Protein AF-0000000080658791 (afdb_homodimer)

Solvent-accessible surface area (backbone atoms only — not comparable to full-atom values): 72838 Å² total; per-residue (Å²): 141,80,82,74,75,81,73,76,79,73,65,65,47,65,48,35,38,52,80,41,18,33,35,40,40,77,48,100,80,63,77,54,78,45,78,40,72,68,63,88,31,55,82,54,69,74,72,50,62,37,54,50,42,36,50,50,16,45,75,50,56,36,73,39,57,76,50,48,67,53,50,49,25,48,56,60,35,67,74,43,86,60,80,83,55,62,40,69,72,44,34,48,63,26,39,51,45,67,47,98,84,64,45,82,40,76,48,60,55,64,67,59,52,47,49,37,51,41,62,57,67,67,91,42,16,42,48,35,31,43,40,34,36,68,90,49,92,50,46,34,29,40,37,34,30,29,45,71,39,79,48,13,25,32,28,48,68,22,28,51,52,52,40,52,51,51,50,48,18,54,75,67,63,28,33,36,38,36,41,39,23,26,60,14,57,33,76,56,74,50,58,77,56,58,76,55,55,41,78,38,60,34,93,84,51,51,38,59,66,50,43,29,32,52,49,88,44,41,84,79,49,43,88,24,44,40,64,49,77,58,87,65,33,28,35,57,69,33,34,54,34,63,90,90,62,56,32,37,48,52,18,33,40,28,37,2,31,37,41,18,46,30,37,54,37,31,77,72,19,41,35,33,20,37,38,34,21,36,19,21,35,56,48,31,44,38,37,61,41,25,29,66,19,35,31,31,62,85,13,28,46,33,69,49,53,30,67,61,50,20,60,74,68,74,44,88,75,53,91,43,51,50,72,36,16,8,49,83,35,30,28,52,49,68,57,24,30,39,74,31,90,43,71,67,54,44,51,50,50,51,50,52,57,58,67,46,43,72,55,72,44,93,55,90,69,33,29,61,66,55,52,87,39,57,83,88,40,92,56,67,78,83,56,69,61,25,59,52,48,60,66,55,26,50,71,39,45,64,30,33,46,23,24,50,96,89,31,38,16,50,27,37,72,78,43,60,47,72,32,27,69,69,23,43,57,37,39,46,37,32,37,30,22,47,80,72,38,42,30,30,38,40,32,39,21,61,48,62,42,77,46,79,43,77,39,34,87,89,43,91,85,49,61,66,46,77,43,80,41,61,26,23,46,36,43,30,62,34,25,39,49,51,24,50,49,52,47,55,32,42,44,44,63,28,33,34,40,30,41,40,30,25,68,20,62,54,48,46,45,46,36,40,44,60,30,23,66,60,23,45,43,40,31,27,50,40,51,45,65,46,84,42,40,29,39,36,32,25,39,60,70,21,33,32,13,33,62,47,34,18,49,65,25,32,43,25,26,71,92,32,35,42,31,32,33,14,73,60,17,38,42,26,59,61,55,29,63,54,52,50,40,67,70,61,73,52,73,84,67,81,72,79,53,44,55,58,51,21,49,49,53,48,51,28,48,57,44,41,20,51,20,27,48,67,22,35,49,72,67,60,62,33,80,48,76,40,48,67,41,48,40,28,33,53,52,48,55,50,51,53,51,46,46,44,52,51,50,54,21,47,53,56,36,73,38,75,36,53,77,67,51,50,71,68,52,22,42,50,51,49,52,50,48,36,60,75,64,62,60,85,46,68,68,58,37,56,74,71,40,45,61,57,56,50,47,53,50,30,54,52,10,52,51,48,48,52,48,49,46,54,53,46,39,52,71,77,35,72,86,100,140,77,77,73,75,79,72,76,79,72,65,66,44,66,49,37,40,52,82,40,19,34,34,40,39,75,46,98,80,60,75,53,79,43,75,38,72,70,66,89,34,54,80,52,70,74,72,50,62,36,53,51,41,35,49,50,16,45,74,50,56,37,72,38,54,78,50,48,67,54,50,49,24,48,55,60,34,67,74,42,85,62,81,82,56,63,40,68,72,44,34,46,64,24,41,51,44,68,46,98,84,63,46,81,38,76,47,61,54,65,68,60,52,48,50,37,53,41,62,58,66,66,89,42,17,42,49,35,32,44,40,35,35,68,90,49,93,50,45,36,28,41,37,34,29,28,45,70,39,79,49,13,26,32,28,49,67,22,29,50,53,51,39,54,49,51,50,50,19,53,74,68,63,28,34,35,38,35,41,40,23,26,61,14,60,33,78,56,72,51,61,78,56,60,77,54,56,43,76,39,59,33,94,84,51,52,39,60,64,50,44,30,32,53,48,87,45,40,85,79,48,42,86,24,44,39,64,50,79,58,86,63,31,28,34,58,68,31,35,54,34,63,89,90,62,56,34,37,49,52,18,33,41,28,37,3,31,36,43,18,47,30,38,54,38,31,76,71,19,41,36,33,21,38,39,33,21,35,19,21,34,55,47,30,43,39,36,63,42,26,29,66,20,36,30,31,62,86,13,28,47,35,70,49,54,30,66,63,49,21,59,74,67,71,43,89,74,53,92,43,52,50,72,38,17,8,48,84,37,30,29,52,50,69,56,23,30,42,74,31,90,43,71,68,54,43,50,50,51,51,52,51,58,57,65,46,43,70,55,72,43,92,54,90,68,35,30,63,66,56,53,88,38,56,83,88,41,94,55,68,78,82,56,70,60,24,60,52,49,60,68,54,26,50,70,38,45,63,30,34,45,24,23,52,97,88,33,38,14,49,26,38,70,78,43,60,47,72,32,29,70,70,23,45,58,36,39,46,38,33,37,29,22,47,81,70,37,42,30,30,37,38,32,40,22,61,48,62,41,77,44,79,43,78,39,33,85,89,44,92,85,49,63,66,46,78,44,80,40,60,28,21,45,36,42,32,61,35,25,40,50,50,23,51,50,51,45,54,32,43,44,45,64,27,34,35,40,31,42,40,30,24,68,20,63,54,46,46,42,45,37,39,43,61,32,22,66,59,24,45,41,40,31,27,51,39,52,45,64,46,85,43,41,28,38,35,32,25,39,58,71,20,32,31,13,34,62,46,35,20,50,64,25,30,43,26,25,71,92,32,37,41,32,32,32,13,72,61,19,37,42,25,60,63,55,30,63,53,52,50,38,66,71,61,73,52,74,82,66,80,73,80,52,43,55,60,50,20,49,50,52,49,50,29,49,56,45,41,20,52,20,28,47,68,22,36,50,72,68,60,61,32,79,47,76,40,48,66,41,50,39,28,33,53,50,48,56,48,51,53,51,47,46,43,51,51,50,52,20,49,53,56,36,73,37,74,36,52,77,67,50,50,71,71,53,23,42,51,52,48,52,51,48,37,59,76,66,60,62,85,44,67,68,59,37,54,74,71,39,47,60,58,54,51,49,52,49,29,54,52,12,52,51,49,47,52,48,48,45,54,51,47,41,53,70,77,36,74,86,101

Foldseek 3Di:
DCPDDPPPPQPFPFQQAQQWGWTQRPDPPDRDGDGDGDHRGPNRPDDFLLVVLQVVQVVLFAGQPLCLVVLLLVLVVVVPPPPVDPSVVQKQKWKWDADPVLDTDTDRDPVVSVVCNRNVVDPAQKIKIWMAGNVARAIEIEIEGRCSPLRREFFPRNLSRLLNRLVVCLVVQHEYEYEAGGDYHAADDQPVCVVQKDWACDPVNPGTDFIWGFLVCCVPCVVQFDFDDDPRITTGDGGNHDPPPRHDCNRVVSLVSSLVSLLVSLQRHQAEYEYGREAEASRLSSLQSNANYEYEQPYFRYHDFQVVVCVVLVHNLDDGRCVHGGCVPCLAQRRHFHYDHHPSVVSSVVVLVSLLQFDADPDPVGGPLQPVAPLVDLDGDFDAWQDDDPVNCQVPVVCQVQHDPPTHHLFDHPFWDWTSCNYPVQKTWTWTHQSSHIATEIEGHQAKDKDWDCFDSSDPPGDIDIDIGGTQEDFLRNLQNLLVRLSNCLSSVHEYEYAHQHQYYDDDPVRVVVPSVVSLVSLLVSQLPRQAAYEYEDAALGEAEASSCVSQFCVSHPLRYAYEYEQRYFYYHHQLLVVCCVVVVDDPDPDPPPVVVVVSVVSSVVSRVCGGVVVCVVVVRHPYYDHSGSSSRVVVSVRSVSRSLLVLLVVLQPPQAPPRDDSVVSSVVSVVCCVVVVPPDPSVCVVPPSVVVSVVRNVVRVVVVVVVVVVVCCVVPVPD/DCPDPPPPPQPFPFQQAQQWGWTQRPDPPDRPTDGDGDHHGPNRPDDFLLVVLQVVQVVLFAGQPLCLLVLLLVLVVVVPPPPVDPSVVQKQKWKWDADPVLDTDTDRDPVVSVCCNRNVVDPAQKIKIWMAGNVARAIEIEIEGRCSPLRREFFPRNLSRLLNRLVVCLVVQHEYEYEAGGDYHAADDQVVCVVQKDWACDPVNPGTDFIWGFLVCCVPCVVQFDFDDDPRITTGDGGNHDPPPRHDCNRVVSLVSSLVSLLVSLQRHQAEYEYGREAEASRLSSLQSNANYEYEQPYFRYHDFQVVVCVVLVHNLDDGRCVHGGCVPCLAQRRHFHYDHHPSVVSSVVVLVSLLQFDADPDPVGGPLQPVADLVDLDGDADAWQDDDPVNCQQPVVCQVAHDPPTHHLFDHPFWDWTSCNYPVQKTWTWTHQSNRIATEIEGHQAKDKDWDCFDSSDPPGHIDIDIGGTQEDFLRNLQNLLVRLSNCLSSVHEYEYAHQHQYYDDDPVRVVVPSVVSLVSLLVSQLPRQAAYEYEDAALGEAEASRCVSQFCVSHPLRYAYEYEQRYFYYHHQLLVVCCVVVVDDPDPDPPPVVVVVSVVSSVVSRVCGGVVVCVVVVRHPYYDHSGSSSRVVVSVRSVSRSLLVLLVVLQPPQAPPRDDSVVSSVVSVVVCVVVVPPDPSVCVVPPSVVVSVVRNVVRVVVVVVVVVVVCCVVPVVD

Nearest PDB structures (foldseek):
  3ff6-assembly1_A  TM=8.592E-01  e=1.790E-71  Homo sapiens
  3ff6-assembly1_B  TM=8.464E-01  e=3.813E-70  Homo sapiens
  3ff6-assembly2_C  TM=8.738E-01  e=1.141E-68  Homo sapiens
  3tdc-assembly1_A  TM=8.453E-01  e=4.519E-70  Homo sapiens
  8xl2-assembly1_D  TM=8.234E-01  e=1.860E-46  Homo sapiens

Radius of gyration: 34.8 Å; Cα contacts (8 Å, |Δi|>4): 3027; chains: 2; bounding box: 108×110×91 Å

Structure (mmCIF, N/CA/C/O backbone):
data_AF-0000000080658791-model_v1
#
loop_
_entity.id
_entity.type
_entity.pdbx_description
1 polymer 'Acetyl-CoA carboxylase'
#
loop_
_atom_site.group_PDB
_atom_site.id
_atom_site.type_symbol
_atom_site.label_atom_id
_atom_site.label_alt_id
_atom_site.label_comp_id
_atom_site.label_asym_id
_atom_site.label_entity_id
_atom_site.label_seq_id
_atom_site.pdbx_PDB_ins_code
_atom_site.Cartn_x
_atom_site.Cartn_y
_atom_site.Cartn_z
_atom_site.occupancy
_atom_site.B_iso_or_equiv
_atom_site.auth_seq_id
_atom_site.auth_comp_id
_atom_site.auth_asym_id
_atom_site.auth_atom_id
_atom_site.pdbx_PDB_model_num
ATOM 1 N N . MET A 1 1 ? -36 34.062 -27.328 1 19.23 1 MET A N 1
ATOM 2 C CA . MET A 1 1 ? -35.75 32.656 -26.922 1 19.23 1 MET A CA 1
ATOM 3 C C . MET A 1 1 ? -35.031 32.625 -25.578 1 19.23 1 MET A C 1
ATOM 5 O O . MET A 1 1 ? -33.844 32.938 -25.516 1 19.23 1 MET A O 1
ATOM 9 N N . ASN A 1 2 ? -35.688 32.969 -24.406 1 16.83 2 ASN A N 1
ATOM 10 C CA . ASN A 1 2 ? -35.688 33.5 -23.047 1 16.83 2 ASN A CA 1
ATOM 11 C C . ASN A 1 2 ? -35.188 32.469 -22.031 1 16.83 2 ASN A C 1
ATOM 13 O O . ASN A 1 2 ? -35.938 31.578 -21.641 1 16.83 2 ASN A O 1
ATOM 17 N N . LYS A 1 3 ? -33.969 31.828 -22.281 1 23.88 3 LYS A N 1
ATOM 18 C CA . LYS A 1 3 ? -33.438 30.672 -21.562 1 23.88 3 LYS A CA 1
ATOM 19 C C . LYS A 1 3 ? -33.562 30.875 -20.062 1 23.88 3 LYS A C 1
ATOM 21 O O . LYS A 1 3 ? -33 31.844 -19.516 1 23.88 3 LYS A O 1
ATOM 26 N N . SER A 1 4 ? -34.656 30.297 -19.469 1 21.66 4 SER A N 1
ATOM 27 C CA . SER A 1 4 ? -35.312 30.438 -18.172 1 21.66 4 SER A CA 1
ATOM 28 C C . SER A 1 4 ? -34.312 30.219 -17.031 1 21.66 4 SER A C 1
ATOM 30 O O . SER A 1 4 ? -33.438 29.391 -17.141 1 21.66 4 SER A O 1
ATOM 32 N N . PHE A 1 5 ? -33.969 31.234 -16.312 1 23.44 5 PHE A N 1
ATOM 33 C CA . PHE A 1 5 ? -33.281 31.453 -15.047 1 23.44 5 PHE A CA 1
ATOM 34 C C . PHE A 1 5 ? -33.656 30.391 -14.023 1 23.44 5 PHE A C 1
ATOM 36 O O . PHE A 1 5 ? -34.844 30.156 -13.781 1 23.44 5 PHE A O 1
ATOM 43 N N . GLU A 1 6 ? -32.938 29.234 -14.117 1 24.77 6 GLU A N 1
ATOM 44 C CA . GLU A 1 6 ? -33.062 28.078 -13.242 1 24.77 6 GLU A CA 1
ATOM 45 C C . GLU A 1 6 ? -33.438 28.5 -11.82 1 24.77 6 GLU A C 1
ATOM 47 O O . GLU A 1 6 ? -32.75 29.344 -11.234 1 24.77 6 GLU A O 1
ATOM 52 N N . THR A 1 7 ? -34.719 28.5 -11.445 1 24.77 7 THR A N 1
ATOM 53 C CA . THR A 1 7 ? -35.562 28.812 -10.281 1 24.77 7 THR A CA 1
ATOM 54 C C . THR A 1 7 ? -34.938 28.234 -9.008 1 24.77 7 THR A C 1
ATOM 56 O O . THR A 1 7 ? -34.688 27.031 -8.914 1 24.77 7 THR A O 1
ATOM 59 N N . TYR A 1 8 ? -34 28.938 -8.484 1 25.44 8 TYR A N 1
ATOM 60 C CA . TYR A 1 8 ? -33.531 28.75 -7.117 1 25.44 8 TYR A CA 1
ATOM 61 C C . TYR A 1 8 ? -34.688 28.453 -6.18 1 25.44 8 TYR A C 1
ATOM 63 O O . TYR A 1 8 ? -35.656 29.203 -6.125 1 25.44 8 TYR A O 1
ATOM 71 N N . GLN A 1 9 ? -35.219 27.172 -6.184 1 27.22 9 GLN A N 1
ATOM 72 C CA . GLN A 1 9 ? -36.375 26.734 -5.445 1 27.22 9 GLN A CA 1
ATOM 73 C C . GLN A 1 9 ? -36.312 27.172 -3.984 1 27.22 9 GLN A C 1
ATOM 75 O O . GLN A 1 9 ? -35.375 26.828 -3.277 1 27.22 9 GLN A O 1
ATOM 80 N N . PHE A 1 10 ? -36.75 28.391 -3.672 1 28.59 10 PHE A N 1
ATOM 81 C CA . PHE A 1 10 ? -37.125 28.969 -2.383 1 28.59 10 PHE A CA 1
ATOM 82 C C . PHE A 1 10 ? -38.094 28.062 -1.648 1 28.59 10 PHE A C 1
ATOM 84 O O . PHE A 1 10 ? -39.062 27.594 -2.236 1 28.59 10 PHE A O 1
ATOM 91 N N . GLN A 1 11 ? -37.594 27.141 -0.872 1 30.2 11 GLN A N 1
ATOM 92 C CA . GLN A 1 11 ? -38.656 26.484 -0.1 1 30.2 11 GLN A CA 1
ATOM 93 C C . GLN A 1 11 ? -39.219 27.438 0.947 1 30.2 11 GLN A C 1
ATOM 95 O O . GLN A 1 11 ? -38.469 28.062 1.7 1 30.2 11 GLN A O 1
ATOM 100 N N . ILE A 1 12 ? -40.25 28.078 0.708 1 32.06 12 ILE A N 1
ATOM 101 C CA . ILE A 1 12 ? -41.125 28.891 1.559 1 32.06 12 ILE A CA 1
ATOM 102 C C . ILE A 1 12 ? -41.844 27.984 2.564 1 32.06 12 ILE A C 1
ATOM 104 O O . ILE A 1 12 ? -42.469 27 2.186 1 32.06 12 ILE A O 1
ATOM 108 N N . ILE A 1 13 ? -41.188 27.859 3.67 1 34.53 13 ILE A N 1
ATOM 109 C CA . ILE A 1 13 ? -42 27.219 4.707 1 34.53 13 ILE A CA 1
ATOM 110 C C . ILE A 1 13 ? -43 28.203 5.289 1 34.53 13 ILE A C 1
ATOM 112 O O . ILE A 1 13 ? -42.594 29.281 5.758 1 34.53 13 ILE A O 1
ATOM 116 N N . ILE A 1 14 ? -44.188 28.172 4.879 1 35.94 14 ILE A N 1
ATOM 117 C CA . ILE A 1 14 ? -45.281 28.984 5.375 1 35.94 14 ILE A CA 1
ATOM 118 C C . ILE A 1 14 ? -45.906 28.312 6.602 1 35.94 14 ILE A C 1
ATOM 120 O O . ILE A 1 14 ? -46.281 27.141 6.551 1 35.94 14 ILE A O 1
ATOM 124 N N . ILE A 1 15 ? -45.438 28.75 7.742 1 34.69 15 ILE A N 1
ATOM 125 C CA . ILE A 1 15 ? -46.094 28.281 8.945 1 34.69 15 ILE A CA 1
ATOM 126 C C . ILE A 1 15 ? -47.281 29.188 9.25 1 34.69 15 ILE A C 1
ATOM 128 O O . ILE A 1 15 ? -47.125 30.406 9.375 1 34.69 15 ILE A O 1
ATOM 132 N N . SER A 1 16 ? -48.438 28.781 8.906 1 36.84 16 SER A N 1
ATOM 133 C CA . SER A 1 16 ? -49.688 29.531 9.148 1 36.84 16 SER A CA 1
ATOM 134 C C . SER A 1 16 ? -50.25 29.234 10.539 1 36.84 16 SER A C 1
ATOM 136 O O . SER A 1 16 ? -50.344 28.078 10.945 1 36.84 16 SER A O 1
ATOM 138 N N . THR A 1 17 ? -49.875 30.094 11.461 1 37.5 17 THR A N 1
ATOM 139 C CA . THR A 1 17 ? -50.625 30.047 12.695 1 37.5 17 THR A CA 1
ATOM 140 C C . THR A 1 17 ? -52 30.688 12.5 1 37.5 17 THR A C 1
ATOM 142 O O . THR A 1 17 ? -52.25 31.391 11.516 1 37.5 17 THR A O 1
ATOM 145 N N . PRO A 1 18 ? -53.094 30.281 13.297 1 43.06 18 PRO A N 1
ATOM 146 C CA . PRO A 1 18 ? -54.406 30.906 13.109 1 43.06 18 PRO A CA 1
ATOM 147 C C . PRO A 1 18 ? -54.344 32.406 12.914 1 43.06 18 PRO A C 1
ATOM 149 O O . PRO A 1 18 ? -55.188 33 12.258 1 43.06 18 PRO A O 1
ATOM 152 N N . THR A 1 19 ? -53.531 33.188 13.602 1 46.22 19 THR A N 1
ATOM 153 C CA . THR A 1 19 ? -53.531 34.625 13.57 1 46.22 19 THR A CA 1
ATOM 154 C C . THR A 1 19 ? -52.469 35.156 12.586 1 46.22 19 THR A C 1
ATOM 156 O O . THR A 1 19 ? -52.5 36.312 12.18 1 46.22 19 THR A O 1
ATOM 159 N N . ARG A 1 20 ? -51.312 34.5 12.461 1 44.44 20 ARG A N 1
ATOM 160 C CA . ARG A 1 20 ? -50.25 35.031 11.625 1 44.44 20 ARG A CA 1
ATOM 161 C C . ARG A 1 20 ? -49.656 33.938 10.734 1 44.44 20 ARG A C 1
ATOM 163 O O . ARG A 1 20 ? -49.625 32.781 11.125 1 44.44 20 ARG A O 1
ATOM 170 N N . THR A 1 21 ? -49.812 33.938 9.438 1 44.5 21 THR A N 1
ATOM 171 C CA . THR A 1 21 ? -49.094 33.062 8.516 1 44.5 21 THR A CA 1
ATOM 172 C C . THR A 1 21 ? -47.625 33.5 8.383 1 44.5 21 THR A C 1
ATOM 174 O O . THR A 1 21 ? -47.344 34.656 8.094 1 44.5 21 THR A O 1
ATOM 177 N N . LEU A 1 22 ? -46.719 32.875 9.07 1 37.19 22 LEU A N 1
ATOM 178 C CA . LEU A 1 22 ? -45.312 33.188 9 1 37.19 22 LEU A CA 1
ATOM 179 C C . LEU A 1 22 ? -44.656 32.438 7.844 1 37.19 22 LEU A C 1
ATOM 181 O O . LEU A 1 22 ? -45 31.281 7.559 1 37.19 22 LEU A O 1
ATOM 185 N N . ARG A 1 23 ? -44.219 33.062 6.816 1 40.25 23 ARG A N 1
ATOM 186 C CA . ARG A 1 23 ? -43.406 32.562 5.727 1 40.25 23 ARG A CA 1
ATOM 187 C C . ARG A 1 23 ? -41.906 32.562 6.105 1 40.25 23 ARG A C 1
ATOM 189 O O . ARG A 1 23 ? -41.406 33.594 6.559 1 40.25 23 ARG A O 1
ATOM 196 N N . PHE A 1 24 ? -41.406 31.438 6.492 1 33.56 24 PHE A N 1
ATOM 197 C CA . PHE A 1 24 ? -39.969 31.344 6.766 1 33.56 24 PHE A CA 1
ATOM 198 C C . PHE A 1 24 ? -39.188 31.062 5.484 1 33.56 24 PHE A C 1
ATOM 200 O O . PHE A 1 24 ? -39.562 30.188 4.707 1 33.56 24 PHE A O 1
ATOM 207 N N . LEU A 1 25 ? -38.625 32.094 4.836 1 35.19 25 LEU A N 1
ATOM 208 C CA . LEU A 1 25 ? -37.656 31.969 3.742 1 35.19 25 LEU A CA 1
ATOM 209 C C . LEU A 1 25 ? -36.281 31.609 4.27 1 35.19 25 LEU A C 1
ATOM 211 O O . LEU A 1 25 ? -35.781 32.25 5.188 1 35.19 25 LEU A O 1
ATOM 215 N N . ASN A 1 26 ? -36.031 30.344 4.336 1 29.33 26 ASN A N 1
ATOM 216 C CA . ASN A 1 26 ? -34.656 29.953 4.707 1 29.33 26 ASN A CA 1
ATOM 217 C C . ASN A 1 26 ? -33.625 30.484 3.709 1 29.33 26 ASN A C 1
ATOM 219 O O . ASN A 1 26 ? -33.531 29.984 2.584 1 29.33 26 ASN A O 1
ATOM 223 N N . GLU A 1 27 ? -33.531 31.781 3.516 1 30.52 27 GLU A N 1
ATOM 224 C CA . GLU A 1 27 ? -32.344 32.281 2.818 1 30.52 27 GLU A CA 1
ATOM 225 C C . GLU A 1 27 ? -31.078 31.906 3.572 1 30.52 27 GLU A C 1
ATOM 227 O O . GLU A 1 27 ? -31.094 31.703 4.789 1 30.52 27 GLU A O 1
ATOM 232 N N . ILE A 1 28 ? -30.016 31.531 2.764 1 28.48 28 ILE A N 1
ATOM 233 C CA . ILE A 1 28 ? -28.688 31.391 3.35 1 28.48 28 ILE A CA 1
ATOM 234 C C . ILE A 1 28 ? -28.344 32.625 4.168 1 28.48 28 ILE A C 1
ATOM 236 O O . ILE A 1 28 ? -28.266 33.75 3.629 1 28.48 28 ILE A O 1
ATOM 240 N N . GLY A 1 29 ? -28.484 32.75 5.434 1 29.75 29 GLY A N 1
ATOM 241 C CA . GLY A 1 29 ? -28.172 33.594 6.582 1 29.75 29 GLY A CA 1
ATOM 242 C C . GLY A 1 29 ? -29.406 34 7.359 1 29.75 29 GLY A C 1
ATOM 243 O O . GLY A 1 29 ? -29.438 33.875 8.586 1 29.75 29 GLY A O 1
ATOM 244 N N . ASP A 1 30 ? -30.109 35.188 6.98 1 28.27 30 ASP A N 1
ATOM 245 C CA . ASP A 1 30 ? -31.047 35.969 7.793 1 28.27 30 ASP A CA 1
ATOM 246 C C . ASP A 1 30 ? -32.469 35.469 7.605 1 28.27 30 ASP A C 1
ATOM 248 O O . ASP A 1 30 ? -32.875 35.094 6.496 1 28.27 30 ASP A O 1
ATOM 252 N N . TYR A 1 31 ? -33.062 34.875 8.688 1 29.28 31 TYR A N 1
ATOM 253 C CA . TYR A 1 31 ? -34.469 34.469 8.797 1 29.28 31 TYR A CA 1
ATOM 254 C C . TYR A 1 31 ? -35.406 35.656 8.703 1 29.28 31 TYR A C 1
ATOM 256 O O . TYR A 1 31 ? -35.281 36.594 9.492 1 29.28 31 TYR A O 1
ATOM 264 N N . LEU A 1 32 ? -35.656 36.156 7.477 1 30.06 32 LEU A N 1
ATOM 265 C CA . LEU A 1 32 ? -36.625 37.25 7.43 1 30.06 32 LEU A CA 1
ATOM 266 C C . LEU A 1 32 ? -38.031 36.75 7.68 1 30.06 32 LEU A C 1
ATOM 268 O O . LEU A 1 32 ? -38.469 35.781 7.07 1 30.06 32 LEU A O 1
ATOM 272 N N . GLU A 1 33 ? -38.625 36.969 8.859 1 29.34 33 GLU A N 1
ATOM 273 C CA . GLU A 1 33 ? -39.969 36.719 9.336 1 29.34 33 GLU A CA 1
ATOM 274 C C . GLU A 1 33 ? -40.969 37.594 8.625 1 29.34 33 GLU A C 1
ATOM 276 O O . GLU A 1 33 ? -40.844 38.812 8.586 1 29.34 33 GLU A O 1
ATOM 281 N N . GLU A 1 34 ? -41.406 37.25 7.434 1 32.78 34 GLU A N 1
ATOM 282 C CA . GLU A 1 34 ? -42.469 38.094 6.906 1 32.78 34 GLU A CA 1
ATOM 283 C C . GLU A 1 34 ? -43.844 37.625 7.355 1 32.78 34 GLU A C 1
ATOM 285 O O . GLU A 1 34 ? -44.094 36.406 7.367 1 32.78 34 GLU A O 1
ATOM 290 N N . THR A 1 35 ? -44.562 38.344 8.148 1 31.78 35 THR A N 1
ATOM 291 C CA . THR A 1 35 ? -45.906 38.156 8.672 1 31.78 35 THR A CA 1
ATOM 292 C C . THR A 1 35 ? -46.938 38.125 7.547 1 31.78 35 THR A C 1
ATOM 294 O O . THR A 1 35 ? -47.062 39.094 6.793 1 31.78 35 THR A O 1
ATOM 297 N N . LEU A 1 36 ? -47.094 37 6.887 1 33.5 36 LEU A N 1
ATOM 298 C CA . LEU A 1 36 ? -48.188 37 5.918 1 33.5 36 LEU A CA 1
ATOM 299 C C . LEU A 1 36 ? -49.562 37.031 6.621 1 33.5 36 LEU A C 1
ATOM 301 O O . LEU A 1 36 ? -49.719 36.438 7.676 1 33.5 36 LEU A O 1
ATOM 305 N N . GLU A 1 37 ? -50.5 38 6.52 1 29.7 37 GLU A N 1
ATOM 306 C CA . GLU A 1 37 ? -51.781 38.375 7.055 1 29.7 37 GLU A CA 1
ATOM 307 C C . GLU A 1 37 ? -52.812 37.281 6.863 1 29.7 37 GLU A C 1
ATOM 309 O O . GLU A 1 37 ? -53.969 37.406 7.336 1 29.7 37 GLU A O 1
ATOM 314 N N . ASN A 1 38 ? -52.844 36.406 5.816 1 33.38 38 ASN A N 1
ATOM 315 C CA . ASN A 1 38 ? -54.156 35.875 5.512 1 33.38 38 ASN A CA 1
ATOM 316 C C . ASN A 1 38 ? -54.656 34.969 6.629 1 33.38 38 ASN A C 1
ATOM 318 O O . ASN A 1 38 ? -53.875 34.406 7.375 1 33.38 38 ASN A O 1
ATOM 322 N N . SER A 1 39 ? -56.125 34.844 6.961 1 34.31 39 SER A N 1
ATOM 323 C CA . SER A 1 39 ? -57.094 34.469 7.988 1 34.31 39 SER A CA 1
ATOM 324 C C . SER A 1 39 ? -56.969 32.969 8.328 1 34.31 39 SER A C 1
ATOM 326 O O . SER A 1 39 ? -57.25 32.562 9.461 1 34.31 39 SER A O 1
ATOM 328 N N . GLU A 1 40 ? -57.562 32.031 7.398 1 35.69 40 GLU A N 1
ATOM 329 C CA . GLU A 1 40 ? -57.938 30.688 7.836 1 35.69 40 GLU A CA 1
ATOM 330 C C . GLU A 1 40 ? -56.75 29.953 8.422 1 35.69 40 GLU A C 1
ATOM 332 O O . GLU A 1 40 ? -55.75 29.734 7.73 1 35.69 40 GLU A O 1
ATOM 337 N N . ILE A 1 41 ? -56.562 30.047 9.711 1 34.38 41 ILE A N 1
ATOM 338 C CA . ILE A 1 41 ? -55.469 29.484 10.516 1 34.38 41 ILE A CA 1
ATOM 339 C C . ILE A 1 41 ? -55.531 27.953 10.438 1 34.38 41 ILE A C 1
ATOM 341 O O . ILE A 1 41 ? -56.469 27.344 10.938 1 34.38 41 ILE A O 1
ATOM 345 N N . PHE A 1 42 ? -55.312 27.266 9.367 1 33.16 42 PHE A N 1
ATOM 346 C CA . PHE A 1 42 ? -55.094 25.844 9.508 1 33.16 42 PHE A CA 1
ATOM 347 C C . PHE A 1 42 ? -54.25 25.547 10.75 1 33.16 42 PHE A C 1
ATOM 349 O O . PHE A 1 42 ? -53.344 26.312 11.078 1 33.16 42 PHE A O 1
ATOM 356 N N . GLU A 1 43 ? -54.875 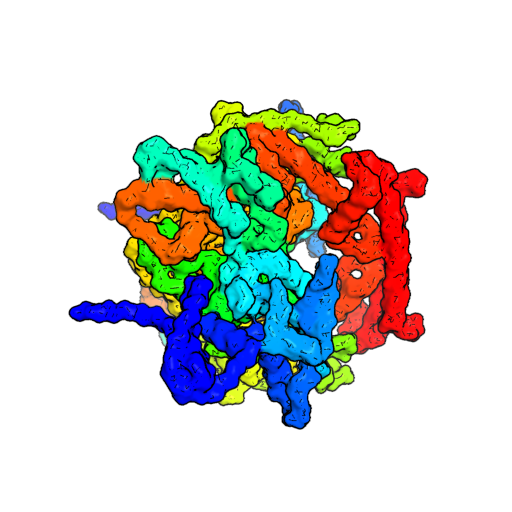25.031 11.828 1 35.75 43 GLU A N 1
ATOM 357 C CA . GLU A 1 43 ? -54.156 24.547 13 1 35.75 43 GLU A CA 1
ATOM 358 C C . GLU A 1 43 ? -52.844 23.891 12.602 1 35.75 43 GLU A C 1
ATOM 360 O O . GLU A 1 43 ? -52.844 22.766 12.117 1 35.75 43 GLU A O 1
ATOM 365 N N . PHE A 1 44 ? -52.062 24.469 11.938 1 37.91 44 PHE A N 1
ATOM 366 C CA . PHE A 1 44 ? -50.719 23.969 11.664 1 37.91 44 PHE A CA 1
ATOM 367 C C . PHE A 1 44 ? -50 23.625 12.961 1 37.91 44 PHE A C 1
ATOM 369 O O . PHE A 1 44 ? -49.906 24.453 13.867 1 37.91 44 PHE A O 1
ATOM 376 N N . SER A 1 45 ? -50.312 22.484 13.516 1 47.59 45 SER A N 1
ATOM 377 C CA . SER A 1 45 ? -49.406 22.078 14.594 1 47.59 45 SER A CA 1
ATOM 378 C C . SER A 1 45 ? -47.969 22.234 14.188 1 47.59 45 SER A C 1
ATOM 380 O O . SER A 1 45 ? -47.562 21.828 13.086 1 47.59 45 SER A O 1
ATOM 382 N N . ALA A 1 46 ? -47.344 23.094 14.852 1 56.84 46 ALA A N 1
ATOM 383 C CA . ALA A 1 46 ? -45.938 23.328 14.625 1 56.84 46 ALA A CA 1
ATOM 384 C C . ALA A 1 46 ? -45.156 22 14.508 1 56.84 46 ALA A C 1
ATOM 386 O O . ALA A 1 46 ? -45.438 21.047 15.25 1 56.84 46 ALA A O 1
ATOM 387 N N . PRO A 1 47 ? -44.562 21.766 13.367 1 70.56 47 PRO A N 1
ATOM 388 C CA . PRO A 1 47 ? -43.75 20.547 13.258 1 70.56 47 PRO A CA 1
ATOM 389 C C . PRO A 1 47 ? -42.844 20.312 14.461 1 70.56 47 PRO A C 1
ATOM 391 O O . PRO A 1 47 ? -42.375 21.281 15.078 1 70.56 47 PRO A O 1
ATOM 394 N N . SER A 1 48 ? -42.875 19.156 14.898 1 81.69 48 SER A N 1
ATOM 395 C CA . SER A 1 48 ? -41.969 18.797 15.969 1 81.69 48 SER A CA 1
ATOM 396 C C . SER A 1 48 ? -40.531 19.062 15.57 1 81.69 48 SER A C 1
ATOM 398 O O . SER A 1 48 ? -40.219 19.203 14.383 1 81.69 48 SER A O 1
ATOM 400 N N . LYS A 1 49 ? -39.656 19.359 16.484 1 87.31 49 LYS A N 1
ATOM 401 C CA . LYS A 1 49 ? -38.25 19.578 16.219 1 87.31 49 LYS A CA 1
ATOM 402 C C . LYS A 1 49 ? -37.656 18.453 15.383 1 87.31 49 LYS A C 1
ATOM 404 O O . LYS A 1 49 ? -36.844 18.688 14.484 1 87.31 49 LYS A O 1
ATOM 409 N N . ARG A 1 50 ? -38.094 17.359 15.641 1 90.62 50 ARG A N 1
ATOM 410 C CA . ARG A 1 50 ? -37.625 16.203 14.891 1 90.62 50 ARG A CA 1
ATOM 411 C C . ARG A 1 50 ? -38 16.297 13.422 1 90.62 50 ARG A C 1
ATOM 413 O O . ARG A 1 50 ? -37.219 15.992 12.531 1 90.62 50 ARG A O 1
ATOM 420 N N . ASP A 1 51 ? -39.188 16.656 13.188 1 90.25 51 ASP A N 1
ATOM 421 C CA . ASP A 1 51 ? -39.656 16.766 11.82 1 90.25 51 ASP A CA 1
ATOM 422 C C . ASP A 1 51 ? -38.906 17.859 11.055 1 90.25 51 ASP A C 1
ATOM 424 O O . ASP A 1 51 ? -38.688 17.734 9.859 1 90.25 51 ASP A O 1
ATOM 428 N N . LEU A 1 52 ? -38.656 18.875 11.805 1 90.31 52 LEU A N 1
ATOM 429 C CA . LEU A 1 52 ? -37.875 19.938 11.188 1 90.31 52 LEU A CA 1
ATOM 430 C C . LEU A 1 52 ? -36.5 19.438 10.805 1 90.31 52 LEU A C 1
ATOM 432 O O . LEU A 1 52 ? -36 19.734 9.711 1 90.31 52 LEU A O 1
ATOM 436 N N . LYS A 1 53 ? -35.875 18.75 11.719 1 93.44 53 LYS A N 1
ATOM 437 C CA . LYS A 1 53 ? -34.562 18.188 11.453 1 93.44 53 LYS A CA 1
ATOM 438 C C . LYS A 1 53 ? -34.594 17.219 10.281 1 93.44 53 LYS A C 1
ATOM 440 O O . LYS A 1 53 ? -33.719 17.203 9.438 1 93.44 53 LYS A O 1
ATOM 445 N N . ARG A 1 54 ? -35.594 16.406 10.219 1 93.69 54 ARG A N 1
ATOM 446 C CA . ARG A 1 54 ? -35.781 15.469 9.125 1 93.69 54 ARG A CA 1
ATOM 447 C C . ARG A 1 54 ? -35.938 16.203 7.797 1 93.69 54 ARG A C 1
ATOM 449 O O . ARG A 1 54 ? -35.406 15.773 6.77 1 93.69 54 ARG A O 1
ATOM 456 N N . SER A 1 55 ? -36.688 17.25 7.836 1 92.88 55 SER A N 1
ATOM 457 C CA . SER A 1 55 ? -36.875 18.047 6.629 1 92.88 55 SER A CA 1
ATOM 458 C C . SER A 1 55 ? -35.562 18.656 6.145 1 92.88 55 SER A C 1
ATOM 460 O O . SER A 1 55 ? -35.281 18.656 4.949 1 92.88 55 SER A O 1
ATOM 462 N N . LEU A 1 56 ? -34.812 19.172 7.082 1 92.75 56 LEU A N 1
ATOM 463 C CA . LEU A 1 56 ? -33.531 19.75 6.742 1 92.75 56 LEU A CA 1
ATOM 464 C C . LEU A 1 56 ? -32.594 18.703 6.152 1 92.75 56 LEU A C 1
ATOM 466 O O . LEU A 1 56 ? -31.844 18.969 5.203 1 92.75 56 LEU A O 1
ATOM 470 N N . ALA A 1 57 ? -32.562 17.562 6.754 1 95.06 57 ALA A N 1
ATOM 471 C CA . ALA A 1 57 ? -31.75 16.453 6.23 1 95.06 57 ALA A CA 1
ATOM 472 C C . ALA A 1 57 ? -32.156 16.109 4.805 1 95.06 57 ALA A C 1
ATOM 474 O O . ALA A 1 57 ? -31.312 15.906 3.934 1 95.06 57 ALA A O 1
ATOM 475 N N . ARG A 1 58 ? -33.406 16.031 4.512 1 93.19 58 ARG A N 1
ATOM 476 C CA . ARG A 1 58 ? -33.938 15.703 3.188 1 93.19 58 ARG A CA 1
ATOM 477 C C . ARG A 1 58 ? -33.5 16.75 2.156 1 93.19 58 ARG A C 1
ATOM 479 O O . ARG A 1 58 ? -33.219 16.406 1.003 1 93.19 58 ARG A O 1
ATOM 486 N N . GLN A 1 59 ? -33.5 17.969 2.602 1 91.88 59 GLN A N 1
ATOM 487 C CA . GLN A 1 59 ? -33.062 19.047 1.717 1 91.88 59 GLN A CA 1
ATOM 488 C C . GLN A 1 59 ? -31.609 18.875 1.31 1 91.88 59 GLN A C 1
ATOM 490 O O . GLN A 1 59 ? -31.188 19.344 0.246 1 91.88 59 GLN A O 1
ATOM 495 N N . ASN A 1 60 ? -30.953 18.25 2.17 1 93.38 60 ASN A N 1
ATOM 496 C CA . ASN A 1 60 ? -29.547 17.953 1.875 1 93.38 60 ASN A CA 1
ATOM 497 C C . ASN A 1 60 ? -29.375 16.547 1.314 1 93.38 60 ASN A C 1
ATOM 499 O O . ASN A 1 60 ? -28.281 15.992 1.342 1 93.38 60 ASN A O 1
ATOM 503 N N . ARG A 1 61 ? -30.453 15.914 0.948 1 92.56 61 ARG A N 1
ATOM 504 C CA . ARG A 1 61 ? -30.516 14.648 0.221 1 92.56 61 ARG A CA 1
ATOM 505 C C . ARG A 1 61 ? -30 13.5 1.085 1 92.56 61 ARG A C 1
ATOM 507 O O . ARG A 1 61 ? -29.234 12.656 0.616 1 92.56 61 ARG A O 1
ATOM 514 N N . THR A 1 62 ? -30.297 13.523 2.326 1 96.25 62 THR A N 1
ATOM 515 C CA . THR A 1 62 ? -29.969 12.438 3.244 1 96.25 62 THR A CA 1
ATOM 516 C C . THR A 1 62 ? -31.078 12.25 4.277 1 96.25 62 THR A C 1
ATOM 518 O O . THR A 1 62 ? -32.094 12.953 4.25 1 96.25 62 THR A O 1
ATOM 521 N N . THR A 1 63 ? -31 11.188 5.031 1 96.44 63 THR A N 1
ATOM 522 C CA . THR A 1 63 ? -31.891 10.906 6.16 1 96.44 63 THR A CA 1
ATOM 523 C C . THR A 1 63 ? -31.297 11.453 7.457 1 96.44 63 THR A C 1
ATOM 525 O O . THR A 1 63 ? -30.078 11.5 7.625 1 96.44 63 THR A O 1
ATOM 528 N N . TYR A 1 64 ? -32.281 11.992 8.305 1 97.06 64 TYR A N 1
ATOM 529 C CA . TYR A 1 64 ? -31.844 12.461 9.609 1 97.06 64 TYR A CA 1
ATOM 530 C C . TYR A 1 64 ? -30.984 11.422 10.305 1 97.06 64 TYR A C 1
ATOM 532 O O . TYR A 1 64 ? -31.375 10.258 10.43 1 97.06 64 TYR A O 1
ATOM 540 N N . ILE A 1 65 ? -29.781 11.758 10.789 1 97.94 65 ILE A N 1
ATOM 541 C CA . ILE A 1 65 ? -28.734 10.852 11.227 1 97.94 65 ILE A CA 1
ATOM 542 C C . ILE A 1 65 ? -29.234 9.992 12.383 1 97.94 65 ILE A C 1
ATOM 544 O O . ILE A 1 65 ? -28.844 8.828 12.516 1 97.94 65 ILE A O 1
ATOM 548 N N . TYR A 1 66 ? -30.109 10.477 13.25 1 96.88 66 TYR A N 1
ATOM 549 C CA . TYR A 1 66 ? -30.609 9.75 14.414 1 96.88 66 TYR A CA 1
ATOM 550 C C . TYR A 1 66 ? -31.594 8.672 14 1 96.88 66 TYR A C 1
ATOM 552 O O . TYR A 1 66 ? -31.969 7.82 14.812 1 96.88 66 TYR A O 1
ATOM 560 N N . ASP A 1 67 ? -32 8.664 12.742 1 96.12 67 ASP A N 1
ATOM 561 C CA . ASP A 1 67 ? -32.906 7.621 12.25 1 96.12 67 ASP A CA 1
ATOM 562 C C . ASP A 1 67 ? -32.125 6.41 11.75 1 96.12 67 ASP A C 1
ATOM 564 O O . ASP A 1 67 ? -32.688 5.336 11.555 1 96.12 67 ASP A O 1
ATOM 568 N N . PHE A 1 68 ? -30.859 6.5 11.484 1 97 68 PHE A N 1
ATOM 569 C CA . PHE A 1 68 ? -30.062 5.43 10.898 1 97 68 PHE A CA 1
ATOM 570 C C . PHE A 1 68 ? -29.969 4.238 11.844 1 97 68 PHE A C 1
ATOM 572 O O . PHE A 1 68 ? -30.125 3.09 11.422 1 97 68 PHE A O 1
ATOM 579 N N . PRO A 1 69 ? -29.672 4.43 13.18 1 95.31 69 PRO A N 1
ATOM 580 C CA . PRO A 1 69 ? -29.688 3.264 14.062 1 95.31 69 PRO A CA 1
ATOM 581 C C . PRO A 1 69 ? -30.984 2.48 14 1 95.31 69 PRO A C 1
ATOM 583 O O . PRO A 1 69 ? -30.984 1.248 14.055 1 95.31 69 PRO A O 1
ATOM 586 N N . LEU A 1 70 ? -32.094 3.268 13.844 1 92.06 70 LEU A N 1
ATOM 587 C CA . LEU A 1 70 ? -33.406 2.625 13.742 1 92.06 70 LEU A CA 1
ATOM 588 C C . LEU A 1 70 ? -33.531 1.869 12.43 1 92.06 70 LEU A C 1
ATOM 590 O O . LEU A 1 70 ? -34.188 0.814 12.375 1 92.06 70 LEU A O 1
ATOM 594 N N . LEU A 1 71 ? -33 2.455 11.391 1 93.94 71 LEU A N 1
ATOM 595 C CA . LEU A 1 71 ? -33 1.772 10.102 1 93.94 71 LEU A CA 1
ATOM 596 C C . LEU A 1 71 ? -32.25 0.451 10.188 1 93.94 71 LEU A C 1
ATOM 598 O O . LEU A 1 71 ? -32.688 -0.556 9.625 1 93.94 71 LEU A O 1
ATOM 602 N N . PHE A 1 72 ? -31.109 0.425 10.859 1 94.56 72 PHE A N 1
ATOM 603 C CA . PHE A 1 72 ? -30.359 -0.81 11.055 1 94.56 72 PHE A CA 1
ATOM 604 C C . PHE A 1 72 ? -31.203 -1.836 11.805 1 94.56 72 PHE A C 1
ATOM 606 O O . PHE A 1 72 ? -31.25 -3.006 11.422 1 94.56 72 PHE A O 1
ATOM 613 N N . ALA A 1 73 ? -31.844 -1.347 12.867 1 90.12 73 ALA A N 1
ATOM 614 C CA . ALA A 1 73 ? -32.688 -2.236 13.672 1 90.12 73 ALA A CA 1
ATOM 615 C C . ALA A 1 73 ? -33.781 -2.865 12.82 1 90.12 73 ALA A C 1
ATOM 617 O O . ALA A 1 73 ? -34.062 -4.059 12.945 1 90.12 73 ALA A O 1
ATOM 618 N N . ARG A 1 74 ? -34.344 -2.059 11.992 1 89.19 74 ARG A N 1
ATOM 619 C CA . ARG A 1 74 ? -35.438 -2.531 11.133 1 89.19 74 ARG A CA 1
ATOM 620 C C . ARG A 1 74 ? -34.938 -3.596 10.156 1 89.19 74 ARG A C 1
ATOM 622 O O . ARG A 1 74 ? -35.562 -4.629 9.969 1 89.19 74 ARG A O 1
ATOM 629 N N . ILE A 1 75 ? -33.844 -3.377 9.562 1 91 75 ILE A N 1
ATOM 630 C CA . ILE A 1 75 ? -33.312 -4.281 8.547 1 91 75 ILE A CA 1
ATOM 631 C C . ILE A 1 75 ? -32.844 -5.59 9.203 1 91 75 ILE A C 1
ATOM 633 O O . ILE A 1 75 ? -33.062 -6.672 8.656 1 91 75 ILE A O 1
ATOM 637 N N . PHE A 1 76 ? -32.281 -5.527 10.367 1 86.94 76 PHE A N 1
ATOM 638 C CA . PHE A 1 76 ? -31.859 -6.738 11.07 1 86.94 76 PHE A CA 1
ATOM 639 C C . PHE A 1 76 ? -33.062 -7.562 11.484 1 86.94 76 PHE A C 1
ATOM 641 O O . PHE A 1 76 ? -33 -8.797 11.547 1 86.94 76 PHE A O 1
ATOM 648 N N . SER A 1 77 ? -34.156 -6.906 11.703 1 82.19 77 SER A N 1
ATOM 649 C CA . SER A 1 77 ? -35.375 -7.594 12.125 1 82.19 77 SER A CA 1
ATOM 650 C C . SER A 1 77 ? -36.031 -8.312 10.953 1 82.19 77 SER A C 1
ATOM 652 O O . SER A 1 77 ? -36.75 -9.289 11.141 1 82.19 77 SER A O 1
ATOM 654 N N . GLU A 1 78 ? -35.938 -7.738 9.836 1 79.56 78 GLU A N 1
ATOM 655 C CA . GLU A 1 78 ? -36.5 -8.383 8.648 1 79.56 78 GLU A CA 1
ATOM 656 C C . GLU A 1 78 ? -35.906 -9.773 8.445 1 79.56 78 GLU A C 1
ATOM 658 O O . GLU A 1 78 ? -36.562 -10.664 7.902 1 79.56 78 GLU A O 1
ATOM 663 N N . LYS A 1 79 ? -34.812 -9.992 8.852 1 67.94 79 LYS A N 1
ATOM 664 C CA . LYS A 1 79 ? -34.125 -11.25 8.633 1 67.94 79 LYS A CA 1
ATOM 665 C C . LYS A 1 79 ? -34.531 -12.297 9.664 1 67.94 79 LYS A C 1
ATOM 667 O O . LYS A 1 79 ? -34.281 -13.492 9.469 1 67.94 79 LYS A O 1
ATOM 672 N N . THR A 1 80 ? -35.219 -11.703 10.719 1 63.66 80 THR A N 1
ATOM 673 C CA . THR A 1 80 ? -35.656 -12.633 11.75 1 63.66 80 THR A CA 1
ATOM 674 C C . THR A 1 80 ? -37.125 -13.031 11.531 1 63.66 80 THR A C 1
ATOM 676 O O . THR A 1 80 ? -37.938 -12.188 11.172 1 63.66 80 THR A O 1
ATOM 679 N N . GLU A 1 81 ? -37.469 -14.211 11.023 1 56.81 81 GLU A N 1
ATOM 680 C CA . GLU A 1 81 ? -38.781 -14.789 10.703 1 56.81 81 GLU A CA 1
ATOM 681 C C . GLU A 1 81 ? -39.812 -14.461 11.789 1 56.81 81 GLU A C 1
ATOM 683 O O . GLU A 1 81 ? -41 -14.688 11.609 1 56.81 81 GLU A O 1
ATOM 688 N N . ASN A 1 82 ? -39.312 -14.023 12.922 1 53.03 82 ASN A N 1
ATOM 689 C CA . ASN A 1 82 ? -40.312 -13.953 13.984 1 53.03 82 ASN A CA 1
ATOM 690 C C . ASN A 1 82 ? -41 -12.602 14.008 1 53.03 82 ASN A C 1
ATOM 692 O O . ASN A 1 82 ? -40.406 -11.586 14.359 1 53.03 82 ASN A O 1
ATOM 696 N N . GLU A 1 83 ? -42.094 -12.477 13.305 1 53.22 83 GLU A N 1
ATOM 697 C CA . GLU A 1 83 ? -42.969 -11.32 13.133 1 53.22 83 GLU A CA 1
ATOM 698 C C . GLU A 1 83 ? -43.344 -10.711 14.477 1 53.22 83 GLU A C 1
ATOM 700 O O . GLU A 1 83 ? -43.719 -9.539 14.547 1 53.22 83 GLU A O 1
ATOM 705 N N . THR A 1 84 ? -43.344 -11.445 15.555 1 53.19 84 THR A N 1
ATOM 706 C CA . THR A 1 84 ? -43.969 -10.969 16.781 1 53.19 84 THR A CA 1
ATOM 707 C C . THR A 1 84 ? -43 -10.141 17.609 1 53.19 84 THR A C 1
ATOM 709 O O . THR A 1 84 ? -43.375 -9.508 18.594 1 53.19 84 THR A O 1
ATOM 712 N N . ILE A 1 85 ? -41.75 -10.164 17.25 1 57.19 85 ILE A N 1
ATOM 713 C CA . ILE A 1 85 ? -40.75 -9.523 18.109 1 57.19 85 ILE A CA 1
ATOM 714 C C . ILE A 1 85 ? -40.656 -8.039 17.766 1 57.19 85 ILE A C 1
ATOM 716 O O . ILE A 1 85 ? -40.625 -7.672 16.578 1 57.19 85 ILE A O 1
ATOM 720 N N . ASN A 1 86 ? -40.875 -7.234 18.719 1 68 86 ASN A N 1
ATOM 721 C CA . ASN A 1 86 ? -40.625 -5.805 18.578 1 68 86 ASN A CA 1
ATOM 722 C C . ASN A 1 86 ? -39.25 -5.547 17.969 1 68 86 ASN A C 1
ATOM 724 O O . ASN A 1 86 ? -38.219 -5.828 18.594 1 68 86 ASN A O 1
ATOM 728 N N . TRP A 1 87 ? -39.25 -5.203 16.734 1 70.38 87 TRP A N 1
ATOM 729 C CA . TRP A 1 87 ? -38 -5.059 15.953 1 70.38 87 TRP A CA 1
ATOM 730 C C . TRP A 1 87 ? -37.031 -4.125 16.656 1 70.38 87 TRP A C 1
ATOM 732 O O . TRP A 1 87 ? -35.812 -4.281 16.516 1 70.38 87 TRP A O 1
ATOM 742 N N . LYS A 1 88 ? -37.469 -3.309 17.5 1 73.88 88 LYS A N 1
ATOM 743 C CA . LYS A 1 88 ? -36.594 -2.35 18.188 1 73.88 88 LYS A CA 1
ATOM 744 C C . LYS A 1 88 ? -35.812 -3.021 19.297 1 73.88 88 LYS A C 1
ATOM 746 O O . LYS A 1 88 ? -34.75 -2.527 19.703 1 73.88 88 LYS A O 1
ATOM 751 N N . SER A 1 89 ? -36.312 -4.121 19.719 1 78.12 89 SER A N 1
ATOM 752 C CA . SER A 1 89 ? -35.688 -4.793 20.844 1 78.12 89 SER A CA 1
ATOM 753 C C . SER A 1 89 ? -34.531 -5.699 20.391 1 78.12 89 SER A C 1
ATOM 755 O O . SER A 1 89 ? -33.75 -6.16 21.203 1 78.12 89 SER A O 1
ATOM 757 N N . LEU A 1 90 ? -34.438 -5.832 19.109 1 82.19 90 LEU A N 1
ATOM 758 C CA . LEU A 1 90 ? -33.469 -6.758 18.578 1 82.19 90 LEU A CA 1
ATOM 759 C C . LEU A 1 90 ? -32.062 -6.125 18.578 1 82.19 90 LEU A C 1
ATOM 761 O O . LEU A 1 90 ? -31.062 -6.828 18.484 1 82.19 90 LEU A O 1
ATOM 765 N N . VAL A 1 91 ? -32.062 -4.82 18.688 1 89.19 91 VAL A N 1
ATOM 766 C CA . VAL A 1 91 ? -30.781 -4.109 18.625 1 89.19 91 VAL A CA 1
ATOM 767 C C . VAL A 1 91 ? -30.625 -3.234 19.875 1 89.19 91 VAL A C 1
ATOM 769 O O . VAL A 1 91 ? -31.547 -2.484 20.234 1 89.19 91 VAL A O 1
ATOM 772 N N . GLU A 1 92 ? -29.562 -3.465 20.531 1 93 92 GLU A N 1
ATOM 773 C CA . GLU A 1 92 ? -29.219 -2.561 21.609 1 93 92 GLU A CA 1
ATOM 774 C C . GLU A 1 92 ? -28.438 -1.349 21.094 1 93 92 GLU A C 1
ATOM 776 O O . GLU A 1 92 ? -27.391 -1.495 20.484 1 93 92 GLU A O 1
ATOM 781 N N . ILE A 1 93 ? -29 -0.221 21.344 1 95.19 93 ILE A N 1
ATOM 782 C CA . ILE A 1 93 ? -28.406 1.015 20.844 1 95.19 93 ILE A CA 1
ATOM 783 C C . ILE A 1 93 ? -27.812 1.81 22 1 95.19 93 ILE A C 1
ATOM 785 O O . ILE A 1 93 ? -28.5 2.125 22.969 1 95.19 93 ILE A O 1
ATOM 789 N N . HIS A 1 94 ? -26.547 2.096 21.969 1 97.31 94 HIS A N 1
ATOM 790 C CA . HIS A 1 94 ? -25.844 2.953 22.922 1 97.31 94 HIS A CA 1
ATOM 791 C C . HIS A 1 94 ? -25.219 4.152 22.219 1 97.31 94 HIS A C 1
ATOM 793 O O . HIS A 1 94 ? -24.312 3.996 21.406 1 97.31 94 HIS A O 1
ATOM 799 N N . GLU A 1 95 ? -25.703 5.316 22.516 1 97.81 95 GLU A N 1
ATOM 800 C CA . GLU A 1 95 ? -25.062 6.496 21.953 1 97.81 95 GLU A CA 1
ATOM 801 C C . GLU A 1 95 ? -23.75 6.812 22.656 1 97.81 95 GLU A C 1
ATOM 803 O O . GLU A 1 95 ? -23.656 6.738 23.875 1 97.81 95 GLU A O 1
ATOM 808 N N . ILE A 1 96 ? -22.75 7.113 21.906 1 98.19 96 ILE A N 1
ATOM 809 C CA . ILE A 1 96 ? -21.422 7.426 22.438 1 98.19 96 ILE A CA 1
ATOM 810 C C . ILE A 1 96 ? -21.266 8.938 22.562 1 98.19 96 ILE A C 1
ATOM 812 O O . ILE A 1 96 ? -21.438 9.672 21.578 1 98.19 96 ILE A O 1
ATOM 816 N N . THR A 1 97 ? -20.953 9.43 23.703 1 96.56 97 THR A N 1
ATOM 817 C CA . THR A 1 97 ? -20.641 10.836 23.938 1 96.56 97 THR A CA 1
ATOM 818 C C . THR A 1 97 ? -19.328 10.969 24.719 1 96.56 97 THR A C 1
ATOM 820 O O . THR A 1 97 ? -18.781 9.977 25.188 1 96.56 97 THR A O 1
ATOM 823 N N . LEU A 1 98 ? -18.844 12.156 24.719 1 95.75 98 LEU A N 1
ATOM 824 C CA . LEU A 1 98 ? -17.609 12.406 25.438 1 95.75 98 LEU A CA 1
ATOM 825 C C . LEU A 1 98 ? -17.859 13.242 26.688 1 95.75 98 LEU A C 1
ATOM 827 O O . LEU A 1 98 ? -18.609 14.227 26.641 1 95.75 98 LEU A O 1
ATOM 831 N N . GLY A 1 99 ? -17.234 12.781 27.719 1 92.38 99 GLY A N 1
ATOM 832 C CA . GLY A 1 99 ? -17.297 13.555 28.953 1 92.38 99 GLY A CA 1
ATOM 833 C C . GLY A 1 99 ? -16.375 14.758 28.953 1 92.38 99 GLY A C 1
ATOM 834 O O . GLY A 1 99 ? -15.719 15.039 27.938 1 92.38 99 GLY A O 1
ATOM 835 N N . GLU A 1 100 ? -16.312 15.453 30.078 1 87.38 100 GLU A N 1
ATOM 836 C CA . GLU A 1 100 ? -15.547 16.688 30.203 1 87.38 100 GLU A CA 1
ATOM 837 C C . GLU A 1 100 ? -14.055 16.438 30.016 1 87.38 100 GLU A C 1
ATOM 839 O O . GLU A 1 100 ? -13.328 17.297 29.516 1 87.38 100 GLU A O 1
ATOM 844 N N . ASN A 1 101 ? -13.688 15.242 30.359 1 87.44 101 ASN A N 1
ATOM 845 C CA . ASN A 1 101 ? -12.266 14.922 30.234 1 87.44 101 ASN A CA 1
ATOM 846 C C . ASN A 1 101 ? -11.984 14.094 28.984 1 87.44 101 ASN A C 1
ATOM 848 O O . ASN A 1 101 ? -10.898 13.531 28.844 1 87.44 101 ASN A O 1
ATOM 852 N N . GLY A 1 102 ? -12.977 14 28.156 1 88.88 102 GLY A N 1
ATOM 853 C CA . GLY A 1 102 ? -12.766 13.273 26.922 1 88.88 102 GLY A CA 1
ATOM 854 C C . GLY A 1 102 ? -13.055 11.789 27.047 1 88.88 102 GLY A C 1
ATOM 855 O O . GLY A 1 102 ? -12.805 11.023 26.109 1 88.88 102 GLY A O 1
ATOM 856 N N . GLU A 1 103 ? -13.5 11.328 28.141 1 93.38 103 GLU A N 1
ATOM 857 C CA . GLU A 1 103 ? -13.781 9.914 28.328 1 93.38 103 GLU A CA 1
ATOM 858 C C . GLU A 1 103 ? -15.078 9.516 27.625 1 93.38 103 GLU A C 1
ATOM 860 O O . GLU A 1 103 ? -16.031 10.297 27.578 1 93.38 103 GLU A O 1
ATOM 865 N N . ILE A 1 104 ? -15.164 8.359 27.172 1 96.31 104 ILE A N 1
ATOM 866 C CA . ILE A 1 104 ? -16.328 7.844 26.453 1 96.31 104 ILE A CA 1
ATOM 867 C C . ILE A 1 104 ? -17.453 7.555 27.453 1 96.31 104 ILE A C 1
ATOM 869 O O . ILE A 1 104 ? -17.234 6.945 28.5 1 96.31 104 ILE A O 1
ATOM 873 N N . GLN A 1 105 ? -18.547 8.023 27.188 1 96.31 105 GLN A N 1
ATOM 874 C CA . GLN A 1 105 ? -19.766 7.734 27.906 1 96.31 105 GLN A CA 1
ATOM 875 C C . GLN A 1 105 ? -20.828 7.102 27 1 96.31 105 GLN A C 1
ATOM 877 O O . GLN A 1 105 ? -21.062 7.594 25.906 1 96.31 105 GLN A O 1
ATOM 882 N N . LEU A 1 106 ? -21.375 6.031 27.516 1 96.88 106 LEU A N 1
ATOM 883 C CA . LEU A 1 106 ? -22.406 5.332 26.75 1 96.88 106 LEU A CA 1
ATOM 884 C C . LEU A 1 106 ? -23.781 5.613 27.328 1 96.88 106 LEU A C 1
ATOM 886 O O . LEU A 1 106 ? -24.031 5.383 28.516 1 96.88 106 LEU A O 1
ATOM 890 N N . ILE A 1 107 ? -24.641 6.141 26.547 1 96.38 107 ILE A N 1
ATOM 891 C CA . ILE A 1 107 ? -26.031 6.379 26.938 1 96.38 107 ILE A CA 1
ATOM 892 C C . ILE A 1 107 ? -26.906 5.254 26.406 1 96.38 107 ILE A C 1
ATOM 894 O O . ILE A 1 107 ? -27.016 5.043 25.203 1 96.38 107 ILE A O 1
ATOM 898 N N . SER A 1 108 ? -27.609 4.578 27.297 1 94.5 108 SER A N 1
ATOM 899 C CA . SER A 1 108 ? -28.406 3.424 26.891 1 94.5 108 SER A CA 1
ATOM 900 C C . SER A 1 108 ? -29.875 3.602 27.266 1 94.5 108 SER A C 1
ATOM 902 O O . SER A 1 108 ? -30.734 2.865 26.797 1 94.5 108 SER A O 1
ATOM 904 N N . ASP A 1 109 ? -30.125 4.574 28.141 1 94.38 109 ASP A N 1
ATOM 905 C CA . ASP A 1 109 ? -31.5 4.797 28.578 1 94.38 109 ASP A CA 1
ATOM 906 C C . ASP A 1 109 ? -32.406 5.184 27.406 1 94.38 109 ASP A C 1
ATOM 908 O O . ASP A 1 109 ? -32.156 6.188 26.734 1 94.38 109 ASP A O 1
ATOM 912 N N . PRO A 1 110 ? -33.438 4.445 27.234 1 90.88 110 PRO A N 1
ATOM 913 C CA . PRO A 1 110 ? -34.25 4.664 26.047 1 90.88 110 PRO A CA 1
ATOM 914 C C . PRO A 1 110 ? -34.906 6.039 26.031 1 90.88 110 PRO A C 1
ATOM 916 O O . PRO A 1 110 ? -35.094 6.637 24.969 1 90.88 110 PRO A O 1
ATOM 919 N N . GLU A 1 111 ? -35.312 6.543 27.188 1 93.31 111 GLU A N 1
ATOM 920 C CA . GLU A 1 111 ? -35.969 7.848 27.25 1 93.31 111 GLU A CA 1
ATOM 921 C C . GLU A 1 111 ? -35 8.969 26.891 1 93.31 111 GLU A C 1
ATOM 923 O O . GLU A 1 111 ? -35.344 9.914 26.188 1 93.31 111 GLU A O 1
ATOM 928 N N . ILE A 1 112 ? -33.844 8.797 27.406 1 94.62 112 ILE A N 1
ATOM 929 C CA . ILE A 1 112 ? -32.812 9.805 27.125 1 94.62 112 ILE A CA 1
ATOM 930 C C . ILE A 1 112 ? -32.438 9.766 25.641 1 94.62 112 ILE A C 1
ATOM 932 O O . ILE A 1 112 ? -32.312 10.805 25 1 94.62 112 ILE A O 1
ATOM 936 N N . LEU A 1 113 ? -32.281 8.602 25.156 1 94.31 113 LEU A N 1
ATOM 937 C CA . LEU A 1 113 ? -31.969 8.43 23.75 1 94.31 113 LEU A CA 1
ATOM 938 C C . LEU A 1 113 ? -33.031 9.062 22.859 1 94.31 113 LEU A C 1
ATOM 940 O O . LEU A 1 113 ? -32.719 9.758 21.891 1 94.31 113 LEU A O 1
ATOM 944 N N . GLU A 1 114 ? -34.281 8.82 23.172 1 92.12 114 GLU A N 1
ATOM 945 C CA . GLU A 1 114 ? -35.375 9.367 22.391 1 92.12 114 GLU A CA 1
ATOM 946 C C . GLU A 1 114 ? -35.406 10.891 22.469 1 92.12 114 GLU A C 1
ATOM 948 O O . GLU A 1 114 ? -35.625 11.562 21.453 1 92.12 114 GLU A O 1
ATOM 953 N N . ASN A 1 115 ? -35.219 11.391 23.609 1 93.56 115 ASN A N 1
ATOM 954 C CA . ASN A 1 115 ? -35.219 12.836 23.781 1 93.56 115 ASN A CA 1
ATOM 955 C C . ASN A 1 115 ? -34.094 13.484 22.969 1 93.56 115 ASN A C 1
ATOM 957 O O . ASN A 1 115 ? -34.281 14.547 22.375 1 93.56 115 ASN A O 1
ATOM 961 N N . ARG A 1 116 ? -32.969 12.875 23 1 93.69 116 ARG A N 1
ATOM 962 C CA . ARG A 1 116 ? -31.828 13.406 22.25 1 93.69 116 ARG A CA 1
ATOM 963 C C . ARG A 1 116 ? -32.094 13.383 20.75 1 93.69 116 ARG A C 1
ATOM 965 O O . ARG A 1 116 ? -31.781 14.344 20.047 1 93.69 116 ARG A O 1
ATOM 972 N N . ALA A 1 117 ? -32.719 12.344 20.297 1 93.06 117 ALA A N 1
ATOM 973 C CA . ALA A 1 117 ? -33.031 12.219 18.875 1 93.06 117 ALA A CA 1
ATOM 974 C C . ALA A 1 117 ? -34.125 13.211 18.469 1 93.06 117 ALA A C 1
ATOM 976 O O . ALA A 1 117 ? -34.031 13.836 17.406 1 93.06 117 ALA A O 1
ATOM 977 N N . ALA A 1 118 ? -35.094 13.328 19.328 1 90.56 118 ALA A N 1
ATOM 978 C CA . ALA A 1 118 ? -36.25 14.156 19.016 1 90.56 118 ALA A CA 1
ATOM 979 C C . ALA A 1 118 ? -35.906 15.641 19.047 1 90.56 118 ALA A C 1
ATOM 981 O O . ALA A 1 118 ? -36.406 16.422 18.25 1 90.56 118 ALA A O 1
ATOM 982 N N . SER A 1 119 ? -34.969 15.953 19.906 1 87.38 119 SER A N 1
ATOM 983 C CA . SER A 1 119 ? -34.688 17.375 20.141 1 87.38 119 SER A CA 1
ATOM 984 C C . SER A 1 119 ? -33.375 17.766 19.484 1 87.38 119 SER A C 1
ATOM 986 O O . SER A 1 119 ? -33.062 18.953 19.391 1 87.38 119 SER A O 1
ATOM 988 N N . GLY A 1 120 ? -32.688 16.797 18.953 1 87.69 120 GLY A N 1
ATOM 989 C CA . GLY A 1 120 ? -31.406 17.125 18.391 1 87.69 120 GLY A CA 1
ATOM 990 C C . GLY A 1 120 ? -30.453 17.766 19.406 1 87.69 120 GLY A C 1
ATOM 991 O O . GLY A 1 120 ? -29.906 18.828 19.156 1 87.69 120 GLY A O 1
ATOM 992 N N . LEU A 1 121 ? -30.203 17.141 20.453 1 84.62 121 LEU A N 1
ATOM 993 C CA . LEU A 1 121 ? -29.484 17.719 21.578 1 84.62 121 LEU A CA 1
ATOM 994 C C . LEU A 1 121 ? -27.969 17.562 21.406 1 84.62 121 LEU A C 1
ATOM 996 O O . LEU A 1 121 ? -27.203 17.891 22.312 1 84.62 121 LEU A O 1
ATOM 1000 N N . ASN A 1 122 ? -27.594 17 20.203 1 89 122 ASN A N 1
ATOM 1001 C CA . ASN A 1 122 ? -26.156 16.891 19.969 1 89 122 ASN A CA 1
ATOM 1002 C C . ASN A 1 122 ? -25.484 18.25 19.906 1 89 122 ASN A C 1
ATOM 1004 O O . ASN A 1 122 ? -26.047 19.203 19.375 1 89 122 ASN A O 1
ATOM 1008 N N . THR A 1 123 ? -24.312 18.297 20.469 1 90.12 123 THR A N 1
ATOM 1009 C CA . THR A 1 123 ? -23.547 19.547 20.516 1 90.12 123 THR A CA 1
ATOM 1010 C C . THR A 1 123 ? -22.469 19.562 19.438 1 90.12 123 THR A C 1
ATOM 1012 O O . THR A 1 123 ? -21.688 20.5 19.344 1 90.12 123 THR A O 1
ATOM 1015 N N . SER A 1 124 ? -22.406 18.547 18.766 1 94.38 124 SER A N 1
ATOM 1016 C CA . SER A 1 124 ? -21.469 18.406 17.656 1 94.38 124 SER A CA 1
ATOM 1017 C C . SER A 1 124 ? -22.156 17.828 16.422 1 94.38 124 SER A C 1
ATOM 1019 O O . SER A 1 124 ? -23.188 17.141 16.547 1 94.38 124 SER A O 1
ATOM 1021 N N . SER A 1 125 ? -21.547 18.109 15.305 1 97.06 125 SER A N 1
ATOM 1022 C CA . SER A 1 125 ? -22.141 17.641 14.055 1 97.06 125 SER A CA 1
ATOM 1023 C C . SER A 1 125 ? -21.812 16.172 13.812 1 97.06 125 SER A C 1
ATOM 1025 O O . SER A 1 125 ? -22.297 15.57 12.844 1 97.06 125 SER A O 1
ATOM 1027 N N . VAL A 1 126 ? -21 15.602 14.594 1 98.31 126 VAL A N 1
ATOM 1028 C CA . VAL A 1 126 ? -20.703 14.172 14.539 1 98.31 126 VAL A CA 1
ATOM 1029 C C . VAL A 1 126 ? -21.391 13.453 15.703 1 98.31 126 VAL A C 1
ATOM 1031 O O . VAL A 1 126 ? -21.375 13.961 16.828 1 98.31 126 VAL A O 1
ATOM 1034 N N . VAL A 1 127 ? -22.047 12.445 15.43 1 98.31 127 VAL A N 1
ATOM 1035 C CA . VAL A 1 127 ? -22.672 11.586 16.438 1 98.31 127 VAL A CA 1
ATOM 1036 C C . VAL A 1 127 ? -22.203 10.148 16.25 1 98.31 127 VAL A C 1
ATOM 1038 O O . VAL A 1 127 ? -21.703 9.781 15.172 1 98.31 127 VAL A O 1
ATOM 1041 N N . ALA A 1 128 ? -22.266 9.297 17.266 1 98.69 128 ALA A N 1
ATOM 1042 C CA . ALA A 1 128 ? -21.766 7.93 17.188 1 98.69 128 ALA A CA 1
ATOM 1043 C C . ALA A 1 128 ? -22.562 7 18.094 1 98.69 128 ALA A C 1
ATOM 1045 O O . ALA A 1 128 ? -23.141 7.445 19.094 1 98.69 128 ALA A O 1
ATOM 1046 N N . TRP A 1 129 ? -22.625 5.746 17.75 1 98.56 129 TRP A N 1
ATOM 1047 C CA . TRP A 1 129 ? -23.359 4.742 18.516 1 98.56 129 TRP A CA 1
ATOM 1048 C C . TRP A 1 129 ? -22.578 3.43 18.562 1 98.56 129 TRP A C 1
ATOM 1050 O O . TRP A 1 129 ? -21.781 3.139 17.672 1 98.56 129 TRP A O 1
ATOM 1060 N N . LEU A 1 130 ? -22.688 2.693 19.562 1 98.25 130 LEU A N 1
ATOM 1061 C CA . LEU A 1 130 ? -22.375 1.27 19.641 1 98.25 130 LEU A CA 1
ATOM 1062 C C . LEU A 1 130 ? -23.641 0.434 19.5 1 98.25 130 LEU A C 1
ATOM 1064 O O . LEU A 1 130 ? -24.562 0.563 20.312 1 98.25 130 LEU A O 1
ATOM 1068 N N . LEU A 1 131 ? -23.766 -0.32 18.469 1 97 131 LEU A N 1
ATOM 1069 C CA . LEU A 1 131 ? -24.922 -1.168 18.234 1 97 131 LEU A CA 1
ATOM 1070 C C . LEU A 1 131 ? -24.594 -2.637 18.469 1 97 131 LEU A C 1
ATOM 1072 O O . LEU A 1 131 ? -23.547 -3.115 18.016 1 97 131 LEU A O 1
ATOM 1076 N N . LYS A 1 132 ? -25.391 -3.283 19.172 1 94.88 132 LYS A N 1
ATOM 1077 C CA . LYS A 1 132 ? -25.25 -4.715 19.438 1 94.88 132 LYS A CA 1
ATOM 1078 C C . LYS A 1 132 ? -26.484 -5.48 18.969 1 94.88 132 LYS A C 1
ATOM 1080 O O . LYS A 1 132 ? -27.594 -5.191 19.406 1 94.88 132 LYS A O 1
ATOM 1085 N N . ILE A 1 133 ? -26.312 -6.352 18.125 1 90 133 ILE A N 1
ATOM 1086 C CA . ILE A 1 133 ? -27.406 -7.164 17.625 1 90 133 ILE A CA 1
ATOM 1087 C C . ILE A 1 133 ? -27.625 -8.367 18.547 1 90 133 ILE A C 1
ATOM 1089 O O . ILE A 1 133 ? -26.734 -9.203 18.703 1 90 133 ILE A O 1
ATOM 1093 N N . LYS A 1 134 ? -28.734 -8.516 19.125 1 83.06 134 LYS A N 1
ATOM 1094 C CA . LYS A 1 134 ? -29.016 -9.492 20.172 1 83.06 134 LYS A CA 1
ATOM 1095 C C . LYS A 1 134 ? -29.047 -10.906 19.609 1 83.06 134 LYS A C 1
ATOM 1097 O O . LYS A 1 134 ? -28.688 -11.867 20.297 1 83.06 134 LYS A O 1
ATOM 1102 N N . THR A 1 135 ? -29.516 -11.078 18.422 1 77.75 135 THR A N 1
ATOM 1103 C CA . THR A 1 135 ? -29.688 -12.406 17.844 1 77.75 135 THR A CA 1
ATOM 1104 C C . THR A 1 135 ? -28.344 -12.961 17.359 1 77.75 135 THR A C 1
ATOM 1106 O O . THR A 1 135 ? -28.234 -14.156 17.094 1 77.75 135 THR A O 1
ATOM 1109 N N . THR A 1 136 ? -27.484 -12.133 17.25 1 79.06 136 THR A N 1
ATOM 1110 C CA . THR A 1 136 ? -26.156 -12.523 16.797 1 79.06 136 THR A CA 1
ATOM 1111 C C . THR A 1 136 ? -25.078 -11.938 17.719 1 79.06 136 THR A C 1
ATOM 1113 O O . THR A 1 136 ? -25.391 -11.258 18.688 1 79.06 136 THR A O 1
ATOM 1116 N N . SER A 1 137 ? -23.891 -12.273 17.609 1 82 137 SER A N 1
ATOM 1117 C CA . SER A 1 137 ? -22.781 -11.711 18.375 1 82 137 SER A CA 1
ATOM 1118 C C . SER A 1 137 ? -22.172 -10.516 17.656 1 82 137 SER A C 1
ATOM 1120 O O . SER A 1 137 ? -21.094 -10.047 18.031 1 82 137 SER A O 1
ATOM 1122 N N . LEU A 1 138 ? -23.078 -10 16.75 1 90.94 138 LEU A N 1
ATOM 1123 C CA . LEU A 1 138 ? -22.547 -8.898 15.945 1 90.94 138 LEU A CA 1
ATOM 1124 C C . LEU A 1 138 ? -22.672 -7.574 16.688 1 90.94 138 LEU A C 1
ATOM 1126 O O . LEU A 1 138 ? -23.734 -7.277 17.266 1 90.94 138 LEU A O 1
ATOM 1130 N N . GLU A 1 139 ? -21.672 -6.898 16.812 1 95.38 139 GLU A N 1
ATOM 1131 C CA . GLU A 1 139 ? -21.562 -5.551 17.375 1 95.38 139 GLU A CA 1
ATOM 1132 C C . GLU A 1 139 ? -20.703 -4.652 16.484 1 95.38 139 GLU A C 1
ATOM 1134 O O . GLU A 1 139 ? -19.734 -5.113 15.875 1 95.38 139 GLU A O 1
ATOM 1139 N N . PHE A 1 140 ? -21.078 -3.436 16.328 1 98.06 140 PHE A N 1
ATOM 1140 C CA . PHE A 1 140 ? -20.25 -2.523 15.531 1 98.06 140 PHE A CA 1
ATOM 1141 C C . PHE A 1 140 ? -20.453 -1.083 15.984 1 98.06 140 PHE A C 1
ATOM 1143 O O . PHE A 1 140 ? -21.438 -0.777 16.688 1 98.06 140 PHE A O 1
ATOM 1150 N N . VAL A 1 141 ? -19.531 -0.216 15.664 1 98.81 141 VAL A N 1
ATOM 1151 C CA . VAL A 1 141 ? -19.609 1.211 15.961 1 98.81 141 VAL A CA 1
ATOM 1152 C C . VAL A 1 141 ? -20.094 1.971 14.727 1 98.81 141 VAL A C 1
ATOM 1154 O O . VAL A 1 141 ? -19.641 1.715 13.617 1 98.81 141 VAL A O 1
ATOM 1157 N N . LEU A 1 142 ? -21.062 2.795 14.922 1 98.75 142 LEU A N 1
ATOM 1158 C CA . LEU A 1 142 ? -21.609 3.66 13.883 1 98.75 142 LEU A CA 1
ATOM 1159 C C . LEU A 1 142 ? -21.25 5.121 14.148 1 98.75 142 LEU A C 1
ATOM 1161 O O . LEU A 1 142 ? -21.531 5.641 15.227 1 98.75 142 LEU A O 1
ATOM 1165 N N . ILE A 1 143 ? -20.562 5.766 13.234 1 98.88 143 ILE A N 1
ATOM 1166 C CA . ILE A 1 143 ? -20.234 7.184 13.305 1 98.88 143 ILE A CA 1
ATOM 1167 C C . ILE A 1 143 ? -20.906 7.93 12.148 1 98.88 143 ILE A C 1
ATOM 1169 O O . ILE A 1 143 ? -20.875 7.477 11.008 1 98.88 143 ILE A O 1
ATOM 1173 N N . GLY A 1 144 ? -21.516 9.07 12.414 1 98.31 144 GLY A N 1
ATOM 1174 C CA . GLY A 1 144 ? -22.172 9.781 11.32 1 98.31 144 GLY A CA 1
ATOM 1175 C C . GLY A 1 144 ? -22.141 11.289 11.492 1 98.31 144 GLY A C 1
ATOM 1176 O O . GLY A 1 144 ? -21.891 11.789 12.594 1 98.31 144 GLY A O 1
ATOM 1177 N N . ASN A 1 145 ? -22.375 11.992 10.422 1 98.31 145 ASN A N 1
ATOM 1178 C CA . ASN A 1 145 ? -22.484 13.445 10.422 1 98.31 145 ASN A CA 1
ATOM 1179 C C . ASN A 1 145 ? -23.953 13.898 10.453 1 98.31 145 ASN A C 1
ATOM 1181 O O . ASN A 1 145 ? -24.766 13.422 9.672 1 98.31 145 ASN A O 1
ATOM 1185 N N . ASP A 1 146 ? -24.266 14.789 11.352 1 97.69 146 ASP A N 1
ATOM 1186 C CA . ASP A 1 146 ? -25.562 15.461 11.367 1 97.69 146 ASP A CA 1
ATOM 1187 C C . ASP A 1 146 ? -25.547 16.719 10.508 1 97.69 146 ASP A C 1
ATOM 1189 O O . ASP A 1 146 ? -25.156 17.797 10.977 1 97.69 146 ASP A O 1
ATOM 1193 N N . ILE A 1 147 ? -26.047 16.625 9.344 1 96.69 147 ILE A N 1
ATOM 1194 C CA . ILE A 1 147 ? -26 17.703 8.367 1 96.69 147 ILE A CA 1
ATOM 1195 C C . ILE A 1 147 ? -26.844 18.875 8.867 1 96.69 147 ILE A C 1
ATOM 1197 O O . ILE A 1 147 ? -26.688 20 8.398 1 96.69 147 ILE A O 1
ATOM 1201 N N . THR A 1 148 ? -27.766 18.609 9.844 1 95.25 148 THR A N 1
ATOM 1202 C CA . THR A 1 148 ? -28.672 19.641 10.344 1 95.25 148 THR A CA 1
ATOM 1203 C C . THR A 1 148 ? -27.984 20.5 11.398 1 95.25 148 THR A C 1
ATOM 1205 O O . THR A 1 148 ? -28.547 21.5 11.852 1 95.25 148 THR A O 1
ATOM 1208 N N . HIS A 1 149 ? -26.891 20.062 11.828 1 94.81 149 HIS A N 1
ATOM 1209 C CA . HIS A 1 149 ? -26.078 20.828 12.773 1 94.81 149 HIS A CA 1
ATOM 1210 C C . HIS A 1 149 ? -24.812 21.359 12.102 1 94.81 149 HIS A C 1
ATOM 1212 O O . HIS A 1 149 ? -23.906 20.594 11.773 1 94.81 149 HIS A O 1
ATOM 1218 N N . GLN A 1 150 ? -24.688 22.672 11.906 1 93.5 150 GLN A N 1
ATOM 1219 C CA . GLN A 1 150 ? -23.547 23.328 11.297 1 93.5 150 GLN A CA 1
ATOM 1220 C C . GLN A 1 150 ? -23.188 22.703 9.953 1 93.5 150 GLN A C 1
ATOM 1222 O O . GLN A 1 150 ? -22.016 22.469 9.664 1 93.5 150 GLN A O 1
ATOM 1227 N N . VAL A 1 151 ? -24.172 22.234 9.32 1 93.5 151 VAL A N 1
ATOM 1228 C CA . VAL A 1 151 ? -24.109 21.656 7.977 1 93.5 151 VAL A CA 1
ATOM 1229 C C . VAL A 1 151 ? -23.172 20.453 7.977 1 93.5 151 VAL A C 1
ATOM 1231 O O . VAL A 1 151 ? -22.453 20.219 7.004 1 93.5 151 VAL A O 1
ATOM 1234 N N . GLY A 1 152 ? -22.984 19.812 9.086 1 96.5 152 GLY A N 1
ATOM 1235 C CA . GLY A 1 152 ? -22.219 18.578 9.203 1 96.5 152 GLY A CA 1
ATOM 1236 C C . GLY A 1 152 ? -20.719 18.812 9.219 1 96.5 152 GLY A C 1
ATOM 1237 O O . GLY A 1 152 ? -19.938 17.891 9.031 1 96.5 152 GLY A O 1
ATOM 1238 N N . SER A 1 153 ? -20.234 20.047 9.383 1 96.19 153 SER A N 1
ATOM 1239 C CA . SER A 1 153 ? -18.828 20.406 9.266 1 96.19 153 SER A CA 1
ATOM 1240 C C . SER A 1 153 ? -18 19.828 10.414 1 96.19 153 SER A C 1
ATOM 1242 O O . SER A 1 153 ? -18.562 19.438 11.453 1 96.19 153 SER A O 1
ATOM 1244 N N . PHE A 1 154 ? -16.75 19.719 10.25 1 97.88 154 PHE A N 1
ATOM 1245 C CA . PHE A 1 154 ? -15.828 19.156 11.234 1 97.88 154 PHE A CA 1
ATOM 1246 C C . PHE A 1 154 ? -15.102 20.266 11.992 1 97.88 154 PHE A C 1
ATOM 1248 O O . PHE A 1 154 ? -14.453 21.109 11.383 1 97.88 154 PHE A O 1
ATOM 1255 N N . ALA A 1 155 ? -15.227 20.281 13.203 1 97.25 155 ALA A N 1
ATOM 1256 C CA . ALA A 1 155 ? -14.43 21.062 14.141 1 97.25 155 ALA A CA 1
ATOM 1257 C C . ALA A 1 155 ? -13.836 20.156 15.227 1 97.25 155 ALA A C 1
ATOM 1259 O O . ALA A 1 155 ? -14.016 18.938 15.211 1 97.25 155 ALA A O 1
ATOM 1260 N N . MET A 1 156 ? -13.148 20.656 16.125 1 96.06 156 MET A N 1
ATOM 1261 C CA . MET A 1 156 ? -12.391 19.891 17.109 1 96.06 156 MET A CA 1
ATOM 1262 C C . MET A 1 156 ? -13.312 18.953 17.891 1 96.06 156 MET A C 1
ATOM 1264 O O . MET A 1 156 ? -12.977 17.797 18.125 1 96.06 156 MET A O 1
ATOM 1268 N N . PRO A 1 157 ? -14.508 19.422 18.312 1 95.81 157 PRO A N 1
ATOM 1269 C CA . PRO A 1 157 ? -15.391 18.5 19 1 95.81 157 PRO A CA 1
ATOM 1270 C C . PRO A 1 157 ? -15.82 17.312 18.125 1 95.81 157 PRO A C 1
ATOM 1272 O O . PRO A 1 157 ? -15.906 16.188 18.609 1 95.81 157 PRO A O 1
ATOM 1275 N N . GLU A 1 158 ? -16.188 17.625 16.859 1 97.62 158 GLU A N 1
ATOM 1276 C CA . GLU A 1 158 ? -16.547 16.578 15.922 1 97.62 158 GLU A CA 1
ATOM 1277 C C . GLU A 1 158 ? -15.414 15.57 15.766 1 97.62 158 GLU A C 1
ATOM 1279 O O . GLU A 1 158 ? -15.641 14.359 15.828 1 97.62 158 GLU A O 1
ATOM 1284 N N . HIS A 1 159 ? -14.219 16.094 15.633 1 97.81 159 HIS A N 1
ATOM 1285 C CA . HIS A 1 159 ? -13.047 15.242 15.477 1 97.81 159 HIS A CA 1
ATOM 1286 C C . HIS A 1 159 ? -12.812 14.398 16.719 1 97.81 159 HIS A C 1
ATOM 1288 O O . HIS A 1 159 ? -12.469 13.219 16.625 1 97.81 159 HIS A O 1
ATOM 1294 N N . GLY A 1 160 ? -12.945 15.031 17.859 1 97.31 160 GLY A N 1
ATOM 1295 C CA . GLY A 1 160 ? -12.75 14.32 19.109 1 97.31 160 GLY A CA 1
ATOM 1296 C C . GLY A 1 160 ? -13.648 13.109 19.266 1 97.31 160 GLY A C 1
ATOM 1297 O O . GLY A 1 160 ? -13.18 12.016 19.609 1 97.31 160 GLY A O 1
ATOM 1298 N N . LEU A 1 161 ? -14.93 13.281 19 1 98.19 161 LEU A N 1
ATOM 1299 C CA . LEU A 1 161 ? -15.875 12.18 19.109 1 98.19 161 LEU A CA 1
ATOM 1300 C C . LEU A 1 161 ? -15.609 11.117 18.062 1 98.19 161 LEU A C 1
ATOM 1302 O O . LEU A 1 161 ? -15.648 9.922 18.359 1 98.19 161 LEU A O 1
ATOM 1306 N N . PHE A 1 162 ? -15.383 11.523 16.844 1 98.69 162 PHE A N 1
ATOM 1307 C CA . PHE A 1 162 ? -15.062 10.602 15.758 1 98.69 162 PHE A CA 1
ATOM 1308 C C . PHE A 1 162 ? -13.883 9.711 16.125 1 98.69 162 PHE A C 1
ATOM 1310 O O . PHE A 1 162 ? -13.961 8.484 16.016 1 98.69 162 PHE A O 1
ATOM 1317 N N . GLU A 1 163 ? -12.805 10.328 16.531 1 98.31 163 GLU A N 1
ATOM 1318 C CA . GLU A 1 163 ? -11.578 9.609 16.891 1 98.31 163 GLU A CA 1
ATOM 1319 C C . GLU A 1 163 ? -11.82 8.641 18.031 1 98.31 163 GLU A C 1
ATOM 1321 O O . GLU A 1 163 ? -11.391 7.488 17.984 1 98.31 163 GLU A O 1
ATOM 1326 N N . ALA A 1 164 ? -12.492 9.125 19.094 1 98.25 164 ALA A N 1
ATOM 1327 C CA . ALA A 1 164 ? -12.75 8.305 20.266 1 98.25 164 ALA A CA 1
ATOM 1328 C C . ALA A 1 164 ? -13.602 7.082 19.906 1 98.25 164 ALA A C 1
ATOM 1330 O O . ALA A 1 164 ? -13.312 5.969 20.359 1 98.25 164 ALA A O 1
ATOM 1331 N N . ALA A 1 165 ? -14.617 7.316 19.141 1 98.69 165 ALA A N 1
ATOM 1332 C CA . ALA A 1 165 ? -15.492 6.223 18.734 1 98.69 165 ALA A CA 1
ATOM 1333 C C . ALA A 1 165 ? -14.75 5.207 17.875 1 98.69 165 ALA A C 1
ATOM 1335 O O . ALA A 1 165 ? -14.938 3.998 18.031 1 98.69 165 ALA A O 1
ATOM 1336 N N . SER A 1 166 ? -13.984 5.676 16.938 1 98.75 166 SER A N 1
ATOM 1337 C CA . SER A 1 166 ? -13.188 4.789 16.094 1 98.75 166 SER A CA 1
ATOM 1338 C C . SER A 1 166 ? -12.203 3.971 16.922 1 98.75 166 SER A C 1
ATOM 1340 O O . SER A 1 166 ? -12.039 2.77 16.688 1 98.75 166 SER A O 1
ATOM 1342 N N . LYS A 1 167 ? -11.531 4.625 17.859 1 97.88 167 LYS A N 1
ATOM 1343 C CA . LYS A 1 167 ? -10.609 3.924 18.75 1 97.88 167 LYS A CA 1
ATOM 1344 C C . LYS A 1 167 ? -11.328 2.836 19.547 1 97.88 167 LYS A C 1
ATOM 1346 O O . LYS A 1 167 ? -10.766 1.761 19.781 1 97.88 167 LYS A O 1
ATOM 1351 N N . LEU A 1 168 ? -12.516 3.16 19.953 1 98.25 168 LEU A N 1
ATOM 1352 C CA . LEU A 1 168 ? -13.312 2.172 20.672 1 98.25 168 LEU A CA 1
ATOM 1353 C C . LEU A 1 168 ? -13.531 0.924 19.828 1 98.25 168 LEU A C 1
ATOM 1355 O O . LEU A 1 168 ? -13.398 -0.198 20.312 1 98.25 168 LEU A O 1
ATOM 1359 N N . ALA A 1 169 ? -13.859 1.117 18.594 1 98.62 169 ALA A N 1
ATOM 1360 C CA . ALA A 1 169 ? -14.062 -0.007 17.672 1 98.62 169 ALA A CA 1
ATOM 1361 C C . ALA A 1 169 ? -12.797 -0.856 17.562 1 98.62 169 ALA A C 1
ATOM 1363 O O . ALA A 1 169 ? -12.859 -2.086 17.609 1 98.62 169 ALA A O 1
ATOM 1364 N N . ARG A 1 170 ? -11.648 -0.254 17.422 1 97.69 170 ARG A N 1
ATOM 1365 C CA . ARG A 1 170 ? -10.375 -0.966 17.312 1 97.69 170 ARG A CA 1
ATOM 1366 C C . ARG A 1 170 ? -10.078 -1.741 18.594 1 97.69 170 ARG A C 1
ATOM 1368 O O . ARG A 1 170 ? -9.664 -2.9 18.547 1 97.69 170 ARG A O 1
ATOM 1375 N N . GLN A 1 171 ? -10.289 -1.048 19.703 1 96.06 171 GLN A N 1
ATOM 1376 C CA . GLN A 1 171 ? -10.023 -1.673 21 1 96.06 171 GLN A CA 1
ATOM 1377 C C . GLN A 1 171 ? -10.875 -2.926 21.188 1 96.06 171 GLN A C 1
ATOM 1379 O O . GLN A 1 171 ? -10.391 -3.934 21.703 1 96.06 171 GLN A O 1
ATOM 1384 N N . ARG A 1 172 ? -12.117 -2.816 20.734 1 96.25 172 ARG A N 1
ATOM 1385 C CA . ARG A 1 172 ? -13.047 -3.932 20.891 1 96.25 172 ARG A CA 1
ATOM 1386 C C . ARG A 1 172 ? -12.93 -4.914 19.734 1 96.25 172 ARG A C 1
ATOM 1388 O O . ARG A 1 172 ? -13.562 -5.969 19.734 1 96.25 172 ARG A O 1
ATOM 1395 N N . LYS A 1 173 ? -12.156 -4.566 18.703 1 95.5 173 LYS A N 1
ATOM 1396 C CA . LYS A 1 173 ? -11.961 -5.383 17.5 1 95.5 173 LYS A CA 1
ATOM 1397 C C . LYS A 1 173 ? -13.297 -5.684 16.828 1 95.5 173 LYS A C 1
ATOM 1399 O O . LYS A 1 173 ? -13.578 -6.836 16.484 1 95.5 173 LYS A O 1
ATOM 1404 N N . ILE A 1 174 ? -14.141 -4.648 16.734 1 97.69 174 ILE A N 1
ATOM 1405 C CA . ILE A 1 174 ? -15.43 -4.77 16.062 1 97.69 174 ILE A CA 1
ATOM 1406 C C . ILE A 1 174 ? -15.469 -3.828 14.859 1 97.69 174 ILE A C 1
ATOM 1408 O O . ILE A 1 174 ? -14.719 -2.854 14.797 1 97.69 174 ILE A O 1
ATOM 1412 N N . PRO A 1 175 ? -16.359 -4.086 13.875 1 98.25 175 PRO A N 1
ATOM 1413 C CA . PRO A 1 175 ? -16.422 -3.242 12.68 1 98.25 175 PRO A CA 1
ATOM 1414 C C . PRO A 1 175 ? -16.828 -1.805 12.992 1 98.25 175 PRO A C 1
ATOM 1416 O O . PRO A 1 175 ? -17.453 -1.546 14.031 1 98.25 175 PRO A O 1
ATOM 1419 N N . ARG A 1 176 ? -16.484 -0.954 12.133 1 98.75 176 ARG A N 1
ATOM 1420 C CA . ARG A 1 176 ? -16.844 0.457 12.195 1 98.75 176 ARG A CA 1
ATOM 1421 C C . ARG A 1 176 ? -17.484 0.92 10.898 1 98.75 176 ARG A C 1
ATOM 1423 O O . ARG A 1 176 ? -16.969 0.658 9.812 1 98.75 176 ARG A O 1
ATOM 1430 N N . ILE A 1 177 ? -18.625 1.612 10.977 1 98.81 177 ILE A N 1
ATOM 1431 C CA . ILE A 1 177 ? -19.328 2.164 9.82 1 98.81 177 ILE A CA 1
ATOM 1432 C C . ILE A 1 177 ? -19.391 3.684 9.945 1 98.81 177 ILE A C 1
ATOM 1434 O O . ILE A 1 177 ? -19.75 4.215 11 1 98.81 177 ILE A O 1
ATOM 1438 N N . ASN A 1 178 ? -19.062 4.312 8.93 1 98.56 178 ASN A N 1
ATOM 1439 C CA . ASN A 1 178 ? -19.156 5.766 8.844 1 98.56 178 ASN A CA 1
ATOM 1440 C C . ASN A 1 178 ? -20.25 6.207 7.871 1 98.56 178 ASN A C 1
ATOM 1442 O O . ASN A 1 178 ? -20.219 5.836 6.695 1 98.56 178 ASN A O 1
ATOM 1446 N N . ILE A 1 179 ? -21.25 6.965 8.336 1 98.69 179 ILE A N 1
ATOM 1447 C CA . ILE A 1 179 ? -22.203 7.637 7.473 1 98.69 179 ILE A CA 1
ATOM 1448 C C . ILE A 1 179 ? -21.75 9.07 7.199 1 98.69 179 ILE A C 1
ATOM 1450 O O . ILE A 1 179 ? -21.922 9.953 8.039 1 98.69 179 ILE A O 1
ATOM 1454 N N . SER A 1 180 ? -21.328 9.281 6.027 1 98.62 180 SER A N 1
ATOM 1455 C CA . SER A 1 180 ? -20.656 10.539 5.723 1 98.62 180 SER A CA 1
ATOM 1456 C C . SER A 1 180 ? -21.609 11.508 5.012 1 98.62 180 SER A C 1
ATOM 1458 O O . SER A 1 180 ? -22.125 11.195 3.943 1 98.62 180 SER A O 1
ATOM 1460 N N . CYS A 1 181 ? -21.875 12.633 5.523 1 98.19 181 CYS A N 1
ATOM 1461 C CA . CYS A 1 181 ? -22.594 13.781 4.98 1 98.19 181 CYS A CA 1
ATOM 1462 C C . CYS A 1 181 ? -22.141 15.07 5.652 1 98.19 181 CYS A C 1
ATOM 1464 O O . CYS A 1 181 ? -22.578 15.391 6.758 1 98.19 181 CYS A O 1
ATOM 1466 N N . ASN A 1 182 ? -21.328 15.797 4.957 1 97.62 182 ASN A N 1
ATOM 1467 C CA . ASN A 1 182 ? -20.688 16.922 5.625 1 97.62 182 ASN A CA 1
ATOM 1468 C C . ASN A 1 182 ? -20.156 17.938 4.621 1 97.62 182 ASN A C 1
ATOM 1470 O O . ASN A 1 182 ? -20.141 17.688 3.416 1 97.62 182 ASN A O 1
ATOM 1474 N N . SER A 1 183 ? -19.719 19.062 5.191 1 93.88 183 SER A N 1
ATOM 1475 C CA . SER A 1 183 ? -19.203 20.156 4.363 1 93.88 183 SER A CA 1
ATOM 1476 C C . SER A 1 183 ? -17.703 20.344 4.582 1 93.88 183 SER A C 1
ATOM 1478 O O . SER A 1 183 ? -17.156 21.391 4.23 1 93.88 183 SER A O 1
ATOM 1480 N N . GLY A 1 184 ? -17.094 19.391 5.211 1 94.56 184 GLY A N 1
ATOM 1481 C CA . GLY A 1 184 ? -15.664 19.469 5.422 1 94.56 184 GLY A CA 1
ATOM 1482 C C . GLY A 1 184 ? -15.289 20.234 6.676 1 94.56 184 GLY A C 1
ATOM 1483 O O . GLY A 1 184 ? -16.062 20.281 7.633 1 94.56 184 GLY A O 1
ATOM 1484 N N . ALA A 1 185 ? -14.07 20.703 6.68 1 95.5 185 ALA A N 1
ATOM 1485 C CA . ALA A 1 185 ? -13.578 21.422 7.848 1 95.5 185 ALA A CA 1
ATOM 1486 C C . ALA A 1 185 ? -14.312 22.75 8.016 1 95.5 185 ALA A C 1
ATOM 1488 O O . ALA A 1 185 ? -14.523 23.484 7.043 1 95.5 185 ALA A O 1
ATOM 1489 N N . ARG A 1 186 ? -14.672 23.078 9.219 1 94.62 186 ARG A N 1
ATOM 1490 C CA . ARG A 1 186 ? -15.391 24.312 9.508 1 94.62 186 ARG A CA 1
ATOM 1491 C C . ARG A 1 186 ? -14.508 25.531 9.273 1 94.62 186 ARG A C 1
ATOM 1493 O O . ARG A 1 186 ? -13.336 25.531 9.648 1 94.62 186 ARG A O 1
ATOM 1500 N N . ILE A 1 187 ? -15.023 26.5 8.547 1 90.81 187 ILE A N 1
ATOM 1501 C CA . ILE A 1 187 ? -14.32 27.75 8.25 1 90.81 187 ILE A CA 1
ATOM 1502 C C . ILE A 1 187 ? -15.047 28.922 8.906 1 90.81 187 ILE A C 1
ATOM 1504 O O . ILE A 1 187 ? -16.281 28.969 8.914 1 90.81 187 ILE A O 1
ATOM 1508 N N . GLY A 1 188 ? -14.242 29.781 9.484 1 90.06 188 GLY A N 1
ATOM 1509 C CA . GLY A 1 188 ? -14.859 30.953 10.078 1 90.06 188 GLY A CA 1
ATOM 1510 C C . GLY A 1 188 ? -13.883 32.094 10.266 1 90.06 188 GLY A C 1
ATOM 1511 O O . GLY A 1 188 ? -12.719 32 9.867 1 90.06 188 GLY A O 1
ATOM 1512 N N . LEU A 1 189 ? -14.438 33.219 10.688 1 92.38 189 LEU A N 1
ATOM 1513 C CA . LEU A 1 189 ? -13.688 34.438 11.078 1 92.38 189 LEU A CA 1
ATOM 1514 C C . LEU A 1 189 ? -14.008 34.812 12.516 1 92.38 189 LEU A C 1
ATOM 1516 O O . LEU A 1 189 ? -15.078 34.469 13.031 1 92.38 189 LEU A O 1
ATOM 1520 N N . ALA A 1 190 ? -13.062 35.469 13.102 1 94.06 190 ALA A N 1
ATOM 1521 C CA . ALA A 1 190 ? -13.281 35.938 14.469 1 94.06 190 ALA A CA 1
ATOM 1522 C C . ALA A 1 190 ? -14.359 37 14.523 1 94.06 190 ALA A C 1
ATOM 1524 O O . ALA A 1 190 ? -14.086 38.188 14.281 1 94.06 190 ALA A O 1
ATOM 1525 N N . ARG A 1 191 ? -15.492 36.656 15.031 1 89.81 191 ARG A N 1
ATOM 1526 C CA . ARG A 1 191 ? -16.672 37.5 14.961 1 89.81 191 ARG A CA 1
ATOM 1527 C C . ARG A 1 191 ? -16.516 38.719 15.891 1 89.81 191 ARG A C 1
ATOM 1529 O O . ARG A 1 191 ? -16.906 39.812 15.539 1 89.81 191 ARG A O 1
ATOM 1536 N N . ASP A 1 192 ? -15.977 38.469 17.047 1 92.44 192 ASP A N 1
ATOM 1537 C CA . ASP A 1 192 ? -15.789 39.562 18 1 92.44 192 ASP A CA 1
ATOM 1538 C C . ASP A 1 192 ? -14.914 40.656 17.406 1 92.44 192 ASP A C 1
ATOM 1540 O O . ASP A 1 192 ? -15.172 41.844 17.609 1 92.44 192 ASP A O 1
ATOM 1544 N N . VAL A 1 193 ? -13.93 40.281 16.688 1 93.62 193 VAL A N 1
ATOM 1545 C CA . VAL A 1 193 ? -13 41.219 16.109 1 93.62 193 VAL A CA 1
ATOM 1546 C C . VAL A 1 193 ? -13.648 41.906 14.906 1 93.62 193 VAL A C 1
ATOM 1548 O O . VAL A 1 193 ? -13.516 43.125 14.727 1 93.62 193 VAL A O 1
ATOM 1551 N N . LEU A 1 194 ? -14.328 41.125 14.148 1 90.38 194 LEU A N 1
ATOM 1552 C CA . LEU A 1 194 ? -15 41.625 12.953 1 90.38 194 LEU A CA 1
ATOM 1553 C C . LEU A 1 194 ? -16 42.719 13.32 1 90.38 194 LEU A C 1
ATOM 1555 O O . LEU A 1 194 ? -16.141 43.719 12.594 1 90.38 194 LEU A O 1
ATOM 1559 N N . ASP A 1 195 ? -16.672 42.625 14.391 1 90.5 195 ASP A N 1
ATOM 1560 C CA . ASP A 1 195 ? -17.734 43.531 14.82 1 90.5 195 ASP A CA 1
ATOM 1561 C C . ASP A 1 195 ? -17.188 44.906 15.125 1 90.5 195 ASP A C 1
ATOM 1563 O O . ASP A 1 195 ? -17.906 45.906 15.031 1 90.5 195 ASP A O 1
ATOM 1567 N N . VAL A 1 196 ? -15.953 45 15.453 1 93.75 196 VAL A N 1
ATOM 1568 C CA . VAL A 1 196 ? -15.406 46.281 15.859 1 93.75 196 VAL A CA 1
ATOM 1569 C C . VAL A 1 196 ? -14.281 46.688 14.914 1 93.75 196 VAL A C 1
ATOM 1571 O O . VAL A 1 196 ? -13.547 47.656 15.18 1 93.75 196 VAL A O 1
ATOM 1574 N N . LEU A 1 197 ? -14.156 46 13.82 1 93.94 197 LEU A N 1
ATOM 1575 C CA . LEU A 1 197 ? -13.062 46.188 12.875 1 93.94 197 LEU A CA 1
ATOM 1576 C C . LEU A 1 197 ? -13.227 47.531 12.148 1 93.94 197 LEU A C 1
ATOM 1578 O O . LEU A 1 197 ? -14.336 47.875 11.727 1 93.94 197 LEU A O 1
ATOM 1582 N N . LYS A 1 198 ? -12.164 48.219 12.008 1 93.31 198 LYS A N 1
ATOM 1583 C CA . LYS A 1 198 ? -12.156 49.469 11.266 1 93.31 198 LYS A CA 1
ATOM 1584 C C . LYS A 1 198 ? -11.062 49.469 10.203 1 93.31 198 LYS A C 1
ATOM 1586 O O . LYS A 1 198 ? -10.07 48.719 10.32 1 93.31 198 LYS A O 1
ATOM 1591 N N . VAL A 1 199 ? -11.281 50.25 9.18 1 91.75 199 VAL A N 1
ATOM 1592 C CA . VAL A 1 199 ? -10.359 50.344 8.055 1 91.75 199 VAL A CA 1
ATOM 1593 C C . VAL A 1 199 ? -9.781 51.75 7.957 1 91.75 199 VAL A C 1
ATOM 1595 O O . VAL A 1 199 ? -10.523 52.719 7.879 1 91.75 199 VAL A O 1
ATOM 1598 N N . LYS A 1 200 ? -8.516 51.844 8.047 1 91.12 200 LYS A N 1
ATOM 1599 C CA . LYS A 1 200 ? -7.855 53.094 7.777 1 91.12 200 LYS A CA 1
ATOM 1600 C C . LYS A 1 200 ? -7.512 53.25 6.297 1 91.12 200 LYS A C 1
ATOM 1602 O O . LYS A 1 200 ? -6.719 52.469 5.762 1 91.12 200 LYS A O 1
ATOM 1607 N N . LEU A 1 201 ? -8.102 54.156 5.711 1 88.19 201 LEU A N 1
ATOM 1608 C CA . LEU A 1 201 ? -7.883 54.344 4.281 1 88.19 201 LEU A CA 1
ATOM 1609 C C . LEU A 1 201 ? -6.645 55.188 4.035 1 88.19 201 LEU A C 1
ATOM 1611 O O . LEU A 1 201 ? -6.277 56.031 4.875 1 88.19 201 LEU A O 1
ATOM 1615 N N . LYS A 1 202 ? -6.062 54.938 2.965 1 88.25 202 LYS A N 1
ATOM 1616 C CA . LYS A 1 202 ? -4.996 55.812 2.537 1 88.25 202 LYS A CA 1
ATOM 1617 C C . LYS A 1 202 ? -5.555 57.188 2.113 1 88.25 202 LYS A C 1
ATOM 1619 O O . LYS A 1 202 ? -6.758 57.312 1.867 1 88.25 202 LYS A O 1
ATOM 1624 N N . ALA A 1 203 ? -4.719 58.125 1.952 1 83.19 203 ALA A N 1
ATOM 1625 C CA . ALA A 1 203 ? -5.121 59.5 1.645 1 83.19 203 ALA A CA 1
ATOM 1626 C C . ALA A 1 203 ? -5.84 59.562 0.301 1 83.19 203 ALA A C 1
ATOM 1628 O O . ALA A 1 203 ? -6.75 60.375 0.119 1 83.19 203 ALA A O 1
ATOM 1629 N N . ASN A 1 204 ? -5.43 58.75 -0.598 1 80.44 204 ASN A N 1
ATOM 1630 C CA . ASN A 1 204 ? -6.023 58.781 -1.931 1 80.44 204 ASN A CA 1
ATOM 1631 C C . ASN A 1 204 ? -7.41 58.125 -1.938 1 80.44 204 ASN A C 1
ATOM 1633 O O . ASN A 1 204 ? -8.172 58.312 -2.889 1 80.44 204 ASN A O 1
ATOM 1637 N N . GLY A 1 205 ? -7.789 57.469 -0.884 1 71.81 205 GLY A N 1
ATOM 1638 C CA . GLY A 1 205 ? -9.109 56.875 -0.726 1 71.81 205 GLY A CA 1
ATOM 1639 C C . GLY A 1 205 ? -9.32 55.625 -1.56 1 71.81 205 GLY A C 1
ATOM 1640 O O . GLY A 1 205 ? -10.375 55 -1.487 1 71.81 205 GLY A O 1
ATOM 1641 N N . HIS A 1 206 ? -8.383 55.312 -2.371 1 77.25 206 HIS A N 1
ATOM 1642 C CA . HIS A 1 206 ? -8.547 54.188 -3.305 1 77.25 206 HIS A CA 1
ATOM 1643 C C . HIS A 1 206 ? -7.918 52.906 -2.76 1 77.25 206 HIS A C 1
ATOM 1645 O O . HIS A 1 206 ? -8.062 51.844 -3.355 1 77.25 206 HIS A O 1
ATOM 1651 N N . ASP A 1 207 ? -7.266 53.062 -1.681 1 85.25 207 ASP A N 1
ATOM 1652 C CA . ASP A 1 207 ? -6.609 51.938 -1.038 1 85.25 207 ASP A CA 1
ATOM 1653 C C . ASP A 1 207 ? -6.641 52.062 0.483 1 85.25 207 ASP A C 1
ATOM 1655 O O . ASP A 1 207 ? -6.938 53.156 1.009 1 85.25 207 ASP A O 1
ATOM 1659 N N . PHE A 1 208 ? -6.535 50.938 1.15 1 87.88 208 PHE A N 1
ATOM 1660 C CA . PHE A 1 208 ? -6.516 51.031 2.605 1 87.88 208 PHE A CA 1
ATOM 1661 C C . PHE A 1 208 ? -5.086 50.969 3.133 1 87.88 208 PHE A C 1
ATOM 1663 O O . PHE A 1 208 ? -4.184 50.469 2.455 1 87.88 208 PHE A O 1
ATOM 1670 N N . ASP A 1 209 ? -4.844 51.531 4.238 1 90.19 209 ASP A N 1
ATOM 1671 C CA . ASP A 1 209 ? -3.525 51.562 4.867 1 90.19 209 ASP A CA 1
ATOM 1672 C C . ASP A 1 209 ? -3.361 50.406 5.84 1 90.19 209 ASP A C 1
ATOM 1674 O O . ASP A 1 209 ? -2.504 49.531 5.645 1 90.19 209 ASP A O 1
ATOM 1678 N N . TYR A 1 210 ? -4.137 50.344 6.816 1 93.69 210 TYR A N 1
ATOM 1679 C CA . TYR A 1 210 ? -4.098 49.25 7.766 1 93.69 210 TYR A CA 1
ATOM 1680 C C . TYR A 1 210 ? -5.457 49.031 8.422 1 93.69 210 TYR A C 1
ATOM 1682 O O . TYR A 1 210 ? -6.352 49.875 8.289 1 93.69 210 TYR A O 1
ATOM 1690 N N . LEU A 1 211 ? -5.621 47.875 8.984 1 95.12 211 LEU A N 1
ATOM 1691 C CA . LEU A 1 211 ? -6.805 47.562 9.773 1 95.12 211 LEU A CA 1
ATOM 1692 C C . LEU A 1 211 ? -6.543 47.75 11.266 1 95.12 211 LEU A C 1
ATOM 1694 O O . LEU A 1 211 ? -5.438 47.5 11.742 1 95.12 211 LEU A O 1
ATOM 1698 N N . TYR A 1 212 ? -7.535 48.25 11.938 1 95.81 212 TYR A N 1
ATOM 1699 C CA . TYR A 1 212 ? -7.301 48.5 13.352 1 95.81 212 TYR A CA 1
ATOM 1700 C C . TYR A 1 212 ? -8.594 48.406 14.148 1 95.81 212 TYR A C 1
ATOM 1702 O O . TYR A 1 212 ? -9.68 48.281 13.57 1 95.81 212 TYR A O 1
ATOM 1710 N N . VAL A 1 213 ? -8.492 48.312 15.477 1 95.75 213 VAL A N 1
ATOM 1711 C CA . VAL A 1 213 ? -9.586 48.438 16.438 1 95.75 213 VAL A CA 1
ATOM 1712 C C . VAL A 1 213 ? -9.266 49.531 17.438 1 95.75 213 VAL A C 1
ATOM 1714 O O . VAL A 1 213 ? -8.094 49.875 17.641 1 95.75 213 VAL A O 1
ATOM 1717 N N . ASP A 1 214 ? -10.328 50.062 17.969 1 95.94 214 ASP A N 1
ATOM 1718 C CA . ASP A 1 214 ? -10.109 51.125 18.953 1 95.94 214 ASP A CA 1
ATOM 1719 C C . ASP A 1 214 ? -9.469 50.594 20.219 1 95.94 214 ASP A C 1
ATOM 1721 O O . ASP A 1 214 ? -9.805 49.469 20.656 1 95.94 214 ASP A O 1
ATOM 1725 N N . ALA A 1 215 ? -8.648 51.438 20.828 1 95.81 215 ALA A N 1
ATOM 1726 C CA . ALA A 1 215 ? -7.938 51.031 22.031 1 95.81 215 ALA A CA 1
ATOM 1727 C C . ALA A 1 215 ? -8.914 50.75 23.172 1 95.81 215 ALA A C 1
ATOM 1729 O O . ALA A 1 215 ? -8.594 49.969 24.078 1 95.81 215 ALA A O 1
ATOM 1730 N N . THR A 1 216 ? -10.109 51.281 23.109 1 94.5 216 THR A N 1
ATOM 1731 C CA . THR A 1 216 ? -11.117 51.062 24.141 1 94.5 216 THR A CA 1
ATOM 1732 C C . THR A 1 216 ? -11.562 49.594 24.156 1 94.5 216 THR A C 1
ATOM 1734 O O . THR A 1 216 ? -12.117 49.125 25.141 1 94.5 216 THR A O 1
ATOM 1737 N N . GLU A 1 217 ? -11.273 48.906 23.062 1 94.38 217 GLU A N 1
ATOM 1738 C CA . GLU A 1 217 ? -11.703 47.531 22.922 1 94.38 217 GLU A CA 1
ATOM 1739 C C . GLU A 1 217 ? -10.648 46.562 23.469 1 94.38 217 GLU A C 1
ATOM 1741 O O . GLU A 1 217 ? -10.852 45.344 23.469 1 94.38 217 GLU A O 1
ATOM 1746 N N . LYS A 1 218 ? -9.539 47.031 23.906 1 94.44 218 LYS A N 1
ATOM 1747 C CA . LYS A 1 218 ? -8.383 46.219 24.312 1 94.44 218 LYS A CA 1
ATOM 1748 C C . LYS A 1 218 ? -8.75 45.219 25.391 1 94.44 218 LYS A C 1
ATOM 1750 O O . LYS A 1 218 ? -8.312 44.062 25.359 1 94.44 218 LYS A O 1
ATOM 1755 N N . GLU A 1 219 ? -9.508 45.625 26.328 1 93.38 219 GLU A N 1
ATOM 1756 C CA . GLU A 1 219 ? -9.883 44.75 27.438 1 93.38 219 GLU A CA 1
ATOM 1757 C C . GLU A 1 219 ? -10.773 43.594 26.969 1 93.38 219 GLU A C 1
ATOM 1759 O O . GLU A 1 219 ? -10.664 42.469 27.469 1 93.38 219 GLU A O 1
ATOM 1764 N N . ARG A 1 220 ? -11.57 43.906 26.047 1 93.19 220 ARG A N 1
ATOM 1765 C CA . ARG A 1 220 ? -12.562 42.938 25.594 1 93.19 220 ARG A CA 1
ATOM 1766 C C . ARG A 1 220 ? -11.938 41.938 24.625 1 93.19 220 ARG A C 1
ATOM 1768 O O . ARG A 1 220 ? -12.188 40.719 24.719 1 93.19 220 ARG A O 1
ATOM 1775 N N . ILE A 1 221 ? -11.18 42.375 23.625 1 93.88 221 ILE A N 1
ATOM 1776 C CA . ILE A 1 221 ? -10.773 41.469 22.547 1 93.88 221 ILE A CA 1
ATOM 1777 C C . ILE A 1 221 ? -9.25 41.406 22.469 1 93.88 221 ILE A C 1
ATOM 1779 O O . ILE A 1 221 ? -8.688 40.812 21.547 1 93.88 221 ILE A O 1
ATOM 1783 N N . GLY A 1 222 ? -8.508 42.062 23.328 1 93.44 222 GLY A N 1
ATOM 1784 C CA . GLY A 1 222 ? -7.051 42.125 23.297 1 93.44 222 GLY A CA 1
ATOM 1785 C C . GLY A 1 222 ? -6.395 40.75 23.203 1 93.44 222 GLY A C 1
ATOM 1786 O O . GLY A 1 222 ? -5.371 40.594 22.531 1 93.44 222 GLY A O 1
ATOM 1787 N N . SER A 1 223 ? -6.953 39.781 23.859 1 94.56 223 SER A N 1
ATOM 1788 C CA . SER A 1 223 ? -6.391 38.438 23.875 1 94.56 223 SER A CA 1
ATOM 1789 C C . SER A 1 223 ? -6.641 37.719 22.547 1 94.56 223 SER A C 1
ATOM 1791 O O . SER A 1 223 ? -5.996 36.719 22.234 1 94.56 223 SER A O 1
ATOM 1793 N N . GLN A 1 224 ? -7.535 38.25 21.703 1 96.5 224 GLN A N 1
ATOM 1794 C CA . GLN A 1 224 ? -7.934 37.594 20.453 1 96.5 224 GLN A CA 1
ATOM 1795 C C . GLN A 1 224 ? -7.133 38.156 19.281 1 96.5 224 GLN A C 1
ATOM 1797 O O . GLN A 1 224 ? -7.242 37.656 18.156 1 96.5 224 GLN A O 1
ATOM 1802 N N . ILE A 1 225 ? -6.309 39.156 19.531 1 97.06 225 ILE A N 1
ATOM 1803 C CA . ILE A 1 225 ? -5.633 39.812 18.406 1 97.06 225 ILE A CA 1
ATOM 1804 C C . ILE A 1 225 ? -4.156 40.031 18.75 1 97.06 225 ILE A C 1
ATOM 1806 O O . ILE A 1 225 ? -3.766 39.969 19.906 1 97.06 225 ILE A O 1
ATOM 1810 N N . VAL A 1 226 ? -3.332 40.094 17.781 1 97.5 226 VAL A N 1
ATOM 1811 C CA . VAL A 1 226 ? -1.968 40.625 17.844 1 97.5 226 VAL A CA 1
ATOM 1812 C C . VAL A 1 226 ? -1.91 42 17.203 1 97.5 226 VAL A C 1
ATOM 1814 O O . VAL A 1 226 ? -2.355 42.188 16.062 1 97.5 226 VAL A O 1
ATOM 1817 N N . TYR A 1 227 ? -1.398 42.969 17.906 1 96.81 227 TYR A N 1
ATOM 1818 C CA . TYR A 1 227 ? -1.54 44.344 17.406 1 96.81 227 TYR A CA 1
ATOM 1819 C C . TYR A 1 227 ? -0.325 45.188 17.781 1 96.81 227 TYR A C 1
ATOM 1821 O O . TYR A 1 227 ? 0.467 44.812 18.641 1 96.81 227 TYR A O 1
ATOM 1829 N N . GLU A 1 228 ? -0.185 46.281 17.062 1 96.19 228 GLU A N 1
ATOM 1830 C CA . GLU A 1 228 ? 0.712 47.375 17.391 1 96.19 228 GLU A CA 1
ATOM 1831 C C . GLU A 1 228 ? -0.07 48.625 17.797 1 96.19 228 GLU A C 1
ATOM 1833 O O . GLU A 1 228 ? -0.856 49.156 17.016 1 96.19 228 GLU A O 1
ATOM 1838 N N . GLN A 1 229 ? 0.157 49.094 18.922 1 93.94 229 GLN A N 1
ATOM 1839 C CA . GLN A 1 229 ? -0.633 50.219 19.406 1 93.94 229 GLN A CA 1
ATOM 1840 C C . GLN A 1 229 ? -0.064 51.531 18.922 1 93.94 229 GLN A C 1
ATOM 1842 O O . GLN A 1 229 ? 1.125 51.812 19.094 1 93.94 229 GLN A O 1
ATOM 1847 N N . HIS A 1 230 ? -0.873 52.25 18.266 1 92.94 230 HIS A N 1
ATOM 1848 C CA . HIS A 1 230 ? -0.575 53.594 17.797 1 92.94 230 HIS A CA 1
ATOM 1849 C C . HIS A 1 230 ? -1.602 54.594 18.328 1 92.94 230 HIS A C 1
ATOM 1851 O O . HIS A 1 230 ? -2.582 54.906 17.641 1 92.94 230 HIS A O 1
ATOM 1857 N N . GLY A 1 231 ? -1.365 55.188 19.5 1 93 231 GLY A N 1
ATOM 1858 C CA . GLY A 1 231 ? -2.336 56.094 20.094 1 93 231 GLY A CA 1
ATOM 1859 C C . GLY A 1 231 ? -3.607 55.375 20.531 1 93 231 GLY A C 1
ATOM 1860 O O . GLY A 1 231 ? -3.559 54.438 21.312 1 93 231 GLY A O 1
ATOM 1861 N N . GLU A 1 232 ? -4.703 55.875 19.938 1 94.62 232 GLU A N 1
ATOM 1862 C CA . GLU A 1 232 ? -6.008 55.312 20.297 1 94.62 232 GLU A CA 1
ATOM 1863 C C . GLU A 1 232 ? -6.402 54.188 19.375 1 94.62 232 GLU A C 1
ATOM 1865 O O . GLU A 1 232 ? -7.508 53.625 19.469 1 94.62 232 GLU A O 1
ATOM 1870 N N . GLU A 1 233 ? -5.41 53.781 18.516 1 95.5 233 GLU A N 1
ATOM 1871 C CA . GLU A 1 233 ? -5.688 52.75 17.531 1 95.5 233 GLU A CA 1
ATOM 1872 C C . GLU A 1 233 ? -4.805 51.531 17.766 1 95.5 233 GLU A C 1
ATOM 1874 O O . GLU A 1 233 ? -3.611 51.656 18.031 1 95.5 233 GLU A O 1
ATOM 1879 N N . LEU A 1 234 ? -5.383 50.344 17.812 1 97 234 LEU A N 1
ATOM 1880 C CA . LEU A 1 234 ? -4.664 49.062 17.797 1 97 234 LEU A CA 1
ATOM 1881 C C . LEU A 1 234 ? -4.562 48.531 16.375 1 97 234 LEU A C 1
ATOM 1883 O O . LEU A 1 234 ? -5.5 47.875 15.891 1 97 234 LEU A O 1
ATOM 1887 N N . LYS A 1 235 ? -3.443 48.781 15.781 1 96.94 235 LYS A N 1
ATOM 1888 C CA . LYS A 1 235 ? -3.221 48.281 14.422 1 96.94 235 LYS A CA 1
ATOM 1889 C C . LYS A 1 235 ? -3.064 46.781 14.422 1 96.94 235 LYS A C 1
ATOM 1891 O O . LYS A 1 235 ? -2.156 46.219 15.055 1 96.94 235 LYS A O 1
ATOM 1896 N N . LEU A 1 236 ? -3.889 46.062 13.648 1 97 236 LEU A N 1
ATOM 1897 C CA . LEU A 1 236 ? -3.945 44.625 13.672 1 97 236 LEU A CA 1
ATOM 1898 C C . LEU A 1 236 ? -2.797 44.031 12.867 1 97 236 LEU A C 1
ATOM 1900 O O . LEU A 1 236 ? -2.484 44.5 11.773 1 97 236 LEU A O 1
ATOM 1904 N N . VAL A 1 237 ? -2.145 43.031 13.453 1 96.94 237 VAL A N 1
ATOM 1905 C CA . VAL A 1 237 ? -1.095 42.25 12.797 1 96.94 237 VAL A CA 1
ATOM 1906 C C . VAL A 1 237 ? -1.614 40.844 12.469 1 96.94 237 VAL A C 1
ATOM 1908 O O . VAL A 1 237 ? -1.369 40.344 11.383 1 96.94 237 VAL A O 1
ATOM 1911 N N . ALA A 1 238 ? -2.27 40.219 13.398 1 97.62 238 ALA A N 1
ATOM 1912 C CA . ALA A 1 238 ? -2.865 38.906 13.25 1 97.62 238 ALA A CA 1
ATOM 1913 C C . ALA A 1 238 ? -4.086 38.75 14.148 1 97.62 238 ALA A C 1
ATOM 1915 O O . ALA A 1 238 ? -4.309 39.562 15.055 1 97.62 238 ALA A O 1
ATOM 1916 N N . VAL A 1 239 ? -4.887 37.812 13.828 1 97.06 239 VAL A N 1
ATOM 1917 C CA . VAL A 1 239 ? -6.078 37.531 14.625 1 97.06 239 VAL A CA 1
ATOM 1918 C C . VAL A 1 239 ? -6.023 36.094 15.141 1 97.06 239 VAL A C 1
ATOM 1920 O O . VAL A 1 239 ? -6.016 35.156 14.359 1 97.06 239 VAL A O 1
ATOM 1923 N N . LYS A 1 240 ? -5.98 35.875 16.422 1 96.44 240 LYS A N 1
ATOM 1924 C CA . LYS A 1 240 ? -5.938 34.562 17.062 1 96.44 240 LYS A CA 1
ATOM 1925 C C . LYS A 1 240 ? -7.344 34 17.234 1 96.44 240 LYS A C 1
ATOM 1927 O O . LYS A 1 240 ? -7.551 32.781 17.062 1 96.44 240 LYS A O 1
ATOM 1932 N N . GLY A 1 241 ? -8.336 34.906 17.469 1 94.25 241 GLY A N 1
ATOM 1933 C CA . GLY A 1 241 ? -9.695 34.469 17.781 1 94.25 241 GLY A CA 1
ATOM 1934 C C . GLY A 1 241 ? -9.875 34.031 19.219 1 94.25 241 GLY A C 1
ATOM 1935 O O . GLY A 1 241 ? -8.922 34.062 20 1 94.25 241 GLY A O 1
ATOM 1936 N N . LYS A 1 242 ? -11.102 33.688 19.578 1 92.94 242 LYS A N 1
ATOM 1937 C CA . LYS A 1 242 ? -11.43 33.219 20.922 1 92.94 242 LYS A CA 1
ATOM 1938 C C . LYS A 1 242 ? -11.07 31.734 21.094 1 92.94 242 LYS A C 1
ATOM 1940 O O . LYS A 1 242 ? -11.008 30.984 20.109 1 92.94 242 LYS A O 1
ATOM 1945 N N . LYS A 1 243 ? -10.859 31.375 22.359 1 89.44 243 LYS A N 1
ATOM 1946 C CA . LYS A 1 243 ? -10.633 29.969 22.672 1 89.44 243 LYS A CA 1
ATOM 1947 C C . LYS A 1 243 ? -11.844 29.125 22.297 1 89.44 243 LYS A C 1
ATOM 1949 O O . LYS A 1 243 ? -12.984 29.531 22.547 1 89.44 243 LYS A O 1
ATOM 1954 N N . ASN A 1 244 ? -11.719 28.047 21.578 1 88 244 ASN A N 1
ATOM 1955 C CA . ASN A 1 244 ? -12.742 27.078 21.219 1 88 244 ASN A CA 1
ATOM 1956 C C . ASN A 1 244 ? -13.703 27.625 20.172 1 88 244 ASN A C 1
ATOM 1958 O O . ASN A 1 244 ? -14.883 27.281 20.156 1 88 244 ASN A O 1
ATOM 1962 N N . GLU A 1 245 ? -13.336 28.625 19.453 1 90.69 245 GLU A N 1
ATOM 1963 C CA . GLU A 1 245 ? -14.148 29.156 18.375 1 90.69 245 GLU A CA 1
ATOM 1964 C C . GLU A 1 245 ? -14.07 28.281 17.125 1 90.69 245 GLU A C 1
ATOM 1966 O O . GLU A 1 245 ? -15 28.266 16.312 1 90.69 245 GLU A O 1
ATOM 1971 N N . TYR A 1 246 ? -13.117 27.438 16.953 1 93.81 246 TYR A N 1
ATOM 1972 C CA . TYR A 1 246 ? -12.898 26.422 15.938 1 93.81 246 TYR A CA 1
ATOM 1973 C C . TYR A 1 246 ? -13.141 26.984 14.547 1 93.81 246 TYR A C 1
ATOM 1975 O O . TYR A 1 246 ? -13.984 26.469 13.805 1 93.81 246 TYR A O 1
ATOM 1983 N N . ILE A 1 247 ? -12.328 27.922 14.102 1 92.19 247 ILE A N 1
ATOM 1984 C CA . ILE A 1 247 ? -12.648 28.672 12.891 1 92.19 247 ILE A CA 1
ATOM 1985 C C . ILE A 1 247 ? -11.523 28.5 11.867 1 92.19 247 ILE A C 1
ATOM 1987 O O . ILE A 1 247 ? -11.602 29.031 10.758 1 92.19 247 ILE A O 1
ATOM 1991 N N . GLY A 1 248 ? -10.492 27.688 12.227 1 93.12 248 GLY A N 1
ATOM 1992 C CA . GLY A 1 248 ? -9.391 27.703 11.281 1 93.12 248 GLY A CA 1
ATOM 1993 C C . GLY A 1 248 ? -8.531 26.453 11.344 1 93.12 248 GLY A C 1
ATOM 1994 O O . GLY A 1 248 ? -9.047 25.328 11.266 1 93.12 248 GLY A O 1
ATOM 1995 N N . VAL A 1 249 ? -7.195 26.625 11.469 1 95.44 249 VAL A N 1
ATOM 1996 C CA . VAL A 1 249 ? -6.172 25.609 11.266 1 95.44 249 VAL A CA 1
ATOM 1997 C C . VAL A 1 249 ? -6.348 24.484 12.289 1 95.44 249 VAL A C 1
ATOM 1999 O O . VAL A 1 249 ? -5.98 23.328 12.031 1 95.44 249 VAL A O 1
ATOM 2002 N N . GLU A 1 250 ? -6.91 24.766 13.438 1 96.75 250 GLU A N 1
ATOM 2003 C CA . GLU A 1 250 ? -7.137 23.734 14.438 1 96.75 250 GLU A CA 1
ATOM 2004 C C . GLU A 1 250 ? -8.055 22.641 13.891 1 96.75 250 GLU A C 1
ATOM 2006 O O . GLU A 1 250 ? -7.945 21.469 14.289 1 96.75 250 GLU A O 1
ATOM 2011 N N . ASN A 1 251 ? -8.945 23.031 12.977 1 97.44 251 ASN A N 1
ATOM 2012 C CA . ASN A 1 251 ? -9.844 22.047 12.383 1 97.44 251 ASN A CA 1
ATOM 2013 C C . ASN A 1 251 ? -9.109 21.141 11.406 1 97.44 251 ASN A C 1
ATOM 2015 O O . ASN A 1 251 ? -9.562 20.031 11.125 1 97.44 251 ASN A O 1
ATOM 2019 N N . LEU A 1 252 ? -8.008 21.609 10.891 1 97.75 252 LEU A N 1
ATOM 2020 C CA . LEU A 1 252 ? -7.16 20.75 10.062 1 97.75 252 LEU A CA 1
ATOM 2021 C C . LEU A 1 252 ? -6.352 19.797 10.93 1 97.75 252 LEU A C 1
ATOM 2023 O O . LEU A 1 252 ? -6.047 18.672 10.5 1 97.75 252 LEU A O 1
ATOM 2027 N N . MET A 1 253 ? -5.98 20.219 12.148 1 97.75 253 MET A N 1
ATOM 2028 C CA . MET A 1 253 ? -5.344 19.312 13.102 1 97.75 253 MET A CA 1
ATOM 2029 C C . MET A 1 253 ? -6.242 18.125 13.398 1 97.75 253 MET A C 1
ATOM 2031 O O . MET A 1 253 ? -5.785 16.984 13.398 1 97.75 253 MET A O 1
ATOM 2035 N N . GLY A 1 254 ? -7.492 18.484 13.703 1 98.25 254 GLY A N 1
ATOM 2036 C CA . GLY A 1 254 ? -8.453 17.422 13.914 1 98.25 254 GLY A CA 1
ATOM 2037 C C . GLY A 1 254 ? -8.617 16.516 12.711 1 98.25 254 GLY A C 1
ATOM 2038 O O . GLY A 1 254 ? -8.766 15.305 12.859 1 98.25 254 GLY A O 1
ATOM 2039 N N . SER A 1 255 ? -8.609 17.109 11.508 1 98.38 255 SER A N 1
ATOM 2040 C CA . SER A 1 255 ? -8.695 16.344 10.273 1 98.38 255 SER A CA 1
ATOM 2041 C C . SER A 1 255 ? -7.547 15.344 10.156 1 98.38 255 SER A C 1
ATOM 2043 O O . SER A 1 255 ? -7.75 14.195 9.773 1 98.38 255 SER A O 1
ATOM 2045 N N . GLY A 1 256 ? -6.34 15.812 10.477 1 98.5 256 GLY A N 1
ATOM 2046 C CA . GLY A 1 256 ? -5.203 14.906 10.492 1 98.5 256 GLY A CA 1
ATOM 2047 C C . GLY A 1 256 ? -5.387 13.742 11.445 1 98.5 256 GLY A C 1
ATOM 2048 O O . GLY A 1 256 ? -5.039 12.602 11.117 1 98.5 256 GLY A O 1
ATOM 2049 N N . ALA A 1 257 ? -5.973 14.016 12.625 1 98.38 257 ALA A N 1
ATOM 2050 C CA . ALA A 1 257 ? -6.176 13 13.656 1 98.38 257 ALA A CA 1
ATOM 2051 C C . ALA A 1 257 ? -7.113 11.898 13.164 1 98.38 257 ALA A C 1
ATOM 2053 O O . ALA A 1 257 ? -6.797 10.719 13.281 1 98.38 257 ALA A O 1
ATOM 2054 N N . ILE A 1 258 ? -8.219 12.273 12.578 1 98.69 258 ILE A N 1
ATOM 2055 C CA . ILE A 1 258 ? -9.188 11.25 12.203 1 98.69 258 ILE A CA 1
ATOM 2056 C C . ILE A 1 258 ? -8.742 10.57 10.906 1 98.69 258 ILE A C 1
ATOM 2058 O O . ILE A 1 258 ? -9.094 9.414 10.656 1 98.69 258 ILE A O 1
ATOM 2062 N N . GLY A 1 259 ? -7.965 11.328 10.055 1 98.62 259 GLY A N 1
ATOM 2063 C CA . GLY A 1 259 ? -7.344 10.648 8.93 1 98.62 259 GLY A CA 1
ATOM 2064 C C . GLY A 1 259 ? -6.41 9.531 9.344 1 98.62 259 GLY A C 1
ATOM 2065 O O . GLY A 1 259 ? -6.535 8.398 8.867 1 98.62 259 GLY A O 1
ATOM 2066 N N . GLY A 1 260 ? -5.453 9.828 10.234 1 98.56 260 GLY A N 1
ATOM 2067 C CA . GLY A 1 260 ? -4.559 8.812 10.766 1 98.56 260 GLY A CA 1
ATOM 2068 C C . GLY A 1 260 ? -5.285 7.676 11.453 1 98.56 260 GLY A C 1
ATOM 2069 O O . GLY A 1 260 ? -4.949 6.508 11.258 1 98.56 260 GLY A O 1
ATOM 2070 N N . GLU A 1 261 ? -6.316 8.031 12.227 1 98.56 261 GLU A N 1
ATOM 2071 C CA . GLU A 1 261 ? -7.09 7.031 12.953 1 98.56 261 GLU A CA 1
ATOM 2072 C C . GLU A 1 261 ? -7.824 6.098 12 1 98.56 261 GLU A C 1
ATOM 2074 O O . GLU A 1 261 ? -7.875 4.883 12.219 1 98.56 261 GLU A O 1
ATOM 2079 N N . THR A 1 262 ? -8.422 6.668 10.945 1 98.81 262 THR A N 1
ATOM 2080 C CA . THR A 1 262 ? -9.141 5.836 9.992 1 98.81 262 THR A CA 1
ATOM 2081 C C . THR A 1 262 ? -8.188 4.895 9.266 1 98.81 262 THR A C 1
ATOM 2083 O O . THR A 1 262 ? -8.523 3.736 9.008 1 98.81 262 THR A O 1
ATOM 2086 N N . SER A 1 263 ? -7.012 5.383 8.945 1 98.62 263 SER A N 1
ATOM 2087 C CA . SER A 1 263 ? -5.984 4.527 8.352 1 98.62 263 SER A CA 1
ATOM 2088 C C . SER A 1 263 ? -5.652 3.352 9.266 1 98.62 263 SER A C 1
ATOM 2090 O O . SER A 1 263 ? -5.594 2.207 8.812 1 98.62 263 SER A O 1
ATOM 2092 N N . ARG A 1 264 ? -5.422 3.594 10.57 1 97.81 264 ARG A N 1
ATOM 2093 C CA . ARG A 1 264 ? -5.129 2.549 11.547 1 97.81 264 ARG A CA 1
ATOM 2094 C C . ARG A 1 264 ? -6.301 1.58 11.68 1 97.81 264 ARG A C 1
ATOM 2096 O O . ARG A 1 264 ? -6.105 0.365 11.742 1 97.81 264 ARG A O 1
ATOM 2103 N N . ALA A 1 265 ? -7.496 2.162 11.711 1 98.69 265 ALA A N 1
ATOM 2104 C CA . ALA A 1 265 ? -8.688 1.329 11.844 1 98.69 265 ALA A CA 1
ATOM 2105 C C . ALA A 1 265 ? -8.805 0.355 10.672 1 98.69 265 ALA A C 1
ATOM 2107 O O . ALA A 1 265 ? -9.07 -0.833 10.875 1 98.69 265 ALA A O 1
ATOM 2108 N N . TYR A 1 266 ? -8.625 0.785 9.5 1 98.44 266 TYR A N 1
ATOM 2109 C CA . TYR A 1 266 ? -8.703 -0.08 8.328 1 98.44 266 TYR A CA 1
ATOM 2110 C C . TYR A 1 266 ? -7.738 -1.251 8.445 1 98.44 266 TYR A C 1
ATOM 2112 O O . TYR A 1 266 ? -8.055 -2.371 8.031 1 98.44 266 TYR A O 1
ATOM 2120 N N . ARG A 1 267 ? -6.609 -1.009 8.953 1 96.62 267 ARG A N 1
ATOM 2121 C CA . ARG A 1 267 ? -5.586 -2.045 9.031 1 96.62 267 ARG A CA 1
ATOM 2122 C C . ARG A 1 267 ? -5.938 -3.086 10.086 1 96.62 267 ARG A C 1
ATOM 2124 O O . ARG A 1 267 ? -5.445 -4.215 10.039 1 96.62 267 ARG A O 1
ATOM 2131 N N . GLU A 1 268 ? -6.84 -2.719 11.031 1 96.62 268 GLU A N 1
ATOM 2132 C CA . GLU A 1 268 ? -7.008 -3.588 12.195 1 96.62 268 GLU A CA 1
ATOM 2133 C C . GLU A 1 268 ? -8.398 -4.211 12.227 1 96.62 268 GLU A C 1
ATOM 2135 O O . GLU A 1 268 ? -8.586 -5.312 12.75 1 96.62 268 GLU A O 1
ATOM 2140 N N . ILE A 1 269 ? -9.375 -3.441 11.688 1 97.94 269 ILE A N 1
ATOM 2141 C CA . ILE A 1 269 ? -10.75 -3.924 11.766 1 97.94 269 ILE A CA 1
ATOM 2142 C C . ILE A 1 269 ? -11.469 -3.662 10.445 1 97.94 269 ILE A C 1
ATOM 2144 O O . ILE A 1 269 ? -11.016 -2.85 9.641 1 97.94 269 ILE A O 1
ATOM 2148 N N . PRO A 1 270 ? -12.609 -4.34 10.164 1 98.25 270 PRO A N 1
ATOM 2149 C CA . PRO A 1 270 ? -13.398 -3.984 8.984 1 98.25 270 PRO A CA 1
ATOM 2150 C C . PRO A 1 270 ? -14 -2.584 9.078 1 98.25 270 PRO A C 1
ATOM 2152 O O . PRO A 1 270 ? -14.633 -2.242 10.078 1 98.25 270 PRO A O 1
ATOM 2155 N N . THR A 1 271 ? -13.742 -1.767 8.172 1 98.81 271 THR A N 1
ATOM 2156 C CA . THR A 1 271 ? -14.32 -0.426 8.094 1 98.81 271 THR A CA 1
ATOM 2157 C C . THR A 1 271 ? -15.164 -0.27 6.828 1 98.81 271 THR A C 1
ATOM 2159 O O . THR A 1 271 ? -14.797 -0.785 5.77 1 98.81 271 THR A O 1
ATOM 2162 N N . TYR A 1 272 ? -16.297 0.396 6.895 1 98.75 272 TYR A N 1
ATOM 2163 C CA . TYR A 1 272 ? -17.219 0.695 5.805 1 98.75 272 TYR A CA 1
ATOM 2164 C C . TYR A 1 272 ? -17.641 2.16 5.828 1 98.75 272 TYR A C 1
ATOM 2166 O O . TYR A 1 272 ? -17.578 2.814 6.871 1 98.75 272 TYR A O 1
ATOM 2174 N N . CYS A 1 273 ? -18.031 2.672 4.715 1 98.81 273 CYS A N 1
ATOM 2175 C CA . CYS A 1 273 ? -18.484 4.055 4.645 1 98.81 273 CYS A CA 1
ATOM 2176 C C . CYS A 1 273 ? -19.672 4.188 3.695 1 98.81 273 CYS A C 1
ATOM 2178 O O . CYS A 1 273 ? -19.688 3.582 2.623 1 98.81 273 CYS A O 1
ATOM 2180 N N . TYR A 1 274 ? -20.688 4.84 4.113 1 98.69 274 TYR A N 1
ATOM 2181 C CA . TYR A 1 274 ? -21.812 5.234 3.26 1 98.69 274 TYR A CA 1
ATOM 2182 C C . TYR A 1 274 ? -21.828 6.742 3.045 1 98.69 274 TYR A C 1
ATOM 2184 O O . TYR A 1 274 ? -21.844 7.512 4.008 1 98.69 274 TYR A O 1
ATOM 2192 N N . VAL A 1 275 ? -21.734 7.148 1.801 1 98.69 275 VAL A N 1
ATOM 2193 C CA . VAL A 1 275 ? -21.75 8.562 1.449 1 98.69 275 VAL A CA 1
ATOM 2194 C C . VAL A 1 275 ? -23.125 8.969 0.951 1 98.69 275 VAL A C 1
ATOM 2196 O O . VAL A 1 275 ? -23.594 8.477 -0.079 1 98.69 275 VAL A O 1
ATOM 2199 N N . THR A 1 276 ? -23.719 9.82 1.66 1 97.75 276 THR A N 1
ATOM 2200 C CA . THR A 1 276 ? -25.016 10.375 1.305 1 97.75 276 THR A CA 1
ATOM 2201 C C . THR A 1 276 ? -24.984 11.898 1.312 1 97.75 276 THR A C 1
ATOM 2203 O O . THR A 1 276 ? -24.172 12.5 2.025 1 97.75 276 THR A O 1
ATOM 2206 N N . GLY A 1 277 ? -25.672 12.531 0.483 1 95.62 277 GLY A N 1
ATOM 2207 C CA . GLY A 1 277 ? -25.562 13.977 0.34 1 95.62 277 GLY A CA 1
ATOM 2208 C C . GLY A 1 277 ? -24.234 14.422 -0.25 1 95.62 277 GLY A C 1
ATOM 2209 O O . GLY A 1 277 ? -23.969 14.18 -1.426 1 95.62 277 GLY A O 1
ATOM 2210 N N . ARG A 1 278 ? -23.438 15.062 0.63 1 94.88 278 ARG A N 1
ATOM 2211 C CA . ARG A 1 278 ? -22.125 15.523 0.193 1 94.88 278 ARG A CA 1
ATOM 2212 C C . ARG A 1 278 ? -21.047 15.18 1.224 1 94.88 278 ARG A C 1
ATOM 2214 O O . ARG A 1 278 ? -21.328 15.148 2.426 1 94.88 278 ARG A O 1
ATOM 2221 N N . SER A 1 279 ? -19.953 14.875 0.789 1 96.94 279 SER A N 1
ATOM 2222 C CA . SER A 1 279 ? -18.781 14.664 1.632 1 96.94 279 SER A CA 1
ATOM 2223 C C . SER A 1 279 ? -17.562 15.391 1.077 1 96.94 279 SER A C 1
ATOM 2225 O O . SER A 1 279 ? -17.094 15.07 -0.013 1 96.94 279 SER A O 1
ATOM 2227 N N . VAL A 1 280 ? -17.062 16.344 1.799 1 94.56 280 VAL A N 1
ATOM 2228 C CA . VAL A 1 280 ? -16.078 17.281 1.277 1 94.56 280 VAL A CA 1
ATOM 2229 C C . VAL A 1 280 ? -14.797 17.219 2.113 1 94.56 280 VAL A C 1
ATOM 2231 O O . VAL A 1 280 ? -14.859 17.094 3.338 1 94.56 280 VAL A O 1
ATOM 2234 N N . GLY A 1 281 ? -13.664 17.328 1.472 1 95 281 GLY A N 1
ATOM 2235 C CA . GLY A 1 281 ? -12.391 17.438 2.166 1 95 281 GLY A CA 1
ATOM 2236 C C . GLY A 1 281 ? -12.047 16.203 2.992 1 95 281 GLY A C 1
ATOM 2237 O O . GLY A 1 281 ? -11.953 15.102 2.459 1 95 281 GLY A O 1
ATOM 2238 N N . ILE A 1 282 ? -11.945 16.391 4.328 1 97 282 ILE A N 1
ATOM 2239 C CA . ILE A 1 282 ? -11.57 15.312 5.238 1 97 282 ILE A CA 1
ATOM 2240 C C . ILE A 1 282 ? -12.641 14.227 5.223 1 97 282 ILE A C 1
ATOM 2242 O O . ILE A 1 282 ? -12.344 13.047 5.418 1 97 282 ILE A O 1
ATOM 2246 N N . GLY A 1 283 ? -13.891 14.672 4.953 1 97.5 283 GLY A N 1
ATOM 2247 C CA . GLY A 1 283 ? -14.93 13.672 4.781 1 97.5 283 GLY A CA 1
ATOM 2248 C C . GLY A 1 283 ? -14.641 12.711 3.643 1 97.5 283 GLY A C 1
ATOM 2249 O O . GLY A 1 283 ? -14.844 11.5 3.781 1 97.5 283 GLY A O 1
ATOM 2250 N N . ALA A 1 284 ? -14.195 13.242 2.564 1 97.62 284 ALA A N 1
ATOM 2251 C CA . ALA A 1 284 ? -13.836 12.414 1.421 1 97.62 284 ALA A CA 1
ATOM 2252 C C . ALA A 1 284 ? -12.633 11.531 1.742 1 97.62 284 ALA A C 1
ATOM 2254 O O . ALA A 1 284 ? -12.602 10.352 1.372 1 97.62 284 ALA A O 1
ATOM 2255 N N . TYR A 1 285 ? -11.688 12.039 2.436 1 97.81 285 TYR A N 1
ATOM 2256 C CA . TYR A 1 285 ? -10.5 11.281 2.777 1 97.81 285 TYR A CA 1
ATOM 2257 C C . TYR A 1 285 ? -10.828 10.148 3.74 1 97.81 285 TYR A C 1
ATOM 2259 O O . TYR A 1 285 ? -10.344 9.023 3.584 1 97.81 285 TYR A O 1
ATOM 2267 N N . THR A 1 286 ? -11.602 10.43 4.773 1 98.25 286 THR A N 1
ATOM 2268 C CA . THR A 1 286 ? -11.953 9.367 5.707 1 98.25 286 THR A CA 1
ATOM 2269 C C . THR A 1 286 ? -12.758 8.273 5.008 1 98.25 286 THR A C 1
ATOM 2271 O O . THR A 1 286 ? -12.641 7.098 5.352 1 98.25 286 THR A O 1
ATOM 2274 N N . ALA A 1 287 ? -13.594 8.711 4.035 1 98.31 287 ALA A N 1
ATOM 2275 C CA . ALA A 1 287 ? -14.297 7.707 3.242 1 98.31 287 ALA A CA 1
ATOM 2276 C C . ALA A 1 287 ? -13.32 6.805 2.496 1 98.31 287 ALA A C 1
ATOM 2278 O O . ALA A 1 287 ? -13.398 5.578 2.598 1 98.31 287 ALA A O 1
ATOM 2279 N N . ARG A 1 288 ? -12.398 7.391 1.801 1 98.12 288 ARG A N 1
ATOM 2280 C CA . ARG A 1 288 ? -11.453 6.613 1.009 1 98.12 288 ARG A CA 1
ATOM 2281 C C . ARG A 1 288 ? -10.57 5.754 1.904 1 98.12 288 ARG A C 1
ATOM 2283 O O . ARG A 1 288 ? -10.211 4.633 1.539 1 98.12 288 ARG A O 1
ATOM 2290 N N . LEU A 1 289 ? -10.141 6.266 3.045 1 98.56 289 LEU A N 1
ATOM 2291 C CA . LEU A 1 289 ? -9.297 5.527 3.979 1 98.56 289 LEU A CA 1
ATOM 2292 C C . LEU A 1 289 ? -10.055 4.344 4.574 1 98.56 289 LEU A C 1
ATOM 2294 O O . LEU A 1 289 ? -9.469 3.285 4.805 1 98.56 289 LEU A O 1
ATOM 2298 N N . ALA A 1 290 ? -11.328 4.539 4.801 1 98.06 290 ALA A N 1
ATOM 2299 C CA . ALA A 1 290 ? -12.148 3.463 5.355 1 98.06 290 ALA A CA 1
ATOM 2300 C C . ALA A 1 290 ? -12.375 2.359 4.328 1 98.06 290 ALA A C 1
ATOM 2302 O O . ALA A 1 290 ? -12.562 1.196 4.688 1 98.06 290 ALA A O 1
ATOM 2303 N N . ARG A 1 291 ? -12.375 2.729 3.039 1 96.69 291 ARG A N 1
ATOM 2304 C CA . ARG A 1 291 ? -12.633 1.812 1.932 1 96.69 291 ARG A CA 1
ATOM 2305 C C . ARG A 1 291 ? -14.023 1.202 2.031 1 96.69 291 ARG A C 1
ATOM 2307 O O . ARG A 1 291 ? -14.805 1.568 2.91 1 96.69 291 ARG A O 1
ATOM 2314 N N . ARG A 1 292 ? -14.359 0.359 1.013 1 98.19 292 ARG A N 1
ATOM 2315 C CA . ARG A 1 292 ? -15.672 -0.281 0.942 1 98.19 292 ARG A CA 1
ATOM 2316 C C . ARG A 1 292 ? -16.781 0.75 1.049 1 98.19 292 ARG A C 1
ATOM 2318 O O . ARG A 1 292 ? -17.578 0.721 1.995 1 98.19 292 ARG A O 1
ATOM 2325 N N . ILE A 1 293 ? -16.859 1.62 0.145 1 98.75 293 ILE A N 1
ATOM 2326 C CA . ILE A 1 293 ? -17.719 2.799 0.13 1 98.75 293 ILE A CA 1
ATOM 2327 C C . ILE A 1 293 ? -18.984 2.496 -0.656 1 98.75 293 ILE A C 1
ATOM 2329 O O . ILE A 1 293 ? -18.922 2.041 -1.801 1 98.75 293 ILE A O 1
ATOM 2333 N N . ILE A 1 294 ? -20.094 2.688 -0.057 1 98.81 294 ILE A N 1
ATOM 2334 C CA . ILE A 1 294 ? -21.375 2.766 -0.74 1 98.81 294 ILE A CA 1
ATOM 2335 C C . ILE A 1 294 ? -21.734 4.227 -0.99 1 98.81 294 ILE A C 1
ATOM 2337 O O . ILE A 1 294 ? -21.734 5.043 -0.064 1 98.81 294 ILE A O 1
ATOM 2341 N N . GLN A 1 295 ? -22 4.59 -2.223 1 98.56 295 GLN A N 1
ATOM 2342 C CA . GLN A 1 295 ? -22.312 5.98 -2.531 1 98.56 295 GLN A CA 1
ATOM 2343 C C . GLN A 1 295 ? -23.75 6.117 -3.043 1 98.56 295 GLN A C 1
ATOM 2345 O O . GLN A 1 295 ? -24.172 5.348 -3.906 1 98.56 295 GLN A O 1
ATOM 2350 N N . HIS A 1 296 ? -24.469 7.02 -2.449 1 98.19 296 HIS A N 1
ATOM 2351 C CA . HIS A 1 296 ? -25.781 7.363 -2.971 1 98.19 296 HIS A CA 1
ATOM 2352 C C . HIS A 1 296 ? -25.688 7.98 -4.359 1 98.19 296 HIS A C 1
ATOM 2354 O O . HIS A 1 296 ? -24.797 8.789 -4.625 1 98.19 296 HIS A O 1
ATOM 2360 N N . GLU A 1 297 ? -26.547 7.707 -5.23 1 96.5 297 GLU A N 1
ATOM 2361 C CA . GLU A 1 297 ? -26.5 8.109 -6.633 1 96.5 297 GLU A CA 1
ATOM 2362 C C . GLU A 1 297 ? -26.484 9.625 -6.77 1 96.5 297 GLU A C 1
ATOM 2364 O O . GLU A 1 297 ? -25.922 10.164 -7.719 1 96.5 297 GLU A O 1
ATOM 2369 N N . LYS A 1 298 ? -27.094 10.297 -5.836 1 94.62 298 LYS A N 1
ATOM 2370 C CA . LYS A 1 298 ? -27.203 11.75 -5.914 1 94.62 298 LYS A CA 1
ATOM 2371 C C . LYS A 1 298 ? -26.188 12.43 -5.004 1 94.62 298 LYS A C 1
ATOM 2373 O O . LYS A 1 298 ? -26.281 13.633 -4.738 1 94.62 298 LYS A O 1
ATOM 2378 N N . SER A 1 299 ? -25.312 11.688 -4.535 1 96.69 299 SER A N 1
ATOM 2379 C CA . SER A 1 299 ? -24.297 12.234 -3.652 1 96.69 299 SER A CA 1
ATOM 2380 C C . SER A 1 299 ? -22.984 12.461 -4.398 1 96.69 299 SER A C 1
ATOM 2382 O O . SER A 1 299 ? -22.828 12.047 -5.551 1 96.69 299 SER A O 1
ATOM 2384 N N . HIS A 1 300 ? -22.047 13.242 -3.783 1 95 300 HIS A N 1
ATOM 2385 C CA . HIS A 1 300 ? -20.734 13.445 -4.379 1 95 300 HIS A CA 1
ATOM 2386 C C . HIS A 1 300 ? -19.641 13.477 -3.314 1 95 300 HIS A C 1
ATOM 2388 O O . HIS A 1 300 ? -19.891 13.891 -2.18 1 95 300 HIS A O 1
ATOM 2394 N N . LEU A 1 301 ? -18.516 12.93 -3.627 1 95.75 301 LEU A N 1
ATOM 2395 C CA . LEU A 1 301 ? -17.25 12.984 -2.893 1 95.75 301 LEU A CA 1
ATOM 2396 C C . LEU A 1 301 ? -16.281 13.945 -3.564 1 95.75 301 LEU A C 1
ATOM 2398 O O . LEU A 1 301 ? -15.828 13.688 -4.684 1 95.75 301 LEU A O 1
ATOM 2402 N N . ILE A 1 302 ? -15.953 15.047 -2.861 1 94.81 302 ILE A N 1
ATOM 2403 C CA . ILE A 1 302 ? -15.117 16.031 -3.543 1 94.81 302 ILE A CA 1
ATOM 2404 C C . ILE A 1 302 ? -14.07 16.578 -2.576 1 94.81 302 ILE A C 1
ATOM 2406 O O . ILE A 1 302 ? -14.227 16.469 -1.356 1 94.81 302 ILE A O 1
ATOM 2410 N N . LEU A 1 303 ? -13.023 17.094 -3.113 1 91.88 303 LEU A N 1
ATOM 2411 C CA . LEU A 1 303 ? -11.992 17.766 -2.328 1 91.88 303 LEU A CA 1
ATOM 2412 C C . LEU A 1 303 ? -12.234 19.266 -2.291 1 91.88 303 LEU A C 1
ATOM 2414 O O . LEU A 1 303 ? -11.945 19.922 -1.287 1 91.88 303 LEU A O 1
ATOM 2418 N N . THR A 1 304 ? -12.594 19.766 -3.434 1 85.88 304 THR A N 1
ATOM 2419 C CA . THR A 1 304 ? -12.961 21.172 -3.584 1 85.88 304 THR A CA 1
ATOM 2420 C C . THR A 1 304 ? -14.273 21.312 -4.34 1 85.88 304 THR A C 1
ATOM 2422 O O . THR A 1 304 ? -14.484 20.656 -5.363 1 85.88 304 THR A O 1
ATOM 2425 N N . GLY A 1 305 ? -15.086 22.172 -3.834 1 84.81 305 GLY A N 1
ATOM 2426 C CA . GLY A 1 305 ? -16.375 22.375 -4.492 1 84.81 305 GLY A CA 1
ATOM 2427 C C . GLY A 1 305 ? -16.25 23.062 -5.844 1 84.81 305 GLY A C 1
ATOM 2428 O O . GLY A 1 305 ? -15.273 23.781 -6.094 1 84.81 305 GLY A O 1
ATOM 2429 N N . ALA A 1 306 ? -17.219 22.859 -6.672 1 86.56 306 ALA A N 1
ATOM 2430 C CA . ALA A 1 306 ? -17.234 23.406 -8.031 1 86.56 306 ALA A CA 1
ATOM 2431 C C . ALA A 1 306 ? -17.109 24.922 -8.023 1 86.56 306 ALA A C 1
ATOM 2433 O O . ALA A 1 306 ? -16.359 25.5 -8.812 1 86.56 306 ALA A O 1
ATOM 2434 N N . MET A 1 307 ? -17.812 25.516 -7.141 1 80.12 307 MET A N 1
ATOM 2435 C CA . MET A 1 307 ? -17.797 26.969 -7.078 1 80.12 307 MET A CA 1
ATOM 2436 C C . MET A 1 307 ? -16.406 27.484 -6.723 1 80.12 307 MET A C 1
ATOM 2438 O O . MET A 1 307 ? -15.914 28.422 -7.348 1 80.12 307 MET A O 1
ATOM 2442 N N . ALA A 1 308 ? -15.938 26.906 -5.688 1 75.5 308 ALA A N 1
ATOM 2443 C CA . ALA A 1 308 ? -14.602 27.312 -5.262 1 75.5 308 ALA A CA 1
ATOM 2444 C C . ALA A 1 308 ? -13.578 27.078 -6.371 1 75.5 308 ALA A C 1
ATOM 2446 O O . ALA A 1 308 ? -12.68 27.891 -6.578 1 75.5 308 ALA A O 1
ATOM 2447 N N . LEU A 1 309 ? -13.656 26.031 -7.082 1 83.12 309 LEU A N 1
ATOM 2448 C CA . LEU A 1 309 ? -12.734 25.688 -8.164 1 83.12 309 LEU A CA 1
ATOM 2449 C C . LEU A 1 309 ? -12.875 26.688 -9.32 1 83.12 309 LEU A C 1
ATOM 2451 O O . LEU A 1 309 ? -11.875 27.078 -9.922 1 83.12 309 LEU A O 1
ATOM 2455 N N . ASN A 1 310 ? -14.086 26.984 -9.68 1 83.19 310 ASN A N 1
ATOM 2456 C CA . ASN A 1 310 ? -14.336 27.953 -10.734 1 83.19 310 ASN A CA 1
ATOM 2457 C C . ASN A 1 310 ? -13.734 29.312 -10.398 1 83.19 310 ASN A C 1
ATOM 2459 O O . ASN A 1 310 ? -13.203 30 -11.281 1 83.19 310 ASN A O 1
ATOM 2463 N N . THR A 1 311 ? -13.867 29.656 -9.172 1 74.75 311 THR A N 1
ATOM 2464 C CA . THR A 1 311 ? -13.266 30.906 -8.719 1 74.75 311 THR A CA 1
ATOM 2465 C C . THR A 1 311 ? -11.75 30.875 -8.875 1 74.75 311 THR A C 1
ATOM 2467 O O . THR A 1 311 ? -11.148 31.844 -9.352 1 74.75 311 THR A O 1
ATOM 2470 N N . LEU A 1 312 ? -11.172 29.844 -8.484 1 73.81 312 LEU A N 1
ATOM 2471 C CA . LEU A 1 312 ? -9.727 29.672 -8.57 1 73.81 312 LEU A CA 1
ATOM 2472 C C . LEU A 1 312 ? -9.258 29.719 -10.023 1 73.81 312 LEU A C 1
ATOM 2474 O O . LEU A 1 312 ? -8.195 30.281 -10.32 1 73.81 312 LEU A O 1
ATOM 2478 N N . LEU A 1 313 ? -10.062 29.141 -10.891 1 77.12 313 LEU A N 1
ATOM 2479 C CA . LEU A 1 313 ? -9.703 29.078 -12.305 1 77.12 313 LEU A CA 1
ATOM 2480 C C . LEU A 1 313 ? -10.055 30.359 -13.031 1 77.12 313 LEU A C 1
ATOM 2482 O O . LEU A 1 313 ? -9.578 30.609 -14.141 1 77.12 313 LEU A O 1
ATOM 2486 N N . GLY A 1 314 ? -10.859 31.172 -12.445 1 76.44 314 GLY A N 1
ATOM 2487 C CA . GLY A 1 314 ? -11.289 32.438 -13.023 1 76.44 314 GLY A CA 1
ATOM 2488 C C . GLY A 1 314 ? -12.297 32.281 -14.148 1 76.44 314 GLY A C 1
ATOM 2489 O O . GLY A 1 314 ? -12.516 33.188 -14.938 1 76.44 314 GLY A O 1
ATOM 2490 N N . LYS A 1 315 ? -12.711 31.062 -14.344 1 82.38 315 LYS A N 1
ATOM 2491 C CA . LYS A 1 315 ? -13.703 30.75 -15.367 1 82.38 315 LYS A CA 1
ATOM 2492 C C . LYS A 1 315 ? -14.664 29.672 -14.898 1 82.38 315 LYS A C 1
ATOM 2494 O O . LYS A 1 315 ? -14.305 28.828 -14.062 1 82.38 315 LYS A O 1
ATOM 2499 N N . LYS A 1 316 ? -15.898 29.766 -15.344 1 83.38 316 LYS A N 1
ATOM 2500 C CA . LYS A 1 316 ? -16.891 28.75 -15.008 1 83.38 316 LYS A CA 1
ATOM 2501 C C . LYS A 1 316 ? -16.672 27.469 -15.828 1 83.38 316 LYS A C 1
ATOM 2503 O O . LYS A 1 316 ? -17.203 27.344 -16.938 1 83.38 316 LYS A O 1
ATOM 2508 N N . VAL A 1 317 ? -16 26.594 -15.328 1 82.31 317 VAL A N 1
ATOM 2509 C CA . VAL A 1 317 ? -15.656 25.344 -16.016 1 82.31 317 VAL A CA 1
ATOM 2510 C C . VAL A 1 317 ? -16.594 24.234 -15.57 1 82.31 317 VAL A C 1
ATOM 2512 O O . VAL A 1 317 ? -17.062 23.438 -16.391 1 82.31 317 VAL A O 1
ATOM 2515 N N . TYR A 1 318 ? -16.875 24.219 -14.281 1 86.12 318 TYR A N 1
ATOM 2516 C CA . TYR A 1 318 ? -17.672 23.109 -13.742 1 86.12 318 TYR A CA 1
ATOM 2517 C C . TYR A 1 318 ? -19.062 23.594 -13.344 1 86.12 318 TYR A C 1
ATOM 2519 O O . TYR A 1 318 ? -19.203 24.562 -12.602 1 86.12 318 TYR A O 1
ATOM 2527 N N . ALA A 1 319 ? -20.047 22.812 -13.789 1 83.5 319 ALA A N 1
ATOM 2528 C CA . ALA A 1 319 ? -21.438 23.203 -13.578 1 83.5 319 ALA A CA 1
ATOM 2529 C C . ALA A 1 319 ? -21.938 22.703 -12.227 1 83.5 319 ALA A C 1
ATOM 2531 O O . ALA A 1 319 ? -22.844 23.312 -11.641 1 83.5 319 ALA A O 1
ATOM 2532 N N . SER A 1 320 ? -21.406 21.547 -11.758 1 88.12 320 SER A N 1
ATOM 2533 C CA . SER A 1 320 ? -21.922 20.984 -10.516 1 88.12 320 SER A CA 1
ATOM 2534 C C . SER A 1 320 ? -20.859 20.125 -9.82 1 88.12 320 SER A C 1
ATOM 2536 O O . SER A 1 320 ? -19.906 19.672 -10.461 1 88.12 320 SER A O 1
ATOM 2538 N N . ASN A 1 321 ? -21.125 19.938 -8.539 1 91.5 321 ASN A N 1
ATOM 2539 C CA . ASN A 1 321 ? -20.266 19.062 -7.758 1 91.5 321 ASN A CA 1
ATOM 2540 C C . ASN A 1 321 ? -20.328 17.625 -8.234 1 91.5 321 ASN A C 1
ATOM 2542 O O . ASN A 1 321 ? -19.359 16.875 -8.109 1 91.5 321 ASN A O 1
ATOM 2546 N N . ASN A 1 322 ? -21.359 17.188 -8.836 1 90.56 322 ASN A N 1
ATOM 2547 C CA . ASN A 1 322 ? -21.547 15.828 -9.32 1 90.56 322 ASN A CA 1
ATOM 2548 C C . ASN A 1 322 ? -20.594 15.5 -10.461 1 90.56 322 ASN A C 1
ATOM 2550 O O . ASN A 1 322 ? -20.156 14.359 -10.602 1 90.56 322 ASN A O 1
ATOM 2554 N N . ARG A 1 323 ? -20.281 16.5 -11.164 1 89.81 323 ARG A N 1
ATOM 2555 C CA . ARG A 1 323 ? -19.344 16.312 -12.266 1 89.81 323 ARG A CA 1
ATOM 2556 C C . ARG A 1 323 ? -17.922 16.078 -11.75 1 89.81 323 ARG A C 1
ATOM 2558 O O . ARG A 1 323 ? -17.094 15.508 -12.453 1 89.81 323 ARG A O 1
ATOM 2565 N N . LEU A 1 324 ? -17.766 16.484 -10.531 1 91.69 324 LEU A N 1
ATOM 2566 C CA . LEU A 1 324 ? -16.438 16.375 -9.938 1 91.69 324 LEU A CA 1
ATOM 2567 C C . LEU A 1 324 ? -16.297 15.094 -9.141 1 91.69 324 LEU A C 1
ATOM 2569 O O . LEU A 1 324 ? -15.219 14.492 -9.102 1 91.69 324 LEU A O 1
ATOM 2573 N N . GLY A 1 325 ? -17.391 14.703 -8.516 1 95.81 325 GLY A N 1
ATOM 2574 C CA . GLY A 1 325 ? -17.234 13.602 -7.57 1 95.81 325 GLY A CA 1
ATOM 2575 C C . GLY A 1 325 ? -18.469 12.734 -7.469 1 95.81 325 GLY A C 1
ATOM 2576 O O . GLY A 1 325 ? -18.641 11.992 -6.496 1 95.81 325 GLY A O 1
ATOM 2577 N N . GLY A 1 326 ? -19.297 12.773 -8.414 1 96 326 GLY A N 1
ATOM 2578 C CA . GLY A 1 326 ? -20.484 11.93 -8.445 1 96 326 GLY A CA 1
ATOM 2579 C C . GLY A 1 326 ? -20.156 10.477 -8.766 1 96 326 GLY A C 1
ATOM 2580 O O . GLY A 1 326 ? -19 10.109 -8.891 1 96 326 GLY A O 1
ATOM 2581 N N . THR A 1 327 ? -21.172 9.664 -8.883 1 95.75 327 THR A N 1
ATOM 2582 C CA . THR A 1 327 ? -21 8.227 -9.07 1 95.75 327 THR A CA 1
ATOM 2583 C C . THR A 1 327 ? -20.422 7.93 -10.453 1 95.75 327 THR A C 1
ATOM 2585 O O . THR A 1 327 ? -19.781 6.898 -10.648 1 95.75 327 THR A O 1
ATOM 2588 N N . GLU A 1 328 ? -20.625 8.805 -11.375 1 92.81 328 GLU A N 1
ATOM 2589 C CA . GLU A 1 328 ? -20.047 8.609 -12.703 1 92.81 328 GLU A CA 1
ATOM 2590 C C . GLU A 1 328 ? -18.531 8.602 -12.641 1 92.81 328 GLU A C 1
ATOM 2592 O O . GLU A 1 328 ? -17.875 7.938 -13.445 1 92.81 328 GLU A O 1
ATOM 2597 N N . ILE A 1 329 ? -18.031 9.375 -11.711 1 94.62 329 ILE A N 1
ATOM 2598 C CA . ILE A 1 329 ? -16.578 9.438 -11.531 1 94.62 329 ILE A CA 1
ATOM 2599 C C . ILE A 1 329 ? -16.141 8.352 -10.555 1 94.62 329 ILE A C 1
ATOM 2601 O O . ILE A 1 329 ? -15.297 7.512 -10.898 1 94.62 329 ILE A O 1
ATOM 2605 N N . MET A 1 330 ? -16.766 8.258 -9.438 1 97.19 330 MET A N 1
ATOM 2606 C CA . MET A 1 330 ? -16.266 7.465 -8.312 1 97.19 330 MET A CA 1
ATOM 2607 C C . MET A 1 330 ? -16.5 5.977 -8.547 1 97.19 330 MET A C 1
ATOM 2609 O O . MET A 1 330 ? -15.789 5.137 -8.008 1 97.19 330 MET A O 1
ATOM 2613 N N . SER A 1 331 ? -17.5 5.559 -9.336 1 96.19 331 SER A N 1
ATOM 2614 C CA . SER A 1 331 ? -17.766 4.152 -9.625 1 96.19 331 SER A CA 1
ATOM 2615 C C . SER A 1 331 ? -16.797 3.611 -10.672 1 96.19 331 SER A C 1
ATOM 2617 O O . SER A 1 331 ? -16.719 2.4 -10.883 1 96.19 331 SER A O 1
ATOM 2619 N N . ASN A 1 332 ? -16.047 4.508 -11.297 1 95 332 ASN A N 1
ATOM 2620 C CA . ASN A 1 332 ? -15.188 4.082 -12.398 1 95 332 ASN A CA 1
ATOM 2621 C C . ASN A 1 332 ? -13.711 4.211 -12.055 1 95 332 ASN A C 1
ATOM 2623 O O . ASN A 1 332 ? -12.852 4.105 -12.93 1 95 332 ASN A O 1
ATOM 2627 N N . ASN A 1 333 ? -13.438 4.484 -10.836 1 95.12 333 ASN A N 1
ATOM 2628 C CA . ASN A 1 333 ? -12.031 4.648 -10.469 1 95.12 333 ASN A CA 1
ATOM 2629 C C . ASN A 1 333 ? -11.688 3.898 -9.188 1 95.12 333 ASN A C 1
ATOM 2631 O O . ASN A 1 333 ? -10.656 4.152 -8.57 1 95.12 333 ASN A O 1
ATOM 2635 N N . GLY A 1 334 ? -12.586 3.082 -8.711 1 95.62 334 GLY A N 1
ATOM 2636 C CA . GLY A 1 334 ? -12.281 2.186 -7.613 1 95.62 334 GLY A CA 1
ATOM 2637 C C . GLY A 1 334 ? -12.633 2.764 -6.254 1 95.62 334 GLY A C 1
ATOM 2638 O O . GLY A 1 334 ? -12.406 2.127 -5.223 1 95.62 334 GLY A O 1
ATOM 2639 N N . ILE A 1 335 ? -13.242 3.988 -6.16 1 97.81 335 ILE A N 1
ATOM 2640 C CA . ILE A 1 335 ? -13.57 4.621 -4.887 1 97.81 335 ILE A CA 1
ATOM 2641 C C . ILE A 1 335 ? -14.922 4.121 -4.395 1 97.81 335 ILE A C 1
ATOM 2643 O O . ILE A 1 335 ? -15.031 3.604 -3.281 1 97.81 335 ILE A O 1
ATOM 2647 N N . ALA A 1 336 ? -15.93 4.234 -5.246 1 98.19 336 ALA A N 1
ATOM 2648 C CA . ALA A 1 336 ? -17.25 3.723 -4.859 1 98.19 336 ALA A CA 1
ATOM 2649 C C . ALA A 1 336 ? -17.344 2.227 -5.141 1 98.19 336 ALA A C 1
ATOM 2651 O O . ALA A 1 336 ? -17.281 1.799 -6.297 1 98.19 336 ALA A O 1
ATOM 2652 N N . HIS A 1 337 ? -17.531 1.434 -4.164 1 98.5 337 HIS A N 1
ATOM 2653 C CA . HIS A 1 337 ? -17.641 -0.014 -4.305 1 98.5 337 HIS A CA 1
ATOM 2654 C C . HIS A 1 337 ? -19.047 -0.41 -4.758 1 98.5 337 HIS A C 1
ATOM 2656 O O . HIS A 1 337 ? -19.219 -1.427 -5.434 1 98.5 337 HIS A O 1
ATOM 2662 N N . ALA A 1 338 ? -20 0.344 -4.297 1 98.5 338 ALA A N 1
ATOM 2663 C CA . ALA A 1 338 ? -21.406 0.151 -4.68 1 98.5 338 ALA A CA 1
ATOM 2664 C C . ALA A 1 338 ? -22.141 1.483 -4.738 1 98.5 338 ALA A C 1
ATOM 2666 O O . ALA A 1 338 ? -21.734 2.461 -4.109 1 98.5 338 ALA A O 1
ATOM 2667 N N . THR A 1 339 ? -23.203 1.507 -5.543 1 98.12 339 THR A N 1
ATOM 2668 C CA . THR A 1 339 ? -24.078 2.668 -5.637 1 98.12 339 THR A CA 1
ATOM 2669 C C . THR A 1 339 ? -25.516 2.287 -5.312 1 98.12 339 THR A C 1
ATOM 2671 O O . THR A 1 339 ? -25.969 1.203 -5.676 1 98.12 339 THR A O 1
ATOM 2674 N N . VAL A 1 340 ? -26.188 3.146 -4.613 1 98.12 340 VAL A N 1
ATOM 2675 C CA . VAL A 1 340 ? -27.562 2.857 -4.207 1 98.12 340 VAL A CA 1
ATOM 2676 C C . VAL A 1 340 ? -28.438 4.066 -4.492 1 98.12 340 VAL A C 1
ATOM 2678 O O . VAL A 1 340 ? -27.953 5.188 -4.641 1 98.12 340 VAL A O 1
ATOM 2681 N N . ALA A 1 341 ? -29.766 3.822 -4.477 1 96.81 341 ALA A N 1
ATOM 2682 C CA . ALA A 1 341 ? -30.719 4.867 -4.844 1 96.81 341 ALA A CA 1
ATOM 2683 C C . ALA A 1 341 ? -31.391 5.457 -3.604 1 96.81 341 ALA A C 1
ATOM 2685 O O . ALA A 1 341 ? -32.062 6.48 -3.686 1 96.81 341 ALA A O 1
ATOM 2686 N N . SER A 1 342 ? -31.219 4.816 -2.428 1 96.69 342 SER A N 1
ATOM 2687 C CA . SER A 1 342 ? -31.859 5.293 -1.202 1 96.69 342 SER A CA 1
ATOM 2688 C C . SER A 1 342 ? -31.016 4.949 0.024 1 96.69 342 SER A C 1
ATOM 2690 O O . SER A 1 342 ? -30.172 4.047 -0.025 1 96.69 342 SER A O 1
ATOM 2692 N N . ASP A 1 343 ? -31.266 5.691 1.091 1 97.19 343 ASP A N 1
ATOM 2693 C CA . ASP A 1 343 ? -30.578 5.422 2.348 1 97.19 343 ASP A CA 1
ATOM 2694 C C . ASP A 1 343 ? -30.953 4.051 2.9 1 97.19 343 ASP A C 1
ATOM 2696 O O . ASP A 1 343 ? -30.125 3.369 3.512 1 97.19 343 ASP A O 1
ATOM 2700 N N . LEU A 1 344 ? -32.188 3.666 2.689 1 96.5 344 LEU A N 1
ATOM 2701 C CA . LEU A 1 344 ? -32.625 2.344 3.111 1 96.5 344 LEU A CA 1
ATOM 2702 C C . LEU A 1 344 ? -31.844 1.251 2.391 1 96.5 344 LEU A C 1
ATOM 2704 O O . LEU A 1 344 ? -31.422 0.275 3.012 1 96.5 344 LEU A O 1
ATOM 2708 N N . ALA A 1 345 ? -31.672 1.426 1.106 1 97.38 345 ALA A N 1
ATOM 2709 C CA . ALA A 1 345 ? -30.906 0.463 0.32 1 97.38 345 ALA A CA 1
ATOM 2710 C C . ALA A 1 345 ? -29.453 0.398 0.793 1 97.38 345 ALA A C 1
ATOM 2712 O O . ALA A 1 345 ? -28.844 -0.667 0.768 1 97.38 345 ALA A O 1
ATOM 2713 N N . ALA A 1 346 ? -28.953 1.526 1.192 1 98.31 346 ALA A N 1
ATOM 2714 C CA . ALA A 1 346 ? -27.578 1.579 1.686 1 98.31 346 ALA A CA 1
ATOM 2715 C C . ALA A 1 346 ? -27.422 0.763 2.967 1 98.31 346 ALA A C 1
ATOM 2717 O O . ALA A 1 346 ? -26.469 -0.004 3.109 1 98.31 346 ALA A O 1
ATOM 2718 N N . VAL A 1 347 ? -28.328 0.961 3.895 1 97.94 347 VAL A N 1
ATOM 2719 C CA . VAL A 1 347 ? -28.25 0.241 5.16 1 97.94 347 VAL A CA 1
ATOM 2720 C C . VAL A 1 347 ? -28.422 -1.257 4.914 1 97.94 347 VAL A C 1
ATOM 2722 O O . VAL A 1 347 ? -27.75 -2.074 5.551 1 97.94 347 VAL A O 1
ATOM 2725 N N . ARG A 1 348 ? -29.297 -1.604 3.982 1 97 348 ARG A N 1
ATOM 2726 C CA . ARG A 1 348 ? -29.438 -3.01 3.619 1 97 348 ARG A CA 1
ATOM 2727 C C . ARG A 1 348 ? -28.125 -3.588 3.115 1 97 348 ARG A C 1
ATOM 2729 O O . ARG A 1 348 ? -27.734 -4.695 3.496 1 97 348 ARG A O 1
ATOM 2736 N N . LYS A 1 349 ? -27.484 -2.834 2.26 1 97.88 349 LYS A N 1
ATOM 2737 C CA . LYS A 1 349 ? -26.203 -3.279 1.704 1 97.88 349 LYS A CA 1
ATOM 2738 C C . LYS A 1 349 ? -25.141 -3.393 2.791 1 97.88 349 LYS A C 1
ATOM 2740 O O . LYS A 1 349 ? -24.344 -4.336 2.795 1 97.88 349 LYS A O 1
ATOM 2745 N N . LEU A 1 350 ? -25.078 -2.432 3.693 1 98.06 350 LEU A N 1
ATOM 2746 C CA . LEU A 1 350 ? -24.125 -2.471 4.809 1 98.06 350 LEU A CA 1
ATOM 2747 C C . LEU A 1 350 ? -24.359 -3.707 5.672 1 98.06 350 LEU A C 1
ATOM 2749 O O . LEU A 1 350 ? -23.406 -4.375 6.074 1 98.06 350 LEU A O 1
ATOM 2753 N N . VAL A 1 351 ? -25.609 -3.959 5.953 1 96 351 VAL A N 1
ATOM 2754 C CA . VAL A 1 351 ? -25.953 -5.121 6.762 1 96 351 VAL A CA 1
ATOM 2755 C C . VAL A 1 351 ? -25.531 -6.398 6.039 1 96 351 VAL A C 1
ATOM 2757 O O . VAL A 1 351 ? -25.031 -7.336 6.66 1 96 351 VAL A O 1
ATOM 2760 N N . GLU A 1 352 ? -25.766 -6.41 4.734 1 96.19 352 GLU A N 1
ATOM 2761 C CA . GLU A 1 352 ? -25.312 -7.543 3.934 1 96.19 352 GLU A CA 1
ATOM 2762 C C . GLU A 1 352 ? -23.797 -7.742 4.055 1 96.19 352 GLU A C 1
ATOM 2764 O O . GLU A 1 352 ? -23.328 -8.867 4.234 1 96.19 352 GLU A O 1
ATOM 2769 N N . TRP A 1 353 ? -23.031 -6.688 3.945 1 97.81 353 TRP A N 1
ATOM 2770 C CA . TRP A 1 353 ? -21.578 -6.766 4.047 1 97.81 353 TRP A CA 1
ATOM 2771 C C . TRP A 1 353 ? -21.156 -7.223 5.438 1 97.81 353 TRP A C 1
ATOM 2773 O O . TRP A 1 353 ? -20.203 -7.996 5.578 1 97.81 353 TRP A O 1
ATOM 2783 N N . LEU A 1 354 ? -21.859 -6.738 6.484 1 96.62 354 LEU A N 1
ATOM 2784 C CA . LEU A 1 354 ? -21.562 -7.176 7.844 1 96.62 354 LEU A CA 1
ATOM 2785 C C . LEU A 1 354 ? -21.812 -8.672 8 1 96.62 354 LEU A C 1
ATOM 2787 O O . LEU A 1 354 ? -21.078 -9.359 8.719 1 96.62 354 LEU A O 1
ATOM 2791 N N . ASN A 1 355 ? -22.812 -9.133 7.316 1 93.5 355 ASN A N 1
ATOM 2792 C CA . ASN A 1 355 ? -23.188 -10.539 7.418 1 93.5 355 ASN A CA 1
ATOM 2793 C C . ASN A 1 355 ? -22.156 -11.438 6.727 1 93.5 355 ASN A C 1
ATOM 2795 O O . ASN A 1 355 ? -22.141 -12.656 6.945 1 93.5 355 ASN A O 1
ATOM 2799 N N . PHE A 1 356 ? -21.312 -10.883 5.883 1 96.81 356 PHE A N 1
ATOM 2800 C CA . PHE A 1 356 ? -20.281 -11.656 5.215 1 96.81 356 PHE A CA 1
ATOM 2801 C C . PHE A 1 356 ? -19.078 -11.852 6.133 1 96.81 356 PHE A C 1
ATOM 2803 O O . PHE A 1 356 ? -18.156 -12.617 5.809 1 96.81 356 PHE A O 1
ATOM 2810 N N . LEU A 1 357 ? -19.031 -11.172 7.266 1 96.06 357 LEU A N 1
ATOM 2811 C CA . LEU A 1 357 ? -17.938 -11.391 8.195 1 96.06 357 LEU A CA 1
ATOM 2812 C C . LEU A 1 357 ? -18.031 -12.781 8.828 1 96.06 357 LEU A C 1
ATOM 2814 O O . LEU A 1 357 ? -19.094 -13.172 9.312 1 96.06 357 LEU A O 1
ATOM 2818 N N . PRO A 1 358 ? -16.938 -13.492 8.797 1 93.12 358 PRO A N 1
ATOM 2819 C CA . PRO A 1 358 ? -16.984 -14.836 9.367 1 93.12 358 PRO A CA 1
ATOM 2820 C C . PRO A 1 358 ? -17.359 -14.836 10.852 1 93.12 358 PRO A C 1
ATOM 2822 O O . PRO A 1 358 ? -16.828 -14.023 11.617 1 93.12 358 PRO A O 1
ATOM 2825 N N . GLN A 1 359 ? -18.281 -15.734 11.242 1 90 359 GLN A N 1
ATOM 2826 C CA . GLN A 1 359 ? -18.688 -15.875 12.633 1 90 359 GLN A CA 1
ATOM 2827 C C . GLN A 1 359 ? -17.891 -16.969 13.336 1 90 359 GLN A C 1
ATOM 2829 O O . GLN A 1 359 ? -18.016 -18.141 13.008 1 90 359 GLN A O 1
ATOM 2834 N N . LYS A 1 360 ? -17.188 -16.562 14.25 1 90.12 360 LYS A N 1
ATOM 2835 C CA . LYS A 1 360 ? -16.312 -17.484 14.977 1 90.12 360 LYS A CA 1
ATOM 2836 C C . LYS A 1 360 ? -17 -18.031 16.234 1 90.12 360 LYS A C 1
ATOM 2838 O O . LYS A 1 360 ? -17.969 -17.438 16.719 1 90.12 360 LYS A O 1
ATOM 2843 N N . GLN A 1 361 ? -16.547 -19.141 16.625 1 89.94 361 GLN A N 1
ATOM 2844 C CA . GLN A 1 361 ? -16.938 -19.75 17.891 1 89.94 361 GLN A CA 1
ATOM 2845 C C . GLN A 1 361 ? -15.727 -20.328 18.609 1 89.94 361 GLN A C 1
ATOM 2847 O O . GLN A 1 361 ? -14.734 -20.688 17.984 1 89.94 361 GLN A O 1
ATOM 2852 N N . PRO A 1 362 ? -15.797 -20.375 19.891 1 87.31 362 PRO A N 1
ATOM 2853 C CA . PRO A 1 362 ? -14.648 -20.844 20.656 1 87.31 362 PRO A CA 1
ATOM 2854 C C . PRO A 1 362 ? -14.391 -22.344 20.469 1 87.31 362 PRO A C 1
ATOM 2856 O O . PRO A 1 362 ? -13.234 -22.766 20.453 1 87.31 362 PRO A O 1
ATOM 2859 N N . GLU A 1 363 ? -15.414 -23.109 20.266 1 88.62 363 GLU A N 1
ATOM 2860 C CA . GLU A 1 363 ? -15.266 -24.562 20.172 1 88.62 363 GLU A CA 1
ATOM 2861 C C . GLU A 1 363 ? -14.914 -24.984 18.75 1 88.62 363 GLU A C 1
ATOM 2863 O O . GLU A 1 363 ? -15.281 -24.312 17.781 1 88.62 363 GLU A O 1
ATOM 2868 N N . TYR A 1 364 ? -14.258 -26.094 18.719 1 89.5 364 TYR A N 1
ATOM 2869 C CA . TYR A 1 364 ? -14.016 -26.719 17.422 1 89.5 364 TYR A CA 1
ATOM 2870 C C . TYR A 1 364 ? -15.328 -27 16.703 1 89.5 364 TYR A C 1
ATOM 2872 O O . TYR A 1 364 ? -16.297 -27.438 17.328 1 89.5 364 TYR A O 1
ATOM 2880 N N . PRO A 1 365 ? -15.57 -26.641 15.289 1 92.38 365 PRO A N 1
ATOM 2881 C CA . PRO A 1 365 ? -14.531 -26.328 14.305 1 92.38 365 PRO A CA 1
ATOM 2882 C C . PRO A 1 365 ? -14.336 -24.828 14.125 1 92.38 365 PRO A C 1
ATOM 2884 O O . PRO A 1 365 ? -14.031 -24.375 13.016 1 92.38 365 PRO A O 1
ATOM 2887 N N . PHE A 1 366 ? -14.609 -24.031 15.156 1 92.38 366 PHE A N 1
ATOM 2888 C CA . PHE A 1 366 ? -14.18 -22.656 15.375 1 92.38 366 PHE A CA 1
ATOM 2889 C C . PHE A 1 366 ? -15.062 -21.688 14.602 1 92.38 366 PHE A C 1
ATOM 2891 O O . PHE A 1 366 ? -15.055 -20.484 14.875 1 92.38 366 PHE A O 1
ATOM 2898 N N . PHE A 1 367 ? -15.742 -22.203 13.523 1 93 367 PHE A N 1
ATOM 2899 C CA . PHE A 1 367 ? -16.656 -21.375 12.758 1 93 367 PHE A CA 1
ATOM 2900 C C . PHE A 1 367 ? -18.078 -21.953 12.781 1 93 367 PHE A C 1
ATOM 2902 O O . PHE A 1 367 ? -18.25 -23.156 12.656 1 93 367 PHE A O 1
ATOM 2909 N N . LYS A 1 368 ? -19.062 -21.109 12.883 1 88.88 368 LYS A N 1
ATOM 2910 C CA . LYS A 1 368 ? -20.438 -21.547 13.008 1 88.88 368 LYS A CA 1
ATOM 2911 C C . LYS A 1 368 ? -20.906 -22.281 11.758 1 88.88 368 LYS A C 1
ATOM 2913 O O . LYS A 1 368 ? -21.656 -23.25 11.844 1 88.88 368 LYS A O 1
ATOM 2918 N N . CYS A 1 369 ? -20.391 -21.891 10.648 1 89.38 369 CYS A N 1
ATOM 2919 C CA . CYS A 1 369 ? -20.844 -22.469 9.383 1 89.38 369 CYS A CA 1
ATOM 2920 C C . CYS A 1 369 ? -20.281 -23.875 9.188 1 89.38 369 CYS A C 1
ATOM 2922 O O . CYS A 1 369 ? -20.734 -24.609 8.32 1 89.38 369 CYS A O 1
ATOM 2924 N N . PHE A 1 370 ? -19.359 -24.297 10.023 1 89.69 370 PHE A N 1
ATOM 2925 C CA . PHE A 1 370 ? -18.75 -25.609 9.891 1 89.69 370 PHE A CA 1
ATOM 2926 C C . PHE A 1 370 ? -19.422 -26.609 10.82 1 89.69 370 PHE A C 1
ATOM 2928 O O . PHE A 1 370 ? -19.141 -27.812 10.758 1 89.69 370 PHE A O 1
ATOM 2935 N N . THR A 1 371 ? -20.312 -26.234 11.797 1 81.81 371 THR A N 1
ATOM 2936 C CA . THR A 1 371 ? -20.875 -27.062 12.852 1 81.81 371 THR A CA 1
ATOM 2937 C C . THR A 1 371 ? -21.891 -28.047 12.281 1 81.81 371 THR A C 1
ATOM 2939 O O . THR A 1 371 ? -22.062 -29.156 12.812 1 81.81 371 THR A O 1
ATOM 2942 N N . SER A 1 372 ? -22.766 -27.703 11.359 1 66.12 372 SER A N 1
ATOM 2943 C CA . SER A 1 372 ? -23.812 -28.594 10.875 1 66.12 372 SER A CA 1
ATOM 2944 C C . SER A 1 372 ? -23.219 -29.891 10.336 1 66.12 372 SER A C 1
ATOM 2946 O O . SER A 1 372 ? -23.953 -30.859 10.094 1 66.12 372 SER A O 1
ATOM 2948 N N . SER A 1 373 ? -21.953 -29.875 10.172 1 56.06 373 SER A N 1
ATOM 2949 C CA . SER A 1 373 ? -21.344 -31.062 9.57 1 56.06 373 SER A CA 1
ATOM 2950 C C . SER A 1 373 ? -21 -32.094 10.633 1 56.06 373 SER A C 1
ATOM 2952 O O . SER A 1 373 ? -20.781 -31.75 11.797 1 56.06 373 SER A O 1
ATOM 2954 N N . ASP A 1 374 ? -21.438 -33.312 10.508 1 50.66 374 ASP A N 1
ATOM 2955 C CA . ASP A 1 374 ? -21.25 -34.406 11.453 1 50.66 374 ASP A CA 1
ATOM 2956 C C . ASP A 1 374 ? -19.922 -34.25 12.195 1 50.66 374 ASP A C 1
ATOM 2958 O O . ASP A 1 374 ? -18.844 -34.312 11.578 1 50.66 374 ASP A O 1
ATOM 2962 N N . PRO A 1 375 ? -20.031 -33.75 13.438 1 50.22 375 PRO A N 1
ATOM 2963 C CA . PRO A 1 375 ? -18.859 -33.531 14.266 1 50.22 375 PRO A CA 1
ATOM 2964 C C . PRO A 1 375 ? -17.875 -34.688 14.266 1 50.22 375 PRO A C 1
ATOM 2966 O O . PRO A 1 375 ? -16.703 -34.531 14.578 1 50.22 375 PRO A O 1
ATOM 2969 N N . SER A 1 376 ? -18.5 -35.844 14.344 1 45.78 376 SER A N 1
ATOM 2970 C CA . SER A 1 376 ? -17.719 -37.062 14.586 1 45.78 376 SER A CA 1
ATOM 2971 C C . SER A 1 376 ? -16.812 -37.406 13.398 1 45.78 376 SER A C 1
ATOM 2973 O O . SER A 1 376 ? -15.914 -38.219 13.508 1 45.78 376 SER A O 1
ATOM 2975 N N . SER A 1 377 ? -17.219 -37 12.25 1 50.84 377 SER A N 1
ATOM 2976 C CA . SER A 1 377 ? -16.438 -37.406 11.078 1 50.84 377 SER A CA 1
ATOM 2977 C C . SER A 1 377 ? -15.805 -36.188 10.398 1 50.84 377 SER A C 1
ATOM 2979 O O . SER A 1 377 ? -16.406 -35.125 10.352 1 50.84 377 SER A O 1
ATOM 2981 N N . ASP A 1 378 ? -14.555 -36.062 10.508 1 55 378 ASP A N 1
ATOM 2982 C CA . ASP A 1 378 ? -13.906 -35.156 9.57 1 55 378 ASP A CA 1
ATOM 2983 C C . ASP A 1 378 ? -14.555 -35.219 8.195 1 55 378 ASP A C 1
ATOM 2985 O O . ASP A 1 378 ? -14.094 -34.594 7.246 1 55 378 ASP A O 1
ATOM 2989 N N . ASP A 1 379 ? -15.57 -36.094 8.219 1 57.56 379 ASP A N 1
ATOM 2990 C CA . ASP A 1 379 ? -16.203 -36.344 6.926 1 57.56 379 ASP A CA 1
ATOM 2991 C C . ASP A 1 379 ? -17.078 -35.188 6.5 1 57.56 379 ASP A C 1
ATOM 2993 O O . ASP A 1 379 ? -17.969 -34.75 7.242 1 57.56 379 ASP A O 1
ATOM 2997 N N . VAL A 1 380 ? -16.578 -34.406 5.703 1 65.06 380 VAL A N 1
ATOM 2998 C CA . VAL A 1 380 ? -17.219 -33.219 5.145 1 65.06 380 VAL A CA 1
ATOM 2999 C C . VAL A 1 380 ? -18.281 -33.625 4.125 1 65.06 380 VAL A C 1
ATOM 3001 O O . VAL A 1 380 ? -18.047 -34.531 3.314 1 65.06 380 VAL A O 1
ATOM 3004 N N . THR A 1 381 ? -19.562 -33.281 4.371 1 76.88 381 THR A N 1
ATOM 3005 C CA . THR A 1 381 ? -20.672 -33.469 3.443 1 76.88 381 THR A CA 1
ATOM 3006 C C . THR A 1 381 ? -20.25 -33.094 2.023 1 76.88 381 THR A C 1
ATOM 3008 O O . THR A 1 381 ? -19.516 -32.125 1.823 1 76.88 381 THR A O 1
ATOM 3011 N N . THR A 1 382 ? -20.594 -34.062 1.121 1 88.56 382 THR A N 1
ATOM 3012 C CA . THR A 1 382 ? -20.359 -33.75 -0.291 1 88.56 382 THR A CA 1
ATOM 3013 C C . THR A 1 382 ? -21.422 -32.781 -0.816 1 88.56 382 THR A C 1
ATOM 3015 O O . THR A 1 382 ? -22.609 -32.969 -0.56 1 88.56 382 THR A O 1
ATOM 3018 N N . LEU A 1 383 ? -20.922 -31.734 -1.423 1 94.31 383 LEU A N 1
ATOM 3019 C CA . LEU A 1 383 ? -21.844 -30.719 -1.94 1 94.31 383 LEU A CA 1
ATOM 3020 C C . LEU A 1 383 ? -22.281 -31.047 -3.363 1 94.31 383 LEU A C 1
ATOM 3022 O O . LEU A 1 383 ? -21.719 -31.953 -3.992 1 94.31 383 LEU A O 1
ATOM 3026 N N . GLU A 1 384 ? -23.281 -30.328 -3.855 1 93.94 384 GLU A N 1
ATOM 3027 C CA . GLU A 1 384 ? -23.844 -30.531 -5.184 1 93.94 384 GLU A CA 1
ATOM 3028 C C . GLU A 1 384 ? -22.828 -30.203 -6.277 1 93.94 384 GLU A C 1
ATOM 3030 O O . GLU A 1 384 ? -21.922 -29.406 -6.059 1 93.94 384 GLU A O 1
ATOM 3035 N N . ASP A 1 385 ? -23.047 -30.781 -7.383 1 96.81 385 ASP A N 1
ATOM 3036 C CA . ASP A 1 385 ? -22.203 -30.531 -8.547 1 96.81 385 ASP A CA 1
ATOM 3037 C C . ASP A 1 385 ? -22.5 -29.156 -9.156 1 96.81 385 ASP A C 1
ATOM 3039 O O . ASP A 1 385 ? -23.641 -28.688 -9.094 1 96.81 385 ASP A O 1
ATOM 3043 N N . VAL A 1 386 ? -21.516 -28.531 -9.719 1 98.25 386 VAL A N 1
ATOM 3044 C CA . VAL A 1 386 ? -21.719 -27.344 -10.523 1 98.25 386 VAL A CA 1
ATOM 3045 C C . VAL A 1 386 ? -22.406 -27.703 -11.836 1 98.25 386 VAL A C 1
ATOM 3047 O O . VAL A 1 386 ? -21.969 -28.625 -12.539 1 98.25 386 VAL A O 1
ATOM 3050 N N . GLU A 1 387 ? -23.406 -27.031 -12.172 1 98.06 387 GLU A N 1
ATOM 3051 C CA . GLU A 1 387 ? -24.203 -27.359 -13.352 1 98.06 387 GLU A CA 1
ATOM 3052 C C . GLU A 1 387 ? -23.906 -26.391 -14.492 1 98.06 387 GLU A C 1
ATOM 3054 O O . GLU A 1 387 ? -24.172 -26.688 -15.656 1 98.06 387 GLU A O 1
ATOM 3059 N N . VAL A 1 388 ? -23.422 -25.219 -14.211 1 97.5 388 VAL A N 1
ATOM 3060 C CA . VAL A 1 388 ? -23.047 -24.234 -15.227 1 97.5 388 VAL A CA 1
ATOM 3061 C C . VAL A 1 388 ? -21.953 -24.812 -16.125 1 97.5 388 VAL A C 1
ATOM 3063 O O . VAL A 1 388 ? -20.984 -25.406 -15.648 1 97.5 388 VAL A O 1
ATOM 3066 N N . THR A 1 389 ? -22.125 -24.625 -17.453 1 96.94 389 THR A N 1
ATOM 3067 C CA . THR A 1 389 ? -21.188 -25.203 -18.422 1 96.94 389 THR A CA 1
ATOM 3068 C C . THR A 1 389 ? -20.016 -24.266 -18.656 1 96.94 389 THR A C 1
ATOM 3070 O O . THR A 1 389 ? -20.047 -23.094 -18.266 1 96.94 389 THR A O 1
ATOM 3073 N N . ARG A 1 390 ? -19 -24.828 -19.281 1 96.75 390 ARG A N 1
ATOM 3074 C CA . ARG A 1 390 ? -17.828 -24.062 -19.672 1 96.75 390 ARG A CA 1
ATOM 3075 C C . ARG A 1 390 ? -18.203 -22.891 -20.562 1 96.75 390 ARG A C 1
ATOM 3077 O O . ARG A 1 390 ? -17.734 -21.766 -20.359 1 96.75 390 ARG A O 1
ATOM 3084 N N . ASP A 1 391 ? -19 -23.109 -21.531 1 96.75 391 ASP A N 1
ATOM 3085 C CA . ASP A 1 391 ? -19.391 -22.078 -22.484 1 96.75 391 ASP A CA 1
ATOM 3086 C C . ASP A 1 391 ? -20.125 -20.922 -21.797 1 96.75 391 ASP A C 1
ATOM 3088 O O . ASP A 1 391 ? -19.906 -19.766 -22.109 1 96.75 391 ASP A O 1
ATOM 3092 N N . GLU A 1 392 ? -21 -21.281 -20.906 1 96.75 392 GLU A N 1
ATOM 3093 C CA . GLU A 1 392 ? -21.734 -20.281 -20.156 1 96.75 392 GLU A CA 1
ATOM 3094 C C . GLU A 1 392 ? -20.812 -19.438 -19.281 1 96.75 392 GLU A C 1
ATOM 3096 O O . GLU A 1 392 ? -21 -18.234 -19.156 1 96.75 392 GLU A O 1
ATOM 3101 N N . MET A 1 393 ? -19.891 -20.109 -18.609 1 97.31 393 MET A N 1
ATOM 3102 C CA . MET A 1 393 ? -18.891 -19.422 -17.797 1 97.31 393 MET A CA 1
ATOM 3103 C C . MET A 1 393 ? -18.078 -18.438 -18.641 1 97.31 393 MET A C 1
ATOM 3105 O O . MET A 1 393 ? -17.859 -17.297 -18.234 1 97.31 393 MET A O 1
ATOM 3109 N N . GLN A 1 394 ? -17.672 -18.875 -19.875 1 97 394 GLN A N 1
ATOM 3110 C CA . GLN A 1 394 ? -16.797 -18.062 -20.719 1 97 394 GLN A CA 1
ATOM 3111 C C . GLN A 1 394 ? -17.547 -16.891 -21.328 1 97 394 GLN A C 1
ATOM 3113 O O . GLN A 1 394 ? -16.938 -15.891 -21.719 1 97 394 GLN A O 1
ATOM 3118 N N . LYS A 1 395 ? -18.859 -17.016 -21.469 1 96.56 395 LYS A N 1
ATOM 3119 C CA . LYS A 1 395 ? -19.672 -15.891 -21.906 1 96.56 395 LYS A CA 1
ATOM 3120 C C . LYS A 1 395 ? -19.688 -14.781 -20.859 1 96.56 395 LYS A C 1
ATOM 3122 O O . LYS A 1 395 ? -19.578 -13.602 -21.188 1 96.56 395 LYS A O 1
ATOM 3127 N N . ASP A 1 396 ? -19.859 -15.188 -19.656 1 97.38 396 ASP A N 1
ATOM 3128 C CA . ASP A 1 396 ? -19.828 -14.297 -18.5 1 97.38 396 ASP A CA 1
ATOM 3129 C C . ASP A 1 396 ? -19.453 -15.07 -17.234 1 97.38 396 ASP A C 1
ATOM 3131 O O . ASP A 1 396 ? -20.219 -15.914 -16.766 1 97.38 396 ASP A O 1
ATOM 3135 N N . VAL A 1 397 ? -18.328 -14.75 -16.641 1 98.12 397 VAL A N 1
ATOM 3136 C CA . VAL A 1 397 ? -17.797 -15.508 -15.508 1 98.12 397 VAL A CA 1
ATOM 3137 C C . VAL A 1 397 ? -18.766 -15.43 -14.328 1 98.12 397 VAL A C 1
ATOM 3139 O O . VAL A 1 397 ? -18.75 -16.297 -13.445 1 98.12 397 VAL A O 1
ATOM 3142 N N . ARG A 1 398 ? -19.688 -14.461 -14.25 1 97.81 398 ARG A N 1
ATOM 3143 C CA . ARG A 1 398 ? -20.688 -14.312 -13.195 1 97.81 398 ARG A CA 1
ATOM 3144 C C . ARG A 1 398 ? -21.609 -15.523 -13.141 1 97.81 398 ARG A C 1
ATOM 3146 O O . ARG A 1 398 ? -22.141 -15.867 -12.078 1 97.81 398 ARG A O 1
ATOM 3153 N N . ASN A 1 399 ? -21.75 -16.188 -14.266 1 98 399 ASN A N 1
ATOM 3154 C CA . ASN A 1 399 ? -22.609 -17.375 -14.336 1 98 399 ASN A CA 1
ATOM 3155 C C . ASN A 1 399 ? -22.078 -18.5 -13.453 1 98 399 ASN A C 1
ATOM 3157 O O . ASN A 1 399 ? -22.859 -19.172 -12.781 1 98 399 ASN A O 1
ATOM 3161 N N . VAL A 1 400 ? -20.797 -18.734 -13.43 1 98.31 400 VAL A N 1
ATOM 3162 C CA . VAL A 1 400 ? -20.219 -19.828 -12.656 1 98.31 400 VAL A CA 1
ATOM 3163 C C . VAL A 1 400 ? -20.141 -19.438 -11.18 1 98.31 400 VAL A C 1
ATOM 3165 O O . VAL A 1 400 ? -20.109 -20.312 -10.305 1 98.31 400 VAL A O 1
ATOM 3168 N N . ILE A 1 401 ? -20.109 -18.125 -10.867 1 98.38 401 ILE A N 1
ATOM 3169 C CA . ILE A 1 401 ? -20.047 -17.672 -9.484 1 98.38 401 ILE A CA 1
ATOM 3170 C C . ILE A 1 401 ? -21.391 -17.906 -8.789 1 98.38 401 ILE A C 1
ATOM 3172 O O . ILE A 1 401 ? -21.453 -18.625 -7.789 1 98.38 401 ILE A O 1
ATOM 3176 N N . GLY A 1 402 ? -22.484 -17.375 -9.328 1 94.69 402 GLY A N 1
ATOM 3177 C CA . GLY A 1 402 ? -23.781 -17.391 -8.641 1 94.69 402 GLY A CA 1
ATOM 3178 C C . GLY A 1 402 ? -24.766 -18.375 -9.242 1 94.69 402 GLY A C 1
ATOM 3179 O O . GLY A 1 402 ? -25.844 -18.578 -8.695 1 94.69 402 GLY A O 1
ATOM 3180 N N . GLY A 1 403 ? -24.422 -18.984 -10.328 1 94.06 403 GLY A N 1
ATOM 3181 C CA . GLY A 1 403 ? -25.391 -19.828 -11.039 1 94.06 403 GLY A CA 1
ATOM 3182 C C . GLY A 1 403 ? -26.156 -19.078 -12.102 1 94.06 403 GLY A C 1
ATOM 3183 O O . GLY A 1 403 ? -26.109 -17.844 -12.156 1 94.06 403 GLY A O 1
ATOM 3184 N N . VAL A 1 404 ? -26.797 -19.812 -12.984 1 93.25 404 VAL A N 1
ATOM 3185 C CA . VAL A 1 404 ? -27.562 -19.203 -14.062 1 93.25 404 VAL A CA 1
ATOM 3186 C C . VAL A 1 404 ? -28.844 -20 -14.297 1 93.25 404 VAL A C 1
ATOM 3188 O O . VAL A 1 404 ? -28.812 -21.219 -14.438 1 93.25 404 VAL A O 1
ATOM 3191 N N . ASN A 1 405 ? -29.984 -19.312 -14.328 1 92.06 405 ASN A N 1
ATOM 3192 C CA . ASN A 1 405 ? -31.281 -19.906 -14.609 1 92.06 405 ASN A CA 1
ATOM 3193 C C . ASN A 1 405 ? -31.578 -21.094 -13.695 1 92.06 405 ASN A C 1
ATOM 3195 O O . ASN A 1 405 ? -31.984 -22.156 -14.164 1 92.06 405 ASN A O 1
ATOM 3199 N N . GLY A 1 406 ? -31.234 -21 -12.422 1 90.19 406 GLY A N 1
ATOM 3200 C CA . GLY A 1 406 ? -31.516 -22.031 -11.438 1 90.19 406 GLY A CA 1
ATOM 3201 C C . GLY A 1 406 ? -30.469 -23.141 -11.414 1 90.19 406 GLY A C 1
ATOM 3202 O O . GLY A 1 406 ? -30.531 -24.047 -10.586 1 90.19 406 GLY A O 1
ATOM 3203 N N . ARG A 1 407 ? -29.562 -23.109 -12.266 1 95.06 407 ARG A N 1
ATOM 3204 C CA . ARG A 1 407 ? -28.469 -24.078 -12.289 1 95.06 407 ARG A CA 1
ATOM 3205 C C . ARG A 1 407 ? -27.344 -23.656 -11.352 1 95.06 407 ARG A C 1
ATOM 3207 O O . ARG A 1 407 ? -26.984 -22.469 -11.297 1 95.06 407 ARG A O 1
ATOM 3214 N N . GLN A 1 408 ? -26.781 -24.609 -10.727 1 97.38 408 GLN A N 1
ATOM 3215 C CA . GLN A 1 408 ? -25.844 -24.391 -9.617 1 97.38 408 GLN A CA 1
ATOM 3216 C C . GLN A 1 408 ? -24.484 -23.938 -10.117 1 97.38 408 GLN A C 1
ATOM 3218 O O . GLN A 1 408 ? -23.906 -24.547 -11.023 1 97.38 408 GLN A O 1
ATOM 3223 N N . GLY A 1 409 ? -23.984 -22.828 -9.562 1 98.19 409 GLY A N 1
ATOM 3224 C CA . GLY A 1 409 ? -22.594 -22.406 -9.758 1 98.19 409 GLY A CA 1
ATOM 3225 C C . GLY A 1 409 ? -21.672 -22.906 -8.672 1 98.19 409 GLY A C 1
ATOM 3226 O O . GLY A 1 409 ? -21.969 -23.875 -7.977 1 98.19 409 GLY A O 1
ATOM 3227 N N . ILE A 1 410 ? -20.484 -22.312 -8.578 1 98.62 410 ILE A N 1
ATOM 3228 C CA . ILE A 1 410 ? -19.484 -22.734 -7.586 1 98.62 410 ILE A CA 1
ATOM 3229 C C . ILE A 1 410 ? -19.938 -22.297 -6.191 1 98.62 410 ILE A C 1
ATOM 3231 O O . ILE A 1 410 ? -19.766 -23.031 -5.219 1 98.62 410 ILE A O 1
ATOM 3235 N N . PHE A 1 411 ? -20.562 -21.141 -6.094 1 98.56 411 PHE A N 1
ATOM 3236 C CA . PHE A 1 411 ? -21.016 -20.609 -4.816 1 98.56 411 PHE A CA 1
ATOM 3237 C C . PHE A 1 411 ? -22.531 -20.734 -4.68 1 98.56 411 PHE A C 1
ATOM 3239 O O . PHE A 1 411 ? -23.203 -21.156 -5.621 1 98.56 411 PHE A O 1
ATOM 3246 N N . ASP A 1 412 ? -23.031 -20.438 -3.492 1 97.31 412 ASP A N 1
ATOM 3247 C CA . ASP A 1 412 ? -24.453 -20.578 -3.242 1 97.31 412 ASP A CA 1
ATOM 3248 C C . ASP A 1 412 ? -25.266 -19.688 -4.188 1 97.31 412 ASP A C 1
ATOM 3250 O O . ASP A 1 412 ? -24.922 -18.531 -4.41 1 97.31 412 ASP A O 1
ATOM 3254 N N . CYS A 1 413 ? -26.328 -20.234 -4.703 1 95.94 413 CYS A N 1
ATOM 3255 C CA . CYS A 1 413 ? -27.172 -19.516 -5.645 1 95.94 413 CYS A CA 1
ATOM 3256 C C . CYS A 1 413 ? -27.719 -18.219 -5.023 1 95.94 413 CYS A C 1
ATOM 3258 O O . CYS A 1 413 ? -28.234 -18.234 -3.904 1 95.94 413 CYS A O 1
ATOM 3260 N N . GLY A 1 414 ? -27.469 -17.141 -5.75 1 93.12 414 GLY A N 1
ATOM 3261 C CA . GLY A 1 414 ? -28.031 -15.859 -5.34 1 93.12 414 GLY A CA 1
ATOM 3262 C C . GLY A 1 414 ? -27.219 -15.18 -4.25 1 93.12 414 GLY A C 1
ATOM 3263 O O . GLY A 1 414 ? -27.609 -14.117 -3.76 1 93.12 414 GLY A O 1
ATOM 3264 N N . SER A 1 415 ? -26.078 -15.68 -3.912 1 96.5 415 SER A N 1
ATOM 3265 C CA . SER A 1 415 ? -25.344 -15.156 -2.773 1 96.5 415 SER A CA 1
ATOM 3266 C C . SER A 1 415 ? -24.312 -14.117 -3.219 1 96.5 415 SER A C 1
ATOM 3268 O O . SER A 1 415 ? -23.766 -13.375 -2.393 1 96.5 415 SER A O 1
ATOM 3270 N N . PHE A 1 416 ? -24.094 -14 -4.598 1 97.81 416 PHE A N 1
ATOM 3271 C CA . PHE A 1 416 ? -23.016 -13.156 -5.09 1 97.81 416 PHE A CA 1
ATOM 3272 C C . PHE A 1 416 ? -23.375 -11.68 -4.973 1 97.81 416 PHE A C 1
ATOM 3274 O O . PHE A 1 416 ? -24.406 -11.242 -5.516 1 97.81 416 PHE A O 1
ATOM 3281 N N . ASP A 1 417 ? -22.516 -10.945 -4.168 1 98.25 417 ASP A N 1
ATOM 3282 C CA . ASP A 1 417 ? -22.594 -9.484 -4.07 1 98.25 417 ASP A CA 1
ATOM 3283 C C . ASP A 1 417 ? -21.391 -8.828 -4.746 1 98.25 417 ASP A C 1
ATOM 3285 O O . ASP A 1 417 ? -20.297 -8.773 -4.168 1 98.25 417 ASP A O 1
ATOM 3289 N N . GLU A 1 418 ? -21.594 -8.312 -5.949 1 98.31 418 GLU A N 1
ATOM 3290 C CA . GLU A 1 418 ? -20.5 -7.742 -6.742 1 98.31 418 GLU A CA 1
ATOM 3291 C C . GLU A 1 418 ? -20.172 -6.324 -6.289 1 98.31 418 GLU A C 1
ATOM 3293 O O . GLU A 1 418 ? -21.078 -5.555 -5.938 1 98.31 418 GLU A O 1
ATOM 3298 N N . ILE A 1 419 ? -18.922 -6.016 -6.238 1 98.56 419 ILE A N 1
ATOM 3299 C CA . ILE A 1 419 ? -18.484 -4.66 -5.93 1 98.56 419 ILE A CA 1
ATOM 3300 C C . ILE A 1 419 ? -17.656 -4.105 -7.094 1 98.56 419 ILE A C 1
ATOM 3302 O O . ILE A 1 419 ? -17.047 -4.867 -7.84 1 98.56 419 ILE A O 1
ATOM 3306 N N . CYS A 1 420 ? -17.656 -2.787 -7.336 1 97.75 420 CYS A N 1
ATOM 3307 C CA . CYS A 1 420 ? -16.922 -2.055 -8.359 1 97.75 420 CYS A CA 1
ATOM 3308 C C . CYS A 1 420 ? -17.172 -2.646 -9.742 1 97.75 420 CYS A C 1
ATOM 3310 O O . CYS A 1 420 ? -16.234 -2.92 -10.492 1 97.75 420 CYS A O 1
ATOM 3312 N N . PRO A 1 421 ? -18.422 -2.844 -10.094 1 96.56 421 PRO A N 1
ATOM 3313 C CA . PRO A 1 421 ? -18.688 -3.525 -11.359 1 96.56 421 PRO A CA 1
ATOM 3314 C C . PRO A 1 421 ? -18.281 -2.695 -12.578 1 96.56 421 PRO A C 1
ATOM 3316 O O . PRO A 1 421 ? -17.938 -3.252 -13.625 1 96.56 421 PRO A O 1
ATOM 3319 N N . ALA A 1 422 ? -18.266 -1.354 -12.453 1 94.5 422 ALA A N 1
ATOM 3320 C CA . ALA A 1 422 ? -18 -0.486 -13.594 1 94.5 422 ALA A CA 1
ATOM 3321 C C . ALA A 1 422 ? -16.5 -0.254 -13.766 1 94.5 422 ALA A C 1
ATOM 3323 O O . ALA A 1 422 ? -16.031 0.088 -14.859 1 94.5 422 ALA A O 1
ATOM 3324 N N . TRP A 1 423 ? -15.727 -0.395 -12.742 1 96 423 TRP A N 1
ATOM 3325 C CA . TRP A 1 423 ? -14.297 -0.124 -12.773 1 96 423 TRP A CA 1
ATOM 3326 C C . TRP A 1 423 ? -13.516 -1.36 -13.211 1 96 423 TRP A C 1
ATOM 3328 O O . TRP A 1 423 ? -13.625 -2.422 -12.594 1 96 423 TRP A O 1
ATOM 3338 N N . ALA A 1 424 ? -12.703 -1.201 -14.281 1 96.31 424 ALA A N 1
ATOM 3339 C CA . ALA A 1 424 ? -11.883 -2.303 -14.773 1 96.31 424 ALA A CA 1
ATOM 3340 C C . ALA A 1 424 ? -12.695 -3.584 -14.906 1 96.31 424 ALA A C 1
ATOM 3342 O O . ALA A 1 424 ? -12.352 -4.613 -14.32 1 96.31 424 ALA A O 1
ATOM 3343 N N . ALA A 1 425 ? -13.656 -3.562 -15.75 1 95.56 425 ALA A N 1
ATOM 3344 C CA . ALA A 1 425 ? -14.742 -4.535 -15.812 1 95.56 425 ALA A CA 1
ATOM 3345 C C . ALA A 1 425 ? -14.242 -5.887 -16.312 1 95.56 425 ALA A C 1
ATOM 3347 O O . ALA A 1 425 ? -14.945 -6.895 -16.219 1 95.56 425 ALA A O 1
ATOM 3348 N N . SER A 1 426 ? -13.016 -5.988 -16.75 1 96.31 426 SER A N 1
ATOM 3349 C CA . SER A 1 426 ? -12.453 -7.27 -17.156 1 96.31 426 SER A CA 1
ATOM 3350 C C . SER A 1 426 ? -12.211 -8.172 -15.961 1 96.31 426 SER A C 1
ATOM 3352 O O . SER A 1 426 ? -12 -9.383 -16.109 1 96.31 426 SER A O 1
ATOM 3354 N N . ILE A 1 427 ? -12.188 -7.602 -14.805 1 98.12 427 ILE A N 1
ATOM 3355 C CA . ILE A 1 427 ? -12.07 -8.352 -13.562 1 98.12 427 ILE A CA 1
ATOM 3356 C C . ILE A 1 427 ? -13.344 -8.18 -12.734 1 98.12 427 ILE A C 1
ATOM 3358 O O . ILE A 1 427 ? -13.781 -7.051 -12.492 1 98.12 427 ILE A O 1
ATOM 3362 N N . VAL A 1 428 ? -13.906 -9.25 -12.359 1 98.38 428 VAL A N 1
ATOM 3363 C CA . VAL A 1 428 ? -15.102 -9.25 -11.516 1 98.38 428 VAL A CA 1
ATOM 3364 C C . VAL A 1 428 ? -14.703 -9.508 -10.062 1 98.38 428 VAL A C 1
ATOM 3366 O O . VAL A 1 428 ? -13.953 -10.445 -9.773 1 98.38 428 VAL A O 1
ATOM 3369 N N . THR A 1 429 ? -15.148 -8.656 -9.109 1 98.75 429 THR A N 1
ATOM 3370 C CA . THR A 1 429 ? -14.836 -8.812 -7.688 1 98.75 429 THR A CA 1
ATOM 3371 C C . THR A 1 429 ? -16.109 -8.758 -6.848 1 98.75 429 THR A C 1
ATOM 3373 O O . THR A 1 429 ? -17.078 -8.094 -7.223 1 98.75 429 THR A O 1
ATOM 3376 N N . GLY A 1 430 ? -16.109 -9.461 -5.758 1 98.75 430 GLY A N 1
ATOM 3377 C CA . GLY A 1 430 ? -17.234 -9.43 -4.836 1 98.75 430 GLY A CA 1
ATOM 3378 C C . GLY A 1 430 ? -17.156 -10.492 -3.756 1 98.75 430 GLY A C 1
ATOM 3379 O O . GLY A 1 430 ? -16.109 -11.117 -3.57 1 98.75 430 GLY A O 1
ATOM 3380 N N . ARG A 1 431 ? -18.234 -10.672 -3.01 1 98.69 431 ARG A N 1
ATOM 3381 C CA . ARG A 1 431 ? -18.375 -11.688 -1.965 1 98.69 431 ARG A CA 1
ATOM 3382 C C . ARG A 1 431 ? -19.469 -12.688 -2.305 1 98.69 431 ARG A C 1
ATOM 3384 O O . ARG A 1 431 ? -20.453 -12.336 -2.975 1 98.69 431 ARG A O 1
ATOM 3391 N N . ALA A 1 432 ? -19.297 -13.852 -1.925 1 98.56 432 ALA A N 1
ATOM 3392 C CA . ALA A 1 432 ? -20.312 -14.906 -2.033 1 98.56 432 ALA A CA 1
ATOM 3393 C C . ALA A 1 432 ? -20.219 -15.875 -0.859 1 98.56 432 ALA A C 1
ATOM 3395 O O . ALA A 1 432 ? -19.344 -15.742 -0.001 1 98.56 432 ALA A O 1
ATOM 3396 N N . THR A 1 433 ? -21.172 -16.75 -0.715 1 97.94 433 THR A N 1
ATOM 3397 C CA . THR A 1 433 ? -21.078 -17.812 0.284 1 97.94 433 THR A CA 1
ATOM 3398 C C . THR A 1 433 ? -20.938 -19.172 -0.384 1 97.94 433 THR A C 1
ATOM 3400 O O . THR A 1 433 ? -21.484 -19.406 -1.47 1 97.94 433 THR A O 1
ATOM 3403 N N . LEU A 1 434 ? -20.156 -19.953 0.141 1 97.62 434 LEU A N 1
ATOM 3404 C CA . LEU A 1 434 ? -19.984 -21.359 -0.243 1 97.62 434 LEU A CA 1
ATOM 3405 C C . LEU A 1 434 ? -20.453 -22.281 0.872 1 97.62 434 LEU A C 1
ATOM 3407 O O . LEU A 1 434 ? -19.719 -22.5 1.843 1 97.62 434 LEU A O 1
ATOM 3411 N N . ASN A 1 435 ? -21.672 -22.875 0.679 1 94.88 435 ASN A N 1
ATOM 3412 C CA . ASN A 1 435 ? -22.312 -23.656 1.735 1 94.88 435 ASN A CA 1
ATOM 3413 C C . ASN A 1 435 ? -22.375 -22.875 3.045 1 94.88 435 ASN A C 1
ATOM 3415 O O . ASN A 1 435 ? -22 -23.375 4.098 1 94.88 435 ASN A O 1
ATOM 3419 N N . GLY A 1 436 ? -22.672 -21.578 2.904 1 94.38 436 GLY A N 1
ATOM 3420 C CA . GLY A 1 436 ? -22.844 -20.719 4.066 1 94.38 436 GLY A CA 1
ATOM 3421 C C . GLY A 1 436 ? -21.562 -20 4.465 1 94.38 436 GLY A C 1
ATOM 3422 O O . GLY A 1 436 ? -21.594 -19.031 5.223 1 94.38 436 GLY A O 1
ATOM 3423 N N . LEU A 1 437 ? -20.391 -20.453 4.035 1 96.25 437 LEU A N 1
ATOM 3424 C CA . LEU A 1 437 ? -19.125 -19.812 4.348 1 96.25 437 LEU A CA 1
ATOM 3425 C C . LEU A 1 437 ? -18.922 -18.562 3.504 1 96.25 437 LEU A C 1
ATOM 3427 O O . LEU A 1 437 ? -18.891 -18.625 2.273 1 96.25 437 LEU A O 1
ATOM 3431 N N . PRO A 1 438 ? -18.797 -17.391 4.105 1 98 438 PRO A N 1
ATOM 3432 C CA . PRO A 1 438 ? -18.469 -16.203 3.311 1 98 438 PRO A CA 1
ATOM 3433 C C . PRO A 1 438 ? -17.094 -16.266 2.68 1 98 438 PRO A C 1
ATOM 3435 O O . PRO A 1 438 ? -16.125 -16.641 3.344 1 98 438 PRO A O 1
ATOM 3438 N N . VAL A 1 439 ? -17.016 -15.938 1.408 1 98.75 439 VAL A N 1
ATOM 3439 C CA . VAL A 1 439 ? -15.781 -16.031 0.631 1 98.75 439 VAL A CA 1
ATOM 3440 C C . VAL A 1 439 ? -15.633 -14.812 -0.265 1 98.75 439 VAL A C 1
ATOM 3442 O O . VAL A 1 439 ? -16.609 -14.336 -0.847 1 98.75 439 VAL A O 1
ATOM 3445 N N . GLY A 1 440 ? -14.414 -14.164 -0.239 1 98.88 440 GLY A N 1
ATOM 3446 C CA . GLY A 1 440 ? -14.117 -13.211 -1.297 1 98.88 440 GLY A CA 1
ATOM 3447 C C . GLY A 1 440 ? -13.875 -13.867 -2.641 1 98.88 440 GLY A C 1
ATOM 3448 O O . GLY A 1 440 ? -13.258 -14.938 -2.713 1 98.88 440 GLY A O 1
ATOM 3449 N N . VAL A 1 441 ? -14.328 -13.203 -3.738 1 98.94 441 VAL A N 1
ATOM 3450 C CA . VAL A 1 441 ? -14.211 -13.789 -5.07 1 98.94 441 VAL A CA 1
ATOM 3451 C C . VAL A 1 441 ? -13.602 -12.781 -6.031 1 98.94 441 VAL A C 1
ATOM 3453 O O . VAL A 1 441 ? -14.023 -11.617 -6.074 1 98.94 441 VAL A O 1
ATOM 3456 N N . ILE A 1 442 ? -12.617 -13.102 -6.727 1 98.94 442 ILE A N 1
ATOM 3457 C CA . ILE A 1 442 ? -12.023 -12.359 -7.832 1 98.94 442 ILE A CA 1
ATOM 3458 C C . ILE A 1 442 ? -11.977 -13.242 -9.078 1 98.94 442 ILE A C 1
ATOM 3460 O O . ILE A 1 442 ? -11.445 -14.352 -9.039 1 98.94 442 ILE A O 1
ATOM 3464 N N . ALA A 1 443 ? -12.508 -12.781 -10.195 1 98.88 443 ALA A N 1
ATOM 3465 C CA . ALA A 1 443 ? -12.586 -13.625 -11.391 1 98.88 443 ALA A CA 1
ATOM 3466 C C . ALA A 1 443 ? -12.289 -12.82 -12.648 1 98.88 443 ALA A C 1
ATOM 3468 O O . ALA A 1 443 ? -12.711 -11.664 -12.773 1 98.88 443 ALA A O 1
ATOM 3469 N N . SER A 1 444 ? -11.602 -13.406 -13.555 1 98.38 444 SER A N 1
ATOM 3470 C CA . SER A 1 444 ? -11.297 -12.758 -14.82 1 98.38 444 SER A CA 1
ATOM 3471 C C . SER A 1 444 ? -12.375 -13.055 -15.867 1 98.38 444 SER A C 1
ATOM 3473 O O . SER A 1 444 ? -12.867 -14.18 -15.945 1 98.38 444 SER A O 1
ATOM 3475 N N . GLN A 1 445 ? -12.695 -12.031 -16.641 1 97.81 445 GLN A N 1
ATOM 3476 C CA . GLN A 1 445 ? -13.617 -12.188 -17.75 1 97.81 445 GLN A CA 1
ATOM 3477 C C . GLN A 1 445 ? -12.891 -12.664 -19.016 1 97.81 445 GLN A C 1
ATOM 3479 O O . GLN A 1 445 ? -11.695 -12.422 -19.172 1 97.81 445 GLN A O 1
ATOM 3484 N N . TRP A 1 446 ? -13.672 -13.367 -19.922 1 96.56 446 TRP A N 1
ATOM 3485 C CA . TRP A 1 446 ? -13.148 -13.758 -21.219 1 96.56 446 TRP A CA 1
ATOM 3486 C C . TRP A 1 446 ? -13.43 -12.68 -22.266 1 96.56 446 TRP A C 1
ATOM 3488 O O . TRP A 1 446 ? -12.617 -12.453 -23.156 1 96.56 446 TRP A O 1
ATOM 3498 N N . LYS A 1 447 ? -14.477 -12.023 -22.094 1 93.56 447 LYS A N 1
ATOM 3499 C CA . LYS A 1 447 ? -14.891 -11.039 -23.078 1 93.56 447 LYS A CA 1
ATOM 3500 C C . LYS A 1 447 ? -14.156 -9.711 -22.891 1 93.56 447 LYS A C 1
ATOM 3502 O O . LYS A 1 447 ? -13.711 -9.398 -21.781 1 93.56 447 LYS A O 1
ATOM 3507 N N . SER A 1 448 ? -14.008 -8.984 -23.953 1 91.75 448 SER A N 1
ATOM 3508 C CA . SER A 1 448 ? -13.391 -7.66 -23.922 1 91.75 448 SER A CA 1
ATOM 3509 C C . SER A 1 448 ? -14.375 -6.598 -23.453 1 91.75 448 SER A C 1
ATOM 3511 O O . SER A 1 448 ? -15.594 -6.805 -23.5 1 91.75 448 SER A O 1
ATOM 3513 N N . PHE A 1 449 ? -13.82 -5.578 -22.938 1 90.12 449 PHE A N 1
ATOM 3514 C CA . PHE A 1 449 ? -14.656 -4.48 -22.469 1 90.12 449 PHE A CA 1
ATOM 3515 C C . PHE A 1 449 ? -14.125 -3.143 -22.969 1 90.12 449 PHE A C 1
ATOM 3517 O O . PHE A 1 449 ? -12.938 -3.014 -23.266 1 90.12 449 PHE A O 1
ATOM 3524 N N . GLU A 1 450 ? -15.062 -2.264 -23.047 1 87.38 450 GLU A N 1
ATOM 3525 C CA . GLU A 1 450 ? -14.688 -0.912 -23.453 1 87.38 450 GLU A CA 1
ATOM 3526 C C . GLU A 1 450 ? -14.414 -0.026 -22.234 1 87.38 450 GLU A C 1
ATOM 3528 O O . GLU A 1 450 ? -15.18 -0.04 -21.266 1 87.38 450 GLU A O 1
ATOM 3533 N N . LYS A 1 451 ? -13.281 0.659 -22.219 1 85 451 LYS A N 1
ATOM 3534 C CA . LYS A 1 451 ? -12.953 1.63 -21.172 1 85 451 LYS A CA 1
ATOM 3535 C C . LYS A 1 451 ? -13.086 3.059 -21.703 1 85 451 LYS A C 1
ATOM 3537 O O . LYS A 1 451 ? -12.539 3.395 -22.75 1 85 451 LYS A O 1
ATOM 3542 N N . ARG A 1 452 ? -13.852 3.842 -20.984 1 80.62 452 ARG A N 1
ATOM 3543 C CA . ARG A 1 452 ? -14.031 5.25 -21.328 1 80.62 452 ARG A CA 1
ATOM 3544 C C . ARG A 1 452 ? -13.062 6.125 -20.547 1 80.62 452 ARG A C 1
ATOM 3546 O O . ARG A 1 452 ? -12.938 5.988 -19.328 1 80.62 452 ARG A O 1
ATOM 3553 N N . GLN A 1 453 ? -12.305 6.91 -21.234 1 76.44 453 GLN A N 1
ATOM 3554 C CA . GLN A 1 453 ? -11.461 7.922 -20.594 1 76.44 453 GLN A CA 1
ATOM 3555 C C . GLN A 1 453 ? -12.047 9.32 -20.766 1 76.44 453 GLN A C 1
ATOM 3557 O O . GLN A 1 453 ? -12.242 9.773 -21.906 1 76.44 453 GLN A O 1
ATOM 3562 N N . LEU A 1 454 ? -12.289 9.977 -19.719 1 77.06 454 LEU A N 1
ATOM 3563 C CA . LEU A 1 454 ? -12.969 11.266 -19.734 1 77.06 454 LEU A CA 1
ATOM 3564 C C . LEU A 1 454 ? -12.047 12.359 -20.266 1 77.06 454 LEU A C 1
ATOM 3566 O O . LEU A 1 454 ? -10.828 12.281 -20.094 1 77.06 454 LEU A O 1
ATOM 3570 N N . ALA A 1 455 ? -12.703 13.328 -20.891 1 73.25 455 ALA A N 1
ATOM 3571 C CA . ALA A 1 455 ? -11.977 14.531 -21.297 1 73.25 455 ALA A CA 1
ATOM 3572 C C . ALA A 1 455 ? -11.672 15.414 -20.078 1 73.25 455 ALA A C 1
ATOM 3574 O O . ALA A 1 455 ? -12.359 15.344 -19.062 1 73.25 455 ALA A O 1
ATOM 3575 N N . ASP A 1 456 ? -10.547 16.109 -20.125 1 66 456 ASP A N 1
ATOM 3576 C CA . ASP A 1 456 ? -10.242 17.141 -19.141 1 66 456 ASP A CA 1
ATOM 3577 C C . ASP A 1 456 ? -10.914 18.469 -19.484 1 66 456 ASP A C 1
ATOM 3579 O O . ASP A 1 456 ? -10.461 19.172 -20.391 1 66 456 ASP A O 1
ATOM 3583 N N . GLU A 1 457 ? -11.922 18.797 -18.844 1 70.81 457 GLU A N 1
ATOM 3584 C CA . GLU A 1 457 ? -12.719 19.969 -19.188 1 70.81 457 GLU A CA 1
ATOM 3585 C C . GLU A 1 457 ? -11.898 21.25 -19.031 1 70.81 457 GLU A C 1
ATOM 3587 O O . GLU A 1 457 ? -12.258 22.297 -19.578 1 70.81 457 GLU A O 1
ATOM 3592 N N . SER A 1 458 ? -10.789 21.125 -18.219 1 67.25 458 SER A N 1
ATOM 3593 C CA . SER A 1 458 ? -9.961 22.297 -18 1 67.25 458 SER A CA 1
ATOM 3594 C C . SER A 1 458 ? -8.984 22.516 -19.141 1 67.25 458 SER A C 1
ATOM 3596 O O . SER A 1 458 ? -8.352 23.578 -19.234 1 67.25 458 SER A O 1
ATOM 3598 N N . VAL A 1 459 ? -8.711 21.5 -20.016 1 68.31 459 VAL A N 1
ATOM 3599 C CA . VAL A 1 459 ? -7.781 21.562 -21.141 1 68.31 459 VAL A CA 1
ATOM 3600 C C . VAL A 1 459 ? -8.555 21.719 -22.438 1 68.31 459 VAL A C 1
ATOM 3602 O O . VAL A 1 459 ? -9.422 20.891 -22.75 1 68.31 459 VAL A O 1
ATOM 3605 N N . GLU A 1 460 ? -8.008 22.719 -23.203 1 67.44 460 GLU A N 1
ATOM 3606 C CA . GLU A 1 460 ? -8.664 22.984 -24.484 1 67.44 460 GLU A CA 1
ATOM 3607 C C . GLU A 1 460 ? -8.453 21.828 -25.469 1 67.44 460 GLU A C 1
ATOM 3609 O O . GLU A 1 460 ? -7.379 21.234 -25.484 1 67.44 460 GLU A O 1
ATOM 3614 N N . ASN A 1 461 ? -9.492 21.156 -25.984 1 70.88 461 ASN A N 1
ATOM 3615 C CA . ASN A 1 461 ? -9.484 20.156 -27.047 1 70.88 461 ASN A CA 1
ATOM 3616 C C . ASN A 1 461 ? -9.383 18.734 -26.5 1 70.88 461 ASN A C 1
ATOM 3618 O O . ASN A 1 461 ? -9.07 17.797 -27.234 1 70.88 461 ASN A O 1
ATOM 3622 N N . SER A 1 462 ? -9.352 18.719 -25.125 1 73.88 462 SER A N 1
ATOM 3623 C CA . SER A 1 462 ? -9.391 17.375 -24.562 1 73.88 462 SER A CA 1
ATOM 3624 C C . SER A 1 462 ? -10.672 16.656 -24.938 1 73.88 462 SER A C 1
ATOM 3626 O O . SER A 1 462 ? -11.758 17.25 -24.922 1 73.88 462 SER A O 1
ATOM 3628 N N . VAL A 1 463 ? -10.516 15.406 -25.562 1 74.81 463 VAL A N 1
ATOM 3629 C CA . VAL A 1 463 ? -11.688 14.656 -26 1 74.81 463 VAL A CA 1
ATOM 3630 C C . VAL A 1 463 ? -11.773 13.336 -25.25 1 74.81 463 VAL A C 1
ATOM 3632 O O . VAL A 1 463 ? -10.75 12.773 -24.844 1 74.81 463 VAL A O 1
ATOM 3635 N N . GLU A 1 464 ? -12.992 12.938 -25 1 80 464 GLU A N 1
ATOM 3636 C CA . GLU A 1 464 ? -13.219 11.609 -24.438 1 80 464 GLU A CA 1
ATOM 3637 C C . GLU A 1 464 ? -12.812 10.516 -25.406 1 80 464 GLU A C 1
ATOM 3639 O O . GLU A 1 464 ? -13.047 10.633 -26.625 1 80 464 GLU A O 1
ATOM 3644 N N . THR A 1 465 ? -12.102 9.508 -24.906 1 76.75 465 THR A N 1
ATOM 3645 C CA . THR A 1 465 ? -11.664 8.406 -25.766 1 76.75 465 THR A CA 1
ATOM 3646 C C . THR A 1 465 ? -12.172 7.074 -25.219 1 76.75 465 THR A C 1
ATOM 3648 O O . THR A 1 465 ? -12.453 6.945 -24.031 1 76.75 465 THR A O 1
ATOM 3651 N N . GLN A 1 466 ? -12.484 6.172 -26.188 1 82.31 466 GLN A N 1
ATOM 3652 C CA . GLN A 1 466 ? -12.875 4.809 -25.844 1 82.31 466 GLN A CA 1
ATOM 3653 C C . GLN A 1 466 ? -11.852 3.797 -26.344 1 82.31 466 GLN A C 1
ATOM 3655 O O . GLN A 1 466 ? -11.43 3.85 -27.5 1 82.31 466 GLN A O 1
ATOM 3660 N N . THR A 1 467 ? -11.367 3.025 -25.406 1 83.12 467 THR A N 1
ATOM 3661 C CA . THR A 1 467 ? -10.383 2.008 -25.781 1 83.12 467 THR A CA 1
ATOM 3662 C C . THR A 1 467 ? -10.883 0.617 -25.391 1 83.12 467 THR A C 1
ATOM 3664 O O . THR A 1 467 ? -11.555 0.454 -24.375 1 83.12 467 THR A O 1
ATOM 3667 N N . MET A 1 468 ? -10.547 -0.305 -26.234 1 86.94 468 MET A N 1
ATOM 3668 C CA . MET A 1 468 ? -10.938 -1.686 -25.953 1 86.94 468 MET A CA 1
ATOM 3669 C C . MET A 1 468 ? -9.891 -2.385 -25.094 1 86.94 468 MET A C 1
ATOM 3671 O O . MET A 1 468 ? -8.695 -2.281 -25.359 1 86.94 468 MET A O 1
ATOM 3675 N N . LYS A 1 469 ? -10.312 -3.02 -24.078 1 89.38 469 LYS A N 1
ATOM 3676 C CA . LYS A 1 469 ? -9.469 -3.826 -23.203 1 89.38 469 LYS A CA 1
ATOM 3677 C C . LYS A 1 469 ? -9.805 -5.309 -23.328 1 89.38 469 LYS A C 1
ATOM 3679 O O . LYS A 1 469 ? -10.969 -5.695 -23.266 1 89.38 469 LYS A O 1
ATOM 3684 N N . ALA A 1 470 ? -8.789 -6.07 -23.547 1 91.06 470 ALA A N 1
ATOM 3685 C CA . ALA A 1 470 ? -8.984 -7.5 -23.766 1 91.06 470 ALA A CA 1
ATOM 3686 C C . ALA A 1 470 ? -9.32 -8.203 -22.453 1 91.06 470 ALA A C 1
ATOM 3688 O O . ALA A 1 470 ? -8.828 -7.816 -21.391 1 91.06 470 ALA A O 1
ATOM 3689 N N . GLY A 1 471 ? -10.195 -9.203 -22.562 1 94.56 471 GLY A N 1
ATOM 3690 C CA . GLY A 1 471 ? -10.375 -10.102 -21.438 1 94.56 471 GLY A CA 1
ATOM 3691 C C . GLY A 1 471 ? -9.156 -10.961 -21.172 1 94.56 471 GLY A C 1
ATOM 3692 O O . GLY A 1 471 ? -8.25 -11.047 -22 1 94.56 471 GLY A O 1
ATOM 3693 N N . GLN A 1 472 ? -9.023 -11.406 -19.953 1 96.62 472 GLN A N 1
ATOM 3694 C CA . GLN A 1 472 ? -7.992 -12.359 -19.547 1 96.62 472 GLN A CA 1
ATOM 3695 C C . GLN A 1 472 ? -6.617 -11.695 -19.516 1 96.62 472 GLN A C 1
ATOM 3697 O O . GLN A 1 472 ? -5.594 -12.383 -19.594 1 96.62 472 GLN A O 1
ATOM 3702 N N . VAL A 1 473 ? -6.586 -10.398 -19.594 1 95.88 473 VAL A N 1
ATOM 3703 C CA . VAL A 1 473 ? -5.336 -9.656 -19.516 1 95.88 473 VAL A CA 1
ATOM 3704 C C . VAL A 1 473 ? -5.422 -8.609 -18.406 1 95.88 473 VAL A C 1
ATOM 3706 O O . VAL A 1 473 ? -6.445 -7.934 -18.266 1 95.88 473 VAL A O 1
ATOM 3709 N N . TRP A 1 474 ? -4.41 -8.508 -17.594 1 97.62 474 TRP A N 1
ATOM 3710 C CA . TRP A 1 474 ? -4.367 -7.449 -16.594 1 97.62 474 TRP A CA 1
ATOM 3711 C C . TRP A 1 474 ? -3.816 -6.16 -17.188 1 97.62 474 TRP A C 1
ATOM 3713 O O . TRP A 1 474 ? -2.758 -6.164 -17.828 1 97.62 474 TRP A O 1
ATOM 3723 N N . TYR A 1 475 ? -4.508 -5.168 -17.109 1 96.56 475 TYR A N 1
ATOM 3724 C CA . TYR A 1 475 ? -4.094 -3.795 -17.375 1 96.56 475 TYR A CA 1
ATOM 3725 C C . TYR A 1 475 ? -3.775 -3.064 -16.078 1 96.56 475 TYR A C 1
ATOM 3727 O O . TYR A 1 475 ? -3.982 -3.602 -14.984 1 96.56 475 TYR A O 1
ATOM 3735 N N . PRO A 1 476 ? -3.217 -1.83 -16.125 1 96.06 476 PRO A N 1
ATOM 3736 C CA . PRO A 1 476 ? -2.904 -1.126 -14.875 1 96.06 476 PRO A CA 1
ATOM 3737 C C . PRO A 1 476 ? -4.109 -1.005 -13.945 1 96.06 476 PRO A C 1
ATOM 3739 O O . PRO A 1 476 ? -4.008 -1.307 -12.758 1 96.06 476 PRO A O 1
ATOM 3742 N N . ASP A 1 477 ? -5.266 -0.639 -14.438 1 96.44 477 ASP A N 1
ATOM 3743 C CA . ASP A 1 477 ? -6.441 -0.419 -13.602 1 96.44 477 ASP A CA 1
ATOM 3744 C C . ASP A 1 477 ? -6.992 -1.74 -13.07 1 96.44 477 ASP A C 1
ATOM 3746 O O . ASP A 1 477 ? -7.375 -1.834 -11.898 1 96.44 477 ASP A O 1
ATOM 3750 N N . SER A 1 478 ? -7.066 -2.811 -13.93 1 97.69 478 SER A N 1
ATOM 3751 C CA . SER A 1 478 ? -7.598 -4.086 -13.461 1 97.69 478 SER A CA 1
ATOM 3752 C C . SER A 1 478 ? -6.656 -4.746 -12.461 1 97.69 478 SER A C 1
ATOM 3754 O O . SER A 1 478 ? -7.102 -5.422 -11.531 1 97.69 478 SER A O 1
ATOM 3756 N N . ALA A 1 479 ? -5.312 -4.57 -12.688 1 98.38 479 ALA A N 1
ATOM 3757 C CA . ALA A 1 479 ? -4.352 -5.035 -11.688 1 98.38 479 ALA A CA 1
ATOM 3758 C C . ALA A 1 479 ? -4.543 -4.305 -10.359 1 98.38 479 ALA A C 1
ATOM 3760 O O . ALA A 1 479 ? -4.52 -4.922 -9.297 1 98.38 479 ALA A O 1
ATOM 3761 N N . PHE A 1 480 ? -4.793 -2.984 -10.43 1 98.12 480 PHE A N 1
ATOM 3762 C CA . PHE A 1 480 ? -5.027 -2.184 -9.234 1 98.12 480 PHE A CA 1
ATOM 3763 C C . PHE A 1 480 ? -6.312 -2.619 -8.531 1 98.12 480 PHE A C 1
ATOM 3765 O O . PHE A 1 480 ? -6.34 -2.758 -7.309 1 98.12 480 PHE A O 1
ATOM 3772 N N . LYS A 1 481 ? -7.312 -2.842 -9.281 1 98.44 481 LYS A N 1
ATOM 3773 C CA . LYS A 1 481 ? -8.57 -3.332 -8.727 1 98.44 481 LYS A CA 1
ATOM 3774 C C . LYS A 1 481 ? -8.375 -4.656 -7.992 1 98.44 481 LYS A C 1
ATOM 3776 O O . LYS A 1 481 ? -8.914 -4.852 -6.902 1 98.44 481 LYS A O 1
ATOM 3781 N N . THR A 1 482 ? -7.609 -5.566 -8.609 1 98.81 482 THR A N 1
ATOM 3782 C CA . THR A 1 482 ? -7.344 -6.875 -8.023 1 98.81 482 THR A CA 1
ATOM 3783 C C . THR A 1 482 ? -6.645 -6.73 -6.676 1 98.81 482 THR A C 1
ATOM 3785 O O . THR A 1 482 ? -7.074 -7.324 -5.684 1 98.81 482 THR A O 1
ATOM 3788 N N . SER A 1 483 ? -5.625 -5.934 -6.664 1 98.56 483 SER A N 1
ATOM 3789 C CA . SER A 1 483 ? -4.887 -5.75 -5.422 1 98.56 483 SER A CA 1
ATOM 3790 C C . SER A 1 483 ? -5.758 -5.105 -4.348 1 98.56 483 SER A C 1
ATOM 3792 O O . SER A 1 483 ? -5.68 -5.473 -3.172 1 98.56 483 SER A O 1
ATOM 3794 N N . GLN A 1 484 ? -6.586 -4.137 -4.719 1 98.19 484 GLN A N 1
ATOM 3795 C CA . GLN A 1 484 ? -7.488 -3.49 -3.771 1 98.19 484 GLN A CA 1
ATOM 3796 C C . GLN A 1 484 ? -8.477 -4.492 -3.184 1 98.19 484 GLN A C 1
ATOM 3798 O O . GLN A 1 484 ? -8.727 -4.492 -1.976 1 98.19 484 GLN A O 1
ATOM 3803 N N . ALA A 1 485 ? -9.039 -5.309 -4.012 1 98.75 485 ALA A N 1
ATOM 3804 C CA . ALA A 1 485 ? -10 -6.309 -3.549 1 98.75 485 ALA A CA 1
ATOM 3805 C C . ALA A 1 485 ? -9.344 -7.293 -2.582 1 98.75 485 ALA A C 1
ATOM 3807 O O . ALA A 1 485 ? -9.922 -7.645 -1.553 1 98.75 485 ALA A O 1
ATOM 3808 N N . ILE A 1 486 ? -8.117 -7.75 -2.924 1 98.88 486 ILE A N 1
ATOM 3809 C CA . ILE A 1 486 ? -7.383 -8.656 -2.051 1 98.88 486 ILE A CA 1
ATOM 3810 C C . ILE A 1 486 ? -7.207 -8.023 -0.674 1 98.88 486 ILE A C 1
ATOM 3812 O O . ILE A 1 486 ? -7.449 -8.664 0.349 1 98.88 486 ILE A O 1
ATOM 3816 N N . SER A 1 487 ? -6.863 -6.766 -0.652 1 98.31 487 SER A N 1
ATOM 3817 C CA . SER A 1 487 ? -6.641 -6.055 0.602 1 98.31 487 SER A CA 1
ATOM 3818 C C . SER A 1 487 ? -7.926 -5.953 1.416 1 98.31 487 SER A C 1
ATOM 3820 O O . SER A 1 487 ? -7.922 -6.207 2.623 1 98.31 487 SER A O 1
ATOM 3822 N N . ASP A 1 488 ? -9.008 -5.582 0.75 1 98.38 488 ASP A N 1
ATOM 3823 C CA . ASP A 1 488 ? -10.289 -5.406 1.433 1 98.38 488 ASP A CA 1
ATOM 3824 C C . ASP A 1 488 ? -10.773 -6.723 2.033 1 98.38 488 ASP A C 1
ATOM 3826 O O . ASP A 1 488 ? -11.203 -6.766 3.189 1 98.38 488 ASP A O 1
ATOM 3830 N N . PHE A 1 489 ? -10.688 -7.801 1.295 1 98.75 489 PHE A N 1
ATOM 3831 C CA . PHE A 1 489 ? -11.164 -9.094 1.759 1 98.75 489 PHE A CA 1
ATOM 3832 C C . PHE A 1 489 ? -10.305 -9.617 2.902 1 98.75 489 PHE A C 1
ATOM 3834 O O . PHE A 1 489 ? -10.805 -10.25 3.832 1 98.75 489 PHE A O 1
ATOM 3841 N N . ASN A 1 490 ? -9.023 -9.375 2.795 1 98.44 490 ASN A N 1
ATOM 3842 C CA . ASN A 1 490 ? -8.133 -9.773 3.881 1 98.44 490 ASN A CA 1
ATOM 3843 C C . ASN A 1 490 ? -8.516 -9.086 5.191 1 98.44 490 ASN A C 1
ATOM 3845 O O . ASN A 1 490 ? -8.508 -9.719 6.25 1 98.44 490 ASN A O 1
ATOM 3849 N N . ARG A 1 491 ? -8.883 -7.797 5.094 1 97.44 491 ARG A N 1
ATOM 3850 C CA . ARG A 1 491 ? -9.242 -7.027 6.281 1 97.44 491 ARG A CA 1
ATOM 3851 C C . ARG A 1 491 ? -10.562 -7.52 6.871 1 97.44 491 ARG A C 1
ATOM 3853 O O . ARG A 1 491 ? -10.844 -7.297 8.047 1 97.44 491 ARG A O 1
ATOM 3860 N N . GLU A 1 492 ? -11.352 -8.172 6.082 1 97.94 492 GLU A N 1
ATOM 3861 C CA . GLU A 1 492 ? -12.594 -8.773 6.547 1 97.94 492 GLU A CA 1
ATOM 3862 C C . GLU A 1 492 ? -12.383 -10.219 6.984 1 97.94 492 GLU A C 1
ATOM 3864 O O . GLU A 1 492 ? -13.344 -10.922 7.312 1 97.94 492 GLU A O 1
ATOM 3869 N N . SER A 1 493 ? -11.117 -10.75 6.914 1 97.19 493 SER A N 1
ATOM 3870 C CA . SER A 1 493 ? -10.727 -12.109 7.301 1 97.19 493 SER A CA 1
ATOM 3871 C C . SER A 1 493 ? -11.477 -13.148 6.48 1 97.19 493 SER A C 1
ATOM 3873 O O . SER A 1 493 ? -11.914 -14.172 7.02 1 97.19 493 SER A O 1
ATOM 3875 N N . LEU A 1 494 ? -11.656 -12.852 5.211 1 98.62 494 LEU A N 1
ATOM 3876 C CA . LEU A 1 494 ? -12.336 -13.789 4.32 1 98.62 494 LEU A CA 1
ATOM 3877 C C . LEU A 1 494 ? -11.328 -14.695 3.627 1 98.62 494 LEU A C 1
ATOM 3879 O O . LEU A 1 494 ? -10.242 -14.25 3.24 1 98.62 494 LEU A O 1
ATOM 3883 N N . PRO A 1 495 ? -11.648 -16.031 3.557 1 98.69 495 PRO A N 1
ATOM 3884 C CA . PRO A 1 495 ? -10.922 -16.766 2.521 1 98.69 495 PRO A CA 1
ATOM 3885 C C . PRO A 1 495 ? -11.164 -16.219 1.12 1 98.69 495 PRO A C 1
ATOM 3887 O O . PRO A 1 495 ? -12.125 -15.469 0.904 1 98.69 495 PRO A O 1
ATOM 3890 N N . LEU A 1 496 ? -10.297 -16.484 0.215 1 98.94 496 LEU A N 1
ATOM 3891 C CA . LEU A 1 496 ? -10.352 -15.898 -1.118 1 98.94 496 LEU A CA 1
ATOM 3892 C C . LEU A 1 496 ? -10.312 -16.984 -2.193 1 98.94 496 LEU A C 1
ATOM 3894 O O . LEU A 1 496 ? -9.531 -17.938 -2.096 1 98.94 496 LEU A O 1
ATOM 3898 N N . VAL A 1 497 ? -11.203 -16.922 -3.146 1 98.94 497 VAL A N 1
ATOM 3899 C CA . VAL A 1 497 ? -11.148 -17.75 -4.34 1 98.94 497 VAL A CA 1
ATOM 3900 C C . VAL A 1 497 ? -10.938 -16.891 -5.574 1 98.94 497 VAL A C 1
ATOM 3902 O O . VAL A 1 497 ? -11.742 -15.992 -5.855 1 98.94 497 VAL A O 1
ATOM 3905 N N . MET A 1 498 ? -9.938 -17.094 -6.223 1 98.94 498 MET A N 1
ATOM 3906 C CA . MET A 1 498 ? -9.664 -16.438 -7.492 1 98.94 498 MET A CA 1
ATOM 3907 C C . MET A 1 498 ? -9.898 -17.375 -8.664 1 98.94 498 MET A C 1
ATOM 3909 O O . MET A 1 498 ? -9.258 -18.438 -8.758 1 98.94 498 MET A O 1
ATOM 3913 N N . ILE A 1 499 ? -10.828 -17.109 -9.508 1 98.81 499 ILE A N 1
ATOM 3914 C CA . ILE A 1 499 ? -11.008 -17.812 -10.773 1 98.81 499 ILE A CA 1
ATOM 3915 C C . ILE A 1 499 ? -10.18 -17.141 -11.859 1 98.81 499 ILE A C 1
ATOM 3917 O O . ILE A 1 499 ? -10.594 -16.125 -12.438 1 98.81 499 ILE A O 1
ATOM 3921 N N . ALA A 1 500 ? -9.086 -17.75 -12.109 1 98.5 500 ALA A N 1
ATOM 3922 C CA . ALA A 1 500 ? -8.039 -17.016 -12.812 1 98.5 500 ALA A CA 1
ATOM 3923 C C . ALA A 1 500 ? -7.777 -17.625 -14.188 1 98.5 500 ALA A C 1
ATOM 3925 O O . ALA A 1 500 ? -7.031 -18.594 -14.312 1 98.5 500 ALA A O 1
ATOM 3926 N N . SER A 1 501 ? -8.352 -17.109 -15.203 1 98.56 501 SER A N 1
ATOM 3927 C CA . SER A 1 501 ? -7.945 -17.312 -16.594 1 98.56 501 SER A CA 1
ATOM 3928 C C . SER A 1 501 ? -7.27 -16.078 -17.156 1 98.56 501 SER A C 1
ATOM 3930 O O . SER A 1 501 ? -7.93 -15.227 -17.766 1 98.56 501 SER A O 1
ATOM 3932 N N . LEU A 1 502 ? -5.996 -15.992 -17 1 97.94 502 LEU A N 1
ATOM 3933 C CA . LEU A 1 502 ? -5.227 -14.789 -17.328 1 97.94 502 LEU A CA 1
ATOM 3934 C C . LEU A 1 502 ? -4.02 -15.141 -18.188 1 97.94 502 LEU A C 1
ATOM 3936 O O . LEU A 1 502 ? -3.129 -15.875 -17.75 1 97.94 502 LEU A O 1
ATOM 3940 N N . ARG A 1 503 ? -3.932 -14.531 -19.297 1 93.94 503 ARG A N 1
ATOM 3941 C CA . ARG A 1 503 ? -2.869 -14.789 -20.266 1 93.94 503 ARG A CA 1
ATOM 3942 C C . ARG A 1 503 ? -1.636 -13.945 -19.953 1 93.94 503 ARG A C 1
ATOM 3944 O O . ARG A 1 503 ? -0.575 -14.156 -20.547 1 93.94 503 ARG A O 1
ATOM 3951 N N . GLY A 1 504 ? -1.824 -12.984 -19.125 1 93.81 504 GLY A N 1
ATOM 3952 C CA . GLY A 1 504 ? -0.689 -12.164 -18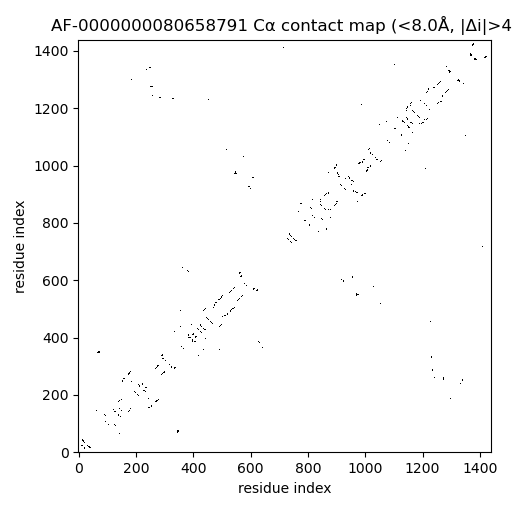.734 1 93.81 504 GLY A CA 1
ATOM 3953 C C . GLY A 1 504 ? -1.068 -10.727 -18.438 1 93.81 504 GLY A C 1
ATOM 3954 O O . GLY A 1 504 ? -2.225 -10.438 -18.109 1 93.81 504 GLY A O 1
ATOM 3955 N N . PHE A 1 505 ? -0.025 -9.891 -18.406 1 95.62 505 PHE A N 1
ATOM 3956 C CA . PHE A 1 505 ? -0.166 -8.445 -18.266 1 95.62 505 PHE A CA 1
ATOM 3957 C C . PHE A 1 505 ? 0 -7.742 -19.609 1 95.62 505 PHE A C 1
ATOM 3959 O O . PHE A 1 505 ? 0.769 -8.195 -20.453 1 95.62 505 PHE A O 1
ATOM 3966 N N . SER A 1 506 ? -0.701 -6.664 -19.719 1 92.31 506 SER A N 1
ATOM 3967 C CA . SER A 1 506 ? -0.464 -5.848 -20.906 1 92.31 506 SER A CA 1
ATOM 3968 C C . SER A 1 506 ? 0.943 -5.258 -20.891 1 92.31 506 SER A C 1
ATOM 3970 O O . SER A 1 506 ? 1.36 -4.641 -19.906 1 92.31 506 SER A O 1
ATOM 3972 N N . GLY A 1 507 ? 1.686 -5.488 -21.984 1 88.81 507 GLY A N 1
ATOM 3973 C CA . GLY A 1 507 ? 3.076 -5.062 -22.031 1 88.81 507 GLY A CA 1
ATOM 3974 C C . GLY A 1 507 ? 3.33 -3.941 -23.016 1 88.81 507 GLY A C 1
ATOM 3975 O O . GLY A 1 507 ? 4.48 -3.652 -23.344 1 88.81 507 GLY A O 1
ATOM 3976 N N . GLY A 1 508 ? 2.283 -3.311 -23.469 1 87.94 508 GLY A N 1
ATOM 3977 C CA . GLY A 1 508 ? 2.432 -2.209 -24.406 1 87.94 508 GLY A CA 1
ATOM 3978 C C . GLY A 1 508 ? 3.006 -0.957 -23.766 1 87.94 508 GLY A C 1
ATOM 3979 O O . GLY A 1 508 ? 2.992 -0.814 -22.547 1 87.94 508 GLY A O 1
ATOM 3980 N N . ARG A 1 509 ? 3.467 -0.11 -24.609 1 89.12 509 ARG A N 1
ATOM 3981 C CA . ARG A 1 509 ? 4.18 1.087 -24.172 1 89.12 509 ARG A CA 1
ATOM 3982 C C . ARG A 1 509 ? 3.32 1.921 -23.234 1 89.12 509 ARG A C 1
ATOM 3984 O O . ARG A 1 509 ? 3.791 2.365 -22.172 1 89.12 509 ARG A O 1
ATOM 3991 N N . LYS A 1 510 ? 2.107 2.162 -23.609 1 89.56 510 LYS A N 1
ATOM 3992 C CA . LYS A 1 510 ? 1.21 2.986 -22.812 1 89.56 510 LYS A CA 1
ATOM 3993 C C . LYS A 1 510 ? 0.968 2.359 -21.438 1 89.56 510 LYS A C 1
ATOM 3995 O O . LYS A 1 510 ? 1.023 3.047 -20.422 1 89.56 510 LYS A O 1
ATOM 4000 N N . ASP A 1 511 ? 0.673 1.078 -21.453 1 92.31 511 ASP A N 1
ATOM 4001 C CA . ASP A 1 511 ? 0.382 0.394 -20.188 1 92.31 511 ASP A CA 1
ATOM 4002 C C . ASP A 1 511 ? 1.621 0.332 -19.297 1 92.31 511 ASP A C 1
ATOM 4004 O O . ASP A 1 511 ? 1.519 0.44 -18.078 1 92.31 511 ASP A O 1
ATOM 4008 N N . MET A 1 512 ? 2.805 0.151 -19.922 1 94.19 512 MET A N 1
ATOM 4009 C CA . MET A 1 512 ? 4.051 0.199 -19.156 1 94.19 512 MET A CA 1
ATOM 4010 C C . MET A 1 512 ? 4.266 1.58 -18.547 1 94.19 512 MET A C 1
ATOM 4012 O O . MET A 1 512 ? 4.672 1.697 -17.391 1 94.19 512 MET A O 1
ATOM 4016 N N . SER A 1 513 ? 3.986 2.574 -19.328 1 93.62 513 SER A N 1
ATOM 4017 C CA . SER A 1 513 ? 4.094 3.949 -18.844 1 93.62 513 SER A CA 1
ATOM 4018 C C . SER A 1 513 ? 3.109 4.223 -17.719 1 93.62 513 SER A C 1
ATOM 4020 O O . SER A 1 513 ? 3.42 4.961 -16.781 1 93.62 513 SER A O 1
ATOM 4022 N N . ASP A 1 514 ? 1.905 3.568 -17.797 1 93.06 514 ASP A N 1
ATOM 4023 C CA . ASP A 1 514 ? 0.848 3.771 -16.812 1 93.06 514 ASP A CA 1
ATOM 4024 C C . ASP A 1 514 ? 1.025 2.836 -15.617 1 93.06 514 ASP A C 1
ATOM 4026 O O . ASP A 1 514 ? 0.069 2.566 -14.891 1 93.06 514 ASP A O 1
ATOM 4030 N N . GLN A 1 515 ? 2.211 2.322 -15.492 1 96 515 GLN A N 1
ATOM 4031 C CA . GLN A 1 515 ? 2.688 1.682 -14.266 1 96 515 GLN A CA 1
ATOM 4032 C C . GLN A 1 515 ? 2.031 0.318 -14.07 1 96 515 GLN A C 1
ATOM 4034 O O . GLN A 1 515 ? 1.677 -0.049 -12.945 1 96 515 GLN A O 1
ATOM 4039 N N . VAL A 1 516 ? 1.828 -0.467 -15.117 1 96.75 516 VAL A N 1
ATOM 4040 C CA . VAL A 1 516 ? 1.292 -1.818 -15 1 96.75 516 VAL A CA 1
ATOM 4041 C C . VAL A 1 516 ? 2.203 -2.664 -14.109 1 96.75 516 VAL A C 1
ATOM 4043 O O . VAL A 1 516 ? 1.728 -3.506 -13.344 1 96.75 516 VAL A O 1
ATOM 4046 N N . LEU A 1 517 ? 3.508 -2.439 -14.211 1 97.38 517 LEU A N 1
ATOM 4047 C CA . LEU A 1 517 ? 4.469 -3.162 -13.383 1 97.38 517 LEU A CA 1
ATOM 4048 C C . LEU A 1 517 ? 4.254 -2.857 -11.906 1 97.38 517 LEU A C 1
ATOM 4050 O O . LEU A 1 517 ? 4.293 -3.762 -11.062 1 97.38 517 LEU A O 1
ATOM 4054 N N . THR A 1 518 ? 3.988 -1.602 -11.609 1 97.56 518 THR A N 1
ATOM 4055 C CA . THR A 1 518 ? 3.75 -1.178 -10.234 1 97.56 518 THR A CA 1
ATOM 4056 C C . THR A 1 518 ? 2.5 -1.849 -9.672 1 97.56 518 THR A C 1
ATOM 4058 O O . THR A 1 518 ? 2.533 -2.41 -8.57 1 97.56 518 THR A O 1
ATOM 4061 N N . PHE A 1 519 ? 1.44 -1.833 -10.406 1 97.69 519 PHE A N 1
ATOM 4062 C CA . PHE A 1 519 ? 0.171 -2.338 -9.898 1 97.69 519 PHE A CA 1
ATOM 4063 C C . PHE A 1 519 ? 0.158 -3.863 -9.898 1 97.69 519 PHE A C 1
ATOM 4065 O O . PHE A 1 519 ? -0.503 -4.48 -9.062 1 97.69 519 PHE A O 1
ATOM 4072 N N . GLY A 1 520 ? 0.897 -4.465 -10.867 1 97.94 520 GLY A N 1
ATOM 4073 C CA . GLY A 1 520 ? 1.106 -5.898 -10.766 1 97.94 520 GLY A CA 1
ATOM 4074 C C . GLY A 1 520 ? 1.855 -6.305 -9.508 1 97.94 520 GLY A C 1
ATOM 4075 O O . GLY A 1 520 ? 1.514 -7.305 -8.875 1 97.94 520 GLY A O 1
ATOM 4076 N N . ALA A 1 521 ? 2.871 -5.562 -9.156 1 98.06 521 ALA A N 1
ATOM 4077 C CA . ALA A 1 521 ? 3.643 -5.824 -7.941 1 98.06 521 ALA A CA 1
ATOM 4078 C C . ALA A 1 521 ? 2.768 -5.695 -6.695 1 98.06 521 ALA A C 1
ATOM 4080 O O . ALA A 1 521 ? 2.986 -6.391 -5.703 1 98.06 521 ALA A O 1
ATOM 4081 N N . HIS A 1 522 ? 1.732 -4.809 -6.746 1 98.25 522 HIS A N 1
ATOM 4082 C CA . HIS A 1 522 ? 0.807 -4.656 -5.629 1 98.25 522 HIS A CA 1
ATOM 4083 C C . HIS A 1 522 ? 0.076 -5.965 -5.336 1 98.25 522 HIS A C 1
ATOM 4085 O O . HIS A 1 522 ? -0.246 -6.258 -4.184 1 98.25 522 HIS A O 1
ATOM 4091 N N . ILE A 1 523 ? -0.197 -6.727 -6.352 1 98.75 523 ILE A N 1
ATOM 4092 C CA . ILE A 1 523 ? -0.877 -8 -6.16 1 98.75 523 ILE A CA 1
ATOM 4093 C C . ILE A 1 523 ? -0.001 -8.93 -5.324 1 98.75 523 ILE A C 1
ATOM 4095 O O . ILE A 1 523 ? -0.475 -9.555 -4.371 1 98.75 523 ILE A O 1
ATOM 4099 N N . ILE A 1 524 ? 1.333 -9.008 -5.66 1 98.75 524 ILE A N 1
ATOM 4100 C CA . ILE A 1 524 ? 2.275 -9.82 -4.902 1 98.75 524 ILE A CA 1
ATOM 4101 C C . ILE A 1 524 ? 2.328 -9.328 -3.455 1 98.75 524 ILE A C 1
ATOM 4103 O O . ILE A 1 524 ? 2.275 -10.133 -2.52 1 98.75 524 ILE A O 1
ATOM 4107 N N . ASP A 1 525 ? 2.361 -8.008 -3.268 1 98.5 525 ASP A N 1
ATOM 4108 C CA . ASP A 1 525 ? 2.443 -7.402 -1.94 1 98.5 525 ASP A CA 1
ATOM 4109 C C . ASP A 1 525 ? 1.245 -7.805 -1.082 1 98.5 525 ASP A C 1
ATOM 4111 O O . ASP A 1 525 ? 1.41 -8.219 0.066 1 98.5 525 ASP A O 1
ATOM 4115 N N . GLU A 1 526 ? 0.057 -7.688 -1.657 1 98.56 526 GLU A N 1
ATOM 4116 C CA . GLU A 1 526 ? -1.158 -7.961 -0.897 1 98.56 526 GLU A CA 1
ATOM 4117 C C . GLU A 1 526 ? -1.309 -9.453 -0.62 1 98.56 526 GLU A C 1
ATOM 4119 O O . GLU A 1 526 ? -1.697 -9.852 0.481 1 98.56 526 GLU A O 1
ATOM 4124 N N . LEU A 1 527 ? -0.958 -10.297 -1.564 1 98.81 527 LEU A N 1
ATOM 4125 C CA . LEU A 1 527 ? -1.103 -11.734 -1.379 1 98.81 527 LEU A CA 1
ATOM 4126 C C . LEU A 1 527 ? -0.069 -12.266 -0.388 1 98.81 527 LEU A C 1
ATOM 4128 O O . LEU A 1 527 ? -0.345 -13.203 0.363 1 98.81 527 LEU A O 1
ATOM 4132 N N . SER A 1 528 ? 1.129 -11.703 -0.403 1 98.06 528 SER A N 1
ATOM 4133 C CA . SER A 1 528 ? 2.176 -12.141 0.514 1 98.06 528 SER A CA 1
ATOM 4134 C C . SER A 1 528 ? 1.782 -11.883 1.965 1 98.06 528 SER A C 1
ATOM 4136 O O . SER A 1 528 ? 2.332 -12.5 2.881 1 98.06 528 SER A O 1
ATOM 4138 N N . GLN A 1 529 ? 0.773 -11.023 2.16 1 97.19 529 GLN A N 1
ATOM 4139 C CA . GLN A 1 529 ? 0.355 -10.656 3.508 1 97.19 529 GLN A CA 1
ATOM 4140 C C . GLN A 1 529 ? -1.021 -11.227 3.834 1 97.19 529 GLN A C 1
ATOM 4142 O O . GLN A 1 529 ? -1.569 -10.969 4.906 1 97.19 529 GLN A O 1
ATOM 4147 N N . TYR A 1 530 ? -1.595 -11.938 2.91 1 98.31 530 TYR A N 1
ATOM 4148 C CA . TYR A 1 530 ? -2.936 -12.461 3.139 1 98.31 530 TYR A CA 1
ATOM 4149 C C . TYR A 1 530 ? -2.938 -13.477 4.277 1 98.31 530 TYR A C 1
ATOM 4151 O O . TYR A 1 530 ? -2.02 -14.289 4.395 1 98.31 530 TYR A O 1
ATOM 4159 N N . THR A 1 531 ? -3.963 -13.57 5.133 1 97.25 531 THR A N 1
ATOM 4160 C CA . THR A 1 531 ? -3.875 -14.328 6.375 1 97.25 531 THR A CA 1
ATOM 4161 C C . THR A 1 531 ? -4.91 -15.453 6.395 1 97.25 531 THR A C 1
ATOM 4163 O O . THR A 1 531 ? -5.016 -16.188 7.379 1 97.25 531 THR A O 1
ATOM 4166 N N . GLN A 1 532 ? -5.746 -15.539 5.426 1 98.12 532 GLN A N 1
ATOM 4167 C CA . GLN A 1 532 ? -6.707 -16.625 5.242 1 98.12 532 GLN A CA 1
ATOM 4168 C C . GLN A 1 532 ? -6.391 -17.422 3.988 1 98.12 532 GLN A C 1
ATOM 4170 O O . GLN A 1 532 ? -5.602 -17 3.146 1 98.12 532 GLN A O 1
ATOM 4175 N N . PRO A 1 533 ? -6.953 -18.625 3.855 1 98.38 533 PRO A N 1
ATOM 4176 C CA . PRO A 1 533 ? -6.613 -19.438 2.682 1 98.38 533 PRO A CA 1
ATOM 4177 C C . PRO A 1 533 ? -7.059 -18.781 1.372 1 98.38 533 PRO A C 1
ATOM 4179 O O . PRO A 1 533 ? -8.133 -18.188 1.313 1 98.38 533 PRO A O 1
ATOM 4182 N N . VAL A 1 534 ? -6.23 -18.938 0.387 1 98.88 534 VAL A N 1
ATOM 4183 C CA . VAL A 1 534 ? -6.508 -18.438 -0.957 1 98.88 534 VAL A CA 1
ATOM 4184 C C . VAL A 1 534 ? -6.477 -19.594 -1.951 1 98.88 534 VAL A C 1
ATOM 4186 O O . VAL A 1 534 ? -5.496 -20.344 -2.014 1 98.88 534 VAL A O 1
ATOM 4189 N N . ILE A 1 535 ? -7.523 -19.781 -2.666 1 98.88 535 ILE A N 1
ATOM 4190 C CA . ILE A 1 535 ? -7.547 -20.75 -3.762 1 98.88 535 ILE A CA 1
ATOM 4191 C C . ILE A 1 535 ? -7.422 -20.016 -5.098 1 98.88 535 ILE A C 1
ATOM 4193 O O . ILE A 1 535 ? -8.211 -19.109 -5.391 1 98.88 535 ILE A O 1
ATOM 4197 N N . VAL A 1 536 ? -6.438 -20.281 -5.797 1 98.88 536 VAL A N 1
ATOM 4198 C CA . VAL A 1 536 ? -6.324 -19.844 -7.184 1 98.88 536 VAL A CA 1
ATOM 4199 C C . VAL A 1 536 ? -6.73 -20.969 -8.117 1 98.88 536 VAL A C 1
ATOM 4201 O O . VAL A 1 536 ? -6.039 -22 -8.203 1 98.88 536 VAL A O 1
ATOM 4204 N N . TYR A 1 537 ? -7.852 -20.828 -8.844 1 98.81 537 TYR A N 1
ATOM 4205 C CA . TYR A 1 537 ? -8.43 -21.875 -9.688 1 98.81 537 TYR A CA 1
ATOM 4206 C C . TYR A 1 537 ? -8.289 -21.516 -11.164 1 98.81 537 TYR A C 1
ATOM 4208 O O . TYR A 1 537 ? -8.805 -20.484 -11.609 1 98.81 537 TYR A O 1
ATOM 4216 N N . ILE A 1 538 ? -7.5 -22.312 -11.891 1 98.81 538 ILE A N 1
ATOM 4217 C CA . ILE A 1 538 ? -7.523 -22.203 -13.352 1 98.81 538 ILE A CA 1
ATOM 4218 C C . ILE A 1 538 ? -8.734 -22.953 -13.898 1 98.81 538 ILE A C 1
ATOM 4220 O O . ILE A 1 538 ? -8.734 -24.188 -13.953 1 98.81 538 ILE A O 1
ATOM 4224 N N . PRO A 1 539 ? -9.719 -22.25 -14.43 1 98.56 539 PRO A N 1
ATOM 4225 C CA . PRO A 1 539 ? -11.008 -22.875 -14.742 1 98.56 539 PRO A CA 1
ATOM 4226 C C . PRO A 1 539 ? -10.984 -23.672 -16.047 1 98.56 539 PRO A C 1
ATOM 4228 O O . PRO A 1 539 ? -9.977 -23.641 -16.766 1 98.56 539 PRO A O 1
ATOM 4231 N N . ALA A 1 540 ? -12.117 -24.391 -16.297 1 98.31 540 ALA A N 1
ATOM 4232 C CA . ALA A 1 540 ? -12.266 -25.188 -17.5 1 98.31 540 ALA A CA 1
ATOM 4233 C C . ALA A 1 540 ? -12.039 -24.344 -18.75 1 98.31 540 ALA A C 1
ATOM 4235 O O . ALA A 1 540 ? -12.688 -23.312 -18.938 1 98.31 540 ALA A O 1
ATOM 4236 N N . GLY A 1 541 ? -11.078 -24.828 -19.516 1 97.19 541 GLY A N 1
ATOM 4237 C CA . GLY A 1 541 ? -10.758 -24.109 -20.734 1 97.19 541 GLY A CA 1
ATOM 4238 C C . GLY A 1 541 ? -9.953 -22.844 -20.5 1 97.19 541 GLY A C 1
ATOM 4239 O O . GLY A 1 541 ? -9.68 -22.094 -21.438 1 97.19 541 GLY A O 1
ATOM 4240 N N . GLY A 1 542 ? -9.625 -22.562 -19.234 1 97.75 542 GLY A N 1
ATOM 4241 C CA . GLY A 1 542 ? -8.852 -21.375 -18.906 1 97.75 542 GLY A CA 1
ATOM 4242 C C . GLY A 1 542 ? -7.355 -21.578 -19.016 1 97.75 542 GLY A C 1
ATOM 4243 O O . GLY A 1 542 ? -6.895 -22.703 -19.234 1 97.75 542 GLY A O 1
ATOM 4244 N N . GLU A 1 543 ? -6.59 -20.484 -18.938 1 97.56 543 GLU A N 1
ATOM 4245 C CA . GLU A 1 543 ? -5.133 -20.547 -18.953 1 97.56 543 GLU A CA 1
ATOM 4246 C C . GLU A 1 543 ? -4.531 -19.516 -18 1 97.56 543 GLU A C 1
ATOM 4248 O O . GLU A 1 543 ? -5.137 -18.469 -17.734 1 97.56 543 GLU A O 1
ATOM 4253 N N . LEU A 1 544 ? -3.506 -19.828 -17.406 1 98 544 LEU A N 1
ATOM 4254 C CA . LEU A 1 544 ? -2.711 -18.938 -16.547 1 98 544 LEU A CA 1
ATOM 4255 C C . LEU A 1 544 ? -1.256 -18.922 -17 1 98 544 LEU A C 1
ATOM 4257 O O . LEU A 1 544 ? -0.59 -19.953 -17.031 1 98 544 LEU A O 1
ATOM 4261 N N . ARG A 1 545 ? -0.708 -17.719 -17.375 1 95.56 545 ARG A N 1
ATOM 4262 C CA . ARG A 1 545 ? 0.555 -17.672 -18.094 1 95.56 545 ARG A CA 1
ATOM 4263 C C . ARG A 1 545 ? 1.496 -16.625 -17.516 1 95.56 545 ARG A C 1
ATOM 4265 O O . ARG A 1 545 ? 1.059 -15.555 -17.109 1 95.56 545 ARG A O 1
ATOM 4272 N N . GLY A 1 546 ? 2.76 -16.953 -17.453 1 94.44 546 GLY A N 1
ATOM 4273 C CA . GLY A 1 546 ? 3.826 -15.984 -17.219 1 94.44 546 GLY A CA 1
ATOM 4274 C C . GLY A 1 546 ? 3.68 -15.234 -15.914 1 94.44 546 GLY A C 1
ATOM 4275 O O . GLY A 1 546 ? 3.512 -15.844 -14.859 1 94.44 546 GLY A O 1
ATOM 4276 N N . GLY A 1 547 ? 3.713 -13.922 -16.109 1 94.94 547 GLY A N 1
ATOM 4277 C CA . GLY A 1 547 ? 3.631 -13.062 -14.938 1 94.94 547 GLY A CA 1
ATOM 4278 C C . GLY A 1 547 ? 2.324 -13.211 -14.18 1 94.94 547 GLY A C 1
ATOM 4279 O O . GLY A 1 547 ? 2.291 -13.07 -12.953 1 94.94 547 GLY A O 1
ATOM 4280 N N . ALA A 1 548 ? 1.329 -13.477 -14.906 1 97.12 548 ALA A N 1
ATOM 4281 C CA . ALA A 1 548 ? 0.035 -13.641 -14.25 1 97.12 548 ALA A CA 1
ATOM 4282 C C . ALA A 1 548 ? 0.053 -14.836 -13.297 1 97.12 548 ALA A C 1
ATOM 4284 O O . ALA A 1 548 ? -0.57 -14.797 -12.234 1 97.12 548 ALA A O 1
ATOM 4285 N N . TRP A 1 549 ? 0.728 -15.906 -13.742 1 97.81 549 TRP A N 1
ATOM 4286 C CA . TRP A 1 549 ? 0.902 -17.031 -12.82 1 97.81 549 TRP A CA 1
ATOM 4287 C C . TRP A 1 549 ? 1.793 -16.641 -11.648 1 97.81 549 TRP A C 1
ATOM 4289 O O . TRP A 1 549 ? 1.456 -16.906 -10.492 1 97.81 549 TRP A O 1
ATOM 4299 N N . ALA A 1 550 ? 2.877 -16.016 -11.938 1 97.19 550 ALA A N 1
ATOM 4300 C CA . ALA A 1 550 ? 3.906 -15.727 -10.945 1 97.19 550 ALA A CA 1
ATOM 4301 C C . ALA A 1 550 ? 3.34 -14.914 -9.781 1 97.19 550 ALA A C 1
ATOM 4303 O O . ALA A 1 550 ? 3.684 -15.148 -8.625 1 97.19 550 ALA A O 1
ATOM 4304 N N . VAL A 1 551 ? 2.445 -13.977 -10.023 1 98 551 VAL A N 1
ATOM 4305 C CA . VAL A 1 551 ? 2.012 -13.039 -8.992 1 98 551 VAL A CA 1
ATOM 4306 C C . VAL A 1 551 ? 0.972 -13.703 -8.094 1 98 551 VAL A C 1
ATOM 4308 O O . VAL A 1 551 ? 0.667 -13.203 -7.012 1 98 551 VAL A O 1
ATOM 4311 N N . VAL A 1 552 ? 0.368 -14.875 -8.547 1 98.56 552 VAL A N 1
ATOM 4312 C CA . VAL A 1 552 ? -0.656 -15.516 -7.723 1 98.56 552 VAL A CA 1
ATOM 4313 C C . VAL A 1 552 ? -0.211 -16.922 -7.348 1 98.56 552 VAL A C 1
ATOM 4315 O O . VAL A 1 552 ? -1.015 -17.734 -6.867 1 98.56 552 VAL A O 1
ATOM 4318 N N . ASP A 1 553 ? 1.059 -17.25 -7.566 1 98.44 553 ASP A N 1
ATOM 4319 C CA . ASP A 1 553 ? 1.599 -18.578 -7.285 1 98.44 553 ASP A CA 1
ATOM 4320 C C . ASP A 1 553 ? 1.532 -18.891 -5.793 1 98.44 553 ASP A C 1
ATOM 4322 O O . ASP A 1 553 ? 1.565 -17.984 -4.961 1 98.44 553 ASP A O 1
ATOM 4326 N N . SER A 1 554 ? 1.506 -20.172 -5.484 1 98.06 554 SER A N 1
ATOM 4327 C CA . SER A 1 554 ? 1.412 -20.625 -4.102 1 98.06 554 SER A CA 1
ATOM 4328 C C . SER A 1 554 ? 2.621 -20.188 -3.287 1 98.06 554 SER A C 1
ATOM 4330 O O . SER A 1 554 ? 2.512 -19.938 -2.084 1 98.06 554 SER A O 1
ATOM 4332 N N . ASN A 1 555 ? 3.754 -20.047 -3.939 1 97.94 555 ASN A N 1
ATOM 4333 C CA . ASN A 1 555 ? 4.992 -19.75 -3.225 1 97.94 555 ASN A CA 1
ATOM 4334 C C . ASN A 1 555 ? 5.105 -18.281 -2.865 1 97.94 555 ASN A C 1
ATOM 4336 O O . ASN A 1 555 ? 6.004 -17.875 -2.119 1 97.94 555 ASN A O 1
ATOM 4340 N N . VAL A 1 556 ? 4.23 -17.406 -3.395 1 98.5 556 VAL A N 1
ATOM 4341 C CA . VAL A 1 556 ? 4.168 -16.016 -2.951 1 98.5 556 VAL A CA 1
ATOM 4342 C C . VAL A 1 556 ? 3.896 -15.969 -1.449 1 98.5 556 VAL A C 1
ATOM 4344 O O . VAL A 1 556 ? 4.449 -15.125 -0.74 1 98.5 556 VAL A O 1
ATOM 4347 N N . ASN A 1 557 ? 3.055 -16.844 -0.98 1 97.75 557 ASN A N 1
ATOM 4348 C CA . ASN A 1 557 ? 2.639 -17 0.409 1 97.75 557 ASN A CA 1
ATOM 4349 C C . ASN A 1 557 ? 2.385 -18.469 0.758 1 97.75 557 ASN A C 1
ATOM 4351 O O . ASN A 1 557 ? 1.235 -18.906 0.816 1 97.75 557 ASN A O 1
ATOM 4355 N N . ARG A 1 558 ? 3.484 -19.172 1.049 1 94.94 558 ARG A N 1
ATOM 4356 C CA . ARG A 1 558 ? 3.453 -20.609 1.258 1 94.94 558 ARG A CA 1
ATOM 4357 C C . ARG A 1 558 ? 2.549 -20.969 2.432 1 94.94 558 ARG A C 1
ATOM 4359 O O . ARG A 1 558 ? 2.598 -20.328 3.482 1 94.94 558 ARG A O 1
ATOM 4366 N N . GLY A 1 559 ? 1.661 -21.922 2.229 1 93.62 559 GLY A N 1
ATOM 4367 C CA . GLY A 1 559 ? 0.748 -22.375 3.262 1 93.62 559 GLY A CA 1
ATOM 4368 C C . GLY A 1 559 ? -0.589 -21.656 3.24 1 93.62 559 GLY A C 1
ATOM 4369 O O . GLY A 1 559 ? -1.554 -22.125 3.857 1 93.62 559 GLY A O 1
ATOM 4370 N N . ILE A 1 560 ? -0.638 -20.609 2.51 1 97.62 560 ILE A N 1
ATOM 4371 C CA . ILE A 1 560 ? -1.86 -19.812 2.465 1 97.62 560 ILE A CA 1
ATOM 4372 C C . ILE A 1 560 ? -2.494 -19.922 1.08 1 97.62 560 ILE A C 1
ATOM 4374 O O . ILE A 1 560 ? -3.695 -20.172 0.957 1 97.62 560 ILE A O 1
ATOM 4378 N N . ILE A 1 561 ? -1.692 -19.844 -0.009 1 98.62 561 ILE A N 1
ATOM 4379 C CA . ILE A 1 561 ? -2.203 -19.875 -1.375 1 98.62 561 ILE A CA 1
ATOM 4380 C C . ILE A 1 561 ? -2.162 -21.297 -1.911 1 98.62 561 ILE A C 1
ATOM 4382 O O . ILE A 1 561 ? -1.139 -21.984 -1.809 1 98.62 561 ILE A O 1
ATOM 4386 N N . HIS A 1 562 ? -3.209 -21.75 -2.482 1 98.44 562 HIS A N 1
ATOM 4387 C CA . HIS A 1 562 ? -3.332 -23.062 -3.092 1 98.44 562 HIS A CA 1
ATOM 4388 C C . HIS A 1 562 ? -3.795 -22.953 -4.539 1 98.44 562 HIS A C 1
ATOM 4390 O O . HIS A 1 562 ? -4.918 -22.531 -4.809 1 98.44 562 HIS A O 1
ATOM 4396 N N . VAL A 1 563 ? -2.963 -23.406 -5.457 1 98.56 563 VAL A N 1
ATOM 4397 C CA . VAL A 1 563 ? -3.309 -23.359 -6.875 1 98.56 563 VAL A CA 1
ATOM 4398 C C . VAL A 1 563 ? -3.93 -24.672 -7.305 1 98.56 563 VAL A C 1
ATOM 4400 O O . VAL A 1 563 ? -3.369 -25.75 -7.047 1 98.56 563 VAL A O 1
ATOM 4403 N N . ILE A 1 564 ? -5.082 -24.578 -7.91 1 98.19 564 ILE A N 1
ATOM 4404 C CA . ILE A 1 564 ? -5.82 -25.719 -8.422 1 98.19 564 ILE A CA 1
ATOM 4405 C C . ILE A 1 564 ? -6.129 -25.516 -9.906 1 98.19 564 ILE A C 1
ATOM 4407 O O . ILE A 1 564 ? -6.336 -24.391 -10.352 1 98.19 564 ILE A O 1
ATOM 4411 N N . ALA A 1 565 ? -6.156 -26.656 -10.625 1 98.5 565 ALA A N 1
ATOM 4412 C CA . ALA A 1 565 ? -6.355 -26.516 -12.062 1 98.5 565 ALA A CA 1
ATOM 4413 C C . ALA A 1 565 ? -7.453 -27.453 -12.562 1 98.5 565 ALA A C 1
ATOM 4415 O O . ALA A 1 565 ? -7.555 -28.594 -12.109 1 98.5 565 ALA A O 1
ATOM 4416 N N . ASP A 1 566 ? -8.211 -26.953 -13.453 1 98.44 566 ASP A N 1
ATOM 4417 C CA . ASP A 1 566 ? -9.141 -27.812 -14.18 1 98.44 566 ASP A CA 1
ATOM 4418 C C . ASP A 1 566 ? -8.398 -28.734 -15.141 1 98.44 566 ASP A C 1
ATOM 4420 O O . ASP A 1 566 ? -7.352 -28.359 -15.672 1 98.44 566 ASP A O 1
ATOM 4424 N N . SER A 1 567 ? -9.016 -29.844 -15.484 1 96.81 567 SER A N 1
ATOM 4425 C CA . SER A 1 567 ? -8.383 -30.844 -16.344 1 96.81 567 SER A CA 1
ATOM 4426 C C . SER A 1 567 ? -8.203 -30.328 -17.766 1 96.81 567 SER A C 1
ATOM 4428 O O . SER A 1 567 ? -7.371 -30.828 -18.516 1 96.81 567 SER A O 1
ATOM 4430 N N . SER A 1 568 ? -8.945 -29.328 -18.141 1 97.25 568 SER A N 1
ATOM 4431 C CA . SER A 1 568 ? -8.867 -28.797 -19.5 1 97.25 568 SER A CA 1
ATOM 4432 C C . SER A 1 568 ? -8.102 -27.484 -19.547 1 97.25 568 SER A C 1
ATOM 4434 O O . SER A 1 568 ? -8.078 -26.812 -20.578 1 97.25 568 SER A O 1
ATOM 4436 N N . SER A 1 569 ? -7.484 -27.109 -18.469 1 97.56 569 SER A N 1
ATOM 4437 C CA . SER A 1 569 ? -6.793 -25.828 -18.375 1 97.56 569 SER A CA 1
ATOM 4438 C C . SER A 1 569 ? -5.375 -25.922 -18.922 1 97.56 569 SER A C 1
ATOM 4440 O O . SER A 1 569 ? -4.898 -27.016 -19.234 1 97.56 569 SER A O 1
ATOM 4442 N N . ARG A 1 570 ? -4.75 -24.781 -19.188 1 97.81 570 ARG A N 1
ATOM 4443 C CA . ARG A 1 570 ? -3.346 -24.703 -19.578 1 97.81 570 ARG A CA 1
ATOM 4444 C C . ARG A 1 570 ? -2.572 -23.797 -18.625 1 97.81 570 ARG A C 1
ATOM 4446 O O . ARG A 1 570 ? -3.098 -22.797 -18.141 1 97.81 570 ARG A O 1
ATOM 4453 N N . GLY A 1 571 ? -1.412 -24.156 -18.234 1 97.12 571 GLY A N 1
ATOM 4454 C CA . GLY A 1 571 ? -0.47 -23.359 -17.469 1 97.12 571 GLY A CA 1
ATOM 4455 C C . GLY A 1 571 ? 0.934 -23.375 -18.031 1 97.12 571 GLY A C 1
ATOM 4456 O O . GLY A 1 571 ? 1.423 -24.422 -18.469 1 97.12 571 GLY A O 1
ATOM 4457 N N . GLY A 1 572 ? 1.545 -22.25 -18.125 1 94.81 572 GLY A N 1
ATOM 4458 C CA . GLY A 1 572 ? 2.895 -22.172 -18.656 1 94.81 572 GLY A CA 1
ATOM 4459 C C . GLY A 1 572 ? 3.41 -20.75 -18.766 1 94.81 572 GLY A C 1
ATOM 4460 O O . GLY A 1 572 ? 2.729 -19.797 -18.359 1 94.81 572 GLY A O 1
ATOM 4461 N N . ILE A 1 573 ? 4.594 -20.578 -19.266 1 92.81 573 ILE A N 1
ATOM 4462 C CA . ILE A 1 573 ? 5.246 -19.281 -19.328 1 92.81 573 ILE A CA 1
ATOM 4463 C C . ILE A 1 573 ? 4.688 -18.469 -20.5 1 92.81 573 ILE A C 1
ATOM 4465 O O . ILE A 1 573 ? 4.211 -17.359 -20.328 1 92.81 573 ILE A O 1
ATOM 4469 N N . LEU A 1 574 ? 4.676 -19.078 -21.688 1 88.88 574 LEU A N 1
ATOM 4470 C CA . LEU A 1 574 ? 4.113 -18.516 -22.906 1 88.88 574 LEU A CA 1
ATOM 4471 C C . LEU A 1 574 ? 3.1 -19.469 -23.531 1 88.88 574 LEU A C 1
ATOM 4473 O O . LEU A 1 574 ? 3.094 -20.656 -23.234 1 88.88 574 LEU A O 1
ATOM 4477 N N . GLU A 1 575 ? 2.338 -18.859 -24.359 1 87.44 575 GLU A N 1
ATOM 4478 C CA . GLU A 1 575 ? 1.469 -19.719 -25.141 1 87.44 575 GLU A CA 1
ATOM 4479 C C . GLU A 1 575 ? 2.275 -20.562 -26.125 1 87.44 575 GLU A C 1
ATOM 4481 O O . GLU A 1 575 ? 3.354 -20.156 -26.562 1 87.44 575 GLU A O 1
ATOM 4486 N N . ALA A 1 576 ? 1.708 -21.656 -26.484 1 86.38 576 ALA A N 1
ATOM 4487 C CA . ALA A 1 576 ? 2.402 -22.641 -27.312 1 86.38 576 ALA A CA 1
ATOM 4488 C C . ALA A 1 576 ? 2.875 -22.016 -28.625 1 86.38 576 ALA A C 1
ATOM 4490 O O . ALA A 1 576 ? 4.004 -22.25 -29.062 1 86.38 576 ALA A O 1
ATOM 4491 N N . ASN A 1 577 ? 1.998 -21.281 -29.203 1 80 577 ASN A N 1
ATOM 4492 C CA . ASN A 1 577 ? 2.363 -20.641 -30.469 1 80 577 ASN A CA 1
ATOM 4493 C C . ASN A 1 577 ? 3.551 -19.703 -30.297 1 80 577 ASN A C 1
ATOM 4495 O O . ASN A 1 577 ? 4.43 -19.641 -31.156 1 80 577 ASN A O 1
ATOM 4499 N N . ALA A 1 578 ? 3.578 -19.078 -29.266 1 76.69 578 ALA A N 1
ATOM 4500 C CA . ALA A 1 578 ? 4.656 -18.125 -28.984 1 76.69 578 ALA A CA 1
ATOM 4501 C C . ALA A 1 578 ? 5.973 -18.859 -28.719 1 76.69 578 ALA A C 1
ATOM 4503 O O . ALA A 1 578 ? 7.043 -18.375 -29.094 1 76.69 578 ALA A O 1
ATOM 4504 N N . VAL A 1 579 ? 5.934 -19.938 -28.109 1 73.81 579 VAL A N 1
ATOM 4505 C CA . VAL A 1 579 ? 7.121 -20.734 -27.812 1 73.81 579 VAL A CA 1
ATOM 4506 C C . VAL A 1 579 ? 7.785 -21.172 -29.109 1 73.81 579 VAL A C 1
ATOM 4508 O O . VAL A 1 579 ? 9.008 -21.078 -29.266 1 73.81 579 VAL A O 1
ATOM 4511 N N . ILE A 1 580 ? 6.988 -21.609 -30.047 1 73.69 580 ILE A N 1
ATOM 4512 C CA . ILE A 1 580 ? 7.492 -22.125 -31.312 1 73.69 580 ILE A CA 1
ATOM 4513 C C . ILE A 1 580 ? 8.07 -20.984 -32.125 1 73.69 580 ILE A C 1
ATOM 4515 O O . ILE A 1 580 ? 9.109 -21.141 -32.781 1 73.69 580 ILE A O 1
ATOM 4519 N N . MET A 1 581 ? 7.402 -19.891 -32.031 1 68.25 581 MET A N 1
ATOM 4520 C CA . MET A 1 581 ? 7.883 -18.734 -32.781 1 68.25 581 MET A CA 1
ATOM 4521 C C . MET A 1 581 ? 9.203 -18.219 -32.188 1 68.25 581 MET A C 1
ATOM 4523 O O . MET A 1 581 ? 10.094 -17.828 -32.938 1 68.25 581 MET A O 1
ATOM 4527 N N . GLU A 1 582 ? 9.297 -18.203 -31 1 62.59 582 GLU A N 1
ATOM 4528 C CA . GLU A 1 582 ? 10.508 -17.75 -30.328 1 62.59 582 GLU A CA 1
ATOM 4529 C C . GLU A 1 582 ? 11.695 -18.641 -30.672 1 62.59 582 GLU A C 1
ATOM 4531 O O . GLU A 1 582 ? 12.812 -18.172 -30.844 1 62.59 582 GLU A O 1
ATOM 4536 N N . ARG A 1 583 ? 11.383 -19.812 -30.812 1 61.66 583 ARG A N 1
ATOM 4537 C CA . ARG A 1 583 ? 12.445 -20.781 -31.047 1 61.66 583 ARG A CA 1
ATOM 4538 C C . ARG A 1 583 ? 12.805 -20.859 -32.531 1 61.66 583 ARG A C 1
ATOM 4540 O O . ARG A 1 583 ? 13.961 -21.109 -32.875 1 61.66 583 ARG A O 1
ATOM 4547 N N . SER A 1 584 ? 11.758 -20.781 -33.406 1 60.22 584 SER A N 1
ATOM 4548 C CA . SER A 1 584 ? 11.984 -20.922 -34.844 1 60.22 584 SER A CA 1
ATOM 4549 C C . SER A 1 584 ? 12.57 -19.641 -35.438 1 60.22 584 SER A C 1
ATOM 4551 O O . SER A 1 584 ? 13.164 -19.672 -36.531 1 60.22 584 SER A O 1
ATOM 4553 N N . GLY A 1 585 ? 12.766 -18.578 -34.594 1 52.88 585 GLY A N 1
ATOM 4554 C CA . GLY A 1 585 ? 13.242 -17.297 -35.125 1 52.88 585 GLY A CA 1
ATOM 4555 C C . GLY A 1 585 ? 12.422 -16.781 -36.281 1 52.88 585 GLY A C 1
ATOM 4556 O O . GLY A 1 585 ? 12.695 -15.688 -36.812 1 52.88 585 GLY A O 1
ATOM 4557 N N . GLN A 1 586 ? 11.594 -17.562 -37.188 1 50.66 586 GLN A N 1
ATOM 4558 C CA . GLN A 1 586 ? 10.992 -17.156 -38.438 1 50.66 586 GLN A CA 1
ATOM 4559 C C . GLN A 1 586 ? 9.492 -16.906 -38.281 1 50.66 586 GLN A C 1
ATOM 4561 O O . GLN A 1 586 ? 8.789 -17.703 -37.656 1 50.66 586 GLN A O 1
ATOM 4566 N N . PRO A 1 587 ? 9.125 -15.617 -38.625 1 49.09 587 PRO A N 1
ATOM 4567 C CA . PRO A 1 587 ? 7.676 -15.414 -38.719 1 49.09 587 PRO A CA 1
ATOM 4568 C C . PRO A 1 587 ? 6.996 -16.422 -39.656 1 49.09 587 PRO A C 1
ATOM 4570 O O . PRO A 1 587 ? 7.637 -16.953 -40.562 1 49.09 587 PRO A O 1
ATOM 4573 N N . PRO A 1 588 ? 5.809 -16.859 -39.312 1 44.34 588 PRO A N 1
ATOM 4574 C CA . PRO A 1 588 ? 5.141 -17.797 -40.219 1 44.34 588 PRO A CA 1
ATOM 4575 C C . PRO A 1 588 ? 5.203 -17.328 -41.688 1 44.34 588 PRO A C 1
ATOM 4577 O O . PRO A 1 588 ? 4.844 -16.188 -42 1 44.34 588 PRO A O 1
ATOM 4580 N N . SER A 1 589 ? 6.16 -17.578 -42.375 1 40.69 589 SER A N 1
ATOM 4581 C CA . SER A 1 589 ? 5.984 -17.312 -43.812 1 40.69 589 SER A CA 1
ATOM 4582 C C . SER A 1 589 ? 4.688 -17.922 -44.312 1 40.69 589 SER A C 1
ATOM 4584 O O . SER A 1 589 ? 4.305 -19.031 -43.906 1 40.69 589 SER A O 1
ATOM 4586 N N . LEU A 1 590 ? 3.838 -17.109 -44.844 1 39.19 590 LEU A N 1
ATOM 4587 C CA . LEU A 1 590 ? 2.584 -17.422 -45.531 1 39.19 590 LEU A CA 1
ATOM 4588 C C . LEU A 1 590 ? 2.764 -18.578 -46.5 1 39.19 590 LEU A C 1
ATOM 4590 O O . LEU A 1 590 ? 1.879 -18.875 -47.312 1 39.19 590 LEU A O 1
ATOM 4594 N N . ALA A 1 591 ? 3.922 -19 -46.906 1 39.09 591 ALA A N 1
ATOM 4595 C CA . ALA A 1 591 ? 3.914 -19.875 -48.062 1 39.09 591 ALA A CA 1
ATOM 4596 C C . ALA A 1 591 ? 3.104 -21.141 -47.781 1 39.09 591 ALA A C 1
ATOM 4598 O O . ALA A 1 591 ? 3.154 -21.688 -46.688 1 39.09 591 ALA A O 1
ATOM 4599 N N . CYS A 1 592 ? 2.107 -21.484 -48.688 1 42.56 592 CYS A N 1
ATOM 4600 C CA . CYS A 1 592 ? 1.048 -22.406 -49.062 1 42.56 592 CYS A CA 1
ATOM 4601 C C . CYS A 1 592 ? 1.521 -23.844 -48.969 1 42.56 592 CYS A C 1
ATOM 4603 O O . CYS A 1 592 ? 0.914 -24.75 -49.562 1 42.56 592 CYS A O 1
ATOM 4605 N N . ASP A 1 593 ? 2.756 -24.156 -48.562 1 53 593 ASP A N 1
ATOM 4606 C CA . ASP A 1 593 ? 2.91 -25.594 -48.656 1 53 593 ASP A CA 1
ATOM 4607 C C . ASP A 1 593 ? 2.189 -26.312 -47.5 1 53 593 ASP A C 1
ATOM 4609 O O . ASP A 1 593 ? 2.434 -26 -46.344 1 53 593 ASP A O 1
ATOM 4613 N N . SER A 1 594 ? 1.09 -26.891 -47.719 1 56.34 594 SER A N 1
ATOM 4614 C CA . SER A 1 594 ? 0.169 -27.641 -46.875 1 56.34 594 SER A CA 1
ATOM 4615 C C . SER A 1 594 ? 0.922 -28.484 -45.844 1 56.34 594 SER A C 1
ATOM 4617 O O . SER A 1 594 ? 0.532 -28.562 -44.688 1 56.34 594 SER A O 1
ATOM 4619 N N . VAL A 1 595 ? 2.049 -29.016 -46.188 1 56.34 595 VAL A N 1
ATOM 4620 C CA . VAL A 1 595 ? 2.82 -29.891 -45.312 1 56.34 595 VAL A CA 1
ATOM 4621 C C . VAL A 1 595 ? 3.496 -29.062 -44.219 1 56.34 595 VAL A C 1
ATOM 4623 O O . VAL A 1 595 ? 3.52 -29.453 -43.031 1 56.34 595 VAL A O 1
ATOM 4626 N N . LYS A 1 596 ? 3.914 -27.953 -44.594 1 70.31 596 LYS A N 1
ATOM 4627 C CA . LYS A 1 596 ? 4.559 -27.078 -43.625 1 70.31 596 LYS A CA 1
ATOM 4628 C C . LYS A 1 596 ? 3.562 -26.578 -42.594 1 70.31 596 LYS A C 1
ATOM 4630 O O . LYS A 1 596 ? 3.904 -26.438 -41.406 1 70.31 596 LYS A O 1
ATOM 4635 N N . SER A 1 597 ? 2.422 -26.453 -43.188 1 77.5 597 SER A N 1
ATOM 4636 C CA . SER A 1 597 ? 1.37 -26.016 -42.25 1 77.5 597 SER A CA 1
ATOM 4637 C C . SER A 1 597 ? 1.031 -27.094 -41.25 1 77.5 597 SER A C 1
ATOM 4639 O O . SER A 1 597 ? 0.829 -26.812 -40.062 1 77.5 597 SER A O 1
ATOM 4641 N N . ALA A 1 598 ? 0.995 -28.297 -41.688 1 79.12 598 ALA A N 1
ATOM 4642 C CA . ALA A 1 598 ? 0.709 -29.422 -40.812 1 79.12 598 ALA A CA 1
ATOM 4643 C C . ALA A 1 598 ? 1.798 -29.562 -39.75 1 79.12 598 ALA A C 1
ATOM 4645 O O . ALA A 1 598 ? 1.505 -29.844 -38.594 1 79.12 598 ALA A O 1
ATOM 4646 N N . PHE A 1 599 ? 2.926 -29.328 -40.125 1 79.56 599 PHE A N 1
ATOM 4647 C CA . PHE A 1 599 ? 4.047 -29.469 -39.188 1 79.56 599 PHE A CA 1
ATOM 4648 C C . PHE A 1 599 ? 4.059 -28.328 -38.188 1 79.56 599 PHE A C 1
ATOM 4650 O O . PHE A 1 599 ? 4.422 -28.531 -37.031 1 79.56 599 PHE A O 1
ATOM 4657 N N . LYS A 1 600 ? 3.73 -27.219 -38.656 1 82.81 600 LYS A N 1
ATOM 4658 C CA . LYS A 1 600 ? 3.625 -26.094 -37.719 1 82.81 600 LYS A CA 1
ATOM 4659 C C . LYS A 1 600 ? 2.562 -26.359 -36.656 1 82.81 600 LYS A C 1
ATOM 4661 O O . LYS A 1 600 ? 2.787 -26.109 -35.469 1 82.81 600 LYS A O 1
ATOM 4666 N N . LYS A 1 601 ? 1.506 -26.781 -37.094 1 87.06 601 LYS A N 1
ATOM 4667 C CA . LYS A 1 601 ? 0.433 -27.125 -36.156 1 87.06 601 LYS A CA 1
ATOM 4668 C C . LYS A 1 601 ? 0.869 -28.219 -35.188 1 87.06 601 LYS A C 1
ATOM 4670 O O . LYS A 1 601 ? 0.513 -28.188 -34 1 87.06 601 LYS A O 1
ATOM 4675 N N . ALA A 1 602 ? 1.572 -29.156 -35.75 1 89.31 602 ALA A N 1
ATOM 4676 C CA . ALA A 1 602 ? 2.088 -30.25 -34.906 1 89.31 602 ALA A CA 1
ATOM 4677 C C . ALA A 1 602 ? 3.064 -29.734 -33.875 1 89.31 602 ALA A C 1
ATOM 4679 O O . ALA A 1 602 ? 3.045 -30.188 -32.719 1 89.31 602 ALA A O 1
ATOM 4680 N N . ALA A 1 603 ? 3.885 -28.812 -34.281 1 88.75 603 ALA A N 1
ATOM 4681 C CA . ALA A 1 603 ? 4.844 -28.219 -33.344 1 88.75 603 ALA A CA 1
ATOM 4682 C C . ALA A 1 603 ? 4.129 -27.469 -32.219 1 88.75 603 ALA A C 1
ATOM 4684 O O . ALA A 1 603 ? 4.523 -27.547 -31.047 1 88.75 603 ALA A O 1
ATOM 4685 N N . VAL A 1 604 ? 3.16 -26.766 -32.562 1 91 604 VAL A N 1
ATOM 4686 C CA . VAL A 1 604 ? 2.379 -26.016 -31.594 1 91 604 VAL A CA 1
ATOM 4687 C C . VAL A 1 604 ? 1.685 -26.969 -30.625 1 91 604 VAL A C 1
ATOM 4689 O O . VAL A 1 604 ? 1.64 -26.719 -29.422 1 91 604 VAL A O 1
ATOM 4692 N N . GLU A 1 605 ? 1.189 -28.031 -31.188 1 93.81 605 GLU A N 1
ATOM 4693 C CA . GLU A 1 605 ? 0.547 -29.031 -30.344 1 93.81 605 GLU A CA 1
ATOM 4694 C C . GLU A 1 605 ? 1.54 -29.656 -29.375 1 93.81 605 GLU A C 1
ATOM 4696 O O . GLU A 1 605 ? 1.206 -29.891 -28.203 1 93.81 605 GLU A O 1
ATOM 4701 N N . PHE A 1 606 ? 2.697 -29.984 -29.875 1 93.94 606 PHE A N 1
ATOM 4702 C CA . PHE A 1 606 ? 3.734 -30.531 -29.016 1 93.94 606 PHE A CA 1
ATOM 4703 C C . PHE A 1 606 ? 4.062 -29.578 -27.875 1 93.94 606 PHE A C 1
ATOM 4705 O O . PHE A 1 606 ? 4.176 -30 -26.734 1 93.94 606 PHE A O 1
ATOM 4712 N N . ALA A 1 607 ? 4.203 -28.297 -28.203 1 93.56 607 ALA A N 1
ATOM 4713 C CA . ALA A 1 607 ? 4.445 -27.281 -27.172 1 93.56 607 ALA A CA 1
ATOM 4714 C C . ALA A 1 607 ? 3.283 -27.219 -26.188 1 93.56 607 ALA A C 1
ATOM 4716 O O . ALA A 1 607 ? 3.496 -27.078 -24.969 1 93.56 607 ALA A O 1
ATOM 4717 N N . ASP A 1 608 ? 2.113 -27.297 -26.656 1 95.69 608 ASP A N 1
ATOM 4718 C CA . ASP A 1 608 ? 0.908 -27.266 -25.828 1 95.69 608 ASP A CA 1
ATOM 4719 C C . ASP A 1 608 ? 0.896 -28.406 -24.812 1 95.69 608 ASP A C 1
ATOM 4721 O O . ASP A 1 608 ? 0.385 -28.25 -23.703 1 95.69 608 ASP A O 1
ATOM 4725 N N . MET A 1 609 ? 1.416 -29.562 -25.203 1 96.56 609 MET A N 1
ATOM 4726 C CA . MET A 1 609 ? 1.436 -30.75 -24.359 1 96.56 609 MET A CA 1
ATOM 4727 C C . MET A 1 609 ? 2.266 -30.5 -23.109 1 96.56 609 MET A C 1
ATOM 4729 O O . MET A 1 609 ? 2.121 -31.219 -22.109 1 96.56 609 MET A O 1
ATOM 4733 N N . HIS A 1 610 ? 3.156 -29.5 -23.141 1 96.44 610 HIS A N 1
ATOM 4734 C CA . HIS A 1 610 ? 3.977 -29.141 -21.984 1 96.44 610 HIS A CA 1
ATOM 4735 C C . HIS A 1 610 ? 3.209 -28.234 -21.031 1 96.44 610 HIS A C 1
ATOM 4737 O O . HIS A 1 610 ? 3.682 -27.953 -19.922 1 96.44 610 HIS A O 1
ATOM 4743 N N . ASP A 1 611 ? 2.025 -27.734 -21.438 1 96.88 611 ASP A N 1
ATOM 4744 C CA . ASP A 1 611 ? 1.265 -26.766 -20.656 1 96.88 611 ASP A CA 1
ATOM 4745 C C . ASP A 1 611 ? 0.053 -27.422 -19.984 1 96.88 611 ASP A C 1
ATOM 4747 O O . ASP A 1 611 ? -0.734 -26.75 -19.328 1 96.88 611 ASP A O 1
ATOM 4751 N N . ARG A 1 612 ? -0.125 -28.688 -20.141 1 97.69 612 ARG A N 1
ATOM 4752 C CA . ARG A 1 612 ? -1.31 -29.375 -19.656 1 97.69 612 ARG A CA 1
ATOM 4753 C C . ARG A 1 612 ? -1.146 -29.781 -18.188 1 97.69 612 ARG A C 1
ATOM 4755 O O . ARG A 1 612 ? -0.047 -29.688 -17.625 1 97.69 612 ARG A O 1
ATOM 4762 N N . TRP A 1 613 ? -2.252 -30.188 -17.5 1 97.12 613 TRP A N 1
ATOM 4763 C CA . TRP A 1 613 ? -2.305 -30.375 -16.062 1 97.12 613 TRP A CA 1
ATOM 4764 C C . TRP A 1 613 ? -1.377 -31.5 -15.617 1 97.12 613 TRP A C 1
ATOM 4766 O O . TRP A 1 613 ? -0.862 -31.484 -14.492 1 97.12 613 TRP A O 1
ATOM 4776 N N . GLN A 1 614 ? -1.103 -32.469 -16.531 1 96.81 614 GLN A N 1
ATOM 4777 C CA . GLN A 1 614 ? -0.248 -33.594 -16.172 1 96.81 614 GLN A CA 1
ATOM 4778 C C . GLN A 1 614 ? 1.158 -33.125 -15.805 1 96.81 614 GLN A C 1
ATOM 4780 O O . GLN A 1 614 ? 1.762 -33.625 -14.859 1 96.81 614 GLN A O 1
ATOM 4785 N N . ARG A 1 615 ? 1.656 -32.219 -16.594 1 96.38 615 ARG A N 1
ATOM 4786 C CA . ARG A 1 615 ? 2.965 -31.672 -16.266 1 96.38 615 ARG A CA 1
ATOM 4787 C C . ARG A 1 615 ? 2.893 -30.812 -15 1 96.38 615 ARG A C 1
ATOM 4789 O O . ARG A 1 615 ? 3.785 -30.859 -14.156 1 96.38 615 ARG A O 1
ATOM 4796 N N . MET A 1 616 ? 1.844 -29.938 -14.875 1 97.56 616 MET A N 1
ATOM 4797 C CA . MET A 1 616 ? 1.676 -29.094 -13.703 1 97.56 616 MET A CA 1
ATOM 4798 C C . MET A 1 616 ? 1.707 -29.922 -12.422 1 97.56 616 MET A C 1
ATOM 4800 O O . MET A 1 616 ? 2.359 -29.547 -11.445 1 97.56 616 MET A O 1
ATOM 4804 N N . GLU A 1 617 ? 0.989 -31.016 -12.477 1 96.5 617 GLU A N 1
ATOM 4805 C CA . GLU A 1 617 ? 0.947 -31.906 -11.328 1 96.5 617 GLU A CA 1
ATOM 4806 C C . GLU A 1 617 ? 2.305 -32.562 -11.086 1 96.5 617 GLU A C 1
ATOM 4808 O O . GLU A 1 617 ? 2.754 -32.656 -9.945 1 96.5 617 GLU A O 1
ATOM 4813 N N . ALA A 1 618 ? 2.939 -33 -12.148 1 95.5 618 ALA A N 1
ATOM 4814 C CA . ALA A 1 618 ? 4.207 -33.719 -12.062 1 95.5 618 ALA A CA 1
ATOM 4815 C C . ALA A 1 618 ? 5.281 -32.844 -11.398 1 95.5 618 ALA A C 1
ATOM 4817 O O . ALA A 1 618 ? 6.121 -33.375 -10.656 1 95.5 618 ALA A O 1
ATOM 4818 N N . VAL A 1 619 ? 5.289 -31.578 -11.695 1 95.75 619 VAL A N 1
ATOM 4819 C CA . VAL A 1 619 ? 6.34 -30.703 -11.172 1 95.75 619 VAL A CA 1
ATOM 4820 C C . VAL A 1 619 ? 5.875 -30.062 -9.859 1 95.75 619 VAL A C 1
ATOM 4822 O O . VAL A 1 619 ? 6.605 -29.281 -9.258 1 95.75 619 VAL A O 1
ATOM 4825 N N . GLY A 1 620 ? 4.617 -30.266 -9.414 1 95.75 620 GLY A N 1
ATOM 4826 C CA . GLY A 1 620 ? 4.105 -29.797 -8.141 1 95.75 620 GLY A CA 1
ATOM 4827 C C . GLY A 1 620 ? 3.58 -28.375 -8.203 1 95.75 620 GLY A C 1
ATOM 4828 O O . GLY A 1 620 ? 3.535 -27.672 -7.184 1 95.75 620 GLY A O 1
ATOM 4829 N N . ALA A 1 621 ? 3.182 -27.922 -9.391 1 97.31 621 ALA A N 1
ATOM 4830 C CA . ALA A 1 621 ? 2.74 -26.547 -9.57 1 97.31 621 ALA A CA 1
ATOM 4831 C C . ALA A 1 621 ? 1.294 -26.359 -9.117 1 97.31 621 ALA A C 1
ATOM 4833 O O . ALA A 1 621 ? 0.854 -25.25 -8.844 1 97.31 621 ALA A O 1
ATOM 4834 N N . ILE A 1 622 ? 0.563 -27.438 -9.016 1 98.06 622 ILE A N 1
ATOM 4835 C CA . ILE A 1 622 ? -0.826 -27.391 -8.57 1 98.06 622 ILE A CA 1
ATOM 4836 C C . ILE A 1 622 ? -1.04 -28.391 -7.43 1 98.06 622 ILE A C 1
ATOM 4838 O O . ILE A 1 622 ? -0.359 -29.406 -7.352 1 98.06 622 ILE A O 1
ATOM 4842 N N . ARG A 1 623 ? -1.951 -28.047 -6.59 1 96 623 ARG A N 1
ATOM 4843 C CA . ARG A 1 623 ? -2.287 -28.906 -5.457 1 96 623 ARG A CA 1
ATOM 4844 C C . ARG A 1 623 ? -3.105 -30.109 -5.902 1 96 623 ARG A C 1
ATOM 4846 O O . ARG A 1 623 ? -2.92 -31.219 -5.395 1 96 623 ARG A O 1
ATOM 4853 N N . GLN A 1 624 ? -4 -29.875 -6.809 1 96.19 624 GLN A N 1
ATOM 4854 C CA . GLN A 1 624 ? -4.824 -30.969 -7.324 1 96.19 624 GLN A CA 1
ATOM 4855 C C . GLN A 1 624 ? -5.551 -30.547 -8.602 1 96.19 624 GLN A C 1
ATOM 4857 O O . GLN A 1 624 ? -5.633 -29.359 -8.914 1 96.19 624 GLN A O 1
ATOM 4862 N N . VAL A 1 625 ? -5.945 -31.547 -9.359 1 97.69 625 VAL A N 1
ATOM 4863 C CA . VAL A 1 625 ? -6.754 -31.344 -10.555 1 97.69 625 VAL A CA 1
ATOM 4864 C C . VAL A 1 625 ? -8.234 -31.547 -10.227 1 97.69 625 VAL A C 1
ATOM 4866 O O . VAL A 1 625 ? -8.586 -32.438 -9.461 1 97.69 625 VAL A O 1
ATOM 4869 N N . VAL A 1 626 ? -9.055 -30.641 -10.719 1 97.31 626 VAL A N 1
ATOM 4870 C CA . VAL A 1 626 ? -10.484 -30.688 -10.461 1 97.31 626 VAL A CA 1
ATOM 4871 C C . VAL A 1 626 ? -11.258 -30.438 -11.75 1 97.31 626 VAL A C 1
ATOM 4873 O O . VAL A 1 626 ? -10.734 -29.828 -12.688 1 97.31 626 VAL A O 1
ATOM 4876 N N . THR A 1 627 ? -12.438 -31.062 -11.852 1 97.56 627 THR A N 1
ATOM 4877 C CA . THR A 1 627 ? -13.336 -30.703 -12.945 1 97.56 627 THR A CA 1
ATOM 4878 C C . THR A 1 627 ? -14.266 -29.562 -12.523 1 97.56 627 THR A C 1
ATOM 4880 O O . THR A 1 627 ? -14.508 -29.359 -11.336 1 97.56 627 THR A O 1
ATOM 4883 N N . LEU A 1 628 ? -14.742 -28.812 -13.516 1 98.06 628 LEU A N 1
ATOM 4884 C CA . LEU A 1 628 ? -15.695 -27.75 -13.219 1 98.06 628 LEU A CA 1
ATOM 4885 C C . LEU A 1 628 ? -16.875 -28.266 -12.398 1 98.06 628 LEU A C 1
ATOM 4887 O O . LEU A 1 628 ? -17.297 -27.625 -11.445 1 98.06 628 LEU A O 1
ATOM 4891 N N . ARG A 1 629 ? -17.297 -29.469 -12.648 1 97.12 629 ARG A N 1
ATOM 4892 C CA . ARG A 1 629 ? -18.438 -30.109 -12.016 1 97.12 629 ARG A CA 1
ATOM 4893 C C . ARG A 1 629 ? -18.203 -30.328 -10.523 1 97.12 629 ARG A C 1
ATOM 4895 O O . ARG A 1 629 ? -19.094 -30.094 -9.703 1 97.12 629 ARG A O 1
ATOM 4902 N N . GLU A 1 630 ? -16.984 -30.656 -10.156 1 96.75 630 GLU A N 1
ATOM 4903 C CA . GLU A 1 630 ? -16.688 -31.016 -8.773 1 96.75 630 GLU A CA 1
ATOM 4904 C C . GLU A 1 630 ? -16.094 -29.828 -8.008 1 96.75 630 GLU A C 1
ATOM 4906 O O . GLU A 1 630 ? -15.828 -29.922 -6.809 1 96.75 630 GLU A O 1
ATOM 4911 N N . SER A 1 631 ? -15.914 -28.703 -8.633 1 98 631 SER A N 1
ATOM 4912 C CA . SER A 1 631 ? -15.172 -27.578 -8.078 1 98 631 SER A CA 1
ATOM 4913 C C . SER A 1 631 ? -15.805 -27.094 -6.781 1 98 631 SER A C 1
ATOM 4915 O O . SER A 1 631 ? -15.102 -26.828 -5.797 1 98 631 SER A O 1
ATOM 4917 N N . ARG A 1 632 ? -17.141 -26.953 -6.703 1 97.88 632 ARG A N 1
ATOM 4918 C CA . ARG A 1 632 ? -17.844 -26.469 -5.523 1 97.88 632 ARG A CA 1
ATOM 4919 C C . ARG A 1 632 ? -17.5 -27.297 -4.293 1 97.88 632 ARG A C 1
ATOM 4921 O O . ARG A 1 632 ? -17.125 -26.75 -3.248 1 97.88 632 ARG A O 1
ATOM 4928 N N . ASP A 1 633 ? -17.547 -28.625 -4.445 1 96.56 633 ASP A N 1
ATOM 4929 C CA . ASP A 1 633 ? -17.281 -29.531 -3.34 1 96.56 633 ASP A CA 1
ATOM 4930 C C . ASP A 1 633 ? -15.82 -29.469 -2.912 1 96.56 633 ASP A C 1
ATOM 4932 O O . ASP A 1 633 ? -15.516 -29.438 -1.718 1 96.56 633 ASP A O 1
ATOM 4936 N N . VAL A 1 634 ? -14.93 -29.453 -3.842 1 97 634 VAL A N 1
ATOM 4937 C CA . VAL A 1 634 ? -13.492 -29.453 -3.574 1 97 634 VAL A CA 1
ATOM 4938 C C . VAL A 1 634 ? -13.117 -28.156 -2.854 1 97 634 VAL A C 1
ATOM 4940 O O . VAL A 1 634 ? -12.359 -28.172 -1.882 1 97 634 VAL A O 1
ATOM 4943 N N . PHE A 1 635 ? -13.648 -27 -3.338 1 97.94 635 PHE A N 1
ATOM 4944 C CA . PHE A 1 635 ? -13.352 -25.719 -2.719 1 97.94 635 PHE A CA 1
ATOM 4945 C C . PHE A 1 635 ? -13.836 -25.688 -1.274 1 97.94 635 PHE A C 1
ATOM 4947 O O . PHE A 1 635 ? -13.125 -25.219 -0.383 1 97.94 635 PHE A O 1
ATOM 4954 N N . TRP A 1 636 ? -15.016 -26.219 -1.059 1 96.31 636 TRP A N 1
ATOM 4955 C CA . TRP A 1 636 ? -15.602 -26.25 0.278 1 96.31 636 TRP A CA 1
ATOM 4956 C C . TRP A 1 636 ? -14.719 -27.031 1.241 1 96.31 636 TRP A C 1
ATOM 4958 O O . TRP A 1 636 ? -14.375 -26.547 2.318 1 96.31 636 TRP A O 1
ATOM 4968 N N . LYS A 1 637 ? -14.344 -28.219 0.835 1 94.31 637 LYS A N 1
ATOM 4969 C CA . LYS A 1 637 ? -13.547 -29.094 1.692 1 94.31 637 LYS A CA 1
ATOM 4970 C C . LYS A 1 637 ? -12.172 -28.5 1.969 1 94.31 637 LYS A C 1
ATOM 4972 O O . LYS A 1 637 ? -11.68 -28.562 3.096 1 94.31 637 LYS A O 1
ATOM 4977 N N . MET A 1 638 ? -11.594 -27.859 0.983 1 96.06 638 MET A N 1
ATOM 4978 C CA . MET A 1 638 ? -10.266 -27.281 1.122 1 96.06 638 MET A CA 1
ATOM 4979 C C . MET A 1 638 ? -10.297 -26.062 2.049 1 96.06 638 MET A C 1
ATOM 4981 O O . MET A 1 638 ? -9.469 -25.938 2.951 1 96.06 638 MET A O 1
ATOM 4985 N N . LEU A 1 639 ? -11.242 -25.156 1.813 1 97.19 639 LEU A N 1
ATOM 4986 C CA . LEU A 1 639 ? -11.336 -23.953 2.629 1 97.19 639 LEU A CA 1
ATOM 4987 C C . LEU A 1 639 ? -11.641 -24.297 4.082 1 97.19 639 LEU A C 1
ATOM 4989 O O . LEU A 1 639 ? -11.062 -23.703 5 1 97.19 639 LEU A O 1
ATOM 4993 N N . ARG A 1 640 ? -12.531 -25.266 4.266 1 94.31 640 ARG A N 1
ATOM 4994 C CA . ARG A 1 640 ? -12.852 -25.703 5.625 1 94.31 640 ARG A CA 1
ATOM 4995 C C . ARG A 1 640 ? -11.609 -26.203 6.352 1 94.31 640 ARG A C 1
ATOM 4997 O O . ARG A 1 640 ? -11.32 -25.766 7.469 1 94.31 640 ARG A O 1
ATOM 5004 N N . ARG A 1 641 ? -10.922 -27.062 5.711 1 93.06 641 ARG A N 1
ATOM 5005 C CA . ARG A 1 641 ? -9.727 -27.656 6.32 1 93.06 641 ARG A CA 1
ATOM 5006 C C . ARG A 1 641 ? -8.68 -26.578 6.609 1 93.06 641 ARG A C 1
ATOM 5008 O O . ARG A 1 641 ? -8.117 -26.531 7.703 1 93.06 641 ARG A O 1
ATOM 5015 N N . GLU A 1 642 ? -8.367 -25.734 5.633 1 96.12 642 GLU A N 1
ATOM 5016 C CA . GLU A 1 642 ? -7.301 -24.75 5.758 1 96.12 642 GLU A CA 1
ATOM 5017 C C . GLU A 1 642 ? -7.66 -23.656 6.777 1 96.12 642 GLU A C 1
ATOM 5019 O O . GLU A 1 642 ? -6.785 -23.141 7.473 1 96.12 642 GLU A O 1
ATOM 5024 N N . MET A 1 643 ? -8.938 -23.281 6.859 1 96.88 643 MET A N 1
ATOM 5025 C CA . MET A 1 643 ? -9.359 -22.297 7.844 1 96.88 643 MET A CA 1
ATOM 5026 C C . MET A 1 643 ? -9.195 -22.828 9.266 1 96.88 643 MET A C 1
ATOM 5028 O O . MET A 1 643 ? -8.766 -22.109 10.164 1 96.88 643 MET A O 1
ATOM 5032 N N . ILE A 1 644 ? -9.555 -24.109 9.461 1 94.44 644 ILE A N 1
ATOM 5033 C CA . ILE A 1 644 ? -9.383 -24.734 10.766 1 94.44 644 ILE A CA 1
ATOM 5034 C C . ILE A 1 644 ? -7.898 -24.797 11.125 1 94.44 644 ILE A C 1
ATOM 5036 O O . ILE A 1 644 ? -7.516 -24.484 12.258 1 94.44 644 ILE A O 1
ATOM 5040 N N . ARG A 1 645 ? -7.086 -25.141 10.148 1 95.19 645 ARG A N 1
ATOM 5041 C CA . ARG A 1 645 ? -5.637 -25.188 10.336 1 95.19 645 ARG A CA 1
ATOM 5042 C C . ARG A 1 645 ? -5.098 -23.844 10.789 1 95.19 645 ARG A C 1
ATOM 5044 O O . ARG A 1 645 ? -4.316 -23.766 11.734 1 95.19 645 ARG A O 1
ATOM 5051 N N . ILE A 1 646 ? -5.504 -22.797 10.148 1 96.62 646 ILE A N 1
ATOM 5052 C CA . ILE A 1 646 ? -5.031 -21.453 10.445 1 96.62 646 ILE A CA 1
ATOM 5053 C C . ILE A 1 646 ? -5.516 -21.031 11.828 1 96.62 646 ILE A C 1
ATOM 5055 O O . ILE A 1 646 ? -4.773 -20.391 12.586 1 96.62 646 ILE A O 1
ATOM 5059 N N . GLU A 1 647 ? -6.754 -21.422 12.156 1 95.56 647 GLU A N 1
ATOM 5060 C CA . GLU A 1 647 ? -7.277 -21.078 13.477 1 95.56 647 GLU A CA 1
ATOM 5061 C C . GLU A 1 647 ? -6.504 -21.797 14.578 1 95.56 647 GLU A C 1
ATOM 5063 O O . GLU A 1 647 ? -6.281 -21.234 15.656 1 95.56 647 GLU A O 1
ATOM 5068 N N . LEU A 1 648 ? -6.121 -23.031 14.32 1 95 648 LEU A N 1
ATOM 5069 C CA . LEU A 1 648 ? -5.285 -23.75 15.266 1 95 648 LEU A CA 1
ATOM 5070 C C . LEU A 1 648 ? -3.947 -23.047 15.461 1 95 648 LEU A C 1
ATOM 5072 O O . LEU A 1 648 ? -3.463 -22.922 16.594 1 95 648 LEU A O 1
ATOM 5076 N N . ALA A 1 649 ? -3.398 -22.594 14.367 1 96.06 649 ALA A N 1
ATOM 5077 C CA . ALA A 1 649 ? -2.143 -21.844 14.438 1 96.06 649 ALA A CA 1
ATOM 5078 C C . ALA A 1 649 ? -2.307 -20.562 15.242 1 96.06 649 ALA A C 1
ATOM 5080 O O . ALA A 1 649 ? -1.412 -20.188 16 1 96.06 649 ALA A O 1
ATOM 5081 N N . ARG A 1 650 ? -3.414 -19.922 15.094 1 95.06 650 ARG A N 1
ATOM 5082 C CA . ARG A 1 650 ? -3.688 -18.688 15.82 1 95.06 650 ARG A CA 1
ATOM 5083 C C . ARG A 1 650 ? -3.82 -18.953 17.312 1 95.06 650 ARG A C 1
ATOM 5085 O O . ARG A 1 650 ? -3.426 -18.109 18.141 1 95.06 650 ARG A O 1
ATOM 5092 N N . ARG A 1 651 ? -4.375 -20.031 17.641 1 92.75 651 ARG A N 1
ATOM 5093 C CA . ARG A 1 651 ? -4.5 -20.406 19.047 1 92.75 651 ARG A CA 1
ATOM 5094 C C . ARG A 1 651 ? -3.131 -20.641 19.672 1 92.75 651 ARG A C 1
ATOM 5096 O O . ARG A 1 651 ? -2.904 -20.312 20.844 1 92.75 651 ARG A O 1
ATOM 5103 N N . PHE A 1 652 ? -2.328 -21.234 18.922 1 93.81 652 PHE A N 1
ATOM 5104 C CA . PHE A 1 652 ? -0.946 -21.375 19.359 1 93.81 652 PHE A CA 1
ATOM 5105 C C . PHE A 1 652 ? -0.288 -20.016 19.516 1 93.81 652 PHE A C 1
ATOM 5107 O O . PHE A 1 652 ? 0.373 -19.75 20.531 1 93.81 652 PHE A O 1
ATOM 5114 N N . GLN A 1 653 ? -0.516 -19.125 18.562 1 93 653 GLN A N 1
ATOM 5115 C CA . GLN A 1 653 ? 0.069 -17.797 18.547 1 93 653 GLN A CA 1
ATOM 5116 C C . GLN A 1 653 ? -0.391 -16.969 19.75 1 93 653 GLN A C 1
ATOM 5118 O O . GLN A 1 653 ? 0.375 -16.172 20.297 1 93 653 GLN A O 1
ATOM 5123 N N . THR A 1 654 ? -1.606 -17.109 20.172 1 90.5 654 THR A N 1
ATOM 5124 C CA . THR A 1 654 ? -2.18 -16.297 21.25 1 90.5 654 THR A CA 1
ATOM 5125 C C . THR A 1 654 ? -1.874 -16.906 22.609 1 90.5 654 THR A C 1
ATOM 5127 O O . THR A 1 654 ? -2.186 -16.312 23.641 1 90.5 654 THR A O 1
ATOM 5130 N N . SER A 1 655 ? -1.32 -18.094 22.641 1 92.19 655 SER A N 1
ATOM 5131 C CA . SER A 1 655 ? -0.867 -18.688 23.891 1 92.19 655 SER A CA 1
ATOM 5132 C C . SER A 1 655 ? 0.373 -17.969 24.422 1 92.19 655 SER A C 1
ATOM 5134 O O . SER A 1 655 ? 1.007 -17.203 23.703 1 92.19 655 SER A O 1
ATOM 5136 N N . PRO A 1 656 ? 0.575 -18.094 25.75 1 91.75 656 PRO A N 1
ATOM 5137 C CA . PRO A 1 656 ? 1.736 -17.391 26.312 1 91.75 656 PRO A CA 1
ATOM 5138 C C . PRO A 1 656 ? 3.061 -18.047 25.906 1 91.75 656 PRO A C 1
ATOM 5140 O O . PRO A 1 656 ? 3.828 -18.484 26.766 1 91.75 656 PRO A O 1
ATOM 5143 N N . VAL A 1 657 ? 3.316 -18.031 24.656 1 91.62 657 VAL A N 1
ATOM 5144 C CA . VAL A 1 657 ? 4.57 -18.516 24.094 1 91.62 657 VAL A CA 1
ATOM 5145 C C . VAL A 1 657 ? 5.531 -17.344 23.891 1 91.62 657 VAL A C 1
ATOM 5147 O O . VAL A 1 657 ? 5.117 -16.266 23.469 1 91.62 657 VAL A O 1
ATOM 5150 N N . PHE A 1 658 ? 6.797 -17.531 24.344 1 89.38 658 PHE A N 1
ATOM 5151 C CA . PHE A 1 658 ? 7.801 -16.469 24.25 1 89.38 658 PHE A CA 1
ATOM 5152 C C . PHE A 1 658 ? 8.992 -16.938 23.422 1 89.38 658 PHE A C 1
ATOM 5154 O O . PHE A 1 658 ? 9.57 -18 23.688 1 89.38 658 PHE A O 1
ATOM 5161 N N . PRO A 1 659 ? 9.516 -16.172 22.469 1 89.62 659 PRO A N 1
ATOM 5162 C CA . PRO A 1 659 ? 8.859 -14.977 21.938 1 89.62 659 PRO A CA 1
ATOM 5163 C C . PRO A 1 659 ? 7.574 -15.297 21.172 1 89.62 659 PRO A C 1
ATOM 5165 O O . PRO A 1 659 ? 7.406 -16.422 20.688 1 89.62 659 PRO A O 1
ATOM 5168 N N . THR A 1 660 ? 6.613 -14.336 21.172 1 90.62 660 THR A N 1
ATOM 5169 C CA . THR A 1 660 ? 5.355 -14.555 20.453 1 90.62 660 THR A CA 1
ATOM 5170 C C . THR A 1 660 ? 5.613 -14.859 18.984 1 90.62 660 THR A C 1
ATOM 5172 O O . THR A 1 660 ? 6.238 -14.062 18.281 1 90.62 660 THR A O 1
ATOM 5175 N N . PRO A 1 661 ? 5.152 -16 18.531 1 92.62 661 PRO A N 1
ATOM 5176 C CA . PRO A 1 661 ? 5.41 -16.359 17.141 1 92.62 661 PRO A CA 1
ATOM 5177 C C . PRO A 1 661 ? 4.547 -15.57 16.156 1 92.62 661 PRO A C 1
ATOM 5179 O O . PRO A 1 661 ? 3.416 -15.203 16.484 1 92.62 661 PRO A O 1
ATOM 5182 N N . SER A 1 662 ? 5.125 -15.297 14.969 1 90.25 662 SER A N 1
ATOM 5183 C CA . SER A 1 662 ? 4.312 -14.805 13.859 1 90.25 662 SER A CA 1
ATOM 5184 C C . SER A 1 662 ? 3.355 -15.875 13.359 1 90.25 662 SER A C 1
ATOM 5186 O O . SER A 1 662 ? 3.471 -17.047 13.734 1 90.25 662 SER A O 1
ATOM 5188 N N . LEU A 1 663 ? 2.42 -15.484 12.555 1 91.31 663 LEU A N 1
ATOM 5189 C CA . LEU A 1 663 ? 1.502 -16.469 11.992 1 91.31 663 LEU A CA 1
ATOM 5190 C C . LEU A 1 663 ? 2.258 -17.516 11.18 1 91.31 663 LEU A C 1
ATOM 5192 O O . LEU A 1 663 ? 1.938 -18.703 11.242 1 91.31 663 LEU A O 1
ATOM 5196 N N . GLY A 1 664 ? 3.225 -17.031 10.422 1 90.19 664 GLY A N 1
ATOM 5197 C CA . GLY A 1 664 ? 4.043 -17.953 9.656 1 90.19 664 GLY A CA 1
ATOM 5198 C C . GLY A 1 664 ? 4.773 -18.969 10.531 1 90.19 664 GLY A C 1
ATOM 5199 O O . GLY A 1 664 ? 4.805 -20.156 10.211 1 90.19 664 GLY A O 1
ATOM 5200 N N . GLU A 1 665 ? 5.277 -18.547 11.617 1 91.94 665 GLU A N 1
ATOM 5201 C CA . GLU A 1 665 ? 5.977 -19.438 12.555 1 91.94 665 GLU A CA 1
ATOM 5202 C C . GLU A 1 665 ? 5.012 -20.391 13.234 1 91.94 665 GLU A C 1
ATOM 5204 O O . GLU A 1 665 ? 5.348 -21.562 13.469 1 91.94 665 GLU A O 1
ATOM 5209 N N . ALA A 1 666 ? 3.887 -19.859 13.539 1 95.75 666 ALA A N 1
ATOM 5210 C CA . ALA A 1 666 ? 2.865 -20.688 14.156 1 95.75 666 ALA A CA 1
ATOM 5211 C C . ALA A 1 666 ? 2.418 -21.812 13.219 1 95.75 666 ALA A C 1
ATOM 5213 O O . ALA A 1 666 ? 2.217 -22.953 13.641 1 95.75 666 ALA A O 1
ATOM 5214 N N . LEU A 1 667 ? 2.256 -21.484 11.984 1 95.69 667 LEU A N 1
ATOM 5215 C CA . LEU A 1 667 ? 1.86 -22.469 10.984 1 95.69 667 LEU A CA 1
ATOM 5216 C C . LEU A 1 667 ? 2.951 -23.516 10.797 1 95.69 667 LEU A C 1
ATOM 5218 O O . LEU A 1 667 ? 2.656 -24.703 10.641 1 95.69 667 LEU A O 1
ATOM 5222 N N . GLU A 1 668 ? 4.148 -23.078 10.766 1 93.25 668 GLU A N 1
ATOM 5223 C CA . GLU A 1 668 ? 5.262 -24.016 10.656 1 93.25 668 GLU A CA 1
ATOM 5224 C C . GLU A 1 668 ? 5.293 -24.984 11.836 1 93.25 668 GLU A C 1
ATOM 5226 O O . GLU A 1 668 ? 5.531 -26.188 11.664 1 93.25 668 GLU A O 1
ATOM 5231 N N . TRP A 1 669 ? 5.117 -24.406 13 1 94.5 669 TRP A N 1
ATOM 5232 C CA . TRP A 1 669 ? 5.062 -25.234 14.203 1 94.5 669 TRP A CA 1
ATOM 5233 C C . TRP A 1 669 ? 3.947 -26.266 14.102 1 94.5 669 TRP A C 1
ATOM 5235 O O . TRP A 1 669 ? 4.156 -27.453 14.398 1 94.5 669 TRP A O 1
ATOM 5245 N N . LEU A 1 670 ? 2.801 -25.828 13.719 1 94.94 670 LEU A N 1
ATOM 5246 C CA . LEU A 1 670 ? 1.635 -26.688 13.602 1 94.94 670 LEU A CA 1
ATOM 5247 C C . LEU A 1 670 ? 1.885 -27.797 12.586 1 94.94 670 LEU A C 1
ATOM 5249 O O . LEU A 1 670 ? 1.592 -28.969 12.852 1 94.94 670 LEU A O 1
ATOM 5253 N N . ASP A 1 671 ? 2.414 -27.469 11.445 1 93.75 671 ASP A N 1
ATOM 5254 C CA . ASP A 1 671 ? 2.662 -28.438 10.383 1 93.75 671 ASP A CA 1
ATOM 5255 C C . ASP A 1 671 ? 3.713 -29.453 10.805 1 93.75 671 ASP A C 1
ATOM 5257 O O . ASP A 1 671 ? 3.607 -30.641 10.469 1 93.75 671 ASP A O 1
ATOM 5261 N N . ALA A 1 672 ? 4.668 -29.016 11.5 1 93.12 672 ALA A N 1
ATOM 5262 C CA . ALA A 1 672 ? 5.68 -29.938 12.023 1 93.12 672 ALA A CA 1
ATOM 5263 C C . ALA A 1 672 ? 5.062 -30.938 12.984 1 93.12 672 ALA A C 1
ATOM 5265 O O . ALA A 1 672 ? 5.406 -32.125 12.953 1 93.12 672 ALA A O 1
ATOM 5266 N N . LYS A 1 673 ? 4.188 -30.484 13.805 1 92 673 LYS A N 1
ATOM 5267 C CA . LYS A 1 673 ? 3.523 -31.375 14.758 1 92 673 LYS A CA 1
ATOM 5268 C C . LYS A 1 673 ? 2.604 -32.375 14.055 1 92 673 LYS A C 1
ATOM 5270 O O . LYS A 1 673 ? 2.514 -33.531 14.445 1 92 673 LYS A O 1
ATOM 5275 N N . ILE A 1 674 ? 1.935 -31.891 13.094 1 89.56 674 ILE A N 1
ATOM 5276 C CA . ILE A 1 674 ? 1.022 -32.75 12.336 1 89.56 674 ILE A CA 1
ATOM 5277 C C . ILE A 1 674 ? 1.804 -33.875 11.68 1 89.56 674 ILE A C 1
ATOM 5279 O O . ILE A 1 674 ? 1.357 -35.031 11.672 1 89.56 674 ILE A O 1
ATOM 5283 N N . VAL A 1 675 ? 2.936 -33.531 11.148 1 85.88 675 VAL A N 1
ATOM 5284 C CA . VAL A 1 675 ? 3.771 -34.531 10.484 1 85.88 675 VAL A CA 1
ATOM 5285 C C . VAL A 1 675 ? 4.383 -35.469 11.531 1 85.88 675 VAL A C 1
ATOM 5287 O O . VAL A 1 675 ? 4.34 -36.688 11.375 1 85.88 675 VAL A O 1
ATOM 5290 N N . GLU A 1 676 ? 4.906 -34.938 12.531 1 84.5 676 GLU A N 1
ATOM 5291 C CA . GLU A 1 676 ? 5.582 -35.688 13.586 1 84.5 676 GLU A CA 1
ATOM 5292 C C . GLU A 1 676 ? 4.641 -36.688 14.234 1 84.5 676 GLU A C 1
ATOM 5294 O O . GLU A 1 676 ? 5.035 -37.812 14.523 1 84.5 676 GLU A O 1
ATOM 5299 N N . LYS A 1 677 ? 3.449 -36.281 14.359 1 79.5 677 LYS A N 1
ATOM 5300 C CA . LYS A 1 677 ? 2.5 -37.094 15.094 1 79.5 677 LYS A CA 1
ATOM 5301 C C . LYS A 1 677 ? 1.591 -37.875 14.141 1 79.5 677 LYS A C 1
ATOM 5303 O O . LYS A 1 677 ? 0.683 -38.562 14.578 1 79.5 677 LYS A O 1
ATOM 5308 N N . GLU A 1 678 ? 1.843 -37.656 12.844 1 79.56 678 GLU A N 1
ATOM 5309 C CA . GLU A 1 678 ? 1.042 -38.312 11.828 1 79.56 678 GLU A CA 1
ATOM 5310 C C . GLU A 1 678 ? -0.449 -38.094 12.055 1 79.56 678 GLU A C 1
ATOM 5312 O O . GLU A 1 678 ? -1.225 -39.031 12.125 1 79.56 678 GLU A O 1
ATOM 5317 N N . VAL A 1 679 ? -0.769 -36.875 12.305 1 77 679 VAL A N 1
ATOM 5318 C CA . VAL A 1 679 ? -2.148 -36.469 12.594 1 77 679 VAL A CA 1
ATOM 5319 C C . VAL A 1 679 ? -3.023 -36.75 11.367 1 77 679 VAL A C 1
ATOM 5321 O O . VAL A 1 679 ? -2.816 -36.156 10.312 1 77 679 VAL A O 1
ATOM 5324 N N . ARG A 1 680 ? -3.938 -37.594 11.57 1 76.5 680 ARG A N 1
ATOM 5325 C CA . ARG A 1 680 ? -4.848 -37.906 10.477 1 76.5 680 ARG A CA 1
ATOM 5326 C C . ARG A 1 680 ? -6.145 -37.125 10.586 1 76.5 680 ARG A C 1
ATOM 5328 O O . ARG A 1 680 ? -6.777 -36.812 9.57 1 76.5 680 ARG A O 1
ATOM 5335 N N . CYS A 1 681 ? -6.5 -36.844 11.812 1 81.25 681 CYS A N 1
ATOM 5336 C CA . CYS A 1 681 ? -7.727 -36.125 12.086 1 81.25 681 CYS A CA 1
ATOM 5337 C C . CYS A 1 681 ? -7.457 -34.938 13.008 1 81.25 681 CYS A C 1
ATOM 5339 O O . CYS A 1 681 ? -7.074 -35.125 14.164 1 81.25 681 CYS A O 1
ATOM 5341 N N . LEU A 1 682 ? -7.664 -33.781 12.547 1 88 682 LEU A N 1
ATOM 5342 C CA . LEU A 1 682 ? -7.379 -32.562 13.297 1 88 682 LEU A CA 1
ATOM 5343 C C . LEU A 1 682 ? -8.273 -32.438 14.531 1 88 682 LEU A C 1
ATOM 5345 O O . LEU A 1 682 ? -7.852 -31.953 15.57 1 88 682 LEU A O 1
ATOM 5349 N N . LYS A 1 683 ? -9.484 -32.906 14.375 1 87.31 683 LYS A N 1
ATOM 5350 C CA . LYS A 1 683 ? -10.422 -32.844 15.492 1 87.31 683 LYS A CA 1
ATOM 5351 C C . LYS A 1 683 ? -9.93 -33.656 16.672 1 87.31 683 LYS A C 1
ATOM 5353 O O . LYS A 1 683 ? -9.953 -33.188 17.812 1 87.31 683 LYS A O 1
ATOM 5358 N N . MET A 1 684 ? -9.523 -34.812 16.359 1 86.62 684 MET A N 1
ATOM 5359 C CA . MET A 1 684 ? -9.039 -35.688 17.406 1 86.62 684 MET A CA 1
ATOM 5360 C C . MET A 1 684 ? -7.773 -35.156 18.047 1 86.62 684 MET A C 1
ATOM 5362 O O . MET A 1 684 ? -7.598 -35.25 19.266 1 86.62 684 MET A O 1
ATOM 5366 N N . TRP A 1 685 ? -6.973 -34.656 17.188 1 89 685 TRP A N 1
ATOM 5367 C CA . TRP A 1 685 ? -5.734 -34.094 17.719 1 89 685 TRP A CA 1
ATOM 5368 C C . TRP A 1 685 ? -6.02 -32.875 18.594 1 89 685 TRP A C 1
ATOM 5370 O O . TRP A 1 685 ? -5.359 -32.656 19.609 1 89 685 TRP A O 1
ATOM 5380 N N . TYR A 1 686 ? -6.918 -32.062 18.25 1 89.69 686 TYR A N 1
ATOM 5381 C CA . TYR A 1 686 ? -7.285 -30.891 19.016 1 89.69 686 TYR A CA 1
ATOM 5382 C C . TYR A 1 686 ? -7.785 -31.281 20.406 1 89.69 686 TYR A C 1
ATOM 5384 O O . TYR A 1 686 ? -7.449 -30.625 21.391 1 89.69 686 TYR A O 1
ATOM 5392 N N . SER A 1 687 ? -8.461 -32.375 20.453 1 84.5 687 SER A N 1
ATOM 5393 C CA . SER A 1 687 ? -9.062 -32.812 21.719 1 84.5 687 SER A CA 1
ATOM 5394 C C . SER A 1 687 ? -8.023 -33.469 22.625 1 84.5 687 SER A C 1
ATOM 5396 O O . SER A 1 687 ? -8.078 -33.312 23.844 1 84.5 687 SER A O 1
ATOM 5398 N N . ASP A 1 688 ? -7.066 -34.125 21.984 1 82.69 688 ASP A N 1
ATOM 5399 C CA . ASP A 1 688 ? -6.27 -35 22.828 1 82.69 688 ASP A CA 1
ATOM 5400 C C . ASP A 1 688 ? -4.809 -34.562 22.875 1 82.69 688 ASP A C 1
ATOM 5402 O O . ASP A 1 688 ? -4.059 -34.938 23.766 1 82.69 688 ASP A O 1
ATOM 5406 N N . GLY A 1 689 ? -4.496 -33.812 21.891 1 86.62 689 GLY A N 1
ATOM 5407 C CA . GLY A 1 689 ? -3.059 -33.656 21.766 1 86.62 689 GLY A CA 1
ATOM 5408 C C . GLY A 1 689 ? -2.627 -32.219 21.641 1 86.62 689 GLY A C 1
ATOM 5409 O O . GLY A 1 689 ? -1.57 -31.828 22.156 1 86.62 689 GLY A O 1
ATOM 5410 N N . PHE A 1 690 ? -3.346 -31.406 21.109 1 91.62 690 PHE A N 1
ATOM 5411 C CA . PHE A 1 690 ? -2.967 -30.047 20.734 1 91.62 690 PHE A CA 1
ATOM 5412 C C . PHE A 1 690 ? -2.588 -29.234 21.969 1 91.62 690 PHE A C 1
ATOM 5414 O O . PHE A 1 690 ? -1.507 -28.641 22.016 1 91.62 690 PHE A O 1
ATOM 5421 N N . TRP A 1 691 ? -3.35 -29.234 23.016 1 90.88 691 TRP A N 1
ATOM 5422 C CA . TRP A 1 691 ? -3.123 -28.406 24.188 1 90.88 691 TRP A CA 1
ATOM 5423 C C . TRP A 1 691 ? -1.957 -28.938 25.016 1 90.88 691 TRP A C 1
ATOM 5425 O O . TRP A 1 691 ? -1.257 -28.172 25.672 1 90.88 691 TRP A O 1
ATOM 5435 N N . ARG A 1 692 ? -1.781 -30.203 24.922 1 90 692 ARG A N 1
ATOM 5436 C CA . ARG A 1 692 ? -0.615 -30.766 25.594 1 90 692 ARG A CA 1
ATOM 5437 C C . ARG A 1 692 ? 0.678 -30.281 24.953 1 90 692 ARG A C 1
ATOM 5439 O O . ARG A 1 692 ? 1.615 -29.891 25.656 1 90 692 ARG A O 1
ATOM 5446 N N . GLU A 1 693 ? 0.669 -30.312 23.641 1 92.06 693 GLU A N 1
ATOM 5447 C CA . GLU A 1 693 ? 1.854 -29.844 22.922 1 92.06 693 GLU A CA 1
ATOM 5448 C C . GLU A 1 693 ? 2.092 -28.359 23.141 1 92.06 693 GLU A C 1
ATOM 5450 O O . GLU A 1 693 ? 3.232 -27.922 23.312 1 92.06 693 GLU A O 1
ATOM 5455 N N . VAL A 1 694 ? 1.03 -27.594 23.141 1 93.44 694 VAL A N 1
ATOM 5456 C CA . VAL A 1 694 ? 1.131 -26.156 23.391 1 93.44 694 VAL A CA 1
ATOM 5457 C C . VAL A 1 694 ? 1.646 -25.922 24.812 1 93.44 694 VAL A C 1
ATOM 5459 O O . VAL A 1 694 ? 2.469 -25.031 25.031 1 93.44 694 VAL A O 1
ATOM 5462 N N . GLY A 1 695 ? 1.152 -26.719 25.719 1 91.88 695 GLY A N 1
ATOM 5463 C CA . GLY A 1 695 ? 1.604 -26.625 27.094 1 91.88 695 GLY A CA 1
ATOM 5464 C C . GLY A 1 695 ? 3.094 -26.859 27.25 1 91.88 695 GLY A C 1
ATOM 5465 O O . GLY A 1 695 ? 3.754 -26.188 28.062 1 91.88 695 GLY A O 1
ATOM 5466 N N . GLU A 1 696 ? 3.52 -27.828 26.547 1 92.5 696 GLU A N 1
ATOM 5467 C CA . GLU A 1 696 ? 4.953 -28.094 26.562 1 92.5 696 GLU A CA 1
ATOM 5468 C C . GLU A 1 696 ? 5.746 -26.891 26.062 1 92.5 696 GLU A C 1
ATOM 5470 O O . GLU A 1 696 ? 6.77 -26.531 26.641 1 92.5 696 GLU A O 1
ATOM 5475 N N . GLU A 1 697 ? 5.277 -26.297 24.984 1 92.88 697 GLU A N 1
ATOM 5476 C CA . GLU A 1 697 ? 5.945 -25.125 24.422 1 92.88 697 GLU A CA 1
ATOM 5477 C C . GLU A 1 697 ? 5.875 -23.953 25.391 1 92.88 697 GLU A C 1
ATOM 5479 O O . GLU A 1 697 ? 6.797 -23.125 25.453 1 92.88 697 GLU A O 1
ATOM 5484 N N . VAL A 1 698 ? 4.777 -23.828 26.125 1 92.94 698 VAL A N 1
ATOM 5485 C CA . VAL A 1 698 ? 4.594 -22.75 27.094 1 92.94 698 VAL A CA 1
ATOM 5486 C C . VAL A 1 698 ? 5.598 -22.891 28.234 1 92.94 698 VAL A C 1
ATOM 5488 O O . VAL A 1 698 ? 6.16 -21.906 28.703 1 92.94 698 VAL A O 1
ATOM 5491 N N . MET A 1 699 ? 5.844 -24.109 28.641 1 91.75 699 MET A N 1
ATOM 5492 C CA . MET A 1 699 ? 6.805 -24.359 29.703 1 91.75 699 MET A CA 1
ATOM 5493 C C . MET A 1 699 ? 8.219 -24.016 29.25 1 91.75 699 MET A C 1
ATOM 5495 O O . MET A 1 699 ? 8.992 -23.422 30.016 1 91.75 699 MET A O 1
ATOM 5499 N N . VAL A 1 700 ? 8.469 -24.375 28.062 1 93.19 700 VAL A N 1
ATOM 5500 C CA . VAL A 1 700 ? 9.773 -24.031 27.5 1 93.19 700 VAL A CA 1
ATOM 5501 C C . VAL A 1 700 ? 9.898 -22.516 27.375 1 93.19 700 VAL A C 1
ATOM 5503 O O . VAL A 1 700 ? 10.977 -21.953 27.609 1 93.19 700 VAL A O 1
ATOM 5506 N N . SER A 1 701 ? 8.844 -21.922 27.078 1 90.62 701 SER A N 1
ATOM 5507 C CA . SER A 1 701 ? 8.797 -20.484 26.906 1 90.62 701 SER A CA 1
ATOM 5508 C C . SER A 1 701 ? 9 -19.766 28.234 1 90.62 701 SER A C 1
ATOM 5510 O O . SER A 1 701 ? 9.609 -18.688 28.281 1 90.62 701 SER A O 1
ATOM 5512 N N . LYS A 1 702 ? 8.414 -20.297 29.266 1 89.88 702 LYS A N 1
ATOM 5513 C CA . LYS A 1 702 ? 8.633 -19.734 30.594 1 89.88 702 LYS A CA 1
ATOM 5514 C C . LYS A 1 702 ? 10.117 -19.703 30.938 1 89.88 702 LYS A C 1
ATOM 5516 O O . LYS A 1 702 ? 10.625 -18.688 31.422 1 89.88 702 LYS A O 1
ATOM 5521 N N . ALA A 1 703 ? 10.711 -20.781 30.609 1 92.31 703 ALA A N 1
ATOM 5522 C CA . ALA A 1 703 ? 12.141 -20.859 30.875 1 92.31 703 ALA A CA 1
ATOM 5523 C C . ALA A 1 703 ? 12.914 -19.875 29.984 1 92.31 703 ALA A C 1
ATOM 5525 O O . ALA A 1 703 ? 13.875 -19.25 30.453 1 92.31 703 ALA A O 1
ATOM 5526 N N . ARG A 1 704 ? 12.516 -19.844 28.781 1 91.5 704 ARG A N 1
ATOM 5527 C CA . ARG A 1 704 ? 13.164 -18.922 27.844 1 91.5 704 ARG A CA 1
ATOM 5528 C C . ARG A 1 704 ? 13 -17.469 28.281 1 91.5 704 ARG A C 1
ATOM 5530 O O . ARG A 1 704 ? 13.914 -16.656 28.109 1 91.5 704 ARG A O 1
ATOM 5537 N N . PHE A 1 705 ? 11.836 -17.141 28.766 1 90.62 705 PHE A N 1
ATOM 5538 C CA . PHE A 1 705 ? 11.562 -15.789 29.234 1 90.62 705 PHE A CA 1
ATOM 5539 C C . PHE A 1 705 ? 12.414 -15.438 30.438 1 90.62 705 PHE A C 1
ATOM 5541 O O . PHE A 1 705 ? 12.969 -14.344 30.516 1 90.62 705 PHE A O 1
ATOM 5548 N N . GLU A 1 706 ? 12.57 -16.359 31.297 1 91.25 706 GLU A N 1
ATOM 5549 C CA . GLU A 1 706 ? 13.414 -16.172 32.469 1 91.25 706 GLU A CA 1
ATOM 5550 C C . GLU A 1 706 ? 14.883 -16.016 32.094 1 91.25 706 GLU A C 1
ATOM 5552 O O . GLU A 1 706 ? 15.594 -15.195 32.656 1 91.25 706 GLU A O 1
ATOM 5557 N N . GLU A 1 707 ? 15.18 -16.797 31.141 1 92 707 GLU A N 1
ATOM 5558 C CA . GLU A 1 707 ? 16.547 -16.688 30.656 1 92 707 GLU A CA 1
ATOM 5559 C C . GLU A 1 707 ? 16.797 -15.328 30 1 92 707 GLU A C 1
ATOM 5561 O O . GLU A 1 707 ? 17.891 -14.758 30.156 1 92 707 GLU A O 1
ATOM 5566 N N . ARG A 1 708 ? 15.852 -14.867 29.266 1 90.44 708 ARG A N 1
ATOM 5567 C CA . ARG A 1 708 ? 15.961 -13.562 28.625 1 90.44 708 ARG A CA 1
ATOM 5568 C C . ARG A 1 708 ? 16.062 -12.445 29.656 1 90.44 708 ARG A C 1
ATOM 5570 O O . ARG A 1 708 ? 16.797 -11.477 29.453 1 90.44 708 ARG A O 1
ATOM 5577 N N . ILE A 1 709 ? 15.336 -12.555 30.734 1 91.06 709 ILE A N 1
ATOM 5578 C CA . ILE A 1 709 ? 15.391 -11.562 31.812 1 91.06 709 ILE A CA 1
ATOM 5579 C C . ILE A 1 709 ? 16.781 -11.578 32.469 1 91.06 709 ILE A C 1
ATOM 5581 O O . ILE A 1 709 ? 17.359 -10.516 32.719 1 91.06 709 ILE A O 1
ATOM 5585 N N . ALA A 1 710 ? 17.266 -12.742 32.656 1 91.38 710 ALA A N 1
ATOM 5586 C CA . ALA A 1 710 ? 18.578 -12.883 33.281 1 91.38 710 ALA A CA 1
ATOM 5587 C C . ALA A 1 710 ? 19.672 -12.289 32.406 1 91.38 710 ALA A C 1
ATOM 5589 O O . ALA A 1 710 ? 20.562 -11.594 32.875 1 91.38 710 ALA A O 1
ATOM 5590 N N . THR A 1 711 ? 19.531 -12.555 31.109 1 90.38 711 THR A N 1
ATOM 5591 C CA . THR A 1 711 ? 20.516 -12.031 30.172 1 90.38 711 THR A CA 1
ATOM 5592 C C . THR A 1 711 ? 20.422 -10.508 30.078 1 90.38 711 THR A C 1
ATOM 5594 O O . THR A 1 711 ? 21.438 -9.82 30 1 90.38 711 THR A O 1
ATOM 5597 N N . TRP A 1 712 ? 19.234 -10.023 30.047 1 88.62 712 TRP A N 1
ATOM 5598 C CA . TRP A 1 712 ? 18.984 -8.586 29.969 1 88.62 712 TRP A CA 1
ATOM 5599 C C . TRP A 1 712 ? 19.531 -7.867 31.203 1 88.62 712 TRP A C 1
ATOM 5601 O O . TRP A 1 712 ? 20.125 -6.793 31.094 1 88.62 712 TRP A O 1
ATOM 5611 N N . LYS A 1 713 ? 19.391 -8.445 32.375 1 86.19 713 LYS A N 1
ATOM 5612 C CA . LYS A 1 713 ? 19.906 -7.863 33.625 1 86.19 713 LYS A CA 1
ATOM 5613 C C . LYS A 1 713 ? 21.422 -7.781 33.594 1 86.19 713 LYS A C 1
ATOM 5615 O O . LYS A 1 713 ? 22 -6.816 34.094 1 86.19 713 LYS A O 1
ATOM 5620 N N . LYS A 1 714 ? 21.969 -8.672 33.062 1 82.94 714 LYS A N 1
ATOM 5621 C CA . LYS A 1 714 ? 23.438 -8.695 32.969 1 82.94 714 LYS A CA 1
ATOM 5622 C C . LYS A 1 714 ? 23.953 -7.625 32.031 1 82.94 714 LYS A C 1
ATOM 5624 O O . LYS A 1 714 ? 25 -7.031 32.281 1 82.94 714 LYS A O 1
ATOM 5629 N N . MET A 1 715 ? 23.141 -7.414 30.953 1 78.31 715 MET A N 1
ATOM 5630 C CA . MET A 1 715 ? 23.594 -6.473 29.922 1 78.31 715 MET A CA 1
ATOM 5631 C C . MET A 1 715 ? 23.297 -5.035 30.344 1 78.31 715 MET A C 1
ATOM 5633 O O . MET A 1 715 ? 24.047 -4.121 30.016 1 78.31 715 MET A O 1
ATOM 5637 N N . SER A 1 716 ? 22.156 -4.734 30.953 1 70.56 716 SER A N 1
ATOM 5638 C CA . SER A 1 716 ? 21.703 -3.379 31.25 1 70.56 716 SER A CA 1
ATOM 5639 C C . SER A 1 716 ? 22.328 -2.873 32.562 1 70.56 716 SER A C 1
ATOM 5641 O O . SER A 1 716 ? 22.547 -1.669 32.719 1 70.56 716 SER A O 1
ATOM 5643 N N . ASN A 1 717 ? 22.422 -3.738 33.719 1 60.5 717 ASN A N 1
ATOM 5644 C CA . ASN A 1 717 ? 23.031 -3.332 35 1 60.5 717 ASN A CA 1
ATOM 5645 C C . ASN A 1 717 ? 24.078 -4.336 35.469 1 60.5 717 ASN A C 1
ATOM 5647 O O . ASN A 1 717 ? 23.781 -5.25 36.219 1 60.5 717 ASN A O 1
ATOM 5651 N N . PRO A 1 718 ? 25.234 -4.289 34.844 1 49.56 718 PRO A N 1
ATOM 5652 C CA . PRO A 1 718 ? 26.219 -5.254 35.344 1 49.56 718 PRO A CA 1
ATOM 5653 C C . PRO A 1 718 ? 26.312 -5.258 36.875 1 49.56 718 PRO A C 1
ATOM 5655 O O . PRO A 1 718 ? 26.812 -6.227 37.438 1 49.56 718 PRO A O 1
ATOM 5658 N N . GLU A 1 719 ? 25.984 -4.219 37.5 1 44.59 719 GLU A N 1
ATOM 5659 C CA . GLU A 1 719 ? 26.141 -4.242 38.938 1 44.59 719 GLU A CA 1
ATOM 5660 C C . GLU A 1 719 ? 24.906 -4.832 39.625 1 44.59 719 GLU A C 1
ATOM 5662 O O . GLU A 1 719 ? 24.906 -5.051 40.844 1 44.59 719 GLU A O 1
ATOM 5667 N N . MET A 1 720 ? 23.891 -4.957 38.969 1 36.94 720 MET A N 1
ATOM 5668 C CA . MET A 1 720 ? 22.75 -5.473 39.719 1 36.94 720 MET A CA 1
ATOM 5669 C C . MET A 1 720 ? 22.703 -6.996 39.656 1 36.94 720 MET A C 1
ATOM 5671 O O . MET A 1 720 ? 22.828 -7.578 38.562 1 36.94 720 MET A O 1
ATOM 5675 N N . MET B 1 1 ? 16.641 4.656 -52.844 1 19.2 1 MET B N 1
ATOM 5676 C CA . MET B 1 1 ? 16.062 4.949 -51.531 1 19.2 1 MET B CA 1
ATOM 5677 C C . MET B 1 1 ? 16.094 3.719 -50.656 1 19.2 1 MET B C 1
ATOM 5679 O O . MET B 1 1 ? 15.078 3.051 -50.469 1 19.2 1 MET B O 1
ATOM 5683 N N . ASN B 1 2 ? 17.156 2.91 -50.656 1 16.66 2 ASN B N 1
ATOM 5684 C CA . ASN B 1 2 ? 17.812 1.652 -50.344 1 16.66 2 ASN B CA 1
ATOM 5685 C C . ASN B 1 2 ? 18.016 1.518 -48.812 1 16.66 2 ASN B C 1
ATOM 5687 O O . ASN B 1 2 ? 19 2.021 -48.281 1 16.66 2 ASN B O 1
ATOM 5691 N N . LYS B 1 3 ? 16.844 1.787 -48.062 1 24.11 3 LYS B N 1
ATOM 5692 C CA . LYS B 1 3 ? 16.891 1.925 -46.625 1 24.11 3 LYS B CA 1
ATOM 5693 C C . LYS B 1 3 ? 17.594 0.73 -45.969 1 24.11 3 LYS B C 1
ATOM 5695 O O . LYS B 1 3 ? 17.188 -0.417 -46.188 1 24.11 3 LYS B O 1
ATOM 5700 N N . SER B 1 4 ? 18.875 0.949 -45.656 1 21.31 4 SER B N 1
ATOM 5701 C CA . SER B 1 4 ? 19.969 0.053 -45.281 1 21.31 4 SER B CA 1
ATOM 5702 C C . SER B 1 4 ? 19.562 -0.859 -44.125 1 21.31 4 SER B C 1
ATOM 5704 O O . SER B 1 4 ? 18.906 -0.42 -43.188 1 21.31 4 SER B O 1
ATOM 5706 N N . PHE B 1 5 ? 19.203 -2.107 -44.375 1 23.66 5 PHE B N 1
ATOM 5707 C CA . PHE B 1 5 ? 19 -3.299 -43.562 1 23.66 5 PHE B CA 1
ATOM 5708 C C . PHE B 1 5 ? 19.984 -3.324 -42.406 1 23.66 5 PHE B C 1
ATOM 5710 O O . PHE B 1 5 ? 21.188 -3.184 -42.594 1 23.66 5 PHE B O 1
ATOM 5717 N N . GLU B 1 6 ? 19.547 -2.643 -41.312 1 24.69 6 GLU B N 1
ATOM 5718 C CA . GLU B 1 6 ? 20.297 -2.529 -40.062 1 24.69 6 GLU B CA 1
ATOM 5719 C C . GLU B 1 6 ? 21.062 -3.814 -39.75 1 24.69 6 GLU B C 1
ATOM 5721 O O . GLU B 1 6 ? 20.484 -4.906 -39.781 1 24.69 6 GLU B O 1
ATOM 5726 N N . THR B 1 7 ? 22.344 -3.893 -40.094 1 24.53 7 THR B N 1
ATOM 5727 C CA . THR B 1 7 ? 23.469 -4.82 -40 1 24.53 7 THR B CA 1
ATOM 5728 C C . THR B 1 7 ? 23.516 -5.5 -38.625 1 24.53 7 THR B C 1
ATOM 5730 O O . THR B 1 7 ? 23.609 -4.828 -37.625 1 24.53 7 THR B O 1
ATOM 5733 N N . TYR B 1 8 ? 22.688 -6.484 -38.5 1 25.58 8 TYR B N 1
ATOM 5734 C CA . TYR B 1 8 ? 22.828 -7.449 -37.406 1 25.58 8 TYR B CA 1
ATOM 5735 C C . TYR B 1 8 ? 24.297 -7.77 -37.156 1 25.58 8 TYR B C 1
ATOM 5737 O O . TYR B 1 8 ? 25.031 -8.148 -38.062 1 25.58 8 TYR B O 1
ATOM 5745 N N . GLN B 1 9 ? 25.016 -6.879 -36.438 1 27.19 9 GLN B N 1
ATOM 5746 C CA . GLN B 1 9 ? 26.453 -6.949 -36.156 1 27.19 9 GLN B CA 1
ATOM 5747 C C . GLN B 1 9 ? 26.859 -8.328 -35.656 1 27.19 9 GLN B C 1
ATOM 5749 O O . GLN B 1 9 ? 26.328 -8.789 -34.625 1 27.19 9 GLN B O 1
ATOM 5754 N N . PHE B 1 10 ? 27.094 -9.297 -36.531 1 28.47 10 PHE B N 1
ATOM 5755 C CA . PHE B 1 10 ? 27.797 -10.57 -36.406 1 28.47 10 PHE B CA 1
ATOM 5756 C C . PHE B 1 10 ? 29.141 -10.367 -35.719 1 28.47 10 PHE B C 1
ATOM 5758 O O . PHE B 1 10 ? 29.906 -9.477 -36.094 1 28.47 10 PHE B O 1
ATOM 5765 N N . GLN B 1 11 ? 29.172 -10.422 -34.406 1 30.38 11 GLN B N 1
ATOM 5766 C CA . GLN B 1 11 ? 30.547 -10.383 -33.938 1 30.38 11 GLN B CA 1
ATOM 5767 C C . GLN B 1 11 ? 31.297 -11.672 -34.25 1 30.38 11 GLN B C 1
ATOM 5769 O O . GLN B 1 11 ? 30.781 -12.766 -34.031 1 30.38 11 GLN B O 1
ATOM 5774 N N . ILE B 1 12 ? 32.031 -11.742 -35.281 1 32.19 12 ILE B N 1
ATOM 5775 C CA . ILE B 1 12 ? 33 -12.734 -35.75 1 32.19 12 ILE B CA 1
ATOM 5776 C C . ILE B 1 12 ? 34.188 -12.766 -34.781 1 32.19 12 ILE B C 1
ATOM 5778 O O . ILE B 1 12 ? 34.812 -11.727 -34.5 1 32.19 12 ILE B O 1
ATOM 5782 N N . ILE B 1 13 ? 34.062 -13.625 -33.844 1 34.56 13 ILE B N 1
ATOM 5783 C CA . ILE B 1 13 ? 35.281 -13.82 -33.094 1 34.56 13 ILE B CA 1
ATOM 5784 C C . ILE B 1 13 ? 36.219 -14.727 -33.875 1 34.56 13 ILE B C 1
ATOM 5786 O O . ILE B 1 13 ? 35.875 -15.844 -34.25 1 34.56 13 ILE B O 1
ATOM 5790 N N . ILE B 1 14 ? 37.156 -14.188 -34.531 1 35.84 14 ILE B N 1
ATOM 5791 C CA . ILE B 1 14 ? 38.188 -14.891 -35.281 1 35.84 14 ILE B CA 1
ATOM 5792 C C . ILE B 1 14 ? 39.344 -15.242 -34.344 1 35.84 14 ILE B C 1
ATOM 5794 O O . ILE B 1 14 ? 39.875 -14.367 -33.656 1 35.84 14 ILE B O 1
ATOM 5798 N N . ILE B 1 15 ? 39.281 -16.453 -33.844 1 34.34 15 ILE B N 1
ATOM 5799 C C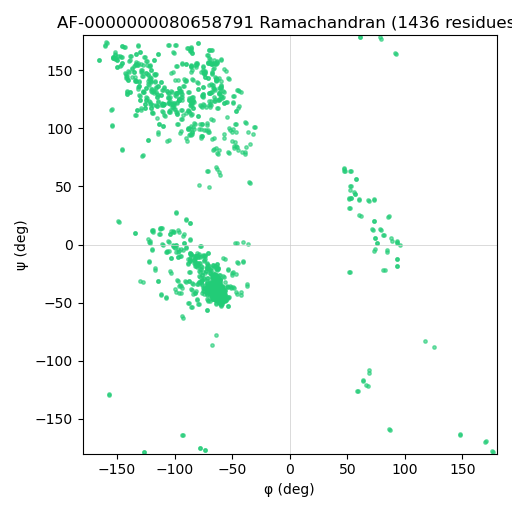A . ILE B 1 15 ? 40.438 -16.906 -33.094 1 34.34 15 ILE B CA 1
ATOM 5800 C C . ILE B 1 15 ? 41.469 -17.5 -34.062 1 34.34 15 ILE B C 1
ATOM 5802 O O . ILE B 1 15 ? 41.156 -18.422 -34.812 1 34.34 15 ILE B O 1
ATOM 5806 N N . SER B 1 16 ? 42.469 -16.797 -34.375 1 36.53 16 SER B N 1
ATOM 5807 C CA . SER B 1 16 ? 43.531 -17.234 -35.25 1 36.53 16 SER B CA 1
ATOM 5808 C C . SER B 1 16 ? 44.625 -17.984 -34.469 1 36.53 16 SER B C 1
ATOM 5810 O O . SER B 1 16 ? 45.094 -17.5 -33.438 1 36.53 16 SER B O 1
ATOM 5812 N N . THR B 1 17 ? 44.5 -19.297 -34.438 1 37.31 17 THR B N 1
ATOM 5813 C CA . THR B 1 17 ? 45.656 -20.031 -34 1 37.31 17 THR B CA 1
ATOM 5814 C C . THR B 1 17 ? 46.719 -20.062 -35.125 1 37.31 17 THR B C 1
ATOM 5816 O O . THR B 1 17 ? 46.438 -19.734 -36.281 1 37.31 17 THR B O 1
ATOM 5819 N N . PRO B 1 18 ? 48.062 -20.203 -34.781 1 42.91 18 PRO B N 1
ATOM 5820 C CA . PRO B 1 18 ? 49.094 -20.234 -35.844 1 42.91 18 PRO B CA 1
ATOM 5821 C C . PRO B 1 18 ? 48.688 -21.078 -37.031 1 42.91 18 PRO B C 1
ATOM 5823 O O . PRO B 1 18 ? 49.125 -20.812 -38.156 1 42.91 18 PRO B O 1
ATOM 5826 N N . THR B 1 19 ? 48.125 -22.234 -36.906 1 46 19 THR B N 1
ATOM 5827 C CA . THR B 1 19 ? 47.844 -23.172 -38 1 46 19 THR B CA 1
ATOM 5828 C C . THR B 1 19 ? 46.406 -22.953 -38.531 1 46 19 THR B C 1
ATOM 5830 O O . THR B 1 19 ? 46.094 -23.391 -39.656 1 46 19 THR B O 1
ATOM 5833 N N . ARG B 1 20 ? 45.406 -22.656 -37.75 1 44.47 20 ARG B N 1
ATOM 5834 C CA . ARG B 1 20 ? 44.031 -22.562 -38.188 1 44.47 20 ARG B CA 1
ATOM 5835 C C . ARG B 1 20 ? 43.375 -21.297 -37.656 1 44.47 20 ARG B C 1
ATOM 5837 O O . ARG B 1 20 ? 43.719 -20.844 -36.562 1 44.47 20 ARG B O 1
ATOM 5844 N N . THR B 1 21 ? 43.031 -20.312 -38.438 1 44.66 21 THR B N 1
ATOM 5845 C CA . THR B 1 21 ? 42.188 -19.188 -38.031 1 44.66 21 THR B CA 1
ATOM 5846 C C . THR B 1 21 ? 40.75 -19.641 -37.844 1 44.66 21 THR B C 1
ATOM 5848 O O . THR B 1 21 ? 40.156 -20.234 -38.75 1 44.66 21 THR B O 1
ATOM 5851 N N . LEU B 1 22 ? 40.281 -19.906 -36.656 1 37.47 22 LEU B N 1
ATOM 5852 C CA . LEU B 1 22 ? 38.938 -20.297 -36.375 1 37.47 22 LEU B CA 1
ATOM 5853 C C . LEU B 1 22 ? 38.031 -19.078 -36.219 1 37.47 22 LEU B C 1
ATOM 5855 O O . LEU B 1 22 ? 38.438 -18.047 -35.688 1 37.47 22 LEU B O 1
ATOM 5859 N N . ARG B 1 23 ? 37.094 -18.828 -37.094 1 40.84 23 ARG B N 1
ATOM 5860 C CA . ARG B 1 23 ? 36.031 -17.844 -37 1 40.84 23 ARG B CA 1
ATOM 5861 C C . ARG B 1 23 ? 34.844 -18.406 -36.219 1 40.84 23 ARG B C 1
ATOM 5863 O O . ARG B 1 23 ? 34.375 -19.516 -36.5 1 40.84 23 ARG B O 1
ATOM 5870 N N . PHE B 1 24 ? 34.719 -18.031 -34.969 1 33.62 24 PHE B N 1
ATOM 5871 C CA . PHE B 1 24 ? 33.562 -18.422 -34.188 1 33.62 24 PHE B CA 1
ATOM 5872 C C . PHE B 1 24 ? 32.406 -17.453 -34.406 1 33.62 24 PHE B C 1
ATOM 5874 O O . PHE B 1 24 ? 32.594 -16.234 -34.344 1 33.62 24 PHE B O 1
ATOM 5881 N N . LEU B 1 25 ? 31.438 -17.766 -35.312 1 35.47 25 LEU B N 1
ATOM 5882 C CA . LEU B 1 25 ? 30.172 -17.062 -35.438 1 35.47 25 LEU B CA 1
ATOM 5883 C C . LEU B 1 25 ? 29.203 -17.453 -34.344 1 35.47 25 LEU B C 1
ATOM 5885 O O . LEU B 1 25 ? 28.984 -18.641 -34.094 1 35.47 25 LEU B O 1
ATOM 5889 N N . ASN B 1 26 ? 29.188 -16.703 -33.281 1 29.48 26 ASN B N 1
ATOM 5890 C CA . ASN B 1 26 ? 28.172 -16.953 -32.281 1 29.48 26 ASN B CA 1
ATOM 5891 C C . ASN B 1 26 ? 26.766 -16.75 -32.844 1 29.48 26 ASN B C 1
ATOM 5893 O O . ASN B 1 26 ? 26.359 -15.609 -33.094 1 29.48 26 ASN B O 1
ATOM 5897 N N . GLU B 1 27 ? 26.359 -17.5 -33.812 1 30.8 27 GLU B N 1
ATOM 5898 C CA . GLU B 1 27 ? 24.922 -17.5 -34.125 1 30.8 27 GLU B CA 1
ATOM 5899 C C . GLU B 1 27 ? 24.109 -18 -32.906 1 30.8 27 GLU B C 1
ATOM 5901 O O . GLU B 1 27 ? 24.641 -18.75 -32.094 1 30.8 27 GLU B O 1
ATOM 5906 N N . ILE B 1 28 ? 22.891 -17.359 -32.719 1 28.67 28 ILE B N 1
ATOM 5907 C CA . ILE B 1 28 ? 21.953 -17.891 -31.75 1 28.67 28 ILE B CA 1
ATOM 5908 C C . ILE B 1 28 ? 21.766 -19.391 -31.969 1 28.67 28 ILE B C 1
ATOM 5910 O O . ILE B 1 28 ? 21.281 -19.812 -33.031 1 28.67 28 ILE B O 1
ATOM 5914 N N . GLY B 1 29 ? 22.328 -20.312 -31.312 1 29.98 29 GLY B N 1
ATOM 5915 C CA . GLY B 1 29 ? 22.344 -21.75 -31.094 1 29.98 29 GLY B CA 1
ATOM 5916 C C . GLY B 1 29 ? 23.672 -22.391 -31.469 1 29.98 29 GLY B C 1
ATOM 5917 O O . GLY B 1 29 ? 24.203 -23.203 -30.703 1 29.98 29 GLY B O 1
ATOM 5918 N N . ASP B 1 30 ? 23.953 -22.734 -32.812 1 28.45 30 ASP B N 1
ATOM 5919 C CA . ASP B 1 30 ? 24.969 -23.672 -33.281 1 28.45 30 ASP B CA 1
ATOM 5920 C C . ASP B 1 30 ? 26.281 -22.953 -33.594 1 28.45 30 ASP B C 1
ATOM 5922 O O . ASP B 1 30 ? 26.281 -21.844 -34.125 1 28.45 30 ASP B O 1
ATOM 5926 N N . TYR B 1 31 ? 27.359 -23.219 -32.75 1 29.55 31 TYR B N 1
ATOM 5927 C CA . TYR B 1 31 ? 28.734 -22.781 -32.938 1 29.55 31 TYR B CA 1
ATOM 5928 C C . TYR B 1 31 ? 29.328 -23.359 -34.219 1 29.55 31 TYR B C 1
ATOM 5930 O O . TYR B 1 31 ? 29.375 -24.578 -34.375 1 29.55 31 TYR B O 1
ATOM 5938 N N . LEU B 1 32 ? 29 -22.797 -35.406 1 30.5 32 LEU B N 1
ATOM 5939 C CA . LEU B 1 32 ? 29.641 -23.328 -36.594 1 30.5 32 LEU B CA 1
ATOM 5940 C C . LEU B 1 32 ? 31.109 -22.922 -36.656 1 30.5 32 LEU B C 1
ATOM 5942 O O . LEU B 1 32 ? 31.438 -21.75 -36.469 1 30.5 32 LEU B O 1
ATOM 5946 N N . GLU B 1 33 ? 32.031 -23.797 -36.344 1 30.03 33 GLU B N 1
ATOM 5947 C CA . GLU B 1 33 ? 33.5 -23.719 -36.438 1 30.03 33 GLU B CA 1
ATOM 5948 C C . GLU B 1 33 ? 33.969 -23.641 -37.875 1 30.03 33 GLU B C 1
ATOM 5950 O O . GLU B 1 33 ? 33.594 -24.469 -38.719 1 30.03 33 GLU B O 1
ATOM 5955 N N . GLU B 1 34 ? 33.969 -22.469 -38.5 1 33.5 34 GLU B N 1
ATOM 5956 C CA . GLU B 1 34 ? 34.562 -22.469 -39.812 1 33.5 34 GLU B CA 1
ATOM 5957 C C . GLU B 1 34 ? 36.062 -22.234 -39.75 1 33.5 34 GLU B C 1
ATOM 5959 O O . GLU B 1 34 ? 36.531 -21.375 -39 1 33.5 34 GLU B O 1
ATOM 5964 N N . THR B 1 35 ? 36.844 -23.188 -40.125 1 32.25 35 THR B N 1
ATOM 5965 C CA . THR B 1 35 ? 38.312 -23.219 -40.219 1 32.25 35 THR B CA 1
ATOM 5966 C C . THR B 1 35 ? 38.781 -22.203 -41.281 1 32.25 35 THR B C 1
ATOM 5968 O O . THR B 1 35 ? 38.406 -22.297 -42.438 1 32.25 35 THR B O 1
ATOM 5971 N N . LEU B 1 36 ? 38.906 -20.938 -40.906 1 34.25 36 LEU B N 1
ATOM 5972 C CA . LEU B 1 36 ? 39.5 -20.047 -41.906 1 34.25 36 LEU B CA 1
ATOM 5973 C C . LEU B 1 36 ? 41 -20.375 -42.094 1 34.25 36 LEU B C 1
ATOM 5975 O O . LEU B 1 36 ? 41.688 -20.719 -41.125 1 34.25 36 LEU B O 1
ATOM 5979 N N . GLU B 1 37 ? 41.594 -20.75 -43.219 1 29.69 37 GLU B N 1
ATOM 5980 C CA . GLU B 1 37 ? 42.875 -21.188 -43.75 1 29.69 37 GLU B CA 1
ATOM 5981 C C . GLU B 1 37 ? 43.969 -20.172 -43.438 1 29.69 37 GLU B C 1
ATOM 5983 O O . GLU B 1 37 ? 45.156 -20.438 -43.656 1 29.69 37 GLU B O 1
ATOM 5988 N N . ASN B 1 38 ? 43.812 -18.828 -43.5 1 32.84 38 ASN B N 1
ATOM 5989 C CA . ASN B 1 38 ? 45 -18.062 -43.812 1 32.84 38 ASN B CA 1
ATOM 5990 C C . ASN B 1 38 ? 46.062 -18.156 -42.719 1 32.84 38 ASN B C 1
ATOM 5992 O O . ASN B 1 38 ? 45.75 -18.469 -41.562 1 32.84 38 ASN B O 1
ATOM 5996 N N . SER B 1 39 ? 47.531 -17.859 -43 1 34.03 39 SER B N 1
ATOM 5997 C CA . SER B 1 39 ? 48.906 -18.125 -42.594 1 34.03 39 SER B CA 1
ATOM 5998 C C . SER B 1 39 ? 49.188 -17.531 -41.219 1 34.03 39 SER B C 1
ATOM 6000 O O . SER B 1 39 ? 49.906 -18.141 -40.406 1 34.03 39 SER B O 1
ATOM 6002 N N . GLU B 1 40 ? 49.625 -16.109 -41.188 1 35.75 40 GLU B N 1
ATOM 6003 C CA . GLU B 1 40 ? 50.406 -15.539 -40.094 1 35.75 40 GLU B CA 1
ATOM 6004 C C . GLU B 1 40 ? 49.688 -15.719 -38.75 1 35.75 40 GLU B C 1
ATOM 6006 O O . GLU B 1 40 ? 48.562 -15.242 -38.562 1 35.75 40 GLU B O 1
ATOM 6011 N N . ILE B 1 41 ? 50.031 -16.75 -38.062 1 34.97 41 ILE B N 1
ATOM 6012 C CA . ILE B 1 41 ? 49.5 -17.188 -36.75 1 34.97 41 ILE B CA 1
ATOM 6013 C C . ILE B 1 41 ? 49.812 -16.141 -35.688 1 34.97 41 ILE B C 1
ATOM 6015 O O . ILE B 1 41 ? 50.969 -15.906 -35.344 1 34.97 41 ILE B O 1
ATOM 6019 N N . PHE B 1 42 ? 49.312 -14.945 -35.719 1 33.25 42 PHE B N 1
ATOM 6020 C CA . PHE B 1 42 ? 49.406 -14.156 -34.469 1 33.25 42 PHE B CA 1
ATOM 6021 C C . PHE B 1 42 ? 49.188 -15.023 -33.25 1 33.25 42 PHE B C 1
ATOM 6023 O O . PHE B 1 42 ? 48.312 -15.922 -33.281 1 33.25 42 PHE B O 1
ATOM 6030 N N . GLU B 1 43 ? 50.25 -15.383 -32.5 1 35.56 43 GLU B N 1
ATOM 6031 C CA . GLU B 1 43 ? 50.156 -16.047 -31.219 1 35.56 43 GLU B CA 1
ATOM 6032 C C . GLU B 1 43 ? 48.938 -15.562 -30.453 1 35.56 43 GLU B C 1
ATOM 6034 O O . GLU B 1 43 ? 48.938 -14.477 -29.875 1 35.56 43 GLU B O 1
ATOM 6039 N N . PHE B 1 44 ? 47.875 -15.578 -30.953 1 37.47 44 PHE B N 1
ATOM 6040 C CA . PHE B 1 44 ? 46.656 -15.281 -30.219 1 37.47 44 PHE B CA 1
ATOM 6041 C C . PHE B 1 44 ? 46.531 -16.156 -28.969 1 37.47 44 PHE B C 1
ATOM 6043 O O . PHE B 1 44 ? 46.625 -17.375 -29.047 1 37.47 44 PHE B O 1
ATOM 6050 N N . SER B 1 45 ? 47.219 -15.789 -27.953 1 47.41 45 SER B N 1
ATOM 6051 C CA . SER B 1 45 ? 46.906 -16.484 -26.719 1 47.41 45 SER B CA 1
ATOM 6052 C C . SER B 1 45 ? 45.375 -16.547 -26.5 1 47.41 45 SER B C 1
ATOM 6054 O O . SER B 1 45 ? 44.688 -15.547 -26.688 1 47.41 45 SER B O 1
ATOM 6056 N N . ALA B 1 46 ? 44.938 -17.719 -26.531 1 56.69 46 ALA B N 1
ATOM 6057 C CA . ALA B 1 46 ? 43.5 -17.953 -26.281 1 56.69 46 ALA B CA 1
ATOM 6058 C C . ALA B 1 46 ? 43.031 -17.125 -25.094 1 56.69 46 ALA B C 1
ATOM 6060 O O . ALA B 1 46 ? 43.719 -17 -24.078 1 56.69 46 ALA B O 1
ATOM 6061 N N . PRO B 1 47 ? 42.062 -16.234 -25.344 1 70.44 47 PRO B N 1
ATOM 6062 C CA . PRO B 1 47 ? 41.5 -15.492 -24.203 1 70.44 47 PRO B CA 1
ATOM 6063 C C . PRO B 1 47 ? 41.188 -16.391 -23.016 1 70.44 47 PRO B C 1
ATOM 6065 O O . PRO B 1 47 ? 40.812 -17.562 -23.203 1 70.44 47 PRO B O 1
ATOM 6068 N N . SER B 1 48 ? 41.594 -15.945 -21.938 1 81.56 48 SER B N 1
ATOM 6069 C CA . SER B 1 48 ? 41.219 -16.656 -20.719 1 81.56 48 SER B CA 1
ATOM 6070 C C . SER B 1 48 ? 39.688 -16.797 -20.609 1 81.56 48 SER B C 1
ATOM 6072 O O . SER B 1 48 ? 38.938 -16.062 -21.266 1 81.56 48 SER B O 1
ATOM 6074 N N . LYS B 1 49 ? 39.188 -17.828 -20 1 87.31 49 LYS B N 1
ATOM 6075 C CA . LYS B 1 49 ? 37.781 -18.031 -19.781 1 87.31 49 LYS B CA 1
ATOM 6076 C C . LYS B 1 49 ? 37.125 -16.781 -19.203 1 87.31 49 LYS B C 1
ATOM 6078 O O . LYS B 1 49 ? 36 -16.422 -19.578 1 87.31 49 LYS B O 1
ATOM 6083 N N . ARG B 1 50 ? 37.812 -16.188 -18.406 1 90.62 50 ARG B N 1
ATOM 6084 C CA . ARG B 1 50 ? 37.312 -14.953 -17.797 1 90.62 50 ARG B CA 1
ATOM 6085 C C . ARG B 1 50 ? 37.094 -13.867 -18.844 1 90.62 50 ARG B C 1
ATOM 6087 O O . ARG B 1 50 ? 36.094 -13.156 -18.812 1 90.62 50 ARG B O 1
ATOM 6094 N N . ASP B 1 51 ? 38 -13.711 -19.672 1 90.25 51 ASP B N 1
ATOM 6095 C CA . ASP B 1 51 ? 37.906 -12.688 -20.703 1 90.25 51 ASP B CA 1
ATOM 6096 C C . ASP B 1 51 ? 36.75 -12.969 -21.656 1 90.25 51 ASP B C 1
ATOM 6098 O O . ASP B 1 51 ? 36.125 -12.047 -22.156 1 90.25 51 ASP B O 1
ATOM 6102 N N . LEU B 1 52 ? 36.625 -14.227 -21.891 1 90.31 52 LEU B N 1
ATOM 6103 C CA . LEU B 1 52 ? 35.5 -14.609 -22.734 1 90.31 52 LEU B CA 1
ATOM 6104 C C . LEU B 1 52 ? 34.156 -14.25 -22.062 1 90.31 52 LEU B C 1
ATOM 6106 O O . LEU B 1 52 ? 33.25 -13.719 -22.703 1 90.31 52 LEU B O 1
ATOM 6110 N N . LYS B 1 53 ? 34.062 -14.594 -20.812 1 93.5 53 LYS B N 1
ATOM 6111 C CA . LYS B 1 53 ? 32.875 -14.258 -20.062 1 93.5 53 LYS B CA 1
ATOM 6112 C C . LYS B 1 53 ? 32.656 -12.75 -20 1 93.5 53 LYS B C 1
ATOM 6114 O O . LYS B 1 53 ? 31.516 -12.273 -20.141 1 93.5 53 LYS B O 1
ATOM 6119 N N . ARG B 1 54 ? 33.688 -12.008 -19.812 1 93.69 54 ARG B N 1
ATOM 6120 C CA . ARG B 1 54 ? 33.594 -10.547 -19.812 1 93.69 54 ARG B CA 1
ATOM 6121 C C . ARG B 1 54 ? 33.125 -10.016 -21.156 1 93.69 54 ARG B C 1
ATOM 6123 O O . ARG B 1 54 ? 32.344 -9.078 -21.219 1 93.69 54 ARG B O 1
ATOM 6130 N N . SER B 1 55 ? 33.625 -10.594 -22.188 1 92.88 55 SER B N 1
ATOM 6131 C CA . SER B 1 55 ? 33.219 -10.18 -23.531 1 92.88 55 SER B CA 1
ATOM 6132 C C . SER B 1 55 ? 31.734 -10.453 -23.766 1 92.88 55 SER B C 1
ATOM 6134 O O . SER B 1 55 ? 31.016 -9.617 -24.328 1 92.88 55 SER B O 1
ATOM 6136 N N . LEU B 1 56 ? 31.312 -11.609 -23.328 1 92.81 56 LEU B N 1
ATOM 6137 C CA . LEU B 1 56 ? 29.906 -11.969 -23.469 1 92.81 56 LEU B CA 1
ATOM 6138 C C . LEU B 1 56 ? 29.016 -11.016 -22.672 1 92.81 56 LEU B C 1
ATOM 6140 O O . LEU B 1 56 ? 27.938 -10.625 -23.141 1 92.81 56 LEU B O 1
ATOM 6144 N N . ALA B 1 57 ? 29.422 -10.727 -21.484 1 95.06 57 ALA B N 1
ATOM 6145 C CA . ALA B 1 57 ? 28.672 -9.773 -20.656 1 95.06 57 ALA B CA 1
ATOM 6146 C C . ALA B 1 57 ? 28.594 -8.414 -21.344 1 95.06 57 ALA B C 1
ATOM 6148 O O . ALA B 1 57 ? 27.516 -7.793 -21.375 1 95.06 57 ALA B O 1
ATOM 6149 N N . ARG B 1 58 ? 29.609 -7.918 -21.922 1 93.19 58 ARG B N 1
ATOM 6150 C CA . ARG B 1 58 ? 29.656 -6.633 -22.609 1 93.19 58 ARG B CA 1
ATOM 6151 C C . ARG B 1 58 ? 28.703 -6.625 -23.812 1 93.19 58 ARG B C 1
ATOM 6153 O O . ARG B 1 58 ? 28.078 -5.602 -24.109 1 93.19 58 ARG B O 1
ATOM 6160 N N . GLN B 1 59 ? 28.641 -7.758 -24.469 1 91.88 59 GLN B N 1
ATOM 6161 C CA . GLN B 1 59 ? 27.734 -7.883 -25.594 1 91.88 59 GLN B CA 1
ATOM 6162 C C . GLN B 1 59 ? 26.281 -7.727 -25.156 1 91.88 59 GLN B C 1
ATOM 6164 O O . GLN B 1 59 ? 25.422 -7.312 -25.938 1 91.88 59 GLN B O 1
ATOM 6169 N N . ASN B 1 60 ? 26.109 -8.078 -23.969 1 93.38 60 ASN B N 1
ATOM 6170 C CA . ASN B 1 60 ? 24.781 -7.918 -23.391 1 93.38 60 ASN B CA 1
ATOM 6171 C C . ASN B 1 60 ? 24.656 -6.617 -22.609 1 93.38 60 ASN B C 1
ATOM 6173 O O . ASN B 1 60 ? 23.766 -6.469 -21.766 1 93.38 60 ASN B O 1
ATOM 6177 N N . ARG B 1 61 ? 25.625 -5.742 -22.734 1 92.5 61 ARG B N 1
ATOM 6178 C CA . ARG B 1 61 ? 25.625 -4.375 -22.234 1 92.5 61 ARG B CA 1
ATOM 6179 C C . ARG B 1 61 ? 25.688 -4.352 -20.703 1 92.5 61 ARG B C 1
ATOM 6181 O O . ARG B 1 61 ? 24.953 -3.594 -20.062 1 92.5 61 ARG B O 1
ATOM 6188 N N . THR B 1 62 ? 26.406 -5.234 -20.141 1 96.31 62 THR B N 1
ATOM 6189 C CA . THR B 1 62 ? 26.641 -5.266 -18.703 1 96.31 62 THR B CA 1
ATOM 6190 C C . THR B 1 62 ? 28.062 -5.711 -18.391 1 96.31 62 THR B C 1
ATOM 6192 O O . THR B 1 62 ? 28.859 -5.969 -19.297 1 96.31 62 THR B O 1
ATOM 6195 N N . THR B 1 63 ? 28.484 -5.59 -17.156 1 96.38 63 THR B N 1
ATOM 6196 C CA . THR B 1 63 ? 29.75 -6.082 -16.641 1 96.38 63 THR B CA 1
ATOM 6197 C C . THR B 1 63 ? 29.609 -7.504 -16.109 1 96.38 63 THR B C 1
ATOM 6199 O O . THR B 1 63 ? 28.547 -7.875 -15.594 1 96.38 63 THR B O 1
ATOM 6202 N N . TYR B 1 64 ? 30.719 -8.305 -16.391 1 97.06 64 TYR B N 1
ATOM 6203 C CA . TYR B 1 64 ? 30.734 -9.656 -15.844 1 97.06 64 TYR B CA 1
ATOM 6204 C C . TYR B 1 64 ? 30.391 -9.648 -14.359 1 97.06 64 TYR B C 1
ATOM 6206 O O . TYR B 1 64 ? 31 -8.906 -13.586 1 97.06 64 TYR B O 1
ATOM 6214 N N . ILE B 1 65 ? 29.422 -10.438 -13.898 1 97.94 65 ILE B N 1
ATOM 6215 C CA . ILE B 1 65 ? 28.781 -10.352 -12.586 1 97.94 65 ILE B CA 1
ATOM 6216 C C . ILE B 1 65 ? 29.828 -10.555 -11.492 1 97.94 65 ILE B C 1
ATOM 6218 O O . ILE B 1 65 ? 29.719 -9.969 -10.406 1 97.94 65 ILE B O 1
ATOM 6222 N N . TYR B 1 66 ? 30.859 -11.359 -11.688 1 96.88 66 TYR B N 1
ATOM 6223 C CA . TYR B 1 66 ? 31.875 -11.656 -10.68 1 96.88 66 TYR B CA 1
ATOM 6224 C C . TYR B 1 66 ? 32.812 -10.469 -10.484 1 96.88 66 TYR B C 1
ATOM 6226 O O . TYR B 1 66 ? 33.625 -10.445 -9.547 1 96.88 66 TYR B O 1
ATOM 6234 N N . ASP B 1 67 ? 32.719 -9.453 -11.336 1 96.12 67 ASP B N 1
ATOM 6235 C CA . ASP B 1 67 ? 33.531 -8.258 -11.18 1 96.12 67 ASP B CA 1
ATOM 6236 C C . ASP B 1 67 ? 32.844 -7.238 -10.281 1 96.12 67 ASP B C 1
ATOM 6238 O O . ASP B 1 67 ? 33.469 -6.289 -9.812 1 96.12 67 ASP B O 1
ATOM 6242 N N . PHE B 1 68 ? 31.578 -7.336 -10.008 1 96.94 68 PHE B N 1
ATOM 6243 C CA . PHE B 1 68 ? 30.828 -6.344 -9.258 1 96.94 68 PHE B CA 1
ATOM 6244 C C . PHE B 1 68 ? 31.312 -6.281 -7.812 1 96.94 68 PHE B C 1
ATOM 6246 O O . PHE B 1 68 ? 31.5 -5.191 -7.262 1 96.94 68 PHE B O 1
ATOM 6253 N N . PRO B 1 69 ? 31.5 -7.441 -7.098 1 95.25 69 PRO B N 1
ATOM 6254 C CA . PRO B 1 69 ? 32.031 -7.328 -5.742 1 95.25 69 PRO B CA 1
ATOM 6255 C C . PRO B 1 69 ? 33.344 -6.535 -5.695 1 95.25 69 PRO B C 1
ATOM 6257 O O . PRO B 1 69 ? 33.594 -5.777 -4.75 1 95.25 69 PRO B O 1
ATOM 6260 N N . LEU B 1 70 ? 34.156 -6.738 -6.773 1 91.94 70 LEU B N 1
ATOM 6261 C CA . LEU B 1 70 ? 35.438 -6.016 -6.844 1 91.94 70 LEU B CA 1
ATOM 6262 C C . LEU B 1 70 ? 35.188 -4.527 -7.078 1 91.94 70 LEU B C 1
ATOM 6264 O O . LEU B 1 70 ? 35.938 -3.689 -6.57 1 91.94 70 LEU B O 1
ATOM 6268 N N . LEU B 1 71 ? 34.219 -4.242 -7.895 1 93.88 71 LEU B N 1
ATOM 6269 C CA . LEU B 1 71 ? 33.844 -2.844 -8.117 1 93.88 71 LEU B CA 1
ATOM 6270 C C . LEU B 1 71 ? 33.438 -2.178 -6.812 1 93.88 71 LEU B C 1
ATOM 6272 O O . LEU B 1 71 ? 33.781 -1.028 -6.551 1 93.88 71 LEU B O 1
ATOM 6276 N N . PHE B 1 72 ? 32.656 -2.857 -5.988 1 94.44 72 PHE B N 1
ATOM 6277 C CA . PHE B 1 72 ? 32.25 -2.332 -4.688 1 94.44 72 PHE B CA 1
ATOM 6278 C C . PHE B 1 72 ? 33.469 -2.07 -3.816 1 94.44 72 PHE B C 1
ATOM 6280 O O . PHE B 1 72 ? 33.594 -1.015 -3.188 1 94.44 72 PHE B O 1
ATOM 6287 N N . ALA B 1 73 ? 34.375 -3.055 -3.822 1 89.94 73 ALA B N 1
ATOM 6288 C CA . ALA B 1 73 ? 35.594 -2.916 -3.029 1 89.94 73 ALA B CA 1
ATOM 6289 C C . ALA B 1 73 ? 36.406 -1.687 -3.457 1 89.94 73 ALA B C 1
ATOM 6291 O O . ALA B 1 73 ? 36.906 -0.948 -2.613 1 89.94 73 ALA B O 1
ATOM 6292 N N . ARG B 1 74 ? 36.438 -1.498 -4.73 1 89.06 74 ARG B N 1
ATOM 6293 C CA . ARG B 1 74 ? 37.188 -0.363 -5.273 1 89.06 74 ARG B CA 1
ATOM 6294 C C . ARG B 1 74 ? 36.562 0.957 -4.844 1 89.06 74 ARG B C 1
ATOM 6296 O O . ARG B 1 74 ? 37.25 1.884 -4.434 1 89.06 74 ARG B O 1
ATOM 6303 N N . ILE B 1 75 ? 35.312 1.058 -4.93 1 90.81 75 ILE B N 1
ATOM 6304 C CA . ILE B 1 75 ? 34.594 2.303 -4.633 1 90.81 75 ILE B CA 1
ATOM 6305 C C . ILE B 1 75 ? 34.656 2.592 -3.137 1 90.81 75 ILE B C 1
ATOM 6307 O O . ILE B 1 75 ? 34.844 3.742 -2.729 1 90.81 75 ILE B O 1
ATOM 6311 N N . PHE B 1 76 ? 34.562 1.59 -2.309 1 86.81 76 PHE B N 1
ATOM 6312 C CA . PHE B 1 76 ? 34.656 1.789 -0.867 1 86.81 76 PHE B CA 1
ATOM 6313 C C . PHE B 1 76 ? 36.062 2.236 -0.477 1 86.81 76 PHE B C 1
ATOM 6315 O O . PHE B 1 76 ? 36.25 2.979 0.492 1 86.81 76 PHE B O 1
ATOM 6322 N N . SER B 1 77 ? 37.031 1.842 -1.242 1 82 77 SER B N 1
ATOM 6323 C CA . SER B 1 77 ? 38.406 2.197 -0.959 1 82 77 SER B CA 1
ATOM 6324 C C . SER B 1 77 ? 38.719 3.648 -1.33 1 82 77 SER B C 1
ATOM 6326 O O . SER B 1 77 ? 39.594 4.273 -0.763 1 82 77 SER B O 1
ATOM 6328 N N . GLU B 1 78 ? 38.094 4.074 -2.354 1 79.5 78 GLU B N 1
ATOM 6329 C CA . GLU B 1 78 ? 38.281 5.465 -2.754 1 79.5 78 GLU B CA 1
ATOM 6330 C C . GLU B 1 78 ? 37.906 6.418 -1.621 1 79.5 78 GLU B C 1
ATOM 6332 O O . GLU B 1 78 ? 38.469 7.512 -1.512 1 79.5 78 GLU B O 1
ATOM 6337 N N . LYS B 1 79 ? 37.094 6.062 -0.819 1 68.25 79 LYS B N 1
ATOM 6338 C CA . LYS B 1 79 ? 36.594 6.926 0.248 1 68.25 79 LYS B CA 1
ATOM 6339 C C . LYS B 1 79 ? 37.531 6.934 1.439 1 68.25 79 LYS B C 1
ATOM 6341 O O . LYS B 1 79 ? 37.469 7.812 2.299 1 68.25 79 LYS B O 1
ATOM 6346 N N . THR B 1 80 ? 38.469 5.871 1.333 1 63.5 80 THR B N 1
ATOM 6347 C CA . THR B 1 80 ? 39.406 5.801 2.434 1 63.5 80 THR B CA 1
ATOM 6348 C C . THR B 1 80 ? 40.719 6.477 2.053 1 63.5 80 THR B C 1
ATOM 6350 O O . THR B 1 80 ? 41.188 6.336 0.923 1 63.5 80 THR B O 1
ATOM 6353 N N . GLU B 1 81 ? 41.062 7.68 2.498 1 56.69 81 GLU B N 1
ATOM 6354 C CA . GLU B 1 81 ? 42.25 8.516 2.256 1 56.69 81 GLU B CA 1
ATOM 6355 C C . GLU B 1 81 ? 43.531 7.68 2.25 1 56.69 81 GLU B C 1
ATOM 6357 O O . GLU B 1 81 ? 44.594 8.164 1.856 1 56.69 81 GLU B O 1
ATOM 6362 N N . ASN B 1 82 ? 43.406 6.473 2.738 1 52.88 82 ASN B N 1
ATOM 6363 C CA . ASN B 1 82 ? 44.688 5.812 2.918 1 52.88 82 ASN B CA 1
ATOM 6364 C C . ASN B 1 82 ? 45.125 5.039 1.668 1 52.88 82 ASN B C 1
ATOM 6366 O O . ASN B 1 82 ? 44.531 4.008 1.349 1 52.88 82 ASN B O 1
ATOM 6370 N N . GLU B 1 83 ? 45.812 5.672 0.77 1 53.09 83 GLU B N 1
ATOM 6371 C CA . GLU B 1 83 ? 46.312 5.195 -0.509 1 53.09 83 GLU B CA 1
ATOM 6372 C C . GLU B 1 83 ? 47.062 3.875 -0.343 1 53.09 83 GLU B C 1
ATOM 6374 O O . GLU B 1 83 ? 47.25 3.129 -1.309 1 53.09 83 GLU B O 1
ATOM 6379 N N . THR B 1 84 ? 47.594 3.568 0.812 1 53.03 84 THR B N 1
ATOM 6380 C CA . THR B 1 84 ? 48.562 2.475 0.916 1 53.03 84 THR B CA 1
ATOM 6381 C C . THR B 1 84 ? 47.844 1.145 1.126 1 53.03 84 THR B C 1
ATOM 6383 O O . THR B 1 84 ? 48.469 0.082 1.055 1 53.03 84 THR B O 1
ATOM 6386 N N . ILE B 1 85 ? 46.594 1.198 1.417 1 57.09 85 ILE B N 1
ATOM 6387 C CA . ILE B 1 85 ? 45.875 -0.03 1.794 1 57.09 85 ILE B CA 1
ATOM 6388 C C . ILE B 1 85 ? 45.406 -0.755 0.541 1 57.09 85 ILE B C 1
ATOM 6390 O O . ILE B 1 85 ? 44.875 -0.13 -0.379 1 57.09 85 ILE B O 1
ATOM 6394 N N . ASN B 1 86 ? 45.844 -1.948 0.397 1 67.94 86 ASN B N 1
ATOM 6395 C CA . ASN B 1 86 ? 45.281 -2.814 -0.64 1 67.94 86 ASN B CA 1
ATOM 6396 C C . ASN B 1 86 ? 43.781 -2.777 -0.652 1 67.94 86 ASN B C 1
ATOM 6398 O O . ASN B 1 86 ? 43.125 -3.238 0.292 1 67.94 86 ASN B O 1
ATOM 6402 N N . TRP B 1 87 ? 43.219 -2.078 -1.602 1 70.38 87 TRP B N 1
ATOM 6403 C CA . TRP B 1 87 ? 41.781 -1.813 -1.676 1 70.38 87 TRP B CA 1
ATOM 6404 C C . TRP B 1 87 ? 41 -3.111 -1.605 1 70.38 87 TRP B C 1
ATOM 6406 O O . TRP B 1 87 ? 39.875 -3.129 -1.105 1 70.38 87 TRP B O 1
ATOM 6416 N N . LYS B 1 88 ? 41.562 -4.207 -1.905 1 74.31 88 LYS B N 1
ATOM 6417 C CA . LYS B 1 88 ? 40.875 -5.488 -1.906 1 74.31 88 LYS B CA 1
ATOM 6418 C C . LYS B 1 88 ? 40.688 -6.016 -0.487 1 74.31 88 LYS B C 1
ATOM 6420 O O . LYS B 1 88 ? 39.812 -6.824 -0.228 1 74.31 88 LYS B O 1
ATOM 6425 N N . SER B 1 89 ? 41.5 -5.504 0.37 1 78.12 89 SER B N 1
ATOM 6426 C CA . SER B 1 89 ? 41.469 -6.012 1.737 1 78.12 89 SER B CA 1
ATOM 6427 C C . SER B 1 89 ? 40.406 -5.293 2.574 1 78.12 89 SER B C 1
ATOM 6429 O O . SER B 1 89 ? 40.062 -5.738 3.672 1 78.12 89 SER B O 1
ATOM 6431 N N . LEU B 1 90 ? 39.875 -4.285 2.008 1 82.06 90 LEU B N 1
ATOM 6432 C CA . LEU B 1 90 ? 38.938 -3.467 2.768 1 82.06 90 LEU B CA 1
ATOM 6433 C C . LEU B 1 90 ? 37.562 -4.121 2.814 1 82.06 90 LEU B C 1
ATOM 6435 O O . LEU B 1 90 ? 36.719 -3.77 3.656 1 82.06 90 LEU B O 1
ATOM 6439 N N . VAL B 1 91 ? 37.344 -5.055 1.915 1 89 91 VAL B N 1
ATOM 6440 C CA . VAL B 1 91 ? 36.062 -5.703 1.84 1 89 91 VAL B CA 1
ATOM 6441 C C . VAL B 1 91 ? 36.219 -7.219 1.949 1 89 91 VAL B C 1
ATOM 6443 O O . VAL B 1 91 ? 37.062 -7.809 1.26 1 89 91 VAL B O 1
ATOM 6446 N N . GLU B 1 92 ? 35.531 -7.73 2.883 1 92.94 92 GLU B N 1
ATOM 6447 C CA . GLU B 1 92 ? 35.469 -9.188 2.963 1 92.94 92 GLU B CA 1
ATOM 6448 C C . GLU B 1 92 ? 34.344 -9.727 2.064 1 92.94 92 GLU B C 1
ATOM 6450 O O . GLU B 1 92 ? 33.188 -9.359 2.217 1 92.94 92 GLU B O 1
ATOM 6455 N N . ILE B 1 93 ? 34.75 -10.57 1.174 1 95.06 93 ILE B N 1
ATOM 6456 C CA . ILE B 1 93 ? 33.812 -11.109 0.2 1 95.06 93 ILE B CA 1
ATOM 6457 C C . ILE B 1 93 ? 33.562 -12.586 0.493 1 95.06 93 ILE B C 1
ATOM 6459 O O . ILE B 1 93 ? 34.5 -13.383 0.547 1 95.06 93 ILE B O 1
ATOM 6463 N N . HIS B 1 94 ? 32.344 -12.961 0.733 1 97.25 94 HIS B N 1
ATOM 6464 C CA . HIS B 1 94 ? 31.906 -14.344 0.897 1 97.25 94 HIS B CA 1
ATOM 6465 C C . HIS B 1 94 ? 30.859 -14.719 -0.148 1 97.25 94 HIS B C 1
ATOM 6467 O O . HIS B 1 94 ? 29.75 -14.188 -0.143 1 97.25 94 HIS B O 1
ATOM 6473 N N . GLU B 1 95 ? 31.219 -15.609 -1.024 1 97.81 95 GLU B N 1
ATOM 6474 C CA . GLU B 1 95 ? 30.219 -16.062 -1.981 1 97.81 95 GLU B CA 1
ATOM 6475 C C . GLU B 1 95 ? 29.219 -17.016 -1.326 1 97.81 95 GLU B C 1
ATOM 6477 O O . GLU B 1 95 ? 29.609 -17.891 -0.547 1 97.81 95 GLU B O 1
ATOM 6482 N N . ILE B 1 96 ? 27.984 -16.844 -1.595 1 98.19 96 ILE B N 1
ATOM 6483 C CA . ILE B 1 96 ? 26.922 -17.672 -1.033 1 98.19 96 ILE B CA 1
ATOM 6484 C C . ILE B 1 96 ? 26.562 -18.781 -2.02 1 98.19 96 ILE B C 1
ATOM 6486 O O . ILE B 1 96 ? 26.219 -18.516 -3.174 1 98.19 96 ILE B O 1
ATOM 6490 N N . THR B 1 97 ? 26.609 -20 -1.619 1 96.56 97 THR B N 1
ATOM 6491 C CA . THR B 1 97 ? 26.172 -21.156 -2.404 1 96.56 97 THR B CA 1
ATOM 6492 C C . THR B 1 97 ? 25.234 -22.047 -1.583 1 96.56 97 THR B C 1
ATOM 6494 O O . THR B 1 97 ? 25.094 -21.844 -0.374 1 96.56 97 THR B O 1
ATOM 6497 N N . LEU B 1 98 ? 24.594 -22.891 -2.283 1 95.69 98 LEU B N 1
ATOM 6498 C CA . LEU B 1 98 ? 23.688 -23.812 -1.597 1 95.69 98 LEU B CA 1
ATOM 6499 C C . LEU B 1 98 ? 24.25 -25.234 -1.613 1 95.69 98 LEU B C 1
ATOM 6501 O O . LEU B 1 98 ? 24.719 -25.703 -2.646 1 95.69 98 LEU B O 1
ATOM 6505 N N . GLY B 1 99 ? 24.141 -25.812 -0.444 1 92.31 99 GLY B N 1
ATOM 6506 C CA . GLY B 1 99 ? 24.531 -27.219 -0.354 1 92.31 99 GLY B CA 1
ATOM 6507 C C . GLY B 1 99 ? 23.469 -28.156 -0.9 1 92.31 99 GLY B C 1
ATOM 6508 O O . GLY B 1 99 ? 22.453 -27.719 -1.424 1 92.31 99 GLY B O 1
ATOM 6509 N N . GLU B 1 100 ? 23.703 -29.453 -0.754 1 87.31 100 GLU B N 1
ATOM 6510 C CA . GLU B 1 100 ? 22.844 -30.5 -1.308 1 87.31 100 GLU B CA 1
ATOM 6511 C C . GLU B 1 100 ? 21.453 -30.453 -0.671 1 87.31 100 GLU B C 1
ATOM 6513 O O . GLU B 1 100 ? 20.453 -30.766 -1.321 1 87.31 100 GLU B O 1
ATOM 6518 N N . ASN B 1 101 ? 21.453 -29.984 0.543 1 87.38 101 ASN B N 1
ATOM 6519 C CA . ASN B 1 101 ? 20.172 -29.953 1.237 1 87.38 101 ASN B CA 1
ATOM 6520 C C . ASN B 1 101 ? 19.609 -28.531 1.261 1 87.38 101 ASN B C 1
ATOM 6522 O O . ASN B 1 101 ? 18.656 -28.25 2.002 1 87.38 101 ASN B O 1
ATOM 6526 N N . GLY B 1 102 ? 20.203 -27.703 0.502 1 88.81 102 GLY B N 1
ATOM 6527 C CA . GLY B 1 102 ? 19.672 -26.344 0.416 1 88.81 102 GLY B CA 1
ATOM 6528 C C . GLY B 1 102 ? 20.234 -25.422 1.474 1 88.81 102 GLY B C 1
ATOM 6529 O O . GLY B 1 102 ? 19.797 -24.281 1.605 1 88.81 102 GLY B O 1
ATOM 6530 N N . GLU B 1 103 ? 21.156 -25.828 2.252 1 93.38 103 GLU B N 1
ATOM 6531 C CA . GLU B 1 103 ? 21.734 -25 3.297 1 93.38 103 GLU B CA 1
ATOM 6532 C C . GLU B 1 103 ? 22.719 -23.984 2.711 1 93.38 103 GLU B C 1
ATOM 6534 O O . GLU B 1 103 ? 23.422 -24.297 1.751 1 93.38 103 GLU B O 1
ATOM 6539 N N . ILE B 1 104 ? 22.828 -22.906 3.279 1 96.31 104 ILE B N 1
ATOM 6540 C CA . ILE B 1 104 ? 23.703 -21.828 2.824 1 96.31 104 ILE B CA 1
ATOM 6541 C C . ILE B 1 104 ? 25.156 -22.172 3.168 1 96.31 104 ILE B C 1
ATOM 6543 O O . ILE B 1 104 ? 25.453 -22.594 4.289 1 96.31 104 ILE B O 1
ATOM 6547 N N . GLN B 1 105 ? 25.969 -22.078 2.262 1 96.31 105 GLN B N 1
ATOM 6548 C CA . GLN B 1 105 ? 27.406 -22.203 2.426 1 96.31 105 GLN B CA 1
ATOM 6549 C C . GLN B 1 105 ? 28.141 -20.938 1.991 1 96.31 105 GLN B C 1
ATOM 6551 O O . GLN B 1 105 ? 27.859 -20.391 0.919 1 96.31 105 GLN B O 1
ATOM 6556 N N . LEU B 1 106 ? 29.031 -20.531 2.863 1 96.81 106 LEU B N 1
ATOM 6557 C CA . LEU B 1 106 ? 29.797 -19.328 2.568 1 96.81 106 LEU B CA 1
ATOM 6558 C C . LEU B 1 106 ? 31.234 -19.688 2.168 1 96.81 106 LEU B C 1
ATOM 6560 O O . LEU B 1 106 ? 31.938 -20.359 2.918 1 96.81 106 LEU B O 1
ATOM 6564 N N . ILE B 1 107 ? 31.625 -19.297 1.026 1 96.31 107 ILE B N 1
ATOM 6565 C CA . ILE B 1 107 ? 33 -19.484 0.552 1 96.31 107 ILE B CA 1
ATOM 6566 C C . ILE B 1 107 ? 33.812 -18.219 0.759 1 96.31 107 ILE B C 1
ATOM 6568 O O . ILE B 1 107 ? 33.469 -17.172 0.2 1 96.31 107 ILE B O 1
ATOM 6572 N N . SER B 1 108 ? 34.875 -18.312 1.495 1 94.25 108 SER B N 1
ATOM 6573 C CA . SER B 1 108 ? 35.656 -17.109 1.816 1 94.25 108 SER B CA 1
ATOM 6574 C C . SER B 1 108 ? 37.094 -17.25 1.354 1 94.25 108 SER B C 1
ATOM 6576 O O . SER B 1 108 ? 37.844 -16.266 1.297 1 94.25 108 SER B O 1
ATOM 6578 N N . ASP B 1 109 ? 37.5 -18.484 1.021 1 94.25 109 ASP B N 1
ATOM 6579 C CA . ASP B 1 109 ? 38.875 -18.703 0.589 1 94.25 109 ASP B CA 1
ATOM 6580 C C . ASP B 1 109 ? 39.188 -17.938 -0.69 1 94.25 109 ASP B C 1
ATOM 6582 O O . ASP B 1 109 ? 38.531 -18.141 -1.718 1 94.25 109 ASP B O 1
ATOM 6586 N N . PRO B 1 110 ? 40.188 -17.141 -0.627 1 90.81 110 PRO B N 1
ATOM 6587 C CA . PRO B 1 110 ? 40.469 -16.266 -1.765 1 90.81 110 PRO B CA 1
ATOM 6588 C C . PRO B 1 110 ? 40.812 -17.047 -3.033 1 90.81 110 PRO B C 1
ATOM 6590 O O . PRO B 1 110 ? 40.469 -16.609 -4.137 1 90.81 110 PRO B O 1
ATOM 6593 N N . GLU B 1 111 ? 41.5 -18.141 -2.904 1 93.25 111 GLU B N 1
ATOM 6594 C CA . GLU B 1 111 ? 41.875 -18.922 -4.074 1 93.25 111 GLU B CA 1
ATOM 6595 C C . GLU B 1 111 ? 40.688 -19.562 -4.738 1 93.25 111 GLU B C 1
ATOM 6597 O O . GLU B 1 111 ? 40.562 -19.594 -5.965 1 93.25 111 GLU B O 1
ATOM 6602 N N . ILE B 1 112 ? 39.844 -20.031 -3.887 1 94.5 112 ILE B N 1
ATOM 6603 C CA . ILE B 1 112 ? 38.625 -20.656 -4.41 1 94.5 112 ILE B CA 1
ATOM 6604 C C . ILE B 1 112 ? 37.75 -19.609 -5.078 1 94.5 112 ILE B C 1
ATOM 6606 O O . ILE B 1 112 ? 37.219 -19.844 -6.156 1 94.5 112 ILE B O 1
ATOM 6610 N N . LEU B 1 113 ? 37.625 -18.516 -4.43 1 94.25 113 LEU B N 1
ATOM 6611 C CA . LEU B 1 113 ? 36.844 -17.422 -4.977 1 94.25 113 LEU B CA 1
ATOM 6612 C C . LEU B 1 113 ? 37.375 -16.984 -6.34 1 94.25 113 LEU B C 1
ATOM 6614 O O . LEU B 1 113 ? 36.594 -16.781 -7.277 1 94.25 113 LEU B O 1
ATOM 6618 N N . GLU B 1 114 ? 38.656 -16.844 -6.441 1 92.06 114 GLU B N 1
ATOM 6619 C CA . GLU B 1 114 ? 39.281 -16.438 -7.695 1 92.06 114 GLU B CA 1
ATOM 6620 C C . GLU B 1 114 ? 39.062 -17.469 -8.789 1 92.06 114 GLU B C 1
ATOM 6622 O O . GLU B 1 114 ? 38.75 -17.125 -9.938 1 92.06 114 GLU B O 1
ATOM 6627 N N . ASN B 1 115 ? 39.25 -18.672 -8.445 1 93.56 115 ASN B N 1
ATOM 6628 C CA . ASN B 1 115 ? 39.031 -19.75 -9.414 1 93.56 115 ASN B CA 1
ATOM 6629 C C . ASN B 1 115 ? 37.594 -19.766 -9.93 1 93.56 115 ASN B C 1
ATOM 6631 O O . ASN B 1 115 ? 37.375 -19.984 -11.117 1 93.56 115 ASN B O 1
ATOM 6635 N N . ARG B 1 116 ? 36.688 -19.594 -9.055 1 93.62 116 ARG B N 1
ATOM 6636 C CA . ARG B 1 116 ? 35.281 -19.594 -9.438 1 93.62 116 ARG B CA 1
ATOM 6637 C C . ARG B 1 116 ? 34.969 -18.422 -10.367 1 93.62 116 ARG B C 1
ATOM 6639 O O . ARG B 1 116 ? 34.25 -18.578 -11.352 1 93.62 116 ARG B O 1
ATOM 6646 N N . ALA B 1 117 ? 35.531 -17.312 -10.086 1 93.06 117 ALA B N 1
ATOM 6647 C CA . ALA B 1 117 ? 35.312 -16.125 -10.906 1 93.06 117 ALA B CA 1
ATOM 6648 C C . ALA B 1 117 ? 35.969 -16.266 -12.273 1 93.06 117 ALA B C 1
ATOM 6650 O O . ALA B 1 117 ? 35.406 -15.914 -13.297 1 93.06 117 ALA B O 1
ATOM 6651 N N . ALA B 1 118 ? 37.156 -16.797 -12.242 1 90.38 118 ALA B N 1
ATOM 6652 C CA . ALA B 1 118 ? 37.969 -16.906 -13.461 1 90.38 118 ALA B CA 1
ATOM 6653 C C . ALA B 1 118 ? 37.406 -17.969 -14.398 1 90.38 118 ALA B C 1
ATOM 6655 O O . ALA B 1 118 ? 37.438 -17.797 -15.625 1 90.38 118 ALA B O 1
ATOM 6656 N N . SER B 1 119 ? 36.844 -18.969 -13.812 1 87.12 119 SER B N 1
ATOM 6657 C CA . SER B 1 119 ? 36.406 -20.109 -14.617 1 87.12 119 SER B CA 1
ATOM 6658 C C . SER B 1 119 ? 34.875 -20.125 -14.789 1 87.12 119 SER B C 1
ATOM 6660 O O . SER B 1 119 ? 34.344 -20.875 -15.602 1 87.12 119 SER B O 1
ATOM 6662 N N . GLY B 1 120 ? 34.25 -19.219 -14.117 1 87.75 120 GLY B N 1
ATOM 6663 C CA . GLY B 1 120 ? 32.781 -19.234 -14.188 1 87.75 120 GLY B CA 1
ATOM 6664 C C . GLY B 1 120 ? 32.188 -20.562 -13.742 1 87.75 120 GLY B C 1
ATOM 6665 O O . GLY B 1 120 ? 31.406 -21.172 -14.469 1 87.75 120 GLY B O 1
ATOM 6666 N N . LEU B 1 121 ? 32.469 -20.984 -12.594 1 84.5 121 LEU B N 1
ATOM 6667 C CA . LEU B 1 121 ? 32.125 -22.312 -12.117 1 84.5 121 LEU B CA 1
ATOM 6668 C C . LEU B 1 121 ? 30.719 -22.344 -11.531 1 84.5 121 LEU B C 1
ATOM 6670 O O . LEU B 1 121 ? 30.297 -23.359 -10.977 1 84.5 121 LEU B O 1
ATOM 6674 N N . ASN B 1 122 ? 30.016 -21.188 -11.656 1 88.88 122 ASN B N 1
ATOM 6675 C CA . ASN B 1 122 ? 28.641 -21.172 -11.164 1 88.88 122 ASN B CA 1
ATOM 6676 C C . ASN B 1 122 ? 27.766 -22.141 -11.953 1 88.88 122 ASN B C 1
ATOM 6678 O O . ASN B 1 122 ? 27.922 -22.281 -13.164 1 88.88 122 ASN B O 1
ATOM 6682 N N . THR B 1 123 ? 26.906 -22.797 -11.242 1 90.12 123 THR B N 1
ATOM 6683 C CA . THR B 1 123 ? 26 -23.766 -11.844 1 90.12 123 THR B CA 1
ATOM 6684 C C . THR B 1 123 ? 24.625 -23.172 -12.062 1 90.12 123 THR B C 1
ATOM 6686 O O . THR B 1 123 ? 23.719 -23.844 -12.531 1 90.12 123 THR B O 1
ATOM 6689 N N . SER B 1 124 ? 24.469 -22.047 -11.664 1 94.38 124 SER B N 1
ATOM 6690 C CA . SER B 1 124 ? 23.234 -21.281 -11.828 1 94.38 124 SER B CA 1
ATOM 6691 C C . SER B 1 124 ? 23.516 -19.891 -12.359 1 94.38 124 SER B C 1
ATOM 6693 O O . SER B 1 124 ? 24.609 -19.344 -12.164 1 94.38 124 SER B O 1
ATOM 6695 N N . SER B 1 125 ? 22.5 -19.359 -12.969 1 97.06 125 SER B N 1
ATOM 6696 C CA . SER B 1 125 ? 22.641 -18.016 -13.539 1 97.06 125 SER B CA 1
ATOM 6697 C C . SER B 1 125 ? 22.516 -16.938 -12.469 1 97.06 125 SER B C 1
ATOM 6699 O O . SER B 1 125 ? 22.703 -15.758 -12.75 1 97.06 125 SER B O 1
ATOM 6701 N N . VAL B 1 126 ? 22.156 -17.297 -11.305 1 98.31 126 VAL B N 1
ATOM 6702 C CA . VAL B 1 126 ? 22.125 -16.375 -10.18 1 98.31 126 VAL B CA 1
ATOM 6703 C C . VAL B 1 126 ? 23.297 -16.656 -9.25 1 98.31 126 VAL B C 1
ATOM 6705 O O . VAL B 1 126 ? 23.625 -17.812 -8.984 1 98.31 126 VAL B O 1
ATOM 6708 N N . VAL B 1 127 ? 23.984 -15.68 -8.906 1 98.31 127 VAL B N 1
ATOM 6709 C CA . VAL B 1 127 ? 25.078 -15.758 -7.934 1 98.31 127 VAL B CA 1
ATOM 6710 C C . VAL B 1 127 ? 24.828 -14.758 -6.805 1 98.31 127 VAL B C 1
ATOM 6712 O O . VAL B 1 127 ? 24.047 -13.812 -6.957 1 98.31 127 VAL B O 1
ATOM 6715 N N . ALA B 1 128 ? 25.422 -14.945 -5.633 1 98.69 128 ALA B N 1
ATOM 6716 C CA . ALA B 1 128 ? 25.172 -14.078 -4.48 1 98.69 128 ALA B CA 1
ATOM 6717 C C . ALA B 1 128 ? 26.406 -14.008 -3.582 1 98.69 128 ALA B C 1
ATOM 6719 O O . ALA B 1 128 ? 27.234 -14.93 -3.562 1 98.69 128 ALA B O 1
ATOM 6720 N N . TRP B 1 129 ? 26.562 -12.914 -2.871 1 98.5 129 TRP B N 1
ATOM 6721 C CA . TRP B 1 129 ? 27.688 -12.695 -1.971 1 98.5 129 TRP B CA 1
ATOM 6722 C C . TRP B 1 129 ? 27.234 -12.016 -0.686 1 98.5 129 TRP B C 1
ATOM 6724 O O . TRP B 1 129 ? 26.234 -11.305 -0.675 1 98.5 129 TRP B O 1
ATOM 6734 N N . LEU B 1 130 ? 27.828 -12.258 0.377 1 98.25 130 LEU B N 1
ATOM 6735 C CA . LEU B 1 130 ? 27.828 -11.445 1.589 1 98.25 130 LEU B CA 1
ATOM 6736 C C . LEU B 1 130 ? 29.078 -10.578 1.657 1 98.25 130 LEU B C 1
ATOM 6738 O O . LEU B 1 130 ? 30.203 -11.094 1.676 1 98.25 130 LEU B O 1
ATOM 6742 N N . LEU B 1 131 ? 28.938 -9.297 1.585 1 96.94 131 LEU B N 1
ATOM 6743 C CA . LEU B 1 131 ? 30.062 -8.367 1.64 1 96.94 131 LEU B CA 1
ATOM 6744 C C . LEU B 1 131 ? 30.094 -7.641 2.982 1 96.94 131 LEU B C 1
ATOM 6746 O O . LEU B 1 131 ? 29.062 -7.188 3.475 1 96.94 131 LEU B O 1
ATOM 6750 N N . LYS B 1 132 ? 31.203 -7.598 3.562 1 94.81 132 LYS B N 1
ATOM 6751 C CA . LYS B 1 132 ? 31.438 -6.875 4.812 1 94.81 132 LYS B CA 1
ATOM 6752 C C . LYS B 1 132 ? 32.5 -5.816 4.648 1 94.81 132 LYS B C 1
ATOM 6754 O O . LYS B 1 132 ? 33.656 -6.129 4.262 1 94.81 132 LYS B O 1
ATOM 6759 N N . ILE B 1 133 ? 32.188 -4.66 4.883 1 89.75 133 ILE B N 1
ATOM 6760 C CA . ILE B 1 133 ? 33.156 -3.568 4.789 1 89.75 133 ILE B CA 1
ATOM 6761 C C . ILE B 1 133 ? 33.906 -3.424 6.109 1 89.75 133 ILE B C 1
ATOM 6763 O O . ILE B 1 133 ? 33.312 -3.15 7.148 1 89.75 133 ILE B O 1
ATOM 6767 N N . LYS B 1 134 ? 35.156 -3.557 6.141 1 82.88 134 LYS B N 1
ATOM 6768 C CA . LYS B 1 134 ? 35.969 -3.641 7.344 1 82.88 134 LYS B CA 1
ATOM 6769 C C . LYS B 1 134 ? 36.062 -2.293 8.055 1 82.88 134 LYS B C 1
ATOM 6771 O O . LYS B 1 134 ? 36.156 -2.236 9.281 1 82.88 134 LYS B O 1
ATOM 6776 N N . THR B 1 135 ? 36.062 -1.226 7.332 1 77.56 135 THR B N 1
ATOM 6777 C CA . THR B 1 135 ? 36.219 0.097 7.922 1 77.56 135 THR B CA 1
ATOM 6778 C C . THR B 1 135 ? 34.938 0.585 8.547 1 77.56 135 THR B C 1
ATOM 6780 O O . THR B 1 135 ? 34.938 1.544 9.328 1 77.56 135 THR B O 1
ATOM 6783 N N . THR B 1 136 ? 33.969 -0.035 8.203 1 78.88 136 THR B N 1
ATOM 6784 C CA . THR B 1 136 ? 32.656 0.314 8.742 1 78.88 136 THR B CA 1
ATOM 6785 C C . THR B 1 136 ? 31.922 -0.933 9.227 1 78.88 136 THR B C 1
ATOM 6787 O O . THR B 1 136 ? 32.438 -2.043 9.148 1 78.88 136 THR B O 1
ATOM 6790 N N . SER B 1 137 ? 30.859 -0.838 9.867 1 81.75 137 SER B N 1
ATOM 6791 C CA . SER B 1 137 ? 30.031 -1.965 10.297 1 81.75 137 SER B CA 1
ATOM 6792 C C . SER B 1 137 ? 28.984 -2.32 9.242 1 81.75 137 SER B C 1
ATOM 6794 O O . SER B 1 137 ? 28.062 -3.09 9.516 1 81.75 137 SER B O 1
ATOM 6796 N N . LEU B 1 138 ? 29.391 -1.837 8 1 90.88 138 LEU B N 1
ATOM 6797 C CA . LEU B 1 138 ? 28.406 -2.061 6.945 1 90.88 138 LEU B CA 1
ATOM 6798 C C . LEU B 1 138 ? 28.562 -3.453 6.344 1 90.88 138 LEU B C 1
ATOM 6800 O O . LEU B 1 138 ? 29.688 -3.881 6.047 1 90.88 138 LEU B O 1
ATOM 6804 N N . GLU B 1 139 ? 27.578 -4.16 6.297 1 95.31 139 GLU B N 1
ATOM 6805 C CA . GLU B 1 139 ? 27.453 -5.465 5.652 1 95.31 139 GLU B CA 1
ATOM 6806 C C . GLU B 1 139 ? 26.188 -5.547 4.816 1 95.31 139 GLU B C 1
ATOM 6808 O O . GLU B 1 139 ? 25.156 -4.969 5.18 1 95.31 139 GLU B O 1
ATOM 6813 N N . PHE B 1 140 ? 26.234 -6.156 3.686 1 98.06 140 PHE B N 1
ATOM 6814 C CA . PHE B 1 140 ? 25.031 -6.312 2.875 1 98.06 140 PHE B CA 1
ATOM 6815 C C . PHE B 1 140 ? 25.141 -7.551 1.989 1 98.06 140 PHE B C 1
ATOM 6817 O O . PHE B 1 140 ? 26.219 -8.094 1.791 1 98.06 140 PHE B O 1
ATOM 6824 N N . VAL B 1 141 ? 24.031 -8.047 1.517 1 98.81 141 VAL B N 1
ATOM 6825 C CA . VAL B 1 141 ? 23.953 -9.18 0.603 1 98.81 141 VAL B CA 1
ATOM 6826 C C . VAL B 1 141 ? 23.797 -8.68 -0.832 1 98.81 141 VAL B C 1
ATOM 6828 O O . VAL B 1 141 ? 23 -7.77 -1.097 1 98.81 141 VAL B O 1
ATOM 6831 N N . LEU B 1 142 ? 24.594 -9.188 -1.694 1 98.75 142 LEU B N 1
ATOM 6832 C CA . LEU B 1 142 ? 24.562 -8.883 -3.121 1 98.75 142 LEU B CA 1
ATOM 6833 C C . LEU B 1 142 ? 24.078 -10.094 -3.918 1 98.75 142 LEU B C 1
ATOM 6835 O O . LEU B 1 142 ? 24.641 -11.18 -3.799 1 98.75 142 LEU B O 1
ATOM 6839 N N . ILE B 1 143 ? 23 -9.961 -4.656 1 98.88 143 ILE B N 1
ATOM 6840 C CA . ILE B 1 143 ? 22.469 -10.992 -5.539 1 98.88 143 ILE B CA 1
ATOM 6841 C C . ILE B 1 143 ? 22.531 -10.508 -6.988 1 98.88 143 ILE B C 1
ATOM 6843 O O . ILE B 1 143 ? 22.141 -9.375 -7.281 1 98.88 143 ILE B O 1
ATOM 6847 N N . GLY B 1 144 ? 22.969 -11.336 -7.906 1 98.31 144 GLY B N 1
ATOM 6848 C CA . GLY B 1 144 ? 23.031 -10.883 -9.289 1 98.31 144 GLY B CA 1
ATOM 6849 C C . GLY B 1 144 ? 22.812 -11.992 -10.297 1 98.31 144 GLY B C 1
ATOM 6850 O O . GLY B 1 144 ? 22.906 -13.172 -9.953 1 98.31 144 GLY B O 1
ATOM 6851 N N . ASN B 1 145 ? 22.5 -11.617 -11.5 1 98.31 145 ASN B N 1
ATOM 6852 C CA . ASN B 1 145 ? 22.344 -12.547 -12.617 1 98.31 145 ASN B CA 1
ATOM 6853 C C . ASN B 1 145 ? 23.594 -12.602 -13.477 1 98.31 145 ASN B C 1
ATOM 6855 O O . ASN B 1 145 ? 24.141 -11.57 -13.875 1 98.31 145 ASN B O 1
ATOM 6859 N N . ASP B 1 146 ? 24.078 -13.781 -13.758 1 97.69 146 ASP B N 1
ATOM 6860 C CA . ASP B 1 146 ? 25.141 -14 -14.727 1 97.69 146 ASP B CA 1
ATOM 6861 C C . ASP B 1 146 ? 24.578 -14.195 -16.125 1 97.69 146 ASP B C 1
ATOM 6863 O O . ASP B 1 146 ? 24.203 -15.305 -16.516 1 97.69 146 ASP B O 1
ATOM 6867 N N . ILE B 1 147 ? 24.609 -13.188 -16.891 1 96.69 147 ILE B N 1
ATOM 6868 C CA . ILE B 1 147 ? 24.016 -13.18 -18.234 1 96.69 147 ILE B CA 1
ATOM 6869 C C . ILE B 1 147 ? 24.766 -14.164 -19.125 1 96.69 147 ILE B C 1
ATOM 6871 O O . ILE B 1 147 ? 24.234 -14.578 -20.172 1 96.69 147 ILE B O 1
ATOM 6875 N N . THR B 1 148 ? 26.016 -14.539 -18.734 1 95.31 148 THR B N 1
ATOM 6876 C CA . THR B 1 148 ? 26.844 -15.414 -19.547 1 95.31 148 THR B CA 1
ATOM 6877 C C . THR B 1 148 ? 26.469 -16.875 -19.328 1 95.31 148 THR B C 1
ATOM 6879 O O . THR B 1 148 ? 26.984 -17.766 -20.016 1 95.31 148 THR B O 1
ATOM 6882 N N . HIS B 1 149 ? 25.719 -17.109 -18.359 1 94.94 149 HIS B N 1
ATOM 6883 C CA . HIS B 1 149 ? 25.188 -18.438 -18.078 1 94.94 149 HIS B CA 1
ATOM 6884 C C . HIS B 1 149 ? 23.703 -18.516 -18.375 1 94.94 149 HIS B C 1
ATOM 6886 O O . HIS B 1 149 ? 22.891 -17.938 -17.656 1 94.94 149 HIS B O 1
ATOM 6892 N N . GLN B 1 150 ? 23.281 -19.25 -19.406 1 93.56 150 GLN B N 1
ATOM 6893 C CA . GLN B 1 150 ? 21.891 -19.438 -19.812 1 93.56 150 GLN B CA 1
ATOM 6894 C C . GLN B 1 150 ? 21.172 -18.094 -19.969 1 93.56 150 GLN B C 1
ATOM 6896 O O . GLN B 1 150 ? 20.031 -17.922 -19.516 1 93.56 150 GLN B O 1
ATOM 6901 N N . VAL B 1 151 ? 21.906 -17.141 -20.344 1 93.56 151 VAL B N 1
ATOM 6902 C CA . VAL B 1 151 ? 21.438 -15.797 -20.656 1 93.56 151 VAL B CA 1
ATOM 6903 C C . VAL B 1 151 ? 20.812 -15.172 -19.406 1 93.56 151 VAL B C 1
ATOM 6905 O O . VAL B 1 151 ? 19.828 -14.43 -19.516 1 93.56 151 VAL B O 1
ATOM 6908 N N . GLY B 1 152 ? 21.172 -15.602 -18.25 1 96.5 152 GLY B N 1
ATOM 6909 C CA . GLY B 1 152 ? 20.719 -15.031 -16.984 1 96.5 152 GLY B CA 1
ATOM 6910 C C . GLY B 1 152 ? 19.328 -15.461 -16.594 1 96.5 152 GLY B C 1
ATOM 6911 O O . GLY B 1 152 ? 18.703 -14.852 -15.719 1 96.5 152 GLY B O 1
ATOM 6912 N N . SER B 1 153 ? 18.734 -16.469 -17.219 1 96.25 153 SER B N 1
ATOM 6913 C CA . SER B 1 153 ? 17.344 -16.859 -17.031 1 96.25 153 SER B CA 1
ATOM 6914 C C . SER B 1 153 ? 17.125 -17.484 -15.648 1 96.25 153 SER B C 1
ATOM 6916 O O . SER B 1 153 ? 18.094 -17.891 -15 1 96.25 153 SER B O 1
ATOM 6918 N N . PHE B 1 154 ? 15.938 -17.516 -15.203 1 97.88 154 PHE B N 1
ATOM 6919 C CA . PHE B 1 154 ? 15.57 -18.031 -13.891 1 97.88 154 PHE B CA 1
ATOM 6920 C C . PHE B 1 154 ? 14.992 -19.438 -14.008 1 97.88 154 PHE B C 1
ATOM 6922 O O . PHE B 1 154 ? 14.039 -19.672 -14.742 1 97.88 154 PHE B O 1
ATOM 6929 N N . ALA B 1 155 ? 15.562 -20.328 -13.375 1 97.25 155 ALA B N 1
ATOM 6930 C CA . ALA B 1 155 ? 15.047 -21.672 -13.125 1 97.25 155 ALA B CA 1
ATOM 6931 C C . ALA B 1 155 ? 15.07 -22 -11.633 1 97.25 155 ALA B C 1
ATOM 6933 O O . ALA B 1 155 ? 15.445 -21.156 -10.812 1 97.25 155 ALA B O 1
ATOM 6934 N N . MET B 1 156 ? 14.688 -23.109 -11.25 1 96.06 156 MET B N 1
ATOM 6935 C CA . MET B 1 156 ? 14.508 -23.469 -9.844 1 96.06 156 MET B CA 1
ATOM 6936 C C . MET B 1 156 ? 15.797 -23.281 -9.055 1 96.06 156 MET B C 1
ATOM 6938 O O . MET B 1 156 ? 15.781 -22.75 -7.945 1 96.06 156 MET B O 1
ATOM 6942 N N . PRO B 1 157 ? 16.969 -23.672 -9.617 1 95.81 157 PRO B N 1
ATOM 6943 C CA . PRO B 1 157 ? 18.188 -23.422 -8.859 1 95.81 157 PRO B CA 1
ATOM 6944 C C . PRO B 1 157 ? 18.469 -21.938 -8.641 1 95.81 157 PRO B C 1
ATOM 6946 O O . PRO B 1 157 ? 18.922 -21.547 -7.57 1 95.81 157 PRO B O 1
ATOM 6949 N N . GLU B 1 158 ? 18.266 -21.141 -9.734 1 97.62 158 GLU B N 1
ATOM 6950 C CA . GLU B 1 158 ? 18.438 -19.703 -9.617 1 97.62 158 GLU B CA 1
ATOM 6951 C C . GLU B 1 158 ? 17.516 -19.125 -8.539 1 97.62 158 GLU B C 1
ATOM 6953 O O . GLU B 1 158 ? 17.969 -18.344 -7.688 1 97.62 158 GLU B O 1
ATOM 6958 N N . HIS B 1 159 ? 16.281 -19.594 -8.555 1 97.81 159 HIS B N 1
ATOM 6959 C CA . HIS B 1 159 ? 15.312 -19.125 -7.57 1 97.81 159 HIS B CA 1
ATOM 6960 C C . HIS B 1 159 ? 15.711 -19.531 -6.156 1 97.81 159 HIS B C 1
ATOM 6962 O O . HIS B 1 159 ? 15.57 -18.75 -5.215 1 97.81 159 HIS B O 1
ATOM 6968 N N . GLY B 1 160 ? 16.156 -20.75 -6.039 1 97.31 160 GLY B N 1
ATOM 6969 C CA . GLY B 1 160 ? 16.562 -21.25 -4.738 1 97.31 160 GLY B CA 1
ATOM 6970 C C . GLY B 1 160 ? 17.656 -20.406 -4.098 1 97.31 160 GLY B C 1
ATOM 6971 O O . GLY B 1 160 ? 17.547 -20.031 -2.928 1 97.31 160 GLY B O 1
ATOM 6972 N N . LEU B 1 161 ? 18.688 -20.109 -4.859 1 98.19 161 LEU B N 1
ATOM 6973 C CA . LEU B 1 161 ? 19.797 -19.312 -4.332 1 98.19 161 LEU B CA 1
ATOM 6974 C C . LEU B 1 161 ? 19.344 -17.891 -4.039 1 98.19 161 LEU B C 1
ATOM 6976 O O . LEU B 1 161 ? 19.703 -17.312 -3.01 1 98.19 161 LEU B O 1
ATOM 6980 N N . PHE B 1 162 ? 18.609 -17.297 -4.941 1 98.69 162 PHE B N 1
ATOM 6981 C CA . PHE B 1 162 ? 18.078 -15.953 -4.75 1 98.69 162 PHE B CA 1
ATOM 6982 C C . PHE B 1 162 ? 17.297 -15.859 -3.445 1 98.69 162 PHE B C 1
ATOM 6984 O O . PHE B 1 162 ? 17.547 -14.961 -2.635 1 98.69 162 PHE B O 1
ATOM 6991 N N . GLU B 1 163 ? 16.359 -16.75 -3.26 1 98.31 163 GLU B N 1
ATOM 6992 C CA . GLU B 1 163 ? 15.508 -16.75 -2.076 1 98.31 163 GLU B CA 1
ATOM 6993 C C . GLU B 1 163 ? 16.328 -16.938 -0.803 1 98.31 163 GLU B C 1
ATOM 6995 O O . GLU B 1 163 ? 16.125 -16.219 0.181 1 98.31 163 GLU B O 1
ATOM 7000 N N . ALA B 1 164 ? 17.25 -17.906 -0.823 1 98.25 164 ALA B N 1
ATOM 7001 C CA . ALA B 1 164 ? 18.062 -18.203 0.349 1 98.25 164 ALA B CA 1
ATOM 7002 C C . ALA B 1 164 ? 18.922 -16.984 0.729 1 98.25 164 ALA B C 1
ATOM 7004 O O . ALA B 1 164 ? 19.016 -16.641 1.907 1 98.25 164 ALA B O 1
ATOM 7005 N N . ALA B 1 165 ? 19.516 -16.391 -0.258 1 98.69 165 ALA B N 1
ATOM 7006 C CA . ALA B 1 165 ? 20.344 -15.219 -0.012 1 98.69 165 ALA B CA 1
ATOM 7007 C C . ALA B 1 165 ? 19.531 -14.055 0.536 1 98.69 165 ALA B C 1
ATOM 7009 O O . ALA B 1 165 ? 19.969 -13.352 1.444 1 98.69 165 ALA B O 1
ATOM 7010 N N . SER B 1 166 ? 18.406 -13.805 -0.044 1 98.75 166 SER B N 1
ATOM 7011 C CA . SER B 1 166 ? 17.516 -12.742 0.431 1 98.75 166 SER B CA 1
ATOM 7012 C C . SER B 1 166 ? 17.078 -12.992 1.869 1 98.75 166 SER B C 1
ATOM 7014 O O . SER B 1 166 ? 17.047 -12.07 2.688 1 98.75 166 SER B O 1
ATOM 7016 N N . LYS B 1 167 ? 16.719 -14.234 2.166 1 97.88 167 LYS B N 1
ATOM 7017 C CA . LYS B 1 167 ? 16.328 -14.594 3.527 1 97.88 167 LYS B CA 1
ATOM 7018 C C . LYS B 1 167 ? 17.469 -14.344 4.508 1 97.88 167 LYS B C 1
ATOM 7020 O O . LYS B 1 167 ? 17.234 -13.914 5.641 1 97.88 167 LYS B O 1
ATOM 7025 N N . LEU B 1 168 ? 18.641 -14.648 4.051 1 98.25 168 LEU B N 1
ATOM 7026 C CA . LEU B 1 168 ? 19.812 -14.391 4.883 1 98.25 168 LEU B CA 1
ATOM 7027 C C . LEU B 1 168 ? 19.906 -12.914 5.246 1 98.25 168 LEU B C 1
ATOM 7029 O O . LEU B 1 168 ? 20.172 -12.57 6.398 1 98.25 168 LEU B O 1
ATOM 7033 N N . ALA B 1 169 ? 19.719 -12.078 4.293 1 98.62 169 ALA B N 1
ATOM 7034 C CA . ALA B 1 169 ? 19.766 -10.633 4.535 1 98.62 169 ALA B CA 1
ATOM 7035 C C . ALA B 1 169 ? 18.719 -10.219 5.57 1 98.62 169 ALA B C 1
ATOM 7037 O O . ALA B 1 169 ? 19.016 -9.445 6.48 1 98.62 169 ALA B O 1
ATOM 7038 N N . ARG B 1 170 ? 17.516 -10.711 5.477 1 97.69 170 ARG B N 1
ATOM 7039 C CA . ARG B 1 170 ? 16.438 -10.391 6.418 1 97.69 170 ARG B CA 1
ATOM 7040 C C . ARG B 1 170 ? 16.781 -10.883 7.82 1 97.69 170 ARG B C 1
ATOM 7042 O O . ARG B 1 170 ? 16.594 -10.164 8.805 1 97.69 170 ARG B O 1
ATOM 7049 N N . GLN B 1 171 ? 17.266 -12.117 7.852 1 96.06 171 GLN B N 1
ATOM 7050 C CA . GLN B 1 171 ? 17.625 -12.711 9.141 1 96.06 171 GLN B CA 1
ATOM 7051 C C . GLN B 1 171 ? 18.688 -11.883 9.852 1 96.06 171 GLN B C 1
ATOM 7053 O O . GLN B 1 171 ? 18.625 -11.695 11.07 1 96.06 171 GLN B O 1
ATOM 7058 N N . ARG B 1 172 ? 19.641 -11.398 9.047 1 96.25 172 ARG B N 1
ATOM 7059 C CA . ARG B 1 172 ? 20.734 -10.633 9.609 1 96.25 172 ARG B CA 1
ATOM 7060 C C . ARG B 1 172 ? 20.375 -9.156 9.727 1 96.25 172 ARG B C 1
ATOM 7062 O O . ARG B 1 172 ? 21.141 -8.359 10.273 1 96.25 172 ARG B O 1
ATOM 7069 N N . LYS B 1 173 ? 19.219 -8.758 9.188 1 95.5 173 LYS B N 1
ATOM 7070 C CA . LYS B 1 173 ? 18.734 -7.375 9.188 1 95.5 173 LYS B CA 1
ATOM 7071 C C . LYS B 1 173 ? 19.75 -6.441 8.523 1 95.5 173 LYS B C 1
ATOM 7073 O O . LYS B 1 173 ? 20.078 -5.391 9.078 1 95.5 173 LYS B O 1
ATOM 7078 N N . ILE B 1 174 ? 20.297 -6.895 7.395 1 97.69 174 ILE B N 1
ATOM 7079 C CA . ILE B 1 174 ? 21.234 -6.09 6.629 1 97.69 174 ILE B CA 1
ATOM 7080 C C . ILE B 1 174 ? 20.672 -5.809 5.242 1 97.69 174 ILE B C 1
ATOM 7082 O O . ILE B 1 174 ? 19.781 -6.531 4.766 1 97.69 174 ILE B O 1
ATOM 7086 N N . PRO B 1 175 ? 21.141 -4.766 4.547 1 98.25 175 PRO B N 1
ATOM 7087 C CA . PRO B 1 175 ? 20.609 -4.418 3.227 1 98.25 175 PRO B CA 1
ATOM 7088 C C . PRO B 1 175 ? 20.844 -5.516 2.191 1 98.25 175 PRO B C 1
ATOM 7090 O O . PRO B 1 175 ? 21.75 -6.348 2.355 1 98.25 175 PRO B O 1
ATOM 7093 N N . ARG B 1 176 ? 20.047 -5.5 1.212 1 98.75 176 ARG B N 1
ATOM 7094 C CA . ARG B 1 176 ? 20.156 -6.402 0.072 1 98.75 176 ARG B CA 1
ATOM 7095 C C . ARG B 1 176 ? 20.172 -5.629 -1.242 1 98.75 176 ARG B C 1
ATOM 7097 O O . ARG B 1 176 ? 19.344 -4.75 -1.463 1 98.75 176 ARG B O 1
ATOM 7104 N N . ILE B 1 177 ? 21.109 -5.938 -2.123 1 98.81 177 ILE B N 1
ATOM 7105 C CA . ILE B 1 177 ? 21.219 -5.32 -3.439 1 98.81 177 ILE B CA 1
ATOM 7106 C C . ILE B 1 177 ? 21.062 -6.383 -4.523 1 98.81 177 ILE B C 1
ATOM 7108 O O . ILE B 1 177 ? 21.688 -7.449 -4.453 1 98.81 177 ILE B O 1
ATOM 7112 N N . ASN B 1 178 ? 20.281 -6.105 -5.438 1 98.56 178 ASN B N 1
ATOM 7113 C CA . ASN B 1 178 ? 20.078 -6.973 -6.59 1 98.56 178 ASN B CA 1
ATOM 7114 C C . ASN B 1 178 ? 20.625 -6.348 -7.871 1 98.56 178 ASN B C 1
ATOM 7116 O O . ASN B 1 178 ? 20.234 -5.242 -8.242 1 98.56 178 ASN B O 1
ATOM 7120 N N . ILE B 1 179 ? 21.578 -7.008 -8.539 1 98.69 179 ILE B N 1
ATOM 7121 C CA . ILE B 1 179 ? 22.016 -6.637 -9.875 1 98.69 179 ILE B CA 1
ATOM 7122 C C . ILE B 1 179 ? 21.234 -7.449 -10.914 1 98.69 179 ILE B C 1
ATOM 7124 O O . ILE B 1 179 ? 21.562 -8.609 -11.164 1 98.69 179 ILE B O 1
ATOM 7128 N N . SER B 1 180 ? 20.375 -6.797 -11.57 1 98.62 180 SER B N 1
ATOM 7129 C CA . SER B 1 180 ? 19.438 -7.512 -12.422 1 98.62 180 SER B CA 1
ATOM 7130 C C . SER B 1 180 ? 19.859 -7.445 -13.891 1 98.62 180 SER B C 1
ATOM 7132 O O . SER B 1 180 ? 19.984 -6.359 -14.453 1 98.62 180 SER B O 1
ATOM 7134 N N . CYS B 1 181 ? 20.094 -8.5 -14.531 1 98.19 181 CYS B N 1
ATOM 7135 C CA . CYS B 1 181 ? 20.344 -8.719 -15.953 1 98.19 181 CYS B CA 1
ATOM 7136 C C . CYS B 1 181 ? 19.953 -10.141 -16.359 1 98.19 181 CYS B C 1
ATOM 7138 O O . CYS B 1 181 ? 20.703 -11.086 -16.141 1 98.19 181 CYS B O 1
ATOM 7140 N N . ASN B 1 182 ? 18.828 -10.242 -16.984 1 97.69 182 ASN B N 1
ATOM 7141 C CA . ASN B 1 182 ? 18.281 -11.578 -17.188 1 97.69 182 ASN B CA 1
ATOM 7142 C C . ASN B 1 182 ? 17.25 -11.594 -18.312 1 97.69 182 ASN B C 1
ATOM 7144 O O . ASN B 1 182 ? 16.828 -10.539 -18.797 1 97.69 182 ASN B O 1
ATOM 7148 N N . SER B 1 183 ? 16.859 -12.828 -18.672 1 93.94 183 SER B N 1
ATOM 7149 C CA . SER B 1 183 ? 15.891 -13.016 -19.734 1 93.94 183 SER B CA 1
ATOM 7150 C C . SER B 1 183 ? 14.57 -13.57 -19.203 1 93.94 183 SER B C 1
ATOM 7152 O O . SER B 1 183 ? 13.758 -14.086 -19.969 1 93.94 183 SER B O 1
ATOM 7154 N N . GLY B 1 184 ? 14.43 -13.508 -17.906 1 94.69 184 GLY B N 1
ATOM 7155 C CA . GLY B 1 184 ? 13.18 -13.977 -17.328 1 94.69 184 GLY B CA 1
ATOM 7156 C C . GLY B 1 184 ? 13.18 -15.469 -17.031 1 94.69 184 GLY B C 1
ATOM 7157 O O . GLY B 1 184 ? 14.242 -16.062 -16.828 1 94.69 184 GLY B O 1
ATOM 7158 N N . ALA B 1 185 ? 11.984 -15.992 -16.922 1 95.62 185 ALA B N 1
ATOM 7159 C CA . ALA B 1 185 ? 11.852 -17.422 -16.625 1 95.62 185 ALA B CA 1
ATOM 7160 C C . ALA B 1 185 ? 12.352 -18.281 -17.781 1 95.62 185 ALA B C 1
ATOM 7162 O O . ALA B 1 185 ? 12.047 -17.984 -18.953 1 95.62 185 ALA B O 1
ATOM 7163 N N . ARG B 1 186 ? 13.078 -19.312 -17.484 1 94.75 186 ARG B N 1
ATOM 7164 C CA . ARG B 1 186 ? 13.625 -20.203 -18.5 1 94.75 186 ARG B CA 1
ATOM 7165 C C . ARG B 1 186 ? 12.516 -20.969 -19.203 1 94.75 186 ARG B C 1
ATOM 7167 O O . ARG B 1 186 ? 11.594 -21.469 -18.547 1 94.75 186 ARG B O 1
ATOM 7174 N N . ILE B 1 187 ? 12.539 -20.984 -20.516 1 91.06 187 ILE B N 1
ATOM 7175 C CA . ILE B 1 187 ? 11.57 -21.688 -21.344 1 91.06 187 ILE B CA 1
ATOM 7176 C C . ILE B 1 187 ? 12.266 -22.812 -22.109 1 91.06 187 ILE B C 1
ATOM 7178 O O . ILE B 1 187 ? 13.383 -22.641 -22.609 1 91.06 187 ILE B O 1
ATOM 7182 N N . GLY B 1 188 ? 11.609 -23.953 -22.125 1 90.25 188 GLY B N 1
ATOM 7183 C CA . GLY B 1 188 ? 12.18 -25.047 -22.891 1 90.25 188 GLY B CA 1
ATOM 7184 C C . GLY B 1 188 ? 11.156 -26.094 -23.266 1 90.25 188 GLY B C 1
ATOM 7185 O O . GLY B 1 188 ? 9.969 -25.953 -22.984 1 90.25 188 GLY B O 1
ATOM 7186 N N . LEU B 1 189 ? 11.609 -27.047 -24.078 1 92.5 189 LEU B N 1
ATOM 7187 C CA . LEU B 1 189 ? 10.867 -28.25 -24.453 1 92.5 189 LEU B CA 1
ATOM 7188 C C . LEU B 1 189 ? 11.625 -29.5 -24.062 1 92.5 189 LEU B C 1
ATOM 7190 O O . LEU B 1 189 ? 12.852 -29.484 -23.922 1 92.5 189 LEU B O 1
ATOM 7194 N N . ALA B 1 190 ? 10.875 -30.531 -23.875 1 94.19 190 ALA B N 1
ATOM 7195 C CA . ALA B 1 190 ? 11.508 -31.797 -23.516 1 94.19 190 ALA B CA 1
ATOM 7196 C C . ALA B 1 190 ? 12.32 -32.344 -24.688 1 94.19 190 ALA B C 1
ATOM 7198 O O . ALA B 1 190 ? 11.766 -33 -25.578 1 94.19 190 ALA B O 1
ATOM 7199 N N . ARG B 1 191 ? 13.602 -32.281 -24.562 1 90 191 ARG B N 1
ATOM 7200 C CA . ARG B 1 191 ? 14.484 -32.594 -25.688 1 90 191 ARG B CA 1
ATOM 7201 C C . ARG B 1 191 ? 14.477 -34.094 -25.984 1 90 191 ARG B C 1
ATOM 7203 O O . ARG B 1 191 ? 14.5 -34.5 -27.156 1 90 191 ARG B O 1
ATOM 7210 N N . ASP B 1 192 ? 14.469 -34.875 -24.969 1 92.56 192 ASP B N 1
ATOM 7211 C CA . ASP B 1 192 ? 14.453 -36.344 -25.156 1 92.56 192 ASP B CA 1
ATOM 7212 C C . ASP B 1 192 ? 13.242 -36.75 -25.984 1 92.56 192 ASP B C 1
ATOM 7214 O O . ASP B 1 192 ? 13.352 -37.656 -26.844 1 92.56 192 ASP B O 1
ATOM 7218 N N . VAL B 1 193 ? 12.148 -36.156 -25.734 1 93.69 193 VAL B N 1
ATOM 7219 C CA . VAL B 1 193 ? 10.914 -36.5 -26.406 1 93.69 193 VAL B CA 1
ATOM 7220 C C . VAL B 1 193 ? 10.93 -35.969 -27.828 1 93.69 193 VAL B C 1
ATOM 7222 O O . VAL B 1 193 ? 10.523 -36.625 -28.781 1 93.69 193 VAL B O 1
ATOM 7225 N N . LEU B 1 194 ? 11.406 -34.75 -27.938 1 90.38 194 LEU B N 1
ATOM 7226 C CA . LEU B 1 194 ? 11.477 -34.094 -29.234 1 90.38 194 LEU B CA 1
ATOM 7227 C C . LEU B 1 194 ? 12.336 -34.906 -30.203 1 90.38 194 LEU B C 1
ATOM 7229 O O . LEU B 1 194 ? 12.016 -34.969 -31.391 1 90.38 194 LEU B O 1
ATOM 7233 N N . ASP B 1 195 ? 13.367 -35.5 -29.781 1 90.56 195 ASP B N 1
ATOM 7234 C CA . ASP B 1 195 ? 14.336 -36.219 -30.609 1 90.56 195 ASP B CA 1
ATOM 7235 C C . ASP B 1 195 ? 13.703 -37.438 -31.25 1 90.56 195 ASP B C 1
ATOM 7237 O O . ASP B 1 195 ? 14.148 -37.906 -32.312 1 90.56 195 ASP B O 1
ATOM 7241 N N . VAL B 1 196 ? 12.68 -37.969 -30.672 1 93.75 196 VAL B N 1
ATOM 7242 C CA . VAL B 1 196 ? 12.102 -39.188 -31.188 1 93.75 196 VAL B CA 1
ATOM 7243 C C . VAL B 1 196 ? 10.648 -38.969 -31.609 1 93.75 196 VAL B C 1
ATOM 7245 O O . VAL B 1 196 ? 9.914 -39.906 -31.875 1 93.75 196 VAL B O 1
ATOM 7248 N N . LEU B 1 197 ? 10.258 -37.719 -31.641 1 93.94 197 LEU B N 1
ATOM 7249 C CA . LEU B 1 197 ? 8.875 -37.344 -31.922 1 93.94 197 LEU B CA 1
ATOM 7250 C C . LEU B 1 197 ? 8.516 -37.656 -33.375 1 93.94 197 LEU B C 1
ATOM 7252 O O . LEU B 1 197 ? 9.297 -37.375 -34.281 1 93.94 197 LEU B O 1
ATOM 7256 N N . LYS B 1 198 ? 7.383 -38.156 -33.562 1 93.31 198 LYS B N 1
ATOM 7257 C CA . LYS B 1 198 ? 6.867 -38.438 -34.906 1 93.31 198 LYS B CA 1
ATOM 7258 C C . LYS B 1 198 ? 5.473 -37.844 -35.062 1 93.31 198 LYS B C 1
ATOM 7260 O O . LYS B 1 198 ? 4.746 -37.656 -34.094 1 93.31 198 LYS B O 1
ATOM 7265 N N . VAL B 1 199 ? 5.141 -37.594 -36.312 1 91.75 199 VAL B N 1
ATOM 7266 C CA . VAL B 1 199 ? 3.865 -36.969 -36.656 1 91.75 199 VAL B CA 1
ATOM 7267 C C . VAL B 1 199 ? 3.055 -37.906 -37.531 1 91.75 199 VAL B C 1
ATOM 7269 O O . VAL B 1 199 ? 3.531 -38.375 -38.594 1 91.75 199 VAL B O 1
ATOM 7272 N N . LYS B 1 200 ? 1.927 -38.25 -37.062 1 91.06 200 LYS B N 1
ATOM 7273 C CA . LYS B 1 200 ? 0.999 -39 -37.906 1 91.06 200 LYS B CA 1
ATOM 7274 C C . LYS B 1 200 ? 0.109 -38.062 -38.719 1 91.06 200 LYS B C 1
ATOM 7276 O O . LYS B 1 200 ? -0.68 -37.312 -38.156 1 91.06 200 LYS B O 1
ATOM 7281 N N . LEU B 1 201 ? 0.259 -38.125 -39.938 1 88.12 201 LEU B N 1
ATOM 7282 C CA . LEU B 1 201 ? -0.508 -37.219 -40.812 1 88.12 201 LEU B CA 1
ATOM 7283 C C . LEU B 1 201 ? -1.88 -37.812 -41.125 1 88.12 201 LEU B C 1
ATOM 7285 O O . LEU B 1 201 ? -2.047 -39.031 -41.125 1 88.12 201 LEU B O 1
ATOM 7289 N N . LYS B 1 202 ? -2.756 -36.938 -41.281 1 88.19 202 LYS B N 1
ATOM 7290 C CA . LYS B 1 202 ? -4.047 -37.406 -41.781 1 88.19 202 LYS B CA 1
ATOM 7291 C C . LYS B 1 202 ? -3.938 -37.844 -43.25 1 88.19 202 LYS B C 1
ATOM 7293 O O . LYS B 1 202 ? -2.959 -37.562 -43.938 1 88.19 202 LYS B O 1
ATOM 7298 N N . ALA B 1 203 ? -4.934 -38.5 -43.719 1 83.12 203 ALA B N 1
ATOM 7299 C CA . ALA B 1 203 ? -4.926 -39.094 -45.062 1 83.12 203 ALA B CA 1
ATOM 7300 C C . ALA B 1 203 ? -4.789 -38 -46.125 1 83.12 203 ALA B C 1
ATOM 7302 O O . ALA B 1 203 ? -4.18 -38.219 -47.188 1 83.12 203 ALA B O 1
ATOM 7303 N N . ASN B 1 204 ? -5.367 -36.875 -45.875 1 80.31 204 ASN B N 1
ATOM 7304 C CA . ASN B 1 204 ? -5.34 -35.781 -46.844 1 80.31 204 ASN B CA 1
ATOM 7305 C C . ASN B 1 204 ? -3.965 -35.125 -46.906 1 80.31 204 ASN B C 1
ATOM 7307 O O . ASN B 1 204 ? -3.666 -34.406 -47.844 1 80.31 204 ASN B O 1
ATOM 7311 N N . GLY B 1 205 ? -3.09 -35.406 -45.969 1 71.69 205 GLY B N 1
ATOM 7312 C CA . GLY B 1 205 ? -1.722 -34.906 -45.938 1 71.69 205 GLY B CA 1
ATOM 7313 C C . GLY B 1 205 ? -1.622 -33.438 -45.562 1 71.69 205 GLY B C 1
ATOM 7314 O O . GLY B 1 205 ? -0.522 -32.906 -45.438 1 71.69 205 GLY B O 1
ATOM 7315 N N . HIS B 1 206 ? -2.719 -32.812 -45.406 1 77.19 206 HIS B N 1
ATOM 7316 C CA . HIS B 1 206 ? -2.717 -31.359 -45.156 1 77.19 206 HIS B CA 1
ATOM 7317 C C . HIS B 1 206 ? -2.863 -31.062 -43.688 1 77.19 206 HIS B C 1
ATOM 7319 O O . HIS B 1 206 ? -2.768 -29.891 -43.25 1 77.19 206 HIS B O 1
ATOM 7325 N N . ASP B 1 207 ? -3.086 -32.094 -42.969 1 85.12 207 ASP B N 1
ATOM 7326 C CA . ASP B 1 207 ? -3.246 -31.938 -41.531 1 85.12 207 ASP B CA 1
ATOM 7327 C C . ASP B 1 207 ? -2.668 -33.156 -40.781 1 85.12 207 ASP B C 1
ATOM 7329 O O . ASP B 1 207 ? -2.395 -34.188 -41.406 1 85.12 207 ASP B O 1
ATOM 7333 N N . PHE B 1 208 ? -2.314 -32.938 -39.531 1 87.88 208 PHE B N 1
ATOM 7334 C CA . PHE B 1 208 ? -1.799 -34.062 -38.781 1 87.88 208 PHE B CA 1
ATOM 7335 C C . PHE B 1 208 ? -2.891 -34.688 -37.906 1 87.88 208 PHE B C 1
ATOM 7337 O O . PHE B 1 208 ? -3.873 -34 -37.562 1 87.88 208 PHE B O 1
ATOM 7344 N N . ASP B 1 209 ? -2.803 -35.906 -37.594 1 90.19 209 ASP B N 1
ATOM 7345 C CA . ASP B 1 209 ? -3.77 -36.625 -36.781 1 90.19 209 ASP B CA 1
ATOM 7346 C C . ASP B 1 209 ? -3.346 -36.594 -35.312 1 90.19 209 ASP B C 1
ATOM 7348 O O . ASP B 1 209 ? -4.047 -36.062 -34.469 1 90.19 209 ASP B O 1
ATOM 7352 N N . TYR B 1 210 ? -2.266 -37.156 -35.031 1 93.69 210 TYR B N 1
ATOM 7353 C CA . TYR B 1 210 ? -1.752 -37.156 -33.656 1 93.69 210 TYR B CA 1
ATOM 7354 C C . TYR B 1 210 ? -0.231 -37.25 -33.656 1 93.69 210 TYR B C 1
ATOM 7356 O O . TYR B 1 210 ? 0.385 -37.531 -34.688 1 93.69 210 TYR B O 1
ATOM 7364 N N . LEU B 1 211 ? 0.344 -36.906 -32.531 1 95.06 211 LEU B N 1
ATOM 7365 C CA . LEU B 1 211 ? 1.774 -37.062 -32.312 1 95.06 211 LEU B CA 1
ATOM 7366 C C . LEU B 1 211 ? 2.062 -38.312 -31.516 1 95.06 211 LEU B C 1
ATOM 7368 O O . LEU B 1 211 ? 1.285 -38.719 -30.641 1 95.06 211 LEU B O 1
ATOM 7372 N N . TYR B 1 212 ? 3.127 -38.969 -31.891 1 95.88 212 TYR B N 1
ATOM 7373 C CA . TYR B 1 212 ? 3.398 -40.219 -31.188 1 95.88 212 TYR B CA 1
ATOM 7374 C C . TYR B 1 212 ? 4.895 -40.531 -31.156 1 95.88 212 TYR B C 1
ATOM 7376 O O . TYR B 1 212 ? 5.684 -39.844 -31.797 1 95.88 212 TYR B O 1
ATOM 7384 N N . VAL B 1 213 ? 5.312 -41.438 -30.297 1 95.75 213 VAL B N 1
ATOM 7385 C CA . VAL B 1 213 ? 6.645 -42.031 -30.25 1 95.75 213 VAL B CA 1
ATOM 7386 C C . VAL B 1 213 ? 6.539 -43.562 -30.375 1 95.75 213 VAL B C 1
ATOM 7388 O O . VAL B 1 213 ? 5.496 -44.156 -30.078 1 95.75 213 VAL B O 1
ATOM 7391 N N . ASP B 1 214 ? 7.613 -44.125 -30.891 1 95.94 214 ASP B N 1
ATOM 7392 C CA . ASP B 1 214 ? 7.594 -45.562 -31.047 1 95.94 214 ASP B CA 1
ATOM 7393 C C . ASP B 1 214 ? 7.59 -46.25 -29.688 1 95.94 214 ASP B C 1
ATOM 7395 O O . ASP B 1 214 ? 8.25 -45.812 -28.75 1 95.94 214 ASP B O 1
ATOM 7399 N N . ALA B 1 215 ? 6.918 -47.406 -29.656 1 95.75 215 ALA B N 1
ATOM 7400 C CA . ALA B 1 215 ? 6.797 -48.156 -28.422 1 95.75 215 ALA B CA 1
ATOM 7401 C C . ALA B 1 215 ? 8.164 -48.625 -27.922 1 95.75 215 ALA B C 1
ATOM 7403 O O . ALA B 1 215 ? 8.359 -48.875 -26.734 1 95.75 215 ALA B O 1
ATOM 7404 N N . THR B 1 216 ? 9.141 -48.719 -28.797 1 94.44 216 THR B N 1
ATOM 7405 C CA . THR B 1 216 ? 10.484 -49.156 -28.438 1 94.44 216 THR B CA 1
ATOM 7406 C C . THR B 1 216 ? 11.156 -48.125 -27.516 1 94.44 216 THR B C 1
ATOM 7408 O O . THR B 1 216 ? 12.109 -48.438 -26.812 1 94.44 216 THR B O 1
ATOM 7411 N N . GLU B 1 217 ? 10.602 -46.938 -27.516 1 94.31 217 GLU B N 1
ATOM 7412 C CA . GLU B 1 217 ? 11.188 -45.844 -26.734 1 94.31 217 GLU B CA 1
ATOM 7413 C C . GLU B 1 217 ? 10.594 -45.812 -25.328 1 94.31 217 GLU B C 1
ATOM 7415 O O . GLU B 1 217 ? 10.992 -45 -24.5 1 94.31 217 GLU B O 1
ATOM 7420 N N . LYS B 1 218 ? 9.68 -46.656 -25 1 94.38 218 LYS B N 1
ATOM 7421 C CA . LYS B 1 218 ? 8.914 -46.625 -23.75 1 94.38 218 LYS B CA 1
ATOM 7422 C C . LYS B 1 218 ? 9.844 -46.719 -22.547 1 94.38 218 LYS B C 1
ATOM 7424 O O . LYS B 1 218 ? 9.633 -46.031 -21.547 1 94.38 218 LYS B O 1
ATOM 7429 N N . GLU B 1 219 ? 10.812 -47.531 -22.594 1 93.25 219 GLU B N 1
ATOM 7430 C CA . GLU B 1 219 ? 11.727 -47.719 -21.469 1 93.25 219 GLU B CA 1
ATOM 7431 C C . GLU B 1 219 ? 12.562 -46.469 -21.219 1 93.25 219 GLU B C 1
ATOM 7433 O O . GLU B 1 219 ? 12.844 -46.125 -20.078 1 93.25 219 GLU B O 1
ATOM 7438 N N . ARG B 1 220 ? 12.891 -45.844 -22.266 1 93.06 220 ARG B N 1
ATOM 7439 C CA . ARG B 1 220 ? 13.797 -44.688 -22.172 1 93.06 220 ARG B CA 1
ATOM 7440 C C . ARG B 1 220 ? 13.039 -43.438 -21.75 1 93.06 220 ARG B C 1
ATOM 7442 O O . ARG B 1 220 ? 13.508 -42.688 -20.891 1 93.06 220 ARG B O 1
ATOM 7449 N N . ILE B 1 221 ? 11.883 -43.125 -22.344 1 93.75 221 ILE B N 1
ATOM 7450 C CA . ILE B 1 221 ? 11.273 -41.812 -22.141 1 93.75 221 ILE B CA 1
ATOM 7451 C C . ILE B 1 221 ? 9.859 -42 -21.578 1 93.75 221 ILE B C 1
ATOM 7453 O O . ILE B 1 221 ? 9.117 -41.031 -21.438 1 93.75 221 ILE B O 1
ATOM 7457 N N . GLY B 1 222 ? 9.398 -43.156 -21.266 1 93.31 222 GLY B N 1
ATOM 7458 C CA . GLY B 1 222 ? 8.055 -43.438 -20.797 1 93.31 222 GLY B CA 1
ATOM 7459 C C . GLY B 1 222 ? 7.664 -42.625 -19.594 1 93.31 222 GLY B C 1
ATOM 7460 O O . GLY B 1 222 ? 6.508 -42.188 -19.469 1 93.31 222 GLY B O 1
ATOM 7461 N N . SER B 1 223 ? 8.586 -42.375 -18.703 1 94.44 223 SER B N 1
ATOM 7462 C CA . SER B 1 223 ? 8.312 -41.594 -17.484 1 94.44 223 SER B CA 1
ATOM 7463 C C . SER B 1 223 ? 8.164 -40.094 -17.797 1 94.44 223 SER B C 1
ATOM 7465 O O . SER B 1 223 ? 7.641 -39.344 -16.984 1 94.44 223 SER B O 1
ATOM 7467 N N . GLN B 1 224 ? 8.57 -39.688 -19 1 96.44 224 GLN B N 1
ATOM 7468 C CA . GLN B 1 224 ? 8.57 -38.281 -19.375 1 96.44 224 GLN B CA 1
ATOM 7469 C C . GLN B 1 224 ? 7.305 -37.906 -20.141 1 96.44 224 GLN B C 1
ATOM 7471 O O . GLN B 1 224 ? 7.074 -36.719 -20.438 1 96.44 224 GLN B O 1
ATOM 7476 N N . ILE B 1 225 ? 6.477 -38.875 -20.453 1 97.06 225 ILE B N 1
ATOM 7477 C CA . ILE B 1 225 ? 5.332 -38.594 -21.312 1 97.06 225 ILE B CA 1
ATOM 7478 C C . ILE B 1 225 ? 4.074 -39.25 -20.703 1 97.06 225 ILE B C 1
ATOM 7480 O O . ILE B 1 225 ? 4.164 -40.125 -19.875 1 97.06 225 ILE B O 1
ATOM 7484 N N . VAL B 1 226 ? 2.936 -38.719 -21 1 97.44 226 VAL B N 1
ATOM 7485 C CA . VAL B 1 226 ? 1.623 -39.344 -20.844 1 97.44 226 VAL B CA 1
ATOM 7486 C C . VAL B 1 226 ? 1.083 -39.781 -22.203 1 97.44 226 VAL B C 1
ATOM 7488 O O . VAL B 1 226 ? 1.028 -38.969 -23.141 1 97.44 226 VAL B O 1
ATOM 7491 N N . TYR B 1 227 ? 0.716 -41.031 -22.344 1 96.81 227 TYR B N 1
ATOM 7492 C CA . TYR B 1 227 ? 0.418 -41.531 -23.688 1 96.81 227 TYR B CA 1
ATOM 7493 C C . TYR B 1 227 ? -0.697 -42.562 -23.641 1 96.81 227 TYR B C 1
ATOM 7495 O O . TYR B 1 227 ? -1.024 -43.094 -22.562 1 96.81 227 TYR B O 1
ATOM 7503 N N . GLU B 1 228 ? -1.296 -42.781 -24.797 1 96.19 228 GLU B N 1
ATOM 7504 C CA . GLU B 1 228 ? -2.186 -43.875 -25.094 1 96.19 228 GLU B CA 1
ATOM 7505 C C . GLU B 1 228 ? -1.54 -44.875 -26.078 1 96.19 228 GLU B C 1
ATOM 7507 O O . GLU B 1 228 ? -1.219 -44.5 -27.203 1 96.19 228 GLU B O 1
ATOM 7512 N N . GLN B 1 229 ? -1.4 -46.031 -25.688 1 93.81 229 GLN B N 1
ATOM 7513 C CA . GLN B 1 229 ? -0.696 -47 -26.531 1 93.81 229 GLN B CA 1
ATOM 7514 C C . GLN B 1 229 ? -1.634 -47.594 -27.578 1 93.81 229 GLN B C 1
ATOM 7516 O O . GLN B 1 229 ? -2.697 -48.094 -27.234 1 93.81 229 GLN B O 1
ATOM 7521 N N . HIS B 1 230 ? -1.271 -47.438 -28.781 1 92.88 230 HIS B N 1
ATOM 7522 C CA . HIS B 1 230 ? -1.952 -48.031 -29.938 1 92.88 230 HIS B CA 1
ATOM 7523 C C . HIS B 1 230 ? -0.996 -48.875 -30.75 1 92.88 230 HIS B C 1
ATOM 7525 O O . HIS B 1 230 ? -0.413 -48.406 -31.734 1 92.88 230 HIS B O 1
ATOM 7531 N N . GLY B 1 231 ? -0.879 -50.156 -30.453 1 92.88 231 GLY B N 1
ATOM 7532 C CA . GLY B 1 231 ? 0.072 -51.031 -31.141 1 92.88 231 GLY B CA 1
ATOM 7533 C C . GLY B 1 231 ? 1.517 -50.656 -30.844 1 92.88 231 GLY B C 1
ATOM 7534 O O . GLY B 1 231 ? 1.931 -50.625 -29.688 1 92.88 231 GLY B O 1
ATOM 7535 N N . GLU B 1 232 ? 2.211 -50.344 -31.938 1 94.5 232 GLU B N 1
ATOM 7536 C CA . GLU B 1 232 ? 3.629 -50.031 -31.812 1 94.5 232 GLU B CA 1
ATOM 7537 C C . GLU B 1 232 ? 3.84 -48.531 -31.641 1 94.5 232 GLU B C 1
ATOM 7539 O O . GLU B 1 232 ? 4.98 -48.062 -31.594 1 94.5 232 GLU B O 1
ATOM 7544 N N . GLU B 1 233 ? 2.688 -47.812 -31.484 1 95.5 233 GLU B N 1
ATOM 7545 C CA . GLU B 1 233 ? 2.76 -46.375 -31.359 1 95.5 233 GLU B CA 1
ATOM 7546 C C . GLU B 1 233 ? 2.262 -45.906 -30 1 95.5 233 GLU B C 1
ATOM 7548 O O . GLU B 1 233 ? 1.246 -46.375 -29.5 1 95.5 233 GLU B O 1
ATOM 7553 N N . LEU B 1 234 ? 3.004 -45.062 -29.328 1 96.94 234 LEU B N 1
ATOM 7554 C CA . LEU B 1 234 ? 2.574 -44.344 -28.125 1 96.94 234 LEU B CA 1
ATOM 7555 C C . LEU B 1 234 ? 2.047 -42.969 -28.469 1 96.94 234 LEU B C 1
ATOM 7557 O O . LEU B 1 234 ? 2.826 -42 -28.641 1 96.94 234 LEU B O 1
ATOM 7561 N N . LYS B 1 235 ? 0.756 -42.875 -28.594 1 96.94 235 LYS B N 1
ATOM 7562 C CA . LYS B 1 235 ? 0.135 -41.594 -28.891 1 96.94 235 LYS B CA 1
ATOM 7563 C C . LYS B 1 235 ? 0.26 -40.625 -27.719 1 96.94 235 LYS B C 1
ATOM 7565 O O . LYS B 1 235 ? -0.226 -40.938 -26.625 1 96.94 235 LYS B O 1
ATOM 7570 N N . LEU B 1 236 ? 0.836 -39.469 -27.953 1 97 236 LEU B N 1
ATOM 7571 C CA . LEU B 1 236 ? 1.156 -38.531 -26.875 1 97 236 LEU B CA 1
ATOM 7572 C C . LEU B 1 236 ? -0.083 -37.75 -26.453 1 97 236 LEU B C 1
ATOM 7574 O O . LEU B 1 236 ? -0.863 -37.312 -27.297 1 97 236 LEU B O 1
ATOM 7578 N N . VAL B 1 237 ? -0.282 -37.656 -25.141 1 96.94 237 VAL B N 1
ATOM 7579 C CA . VAL B 1 237 ? -1.344 -36.844 -24.547 1 96.94 237 VAL B CA 1
ATOM 7580 C C . VAL B 1 237 ? -0.747 -35.594 -23.891 1 96.94 237 VAL B C 1
ATOM 7582 O O . VAL B 1 237 ? -1.284 -34.5 -24.031 1 96.94 237 VAL B O 1
ATOM 7585 N N . ALA B 1 238 ? 0.306 -35.75 -23.156 1 97.62 238 ALA B N 1
ATOM 7586 C CA . ALA B 1 238 ? 1.026 -34.688 -22.484 1 97.62 238 ALA B CA 1
ATOM 7587 C C . ALA B 1 238 ? 2.504 -35.031 -22.312 1 97.62 238 ALA B C 1
ATOM 7589 O O . ALA B 1 238 ? 2.898 -36.188 -22.484 1 97.62 238 ALA B O 1
ATOM 7590 N N . VAL B 1 239 ? 3.289 -34.062 -22.109 1 97.06 239 VAL B N 1
ATOM 7591 C CA . VAL B 1 239 ? 4.719 -34.25 -21.906 1 97.06 239 VAL B CA 1
ATOM 7592 C C . VAL B 1 239 ? 5.117 -33.688 -20.531 1 97.06 239 VAL B C 1
ATOM 7594 O O . VAL B 1 239 ? 4.992 -32.5 -20.266 1 97.06 239 VAL B O 1
ATOM 7597 N N . LYS B 1 240 ? 5.59 -34.5 -19.641 1 96.44 240 LYS B N 1
ATOM 7598 C CA . LYS B 1 240 ? 6.023 -34.156 -18.297 1 96.44 240 LYS B CA 1
ATOM 7599 C C . LYS B 1 240 ? 7.465 -33.656 -18.297 1 96.44 240 LYS B C 1
ATOM 7601 O O . LYS B 1 240 ? 7.809 -32.719 -17.578 1 96.44 240 LYS B O 1
ATOM 7606 N N . GLY B 1 241 ? 8.305 -34.219 -19.203 1 94.31 241 GLY B N 1
ATOM 7607 C CA . GLY B 1 241 ? 9.727 -33.938 -19.219 1 94.31 241 GLY B CA 1
ATOM 7608 C C . GLY B 1 241 ? 10.508 -34.688 -18.172 1 94.31 241 GLY B C 1
ATOM 7609 O O . GLY B 1 241 ? 9.93 -35.438 -17.391 1 94.31 241 GLY B O 1
ATOM 7610 N N . LYS B 1 242 ? 11.828 -34.5 -18.156 1 92.88 242 LYS B N 1
ATOM 7611 C CA . LYS B 1 242 ? 12.711 -35.125 -17.188 1 92.88 242 LYS B CA 1
ATOM 7612 C C . LYS B 1 242 ? 12.703 -34.344 -15.859 1 92.88 242 LYS B C 1
ATOM 7614 O O . LYS B 1 242 ? 12.383 -33.156 -15.828 1 92.88 242 LYS B O 1
ATOM 7619 N N . LYS B 1 243 ? 13.062 -35.125 -14.805 1 89.38 243 LYS B N 1
ATOM 7620 C CA . LYS B 1 243 ? 13.211 -34.469 -13.508 1 89.38 243 LYS B CA 1
ATOM 7621 C C . LYS B 1 243 ? 14.32 -33.406 -13.547 1 89.38 243 LYS B C 1
ATOM 7623 O O . LYS B 1 243 ? 15.383 -33.656 -14.125 1 89.38 243 LYS B O 1
ATOM 7628 N N . ASN B 1 244 ? 14.125 -32.188 -13.109 1 88.06 244 ASN B N 1
ATOM 7629 C CA . ASN B 1 244 ? 15.086 -31.109 -12.969 1 88.06 244 ASN B CA 1
ATOM 7630 C C . ASN B 1 244 ? 15.477 -30.531 -14.328 1 88.06 244 ASN B C 1
ATOM 7632 O O . ASN B 1 244 ? 16.609 -30.094 -14.523 1 88.06 244 ASN B O 1
ATOM 7636 N N . GLU B 1 245 ? 14.703 -30.719 -15.328 1 90.81 245 GLU B N 1
ATOM 7637 C CA . GLU B 1 245 ? 14.938 -30.125 -16.641 1 90.81 245 GLU B CA 1
ATOM 7638 C C . GLU B 1 245 ? 14.555 -28.641 -16.656 1 90.81 245 GLU B C 1
ATOM 7640 O O . GLU B 1 245 ? 15.094 -27.875 -17.453 1 90.81 245 GLU B O 1
ATOM 7645 N N . TYR B 1 246 ? 13.773 -28.141 -15.773 1 94 246 TYR B N 1
ATOM 7646 C CA . TYR B 1 246 ? 13.375 -26.766 -15.516 1 94 246 TYR B CA 1
ATOM 7647 C C . TYR B 1 246 ? 12.977 -26.062 -16.797 1 94 246 TYR B C 1
ATOM 7649 O O . TYR B 1 246 ? 13.555 -25.031 -17.156 1 94 246 TYR B O 1
ATOM 7657 N N . ILE B 1 247 ? 11.906 -26.484 -17.453 1 92.31 247 ILE B N 1
ATOM 7658 C CA . ILE B 1 247 ? 11.609 -26.016 -18.797 1 92.31 247 ILE B CA 1
ATOM 7659 C C . ILE B 1 247 ? 10.234 -25.344 -18.812 1 92.31 247 ILE B C 1
ATOM 7661 O O . ILE B 1 247 ? 9.797 -24.859 -19.859 1 92.31 247 ILE B O 1
ATOM 7665 N N . GLY B 1 248 ? 9.578 -25.266 -17.641 1 93.31 248 GLY B N 1
ATOM 7666 C CA . GLY B 1 248 ? 8.211 -24.781 -17.766 1 93.31 248 GLY B CA 1
ATOM 7667 C C . GLY B 1 248 ? 7.68 -24.172 -16.484 1 93.31 248 GLY B C 1
ATOM 7668 O O . GLY B 1 248 ? 8.32 -23.281 -15.898 1 93.31 248 GLY B O 1
ATOM 7669 N N . VAL B 1 249 ? 6.48 -24.609 -16.031 1 95.5 249 VAL B N 1
ATOM 7670 C CA . VAL B 1 249 ? 5.652 -23.969 -15.016 1 95.5 249 VAL B CA 1
ATOM 7671 C C . VAL B 1 249 ? 6.395 -23.969 -13.68 1 95.5 249 VAL B C 1
ATOM 7673 O O . VAL B 1 249 ? 6.164 -23.094 -12.844 1 95.5 249 VAL B O 1
ATOM 7676 N N . GLU B 1 250 ? 7.289 -24.906 -13.461 1 96.75 250 GLU B N 1
ATOM 7677 C CA . GLU B 1 250 ? 8.055 -24.922 -12.211 1 96.75 250 GLU B CA 1
ATOM 7678 C C . GLU B 1 250 ? 8.875 -23.641 -12.055 1 96.75 250 GLU B C 1
ATOM 7680 O O . GLU B 1 250 ? 9.133 -23.203 -10.93 1 96.75 250 GLU B O 1
ATOM 7685 N N . ASN B 1 251 ? 9.281 -23.062 -13.203 1 97.5 251 ASN B N 1
ATOM 7686 C CA . ASN B 1 251 ? 10.047 -21.828 -13.141 1 97.5 251 ASN B CA 1
ATOM 7687 C C . ASN B 1 251 ? 9.172 -20.641 -12.734 1 97.5 251 ASN B C 1
ATOM 7689 O O . ASN B 1 251 ? 9.672 -19.641 -12.25 1 97.5 251 ASN B O 1
ATOM 7693 N N . LEU B 1 252 ? 7.883 -20.781 -12.961 1 97.81 252 LEU B N 1
ATOM 7694 C CA . LEU B 1 252 ? 6.953 -19.766 -12.477 1 97.81 252 LEU B CA 1
ATOM 7695 C C . LEU B 1 252 ? 6.711 -19.922 -10.984 1 97.81 252 LEU B C 1
ATOM 7697 O O . LEU B 1 252 ? 6.473 -18.922 -10.281 1 97.81 252 LEU B O 1
ATOM 7701 N N . MET B 1 253 ? 6.762 -21.172 -10.477 1 97.81 253 MET B N 1
ATOM 7702 C CA . MET B 1 253 ? 6.695 -21.391 -9.031 1 97.81 253 MET B CA 1
ATOM 7703 C C . MET B 1 253 ? 7.84 -20.672 -8.32 1 97.81 253 MET B C 1
ATOM 7705 O O . MET B 1 253 ? 7.625 -20.016 -7.301 1 97.81 253 MET B O 1
ATOM 7709 N N . GLY B 1 254 ? 9.016 -20.906 -8.883 1 98.25 254 GLY B N 1
ATOM 7710 C CA . GLY B 1 254 ? 10.164 -20.203 -8.344 1 98.25 254 GLY B CA 1
ATOM 7711 C C . GLY B 1 254 ? 10.023 -18.688 -8.406 1 98.25 254 GLY B C 1
ATOM 7712 O O . GLY B 1 254 ? 10.422 -17.984 -7.48 1 98.25 254 GLY B O 1
ATOM 7713 N N . SER B 1 255 ? 9.461 -18.203 -9.523 1 98.38 255 SER B N 1
ATOM 7714 C CA . SER B 1 255 ? 9.219 -16.766 -9.68 1 98.38 255 SER B CA 1
ATOM 7715 C C . SER B 1 255 ? 8.297 -16.234 -8.586 1 98.38 255 SER B C 1
ATOM 7717 O O . SER B 1 255 ? 8.539 -15.164 -8.023 1 98.38 255 SER B O 1
ATOM 7719 N N . GLY B 1 256 ? 7.242 -17 -8.297 1 98.5 256 GLY B N 1
ATOM 7720 C CA . GLY B 1 256 ? 6.371 -16.625 -7.195 1 98.5 256 GLY B CA 1
ATOM 7721 C C . GLY B 1 256 ? 7.098 -16.531 -5.867 1 98.5 256 GLY B C 1
ATOM 7722 O O . GLY B 1 256 ? 6.859 -15.602 -5.086 1 98.5 256 GLY B O 1
ATOM 7723 N N . ALA B 1 257 ? 8.023 -17.469 -5.625 1 98.38 257 ALA B N 1
ATOM 7724 C CA . ALA B 1 257 ? 8.773 -17.531 -4.371 1 98.38 257 ALA B CA 1
ATOM 7725 C C . ALA B 1 257 ? 9.633 -16.297 -4.188 1 98.38 257 ALA B C 1
ATOM 7727 O O . ALA B 1 257 ? 9.602 -15.664 -3.127 1 98.38 257 ALA B O 1
ATOM 7728 N N . ILE B 1 258 ? 10.367 -15.906 -5.203 1 98.69 258 ILE B N 1
ATOM 7729 C CA . ILE B 1 258 ? 11.281 -14.789 -5.027 1 98.69 258 ILE B CA 1
ATOM 7730 C C . ILE B 1 258 ? 10.516 -13.469 -5.078 1 98.69 258 ILE B C 1
ATOM 7732 O O . ILE B 1 258 ? 10.938 -12.469 -4.5 1 98.69 258 ILE B O 1
ATOM 7736 N N . GLY B 1 259 ? 9.344 -13.477 -5.828 1 98.69 259 GLY B N 1
ATOM 7737 C CA . GLY B 1 259 ? 8.477 -12.312 -5.73 1 98.69 259 GLY B CA 1
ATOM 7738 C C . GLY B 1 259 ? 7.98 -12.055 -4.32 1 98.69 259 GLY B C 1
ATOM 7739 O O . GLY B 1 259 ? 8.117 -10.945 -3.803 1 98.69 259 GLY B O 1
ATOM 7740 N N . GLY B 1 260 ? 7.398 -13.07 -3.676 1 98.56 260 GLY B N 1
ATOM 7741 C CA . GLY B 1 260 ? 6.961 -12.961 -2.295 1 98.56 260 GLY B CA 1
ATOM 7742 C C . GLY B 1 260 ? 8.086 -12.602 -1.341 1 98.56 260 GLY B C 1
ATOM 7743 O O . GLY B 1 260 ? 7.91 -11.758 -0.461 1 98.56 260 GLY B O 1
ATOM 7744 N N . GLU B 1 261 ? 9.25 -13.219 -1.554 1 98.56 261 GLU B N 1
ATOM 7745 C CA . GLU B 1 261 ? 10.406 -12.969 -0.696 1 98.56 261 GLU B CA 1
ATOM 7746 C C . GLU B 1 261 ? 10.883 -11.523 -0.817 1 98.56 261 GLU B C 1
ATOM 7748 O O . GLU B 1 261 ? 11.219 -10.891 0.185 1 98.56 261 GLU B O 1
ATOM 7753 N N . THR B 1 262 ? 10.93 -11.016 -2.055 1 98.81 262 THR B N 1
ATOM 7754 C CA . THR B 1 262 ? 11.375 -9.641 -2.244 1 98.81 262 THR B CA 1
ATOM 7755 C C . THR B 1 262 ? 10.398 -8.656 -1.599 1 98.81 262 THR B C 1
ATOM 7757 O O . THR B 1 262 ? 10.812 -7.656 -1.014 1 98.81 262 THR B O 1
ATOM 7760 N N . SER B 1 263 ? 9.125 -8.945 -1.7 1 98.62 263 SER B N 1
ATOM 7761 C CA . SER B 1 263 ? 8.117 -8.141 -1.02 1 98.62 263 SER B CA 1
ATOM 7762 C C . SER B 1 263 ? 8.359 -8.102 0.485 1 98.62 263 SER B C 1
ATOM 7764 O O . SER B 1 263 ? 8.344 -7.035 1.099 1 98.62 263 SER B O 1
ATOM 7766 N N . ARG B 1 264 ? 8.602 -9.258 1.128 1 97.88 264 ARG B N 1
ATOM 7767 C CA . ARG B 1 264 ? 8.891 -9.352 2.557 1 97.88 264 ARG B CA 1
ATOM 7768 C C . ARG B 1 264 ? 10.172 -8.609 2.906 1 97.88 264 ARG B C 1
ATOM 7770 O O . ARG B 1 264 ? 10.242 -7.91 3.916 1 97.88 264 ARG B O 1
ATOM 7777 N N . ALA B 1 265 ? 11.172 -8.805 2.051 1 98.69 265 ALA B N 1
ATOM 7778 C CA . ALA B 1 265 ? 12.453 -8.148 2.291 1 98.69 265 ALA B CA 1
ATOM 7779 C C . ALA B 1 265 ? 12.297 -6.633 2.312 1 98.69 265 ALA B C 1
ATOM 7781 O O . ALA B 1 265 ? 12.828 -5.961 3.201 1 98.69 265 ALA B O 1
ATOM 7782 N N . TYR B 1 266 ? 11.609 -6.082 1.401 1 98.44 266 TYR B N 1
ATOM 7783 C CA . TYR B 1 266 ? 11.398 -4.637 1.353 1 98.44 266 TYR B CA 1
ATOM 7784 C C . TYR B 1 266 ? 10.766 -4.133 2.646 1 98.44 266 TYR B C 1
ATOM 7786 O O . TYR B 1 266 ? 11.102 -3.047 3.123 1 98.44 266 TYR B O 1
ATOM 7794 N N . ARG B 1 267 ? 9.883 -4.863 3.174 1 96.69 267 ARG B N 1
ATOM 7795 C CA . ARG B 1 267 ? 9.164 -4.43 4.367 1 96.69 267 ARG B CA 1
ATOM 7796 C C . ARG B 1 267 ? 10.07 -4.465 5.594 1 96.69 267 ARG B C 1
ATOM 7798 O O . ARG B 1 267 ? 9.812 -3.777 6.586 1 96.69 267 ARG B O 1
ATOM 7805 N N . GLU B 1 268 ? 11.188 -5.25 5.52 1 96.56 268 GLU B N 1
ATOM 7806 C CA . GLU B 1 268 ? 11.93 -5.508 6.75 1 96.56 268 GLU B CA 1
ATOM 7807 C C . GLU B 1 268 ? 13.312 -4.875 6.703 1 96.56 268 GLU B C 1
ATOM 7809 O O . GLU B 1 268 ? 13.875 -4.516 7.742 1 96.56 268 GLU B O 1
ATOM 7814 N N . ILE B 1 269 ? 13.867 -4.805 5.469 1 97.94 269 ILE B N 1
ATOM 7815 C CA . ILE B 1 269 ? 15.234 -4.312 5.355 1 97.94 269 ILE B CA 1
ATOM 7816 C C . ILE B 1 269 ? 15.344 -3.377 4.152 1 97.94 269 ILE B C 1
ATOM 7818 O O . ILE B 1 269 ? 14.484 -3.387 3.268 1 97.94 269 ILE B O 1
ATOM 7822 N N . PRO B 1 270 ? 16.391 -2.531 4.066 1 98.25 270 PRO B N 1
ATOM 7823 C CA . PRO B 1 270 ? 16.609 -1.751 2.848 1 98.25 270 PRO B CA 1
ATOM 7824 C C . PRO B 1 270 ? 16.938 -2.623 1.64 1 98.25 270 PRO B C 1
ATOM 7826 O O . PRO B 1 270 ? 17.828 -3.473 1.714 1 98.25 270 PRO B O 1
ATOM 7829 N N . THR B 1 271 ? 16.219 -2.529 0.619 1 98.81 271 THR B N 1
ATOM 7830 C CA . THR B 1 271 ? 16.469 -3.246 -0.627 1 98.81 271 THR B CA 1
ATOM 7831 C C . THR B 1 271 ? 16.75 -2.268 -1.768 1 98.81 271 THR B C 1
ATOM 7833 O O . THR B 1 271 ? 16.109 -1.214 -1.851 1 98.81 271 THR B O 1
ATOM 7836 N N . TYR B 1 272 ? 17.688 -2.545 -2.645 1 98.75 272 TYR B N 1
ATOM 7837 C CA . TYR B 1 272 ? 18.062 -1.769 -3.82 1 98.75 272 TYR B CA 1
ATOM 7838 C C . TYR B 1 272 ? 18.203 -2.666 -5.047 1 98.75 272 TYR B C 1
ATOM 7840 O O . TYR B 1 272 ? 18.422 -3.873 -4.918 1 98.75 272 TYR B O 1
ATOM 7848 N N . CYS B 1 273 ? 18.047 -2.119 -6.199 1 98.81 273 CYS B N 1
ATOM 7849 C CA . CYS B 1 273 ? 18.188 -2.885 -7.434 1 98.81 273 CYS B CA 1
ATOM 7850 C C . CYS B 1 273 ? 18.891 -2.061 -8.508 1 98.81 273 CYS B C 1
ATOM 7852 O O . CYS B 1 273 ? 18.609 -0.871 -8.664 1 98.81 273 CYS B O 1
ATOM 7854 N N . TYR B 1 274 ? 19.875 -2.605 -9.133 1 98.69 274 TYR B N 1
ATOM 7855 C CA . TYR B 1 274 ? 20.5 -2.033 -10.32 1 98.69 274 TYR B CA 1
ATOM 7856 C C . TYR B 1 274 ? 20.156 -2.855 -11.562 1 98.69 274 TYR B C 1
ATOM 7858 O O . TYR B 1 274 ? 20.422 -4.062 -11.602 1 98.69 274 TYR B O 1
ATOM 7866 N N . VAL B 1 275 ? 19.531 -2.217 -12.523 1 98.69 275 VAL B N 1
ATOM 7867 C CA . VAL B 1 275 ? 19.156 -2.877 -13.773 1 98.69 275 VAL B CA 1
ATOM 7868 C C . VAL B 1 275 ? 20.172 -2.527 -14.867 1 98.69 275 VAL B C 1
ATOM 7870 O O . VAL B 1 275 ? 20.281 -1.365 -15.258 1 98.69 275 VAL B O 1
ATOM 7873 N N . THR B 1 276 ? 20.812 -3.496 -15.32 1 97.75 276 THR B N 1
ATOM 7874 C CA . THR B 1 276 ? 21.766 -3.363 -16.406 1 97.75 276 THR B CA 1
ATOM 7875 C C . THR B 1 276 ? 21.469 -4.367 -17.516 1 97.75 276 THR B C 1
ATOM 7877 O O . THR B 1 276 ? 20.891 -5.43 -17.266 1 97.75 276 THR B O 1
ATOM 7880 N N . GLY B 1 277 ? 21.672 -4.043 -18.719 1 95.62 277 GLY B N 1
ATOM 7881 C CA . GLY B 1 277 ? 21.281 -4.895 -19.828 1 95.62 277 GLY B CA 1
ATOM 7882 C C . GLY B 1 277 ? 19.766 -4.992 -20 1 95.62 277 GLY B C 1
ATOM 7883 O O . GLY B 1 277 ? 19.125 -4.031 -20.422 1 95.62 277 GLY B O 1
ATOM 7884 N N . ARG B 1 278 ? 19.25 -6.188 -19.641 1 94.94 278 ARG B N 1
ATOM 7885 C CA . ARG B 1 278 ? 17.812 -6.402 -19.734 1 94.94 278 ARG B CA 1
ATOM 7886 C C . ARG B 1 278 ? 17.281 -7.129 -18.516 1 94.94 278 ARG B C 1
ATOM 7888 O O . ARG B 1 278 ? 17.984 -7.949 -17.922 1 94.94 278 ARG B O 1
ATOM 7895 N N . SER B 1 279 ? 16.172 -6.797 -18.125 1 97 279 SER B N 1
ATOM 7896 C CA . SER B 1 279 ? 15.461 -7.492 -17.062 1 97 279 SER B CA 1
ATOM 7897 C C . SER B 1 279 ? 14.016 -7.773 -17.453 1 97 279 SER B C 1
ATOM 7899 O O . SER B 1 279 ? 13.227 -6.848 -17.641 1 97 279 SER B O 1
ATOM 7901 N N . VAL B 1 280 ? 13.656 -9.023 -17.562 1 94.69 280 VAL B N 1
ATOM 7902 C CA . VAL B 1 280 ? 12.398 -9.422 -18.188 1 94.69 280 VAL B CA 1
ATOM 7903 C C . VAL B 1 280 ? 11.562 -10.227 -17.188 1 94.69 280 VAL B C 1
ATOM 7905 O O . VAL B 1 280 ? 12.094 -11.031 -16.422 1 94.69 280 VAL B O 1
ATOM 7908 N N . GLY B 1 281 ? 10.273 -10.031 -17.203 1 95.06 281 GLY B N 1
ATOM 7909 C CA . GLY B 1 281 ? 9.352 -10.844 -16.422 1 95.06 281 GLY B CA 1
ATOM 7910 C C . GLY B 1 281 ? 9.57 -10.711 -14.922 1 95.06 281 GLY B C 1
ATOM 7911 O O . GLY B 1 281 ? 9.484 -9.609 -14.367 1 95.06 281 GLY B O 1
ATOM 7912 N N . ILE B 1 282 ? 9.938 -11.836 -14.266 1 97 282 ILE B N 1
ATOM 7913 C CA . ILE B 1 282 ? 10.133 -11.875 -12.82 1 97 282 ILE B CA 1
ATOM 7914 C C . ILE B 1 282 ? 11.289 -10.969 -12.43 1 97 282 ILE B C 1
ATOM 7916 O O . ILE B 1 282 ? 11.297 -10.391 -11.336 1 97 282 ILE B O 1
ATOM 7920 N N . GLY B 1 283 ? 12.242 -10.828 -13.367 1 97.5 283 GLY B N 1
ATOM 7921 C CA . GLY B 1 283 ? 13.305 -9.867 -13.117 1 97.5 283 GLY B CA 1
ATOM 7922 C C . GLY B 1 283 ? 12.789 -8.453 -12.938 1 97.5 283 GLY B C 1
ATOM 7923 O O . GLY B 1 283 ? 13.242 -7.734 -12.039 1 97.5 283 GLY B O 1
ATOM 7924 N N . ALA B 1 284 ? 11.883 -8.078 -13.773 1 97.69 284 ALA B N 1
ATOM 7925 C CA . ALA B 1 284 ? 11.273 -6.754 -13.664 1 97.69 284 ALA B CA 1
ATOM 7926 C C . ALA B 1 284 ? 10.453 -6.637 -12.383 1 97.69 284 ALA B C 1
ATOM 7928 O O . ALA B 1 284 ? 10.492 -5.605 -11.703 1 97.69 284 ALA B O 1
ATOM 7929 N N . TYR B 1 285 ? 9.766 -7.648 -12.023 1 97.81 285 TYR B N 1
ATOM 7930 C CA . TYR B 1 285 ? 8.938 -7.617 -10.82 1 97.81 285 TYR B CA 1
ATOM 7931 C C . TYR B 1 285 ? 9.805 -7.535 -9.57 1 97.81 285 TYR B C 1
ATOM 7933 O O . TYR B 1 285 ? 9.5 -6.777 -8.641 1 97.81 285 TYR B O 1
ATOM 7941 N N . THR B 1 286 ? 10.836 -8.352 -9.484 1 98.25 286 THR B N 1
ATOM 7942 C CA . THR B 1 286 ? 11.695 -8.289 -8.305 1 98.25 286 THR B CA 1
ATOM 7943 C C . THR B 1 286 ? 12.359 -6.914 -8.195 1 98.25 286 THR B C 1
ATOM 7945 O O . THR B 1 286 ? 12.594 -6.422 -7.086 1 98.25 286 THR B O 1
ATOM 7948 N N . ALA B 1 287 ? 12.68 -6.328 -9.367 1 98.31 287 ALA B N 1
ATOM 7949 C CA . ALA B 1 287 ? 13.211 -4.969 -9.344 1 98.31 287 ALA B CA 1
ATOM 7950 C C . ALA B 1 287 ? 12.203 -4 -8.727 1 98.31 287 ALA B C 1
ATOM 7952 O O . ALA B 1 287 ? 12.523 -3.264 -7.793 1 98.31 287 ALA B O 1
ATOM 7953 N N . ARG B 1 288 ? 10.992 -4.035 -9.211 1 98.12 288 ARG B N 1
ATOM 7954 C CA . ARG B 1 288 ? 9.969 -3.109 -8.727 1 98.12 288 ARG B CA 1
ATOM 7955 C C . ARG B 1 288 ? 9.648 -3.367 -7.258 1 98.12 288 ARG B C 1
ATOM 7957 O O . ARG B 1 288 ? 9.383 -2.432 -6.5 1 98.12 288 ARG B O 1
ATOM 7964 N N . LEU B 1 289 ? 9.602 -4.621 -6.836 1 98.56 289 LEU B N 1
ATOM 7965 C CA . LEU B 1 289 ? 9.312 -4.98 -5.449 1 98.56 289 LEU B CA 1
ATOM 7966 C C . LEU B 1 289 ? 10.43 -4.516 -4.523 1 98.56 289 LEU B C 1
ATOM 7968 O O . LEU B 1 289 ? 10.172 -4.102 -3.393 1 98.56 289 LEU B O 1
ATOM 7972 N N . ALA B 1 290 ? 11.648 -4.582 -5.016 1 98.12 290 ALA B N 1
ATOM 7973 C CA . ALA B 1 290 ? 12.789 -4.148 -4.215 1 98.12 290 ALA B CA 1
ATOM 7974 C C . ALA B 1 290 ? 12.812 -2.629 -4.062 1 98.12 290 ALA B C 1
ATOM 7976 O O . ALA B 1 290 ? 13.328 -2.105 -3.074 1 98.12 290 ALA B O 1
ATOM 7977 N N . ARG B 1 291 ? 12.258 -1.921 -5.055 1 96.69 291 ARG B N 1
ATOM 7978 C CA . ARG B 1 291 ? 12.234 -0.462 -5.094 1 96.69 291 ARG B CA 1
ATOM 7979 C C . ARG B 1 291 ? 13.648 0.109 -5.117 1 96.69 291 ARG B C 1
ATOM 7981 O O . ARG B 1 291 ? 14.625 -0.641 -5.172 1 96.69 291 ARG B O 1
ATOM 7988 N N . ARG B 1 292 ? 13.727 1.467 -5.188 1 98.19 292 ARG B N 1
ATOM 7989 C CA . ARG B 1 292 ? 15.008 2.17 -5.25 1 98.19 292 ARG B CA 1
ATOM 7990 C C . ARG B 1 292 ? 15.875 1.619 -6.371 1 98.19 292 ARG B C 1
ATOM 7992 O O . ARG B 1 292 ? 16.953 1.076 -6.117 1 98.19 292 ARG B O 1
ATOM 7999 N N . ILE B 1 293 ? 15.453 1.74 -7.555 1 98.75 293 ILE B N 1
ATOM 8000 C CA . ILE B 1 293 ? 16.016 1.139 -8.758 1 98.75 293 ILE B CA 1
ATOM 8001 C C . ILE B 1 293 ? 16.938 2.141 -9.445 1 98.75 293 ILE B C 1
ATOM 8003 O O . ILE B 1 293 ? 16.531 3.271 -9.727 1 98.75 293 ILE B O 1
ATOM 8007 N N . ILE B 1 294 ? 18.125 1.771 -9.656 1 98.81 294 ILE B N 1
ATOM 8008 C CA . ILE B 1 294 ? 19.031 2.453 -10.578 1 98.81 294 ILE B CA 1
ATOM 8009 C C . ILE B 1 294 ? 19.016 1.752 -11.93 1 98.81 294 ILE B C 1
ATOM 8011 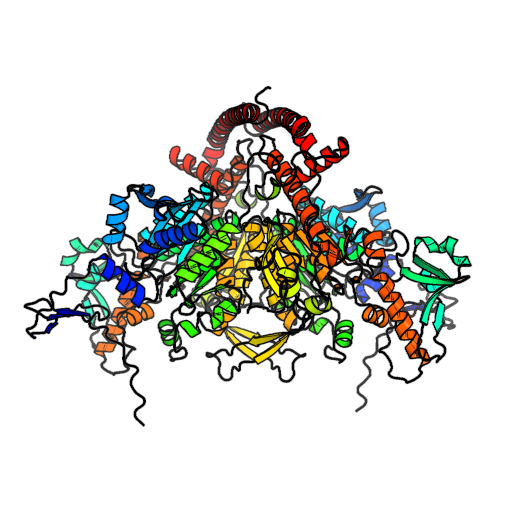O O . ILE B 1 294 ? 19.203 0.537 -12.008 1 98.81 294 ILE B O 1
ATOM 8015 N N . GLN B 1 295 ? 18.719 2.469 -12.992 1 98.56 295 GLN B N 1
ATOM 8016 C CA . GLN B 1 295 ? 18.641 1.849 -14.312 1 98.56 295 GLN B CA 1
ATOM 8017 C C . GLN B 1 295 ? 19.734 2.391 -15.242 1 98.56 295 GLN B C 1
ATOM 8019 O O . GLN B 1 295 ? 19.938 3.604 -15.32 1 98.56 295 GLN B O 1
ATOM 8024 N N . HIS B 1 296 ? 20.453 1.493 -15.844 1 98.19 296 HIS B N 1
ATOM 8025 C CA . HIS B 1 296 ? 21.406 1.887 -16.875 1 98.19 296 HIS B CA 1
ATOM 8026 C C . HIS B 1 296 ? 20.688 2.492 -18.078 1 98.19 296 HIS B C 1
ATOM 8028 O O . HIS B 1 296 ? 19.625 2.002 -18.484 1 98.19 296 HIS B O 1
ATOM 8034 N N . GLU B 1 297 ? 21.188 3.463 -18.688 1 96.44 297 GLU B N 1
ATOM 8035 C CA . GLU B 1 297 ? 20.547 4.227 -19.75 1 96.44 297 GLU B CA 1
ATOM 8036 C C . GLU B 1 297 ? 20.219 3.334 -20.938 1 96.44 297 GLU B C 1
ATOM 8038 O O . GLU B 1 297 ? 19.25 3.58 -21.656 1 96.44 297 GLU B O 1
ATOM 8043 N N . LYS B 1 298 ? 21.016 2.314 -21.141 1 94.62 298 LYS B N 1
ATOM 8044 C CA . LYS B 1 298 ? 20.828 1.444 -22.297 1 94.62 298 LYS B CA 1
ATOM 8045 C C . LYS B 1 298 ? 20.109 0.151 -21.906 1 94.62 298 LYS B C 1
ATOM 8047 O O . LYS B 1 298 ? 20.094 -0.809 -22.688 1 94.62 298 LYS B O 1
ATOM 8052 N N . SER B 1 299 ? 19.625 0.138 -20.781 1 96.75 299 SER B N 1
ATOM 8053 C CA . SER B 1 299 ? 18.922 -1.05 -20.297 1 96.75 299 SER B CA 1
ATOM 8054 C C . SER B 1 299 ? 17.406 -0.878 -20.406 1 96.75 299 SER B C 1
ATOM 8056 O O . SER B 1 299 ? 16.922 0.217 -20.688 1 96.75 299 SER B O 1
ATOM 8058 N N . HIS B 1 300 ? 16.656 -1.999 -20.297 1 95.06 300 HIS B N 1
ATOM 8059 C CA . HIS B 1 300 ? 15.211 -1.92 -20.281 1 95.06 300 HIS B CA 1
ATOM 8060 C C . HIS B 1 300 ? 14.609 -2.916 -19.297 1 95.06 300 HIS B C 1
ATOM 8062 O O . HIS B 1 300 ? 15.18 -3.98 -19.047 1 95.06 300 HIS B O 1
ATOM 8068 N N . LEU B 1 301 ? 13.555 -2.527 -18.641 1 95.69 301 LEU B N 1
ATOM 8069 C CA . LEU B 1 301 ? 12.68 -3.326 -17.797 1 95.69 301 LEU B CA 1
ATOM 8070 C C . LEU B 1 301 ? 11.359 -3.625 -18.516 1 95.69 301 LEU B C 1
ATOM 8072 O O . LEU B 1 301 ? 10.578 -2.713 -18.781 1 95.69 301 LEU B O 1
ATOM 8076 N N . ILE B 1 302 ? 11.133 -4.918 -18.812 1 94.81 302 ILE B N 1
ATOM 8077 C CA . ILE B 1 302 ? 9.945 -5.203 -19.609 1 94.81 302 ILE B CA 1
ATOM 8078 C C . ILE B 1 302 ? 9.258 -6.457 -19.062 1 94.81 302 ILE B C 1
ATOM 8080 O O . ILE B 1 302 ? 9.875 -7.258 -18.359 1 94.81 302 ILE B O 1
ATOM 8084 N N . LEU B 1 303 ? 8.008 -6.59 -19.375 1 92 303 LEU B N 1
ATOM 8085 C CA . LEU B 1 303 ? 7.246 -7.793 -19.031 1 92 303 LEU B CA 1
ATOM 8086 C C . LEU B 1 303 ? 7.215 -8.758 -20.219 1 92 303 LEU B C 1
ATOM 8088 O O . LEU B 1 303 ? 7.211 -9.977 -20.031 1 92 303 LEU B O 1
ATOM 8092 N N . THR B 1 304 ? 7.023 -8.188 -21.359 1 86.25 304 THR B N 1
ATOM 8093 C CA . THR B 1 304 ? 7.055 -8.922 -22.625 1 86.25 304 THR B CA 1
ATOM 8094 C C . THR B 1 304 ? 7.945 -8.219 -23.641 1 86.25 304 THR B C 1
ATOM 8096 O O . THR B 1 304 ? 7.867 -7 -23.797 1 86.25 304 THR B O 1
ATOM 8099 N N . GLY B 1 305 ? 8.727 -9.008 -24.297 1 85.19 305 GLY B N 1
ATOM 8100 C CA . GLY B 1 305 ? 9.609 -8.43 -25.297 1 85.19 305 GLY B CA 1
ATOM 8101 C C . GLY B 1 305 ? 8.867 -7.895 -26.516 1 85.19 305 GLY B C 1
ATOM 8102 O O . GLY B 1 305 ? 7.762 -8.344 -26.812 1 85.19 305 GLY B O 1
ATOM 8103 N N . ALA B 1 306 ? 9.484 -6.988 -27.203 1 86.69 306 ALA B N 1
ATOM 8104 C CA . ALA B 1 306 ? 8.891 -6.328 -28.359 1 86.69 306 ALA B CA 1
ATOM 8105 C C . ALA B 1 306 ? 8.508 -7.344 -29.438 1 86.69 306 ALA B C 1
ATOM 8107 O O . ALA B 1 306 ? 7.426 -7.266 -30.016 1 86.69 306 ALA B O 1
ATOM 8108 N N . MET B 1 307 ? 9.367 -8.258 -29.656 1 80.44 307 MET B N 1
ATOM 8109 C CA . MET B 1 307 ? 9.117 -9.25 -30.688 1 80.44 307 MET B CA 1
ATOM 8110 C C . MET B 1 307 ? 7.895 -10.102 -30.344 1 80.44 307 MET B C 1
ATOM 8112 O O . MET B 1 307 ? 7.043 -10.336 -31.203 1 80.44 307 MET B O 1
ATOM 8116 N N . ALA B 1 308 ? 7.957 -10.57 -29.156 1 75.62 308 ALA B N 1
ATOM 8117 C CA . ALA B 1 308 ? 6.824 -11.383 -28.719 1 75.62 308 ALA B CA 1
ATOM 8118 C C . ALA B 1 308 ? 5.523 -10.586 -28.781 1 75.62 308 ALA B C 1
ATOM 8120 O O . ALA B 1 308 ? 4.48 -11.125 -29.156 1 75.62 308 ALA B O 1
ATOM 8121 N N . LEU B 1 309 ? 5.508 -9.375 -28.422 1 83.31 309 LEU B N 1
ATOM 8122 C CA . LEU B 1 309 ? 4.324 -8.523 -28.438 1 83.31 309 LEU B CA 1
ATOM 8123 C C . LEU B 1 309 ? 3.842 -8.289 -29.875 1 83.31 309 LEU B C 1
ATOM 8125 O O . LEU B 1 309 ? 2.635 -8.281 -30.125 1 83.31 309 LEU B O 1
ATOM 8129 N N . ASN B 1 310 ? 4.77 -7.996 -30.75 1 83.31 310 ASN B N 1
ATOM 8130 C CA . ASN B 1 310 ? 4.426 -7.801 -32.156 1 83.31 310 ASN B CA 1
ATOM 8131 C C . ASN B 1 310 ? 3.756 -9.039 -32.75 1 83.31 310 ASN B C 1
ATOM 8133 O O . ASN B 1 310 ? 2.822 -8.93 -33.531 1 83.31 310 ASN B O 1
ATOM 8137 N N . THR B 1 311 ? 4.277 -10.156 -32.344 1 74.88 311 THR B N 1
ATOM 8138 C CA . THR B 1 311 ? 3.68 -11.406 -32.812 1 74.88 311 THR B CA 1
ATOM 8139 C C . THR B 1 311 ? 2.246 -11.539 -32.312 1 74.88 311 THR B C 1
ATOM 8141 O O . THR B 1 311 ? 1.35 -11.922 -33.062 1 74.88 311 THR B O 1
ATOM 8144 N N . LEU B 1 312 ? 2.049 -11.266 -31.094 1 73.88 312 LEU B N 1
ATOM 8145 C CA . LEU B 1 312 ? 0.728 -11.352 -30.484 1 73.88 312 LEU B CA 1
ATOM 8146 C C . LEU B 1 312 ? -0.249 -10.391 -31.156 1 73.88 312 LEU B C 1
ATOM 8148 O O . LEU B 1 312 ? -1.426 -10.719 -31.328 1 73.88 312 LEU B O 1
ATOM 8152 N N . LEU B 1 313 ? 0.263 -9.227 -31.531 1 77.25 313 LEU B N 1
ATOM 8153 C CA . LEU B 1 313 ? -0.581 -8.195 -32.125 1 77.25 313 LEU B CA 1
ATOM 8154 C C . LEU B 1 313 ? -0.761 -8.438 -33.625 1 77.25 313 LEU B C 1
ATOM 8156 O O . LEU B 1 313 ? -1.652 -7.859 -34.25 1 77.25 313 LEU B O 1
ATOM 8160 N N . GLY B 1 314 ? 0.039 -9.25 -34.188 1 76.75 314 GLY B N 1
ATOM 8161 C CA . GLY B 1 314 ? -0.011 -9.562 -35.625 1 76.75 314 GLY B CA 1
ATOM 8162 C C . GLY B 1 314 ? 0.517 -8.445 -36.5 1 76.75 314 GLY B C 1
ATOM 8163 O O . GLY B 1 314 ? 0.262 -8.422 -37.688 1 76.75 314 GLY B O 1
ATOM 8164 N N . LYS B 1 315 ? 1.037 -7.441 -35.875 1 82.5 315 LYS B N 1
ATOM 8165 C CA . LYS B 1 315 ? 1.614 -6.312 -36.594 1 82.5 315 LYS B CA 1
ATOM 8166 C C . LYS B 1 315 ? 2.855 -5.781 -35.875 1 82.5 315 LYS B C 1
ATOM 8168 O O . LYS B 1 315 ? 2.99 -5.922 -34.656 1 82.5 315 LYS B O 1
ATOM 8173 N N . LYS B 1 316 ? 3.797 -5.281 -36.656 1 83.62 316 LYS B N 1
ATOM 8174 C CA . LYS B 1 316 ? 5.008 -4.688 -36.094 1 83.62 316 LYS B CA 1
ATOM 8175 C C . LYS B 1 316 ? 4.727 -3.297 -35.531 1 83.62 316 LYS B C 1
ATOM 8177 O O . LYS B 1 316 ? 4.816 -2.299 -36.25 1 83.62 316 LYS B O 1
ATOM 8182 N N . VAL B 1 317 ? 4.449 -3.221 -34.344 1 82.62 317 VAL B N 1
ATOM 8183 C CA . VAL B 1 317 ? 4.098 -1.968 -33.688 1 82.62 317 VAL B CA 1
ATOM 8184 C C . VAL B 1 317 ? 5.316 -1.406 -32.938 1 82.62 317 VAL B C 1
ATOM 8186 O O . VAL B 1 317 ? 5.578 -0.203 -33 1 82.62 317 VAL B O 1
ATOM 8189 N N . TYR B 1 318 ? 6.074 -2.301 -32.344 1 86.31 318 TYR B N 1
ATOM 8190 C CA . TYR B 1 318 ? 7.195 -1.846 -31.516 1 86.31 318 TYR B CA 1
ATOM 8191 C C . TYR B 1 318 ? 8.523 -2.197 -32.188 1 86.31 318 TYR B C 1
ATOM 8193 O O . TYR B 1 318 ? 8.766 -3.355 -32.531 1 86.31 318 TYR B O 1
ATOM 8201 N N . ALA B 1 319 ? 9.391 -1.19 -32.219 1 83.81 319 ALA B N 1
ATOM 8202 C CA . ALA B 1 319 ? 10.664 -1.354 -32.906 1 83.81 319 ALA B CA 1
ATOM 8203 C C . ALA B 1 319 ? 11.719 -1.944 -31.969 1 83.81 319 ALA B C 1
ATOM 8205 O O . ALA B 1 319 ? 12.656 -2.613 -32.438 1 83.81 319 ALA B O 1
ATOM 8206 N N . SER B 1 320 ? 11.617 -1.618 -30.641 1 88.25 320 SER B N 1
ATOM 8207 C CA . SER B 1 320 ? 12.648 -2.084 -29.719 1 88.25 320 SER B CA 1
ATOM 8208 C C . SER B 1 320 ? 12.094 -2.219 -28.297 1 88.25 320 SER B C 1
ATOM 8210 O O . SER B 1 320 ? 11.062 -1.635 -27.969 1 88.25 320 SER B O 1
ATOM 8212 N N . ASN B 1 321 ? 12.852 -2.998 -27.547 1 91.62 321 ASN B N 1
ATOM 8213 C CA . ASN B 1 321 ? 12.508 -3.168 -26.141 1 91.62 321 ASN B CA 1
ATOM 8214 C C . ASN B 1 321 ? 12.648 -1.86 -25.375 1 91.62 321 ASN B C 1
ATOM 8216 O O . ASN B 1 321 ? 11.945 -1.636 -24.391 1 91.62 321 ASN B O 1
ATOM 8220 N N . ASN B 1 322 ? 13.445 -0.96 -25.766 1 90.5 322 ASN B N 1
ATOM 8221 C CA . ASN B 1 322 ? 13.68 0.317 -25.109 1 90.5 322 ASN B CA 1
ATOM 8222 C C . ASN B 1 322 ? 12.438 1.204 -25.141 1 90.5 322 ASN B C 1
ATOM 8224 O O . ASN B 1 322 ? 12.195 1.979 -24.219 1 90.5 322 ASN B O 1
ATOM 8228 N N . ARG B 1 323 ? 11.711 1.017 -26.156 1 89.81 323 ARG B N 1
ATOM 8229 C CA . ARG B 1 323 ? 10.484 1.79 -26.297 1 89.81 323 ARG B CA 1
ATOM 8230 C C . ARG B 1 323 ? 9.43 1.318 -25.297 1 89.81 323 ARG B C 1
ATOM 8232 O O . ARG B 1 323 ? 8.508 2.062 -24.953 1 89.81 323 ARG B O 1
ATOM 8239 N N . LEU B 1 324 ? 9.664 0.127 -24.859 1 91.69 324 LEU B N 1
ATOM 8240 C CA . LEU B 1 324 ? 8.695 -0.48 -23.953 1 91.69 324 LEU B CA 1
ATOM 8241 C C . LEU B 1 324 ? 9.094 -0.253 -22.5 1 91.69 324 LEU B C 1
ATOM 8243 O O . LEU B 1 324 ? 8.234 -0.083 -21.625 1 91.69 324 LEU B O 1
ATOM 8247 N N . GLY B 1 325 ? 10.391 -0.281 -22.266 1 95.81 325 GLY B N 1
ATOM 8248 C CA . GLY B 1 325 ? 10.797 -0.289 -20.875 1 95.81 325 GLY B CA 1
ATOM 8249 C C . GLY B 1 325 ? 12.117 0.424 -20.625 1 95.81 325 GLY B C 1
ATOM 8250 O O . GLY B 1 325 ? 12.766 0.216 -19.609 1 95.81 325 GLY B O 1
ATOM 8251 N N . GLY B 1 326 ? 12.516 1.239 -21.5 1 96 326 GLY B N 1
ATOM 8252 C CA . GLY B 1 326 ? 13.727 2.025 -21.328 1 96 326 GLY B CA 1
ATOM 8253 C C . GLY B 1 326 ? 13.578 3.15 -20.328 1 96 326 GLY B C 1
ATOM 8254 O O . GLY B 1 326 ? 12.531 3.273 -19.688 1 96 326 GLY B O 1
ATOM 8255 N N . THR B 1 327 ? 14.586 3.939 -20.156 1 95.75 327 THR B N 1
ATOM 8256 C CA . THR B 1 327 ? 14.609 4.984 -19.141 1 95.75 327 THR B CA 1
ATOM 8257 C C . THR B 1 327 ? 13.617 6.094 -19.484 1 95.75 327 THR B C 1
ATOM 8259 O O . THR B 1 327 ? 13.141 6.797 -18.594 1 95.75 327 THR B O 1
ATOM 8262 N N . GLU B 1 328 ? 13.312 6.246 -20.719 1 92.75 328 GLU B N 1
ATOM 8263 C CA . GLU B 1 328 ? 12.32 7.246 -21.109 1 92.75 328 GLU B CA 1
ATOM 8264 C C . GLU B 1 328 ? 10.953 6.938 -20.484 1 92.75 328 GLU B C 1
ATOM 8266 O O . GLU B 1 328 ? 10.18 7.852 -20.203 1 92.75 328 GLU B O 1
ATOM 8271 N N . ILE B 1 329 ? 10.711 5.664 -20.359 1 94.62 329 ILE B N 1
ATOM 8272 C CA . ILE B 1 329 ? 9.453 5.234 -19.766 1 94.62 329 ILE B CA 1
ATOM 8273 C C . ILE B 1 329 ? 9.602 5.145 -18.25 1 94.62 329 ILE B C 1
ATOM 8275 O O . ILE B 1 329 ? 8.859 5.789 -17.5 1 94.62 329 ILE B O 1
ATOM 8279 N N . MET B 1 330 ? 10.609 4.484 -17.781 1 97.19 330 MET B N 1
ATOM 8280 C CA . MET B 1 330 ? 10.727 4.082 -16.375 1 97.19 330 MET B CA 1
ATOM 8281 C C . MET B 1 330 ? 11.117 5.266 -15.5 1 97.19 330 MET B C 1
ATOM 8283 O O . MET B 1 330 ? 10.812 5.285 -14.305 1 97.19 330 MET B O 1
ATOM 8287 N N . SER B 1 331 ? 11.789 6.297 -16.016 1 96.19 331 SER B N 1
ATOM 8288 C CA . SER B 1 331 ? 12.172 7.473 -15.227 1 96.19 331 SER B CA 1
ATOM 8289 C C . SER B 1 331 ? 11 8.43 -15.062 1 96.19 331 SER B C 1
ATOM 8291 O O . SER B 1 331 ? 11.055 9.359 -14.258 1 96.19 331 SER B O 1
ATOM 8293 N N . ASN B 1 332 ? 9.922 8.164 -15.789 1 95.06 332 ASN B N 1
ATOM 8294 C CA . ASN B 1 332 ? 8.805 9.109 -15.781 1 95.06 332 ASN B CA 1
ATOM 8295 C C . ASN B 1 332 ? 7.566 8.5 -15.125 1 95.06 332 ASN B C 1
ATOM 8297 O O . ASN B 1 332 ? 6.477 9.062 -15.219 1 95.06 332 ASN B O 1
ATOM 8301 N N . ASN B 1 333 ? 7.727 7.375 -14.539 1 95.12 333 ASN B N 1
ATOM 8302 C CA . ASN B 1 333 ? 6.555 6.75 -13.93 1 95.12 333 ASN B CA 1
ATOM 8303 C C . ASN B 1 333 ? 6.855 6.227 -12.531 1 95.12 333 ASN B C 1
ATOM 8305 O O . ASN B 1 333 ? 6.102 5.422 -11.984 1 95.12 333 ASN B O 1
ATOM 8309 N N . GLY B 1 334 ? 7.992 6.57 -11.992 1 95.69 334 GLY B N 1
ATOM 8310 C CA . GLY B 1 334 ? 8.281 6.285 -10.602 1 95.69 334 GLY B CA 1
ATOM 8311 C C . GLY B 1 334 ? 9.016 4.973 -10.398 1 95.69 334 GLY B C 1
ATOM 8312 O O . GLY B 1 334 ? 9.305 4.586 -9.266 1 95.69 334 GLY B O 1
ATOM 8313 N N . ILE B 1 335 ? 9.383 4.215 -11.469 1 97.81 335 ILE B N 1
ATOM 8314 C CA . ILE B 1 335 ? 10.047 2.92 -11.352 1 97.81 335 ILE B CA 1
ATOM 8315 C C . ILE B 1 335 ? 11.555 3.121 -11.211 1 97.81 335 ILE B C 1
ATOM 8317 O O . ILE B 1 335 ? 12.164 2.654 -10.242 1 97.81 335 ILE B O 1
ATOM 8321 N N . ALA B 1 336 ? 12.133 3.854 -12.156 1 98.19 336 ALA B N 1
ATOM 8322 C CA . ALA B 1 336 ? 13.555 4.137 -12.055 1 98.19 336 ALA B CA 1
ATOM 8323 C C . ALA B 1 336 ? 13.812 5.34 -11.148 1 98.19 336 ALA B C 1
ATOM 8325 O O . ALA B 1 336 ? 13.398 6.457 -11.453 1 98.19 336 ALA B O 1
ATOM 8326 N N . HIS B 1 337 ? 14.484 5.168 -10.078 1 98.5 337 HIS B N 1
ATOM 8327 C CA . HIS B 1 337 ? 14.797 6.234 -9.133 1 98.5 337 HIS B CA 1
ATOM 8328 C C . HIS B 1 337 ? 15.969 7.074 -9.617 1 98.5 337 HIS B C 1
ATOM 8330 O O . HIS B 1 337 ? 16.062 8.266 -9.312 1 98.5 337 HIS B O 1
ATOM 8336 N N . ALA B 1 338 ? 16.875 6.414 -10.281 1 98.5 338 ALA B N 1
ATOM 8337 C CA . ALA B 1 338 ? 18.047 7.066 -10.875 1 98.5 338 ALA B CA 1
ATOM 8338 C C . ALA B 1 338 ? 18.469 6.375 -12.164 1 98.5 338 ALA B C 1
ATOM 8340 O O . ALA B 1 338 ? 18.156 5.199 -12.375 1 98.5 338 ALA B O 1
ATOM 8341 N N . THR B 1 339 ? 19.109 7.141 -13.031 1 98.12 339 THR B N 1
ATOM 8342 C CA . THR B 1 339 ? 19.672 6.609 -14.266 1 98.12 339 THR B CA 1
ATOM 8343 C C . THR B 1 339 ? 21.172 6.867 -14.344 1 98.12 339 THR B C 1
ATOM 8345 O O . THR B 1 339 ? 21.641 7.926 -13.922 1 98.12 339 THR B O 1
ATOM 8348 N N . VAL B 1 340 ? 21.891 5.914 -14.836 1 98.12 340 VAL B N 1
ATOM 8349 C CA . VAL B 1 340 ? 23.344 6.043 -14.906 1 98.12 340 VAL B CA 1
ATOM 8350 C C . VAL B 1 340 ? 23.828 5.621 -16.297 1 98.12 340 VAL B C 1
ATOM 8352 O O . VAL B 1 340 ? 23.125 4.914 -17.016 1 98.12 340 VAL B O 1
ATOM 8355 N N . ALA B 1 341 ? 25.078 6.008 -16.594 1 96.75 341 ALA B N 1
ATOM 8356 C CA . ALA B 1 341 ? 25.625 5.766 -17.938 1 96.75 341 ALA B CA 1
ATOM 8357 C C . ALA B 1 341 ? 26.594 4.586 -17.922 1 96.75 341 ALA B C 1
ATOM 8359 O O . ALA B 1 341 ? 27 4.105 -18.984 1 96.75 341 ALA B O 1
ATOM 8360 N N . SER B 1 342 ? 27 4.102 -16.719 1 96.56 342 SER B N 1
ATOM 8361 C CA . SER B 1 342 ? 27.938 2.998 -16.625 1 96.56 342 SER B CA 1
ATOM 8362 C C . SER B 1 342 ? 27.703 2.17 -15.367 1 96.56 342 SER B C 1
ATOM 8364 O O . SER B 1 342 ? 27.078 2.643 -14.414 1 96.56 342 SER B O 1
ATOM 8366 N N . ASP B 1 343 ? 28.188 0.943 -15.414 1 97.12 343 ASP B N 1
ATOM 8367 C CA . ASP B 1 343 ? 28.078 0.069 -14.25 1 97.12 343 ASP B CA 1
ATOM 8368 C C . ASP B 1 343 ? 28.875 0.623 -13.07 1 97.12 343 ASP B C 1
ATOM 8370 O O . ASP B 1 343 ? 28.469 0.468 -11.914 1 97.12 343 ASP B O 1
ATOM 8374 N N . LEU B 1 344 ? 29.984 1.242 -13.367 1 96.44 344 LEU B N 1
ATOM 8375 C CA . LEU B 1 344 ? 30.781 1.873 -12.328 1 96.44 344 LEU B CA 1
ATOM 8376 C C . LEU B 1 344 ? 30 2.979 -11.633 1 96.44 344 LEU B C 1
ATOM 8378 O O . LEU B 1 344 ? 30.016 3.08 -10.398 1 96.44 344 LEU B O 1
ATOM 8382 N N . ALA B 1 345 ? 29.328 3.781 -12.414 1 97.38 345 ALA B N 1
ATOM 8383 C CA . ALA B 1 345 ? 28.516 4.852 -11.859 1 97.38 345 ALA B CA 1
ATOM 8384 C C . ALA B 1 345 ? 27.375 4.289 -11 1 97.38 345 ALA B C 1
ATOM 8386 O O . ALA B 1 345 ? 26.984 4.891 -10 1 97.38 345 ALA B O 1
ATOM 8387 N N . ALA B 1 346 ? 26.859 3.172 -11.414 1 98.31 346 ALA B N 1
ATOM 8388 C CA . ALA B 1 346 ? 25.781 2.529 -10.664 1 98.31 346 ALA B CA 1
ATOM 8389 C C . ALA B 1 346 ? 26.266 2.088 -9.281 1 98.31 346 ALA B C 1
ATOM 8391 O O . ALA B 1 346 ? 25.594 2.314 -8.281 1 98.31 346 ALA B O 1
ATOM 8392 N N . VAL B 1 347 ? 27.406 1.436 -9.25 1 97.88 347 VAL B N 1
ATOM 8393 C CA . VAL B 1 347 ? 27.953 0.958 -7.98 1 97.88 347 VAL B CA 1
ATOM 8394 C C . VAL B 1 347 ? 28.266 2.146 -7.074 1 97.88 347 VAL B C 1
ATOM 8396 O O . VAL B 1 347 ? 28.047 2.09 -5.863 1 97.88 347 VAL B O 1
ATOM 8399 N N . ARG B 1 348 ? 28.781 3.211 -7.668 1 96.94 348 ARG B N 1
ATOM 8400 C CA . ARG B 1 348 ? 29.031 4.422 -6.891 1 96.94 348 ARG B CA 1
ATOM 8401 C C . ARG B 1 348 ? 27.75 4.934 -6.254 1 96.94 348 ARG B C 1
ATOM 8403 O O . ARG B 1 348 ? 27.734 5.309 -5.078 1 96.94 348 ARG B O 1
ATOM 8410 N N . LYS B 1 349 ? 26.703 4.969 -7.051 1 97.81 349 LYS B N 1
ATOM 8411 C CA . LYS B 1 349 ? 25.406 5.441 -6.559 1 97.81 349 LYS B CA 1
ATOM 8412 C C . LYS B 1 349 ? 24.875 4.527 -5.465 1 97.81 349 LYS B C 1
ATOM 8414 O O . LYS B 1 349 ? 24.328 5 -4.469 1 97.81 349 LYS B O 1
ATOM 8419 N N . LEU B 1 350 ? 24.984 3.223 -5.641 1 98.06 350 LEU B N 1
ATOM 8420 C CA . LEU B 1 350 ? 24.547 2.26 -4.637 1 98.06 350 LEU B CA 1
ATOM 8421 C C . LEU B 1 350 ? 25.297 2.469 -3.326 1 98.06 350 LEU B C 1
ATOM 8423 O O . LEU B 1 350 ? 24.703 2.438 -2.248 1 98.06 350 LEU B O 1
ATOM 8427 N N . VAL B 1 351 ? 26.578 2.641 -3.451 1 95.88 351 VAL B N 1
ATOM 8428 C CA . VAL B 1 351 ? 27.406 2.861 -2.266 1 95.88 351 VAL B CA 1
ATOM 8429 C C . VAL B 1 351 ? 26.969 4.152 -1.572 1 95.88 351 VAL B C 1
ATOM 8431 O O . VAL B 1 351 ? 26.922 4.211 -0.342 1 95.88 351 VAL B O 1
ATOM 8434 N N . GLU B 1 352 ? 26.688 5.164 -2.379 1 96.12 352 GLU B N 1
ATOM 8435 C CA . GLU B 1 352 ? 26.188 6.41 -1.82 1 96.12 352 GLU B CA 1
ATOM 8436 C C . GLU B 1 352 ? 24.891 6.184 -1.042 1 96.12 352 GLU B C 1
ATOM 8438 O O . GLU B 1 352 ? 24.734 6.699 0.065 1 96.12 352 GLU B O 1
ATOM 8443 N N . TRP B 1 353 ? 23.969 5.438 -1.596 1 97.75 353 TRP B N 1
ATOM 8444 C CA . TRP B 1 353 ? 22.703 5.152 -0.94 1 97.75 353 TRP B CA 1
ATOM 8445 C C . TRP B 1 353 ? 22.906 4.348 0.338 1 97.75 353 TRP B C 1
ATOM 8447 O O . TRP B 1 353 ? 22.234 4.578 1.344 1 97.75 353 TRP B O 1
ATOM 8457 N N . LEU B 1 354 ? 23.859 3.389 0.305 1 96.56 354 LEU B N 1
ATOM 8458 C CA . LEU B 1 354 ? 24.172 2.617 1.5 1 96.56 354 LEU B CA 1
ATOM 8459 C C . LEU B 1 354 ? 24.734 3.52 2.598 1 96.56 354 LEU B C 1
ATOM 8461 O O . LEU B 1 354 ? 24.453 3.309 3.779 1 96.56 354 LEU B O 1
ATOM 8465 N N . ASN B 1 355 ? 25.469 4.508 2.188 1 93.44 355 ASN B N 1
ATOM 8466 C CA . ASN B 1 355 ? 26.094 5.414 3.148 1 93.44 355 ASN B CA 1
ATOM 8467 C C . ASN B 1 355 ? 25.062 6.328 3.805 1 93.44 355 ASN B C 1
ATOM 8469 O O . ASN B 1 355 ? 25.344 6.949 4.832 1 93.44 355 ASN B O 1
ATOM 8473 N N . PHE B 1 356 ? 23.875 6.43 3.232 1 96.81 356 PHE B N 1
ATOM 8474 C CA . PHE B 1 356 ? 22.812 7.242 3.822 1 96.81 356 PHE B CA 1
ATOM 8475 C C . PHE B 1 356 ? 22.094 6.48 4.93 1 96.81 356 PHE B C 1
ATOM 8477 O O . PHE B 1 356 ? 21.281 7.055 5.664 1 96.81 356 PHE B O 1
ATOM 8484 N N . LEU B 1 357 ? 22.359 5.195 5.07 1 96.06 357 LEU B N 1
ATOM 8485 C CA . LEU B 1 357 ? 21.75 4.453 6.168 1 96.06 357 LEU B CA 1
ATOM 8486 C C . LEU B 1 357 ? 22.328 4.902 7.508 1 96.06 357 LEU B C 1
ATOM 8488 O O . LEU B 1 357 ? 23.547 4.996 7.672 1 96.06 357 LEU B O 1
ATOM 8492 N N . PRO B 1 358 ? 21.438 5.188 8.43 1 93.06 358 PRO B N 1
ATOM 8493 C CA . PRO B 1 358 ? 21.953 5.652 9.719 1 93.06 358 PRO B CA 1
ATOM 8494 C C . PRO B 1 358 ? 22.828 4.621 10.414 1 93.06 358 PRO B C 1
ATOM 8496 O O . PRO B 1 358 ? 22.5 3.434 10.445 1 93.06 358 PRO B O 1
ATOM 8499 N N . GLN B 1 359 ? 23.984 5.074 10.945 1 89.75 359 GLN B N 1
ATOM 8500 C CA . GLN B 1 359 ? 24.891 4.215 11.688 1 89.75 359 GLN B CA 1
ATOM 8501 C C . GLN B 1 359 ? 24.625 4.266 13.188 1 89.75 359 GLN B C 1
ATOM 8503 O O . GLN B 1 359 ? 24.828 5.297 13.82 1 89.75 359 GLN B O 1
ATOM 8508 N N . LYS B 1 360 ? 24.25 3.213 13.664 1 90.12 360 LYS B N 1
ATOM 8509 C CA . LYS B 1 360 ? 23.891 3.129 15.078 1 90.12 360 LYS B CA 1
ATOM 8510 C C . LYS B 1 360 ? 25.078 2.674 15.922 1 90.12 360 LYS B C 1
ATOM 8512 O O . LYS B 1 360 ? 26.031 2.1 15.391 1 90.12 360 LYS B O 1
ATOM 8517 N N . GLN B 1 361 ? 25.016 3.025 17.125 1 90 361 GLN B N 1
ATOM 8518 C CA . GLN B 1 361 ? 25.953 2.549 18.141 1 90 361 GLN B CA 1
ATOM 8519 C C . GLN B 1 361 ? 25.219 2.182 19.438 1 90 361 GLN B C 1
ATOM 8521 O O . GLN B 1 361 ? 24.141 2.709 19.719 1 90 361 GLN B O 1
ATOM 8526 N N . PRO B 1 362 ? 25.75 1.284 20.156 1 87.5 362 PRO B N 1
ATOM 8527 C CA . PRO B 1 362 ? 25.078 0.823 21.375 1 87.5 362 PRO B CA 1
ATOM 8528 C C . PRO B 1 362 ? 25.047 1.891 22.469 1 87.5 362 PRO B C 1
ATOM 8530 O O . PRO B 1 362 ? 24.062 1.979 23.203 1 87.5 362 PRO B O 1
ATOM 8533 N N . GLU B 1 363 ? 26.047 2.717 22.531 1 88.88 363 GLU B N 1
ATOM 8534 C CA . GLU B 1 363 ? 26.141 3.705 23.609 1 88.88 363 GLU B CA 1
ATOM 8535 C C . GLU B 1 363 ? 25.359 4.973 23.25 1 88.88 363 GLU B C 1
ATOM 8537 O O . GLU B 1 363 ? 25.219 5.312 22.078 1 88.88 363 GLU B O 1
ATOM 8542 N N . TYR B 1 364 ? 24.938 5.605 24.297 1 89.69 364 TYR B N 1
ATOM 8543 C CA . TYR B 1 364 ? 24.359 6.926 24.125 1 89.69 364 TYR B CA 1
ATOM 8544 C C . TYR B 1 364 ? 25.328 7.875 23.438 1 89.69 364 TYR B C 1
ATOM 8546 O O . TYR B 1 364 ? 26.531 7.871 23.75 1 89.69 364 TYR B O 1
ATOM 8554 N N . PRO B 1 365 ? 24.953 8.727 22.281 1 92.5 365 PRO B N 1
ATOM 8555 C CA . PRO B 1 365 ? 23.594 9.062 21.891 1 92.5 365 PRO B CA 1
ATOM 8556 C C . PRO B 1 365 ? 23.062 8.188 20.75 1 92.5 365 PRO B C 1
ATOM 8558 O O . PRO B 1 365 ? 22.281 8.648 19.922 1 92.5 365 PRO B O 1
ATOM 8561 N N . PHE B 1 366 ? 23.578 6.965 20.641 1 92.38 366 PHE B N 1
ATOM 8562 C CA . PHE B 1 366 ? 23.016 5.832 19.922 1 92.38 366 PHE B CA 1
ATOM 8563 C C . PHE B 1 366 ? 23.359 5.922 18.438 1 92.38 366 PHE B C 1
ATOM 8565 O O . PHE B 1 366 ? 23.219 4.941 17.703 1 92.38 366 PHE B O 1
ATOM 8572 N N . PHE B 1 367 ? 23.672 7.164 17.953 1 93 367 PHE B N 1
ATOM 8573 C CA . PHE B 1 367 ? 24.062 7.352 16.562 1 93 367 PHE B CA 1
ATOM 8574 C C . PHE B 1 367 ? 25.469 7.957 16.469 1 93 367 PHE B C 1
ATOM 8576 O O . PHE B 1 367 ? 25.797 8.875 17.234 1 93 367 PHE B O 1
ATOM 8583 N N . LYS B 1 368 ? 26.25 7.508 15.547 1 88.81 368 LYS B N 1
ATOM 8584 C CA . LYS B 1 368 ? 27.625 7.941 15.406 1 88.81 368 LYS B CA 1
ATOM 8585 C C . LYS B 1 368 ? 27.719 9.43 15.086 1 88.81 368 LYS B C 1
ATOM 8587 O O . LYS B 1 368 ? 28.609 10.133 15.57 1 88.81 368 LYS B O 1
ATOM 8592 N N . CYS B 1 369 ? 26.766 9.906 14.367 1 89.25 369 CYS B N 1
ATOM 8593 C CA . CYS B 1 369 ? 26.797 11.289 13.914 1 89.25 369 CYS B CA 1
ATOM 8594 C C . CYS B 1 369 ? 26.469 12.25 15.047 1 89.25 369 CYS B C 1
ATOM 8596 O O . CYS B 1 369 ? 26.688 13.453 14.938 1 89.25 369 CYS B O 1
ATOM 8598 N N . PHE B 1 370 ? 26.016 11.75 16.172 1 89.62 370 PHE B N 1
ATOM 8599 C CA . PHE B 1 370 ? 25.656 12.602 17.297 1 89.62 370 PHE B CA 1
ATOM 8600 C C . PHE B 1 370 ? 26.797 12.688 18.312 1 89.62 370 PHE B C 1
ATOM 8602 O O . PHE B 1 370 ? 26.719 13.461 19.266 1 89.62 370 PHE B O 1
ATOM 8609 N N . THR B 1 371 ? 27.891 11.875 18.25 1 81.69 371 THR B N 1
ATOM 8610 C CA . THR B 1 371 ? 28.938 11.734 19.25 1 81.69 371 THR B CA 1
ATOM 8611 C C . THR B 1 371 ? 29.828 12.977 19.281 1 81.69 371 THR B C 1
ATOM 8613 O O . THR B 1 371 ? 30.375 13.32 20.328 1 81.69 371 THR B O 1
ATOM 8616 N N . SER B 1 372 ? 30.203 13.602 18.188 1 65.75 372 SER B N 1
ATOM 8617 C CA . SER B 1 372 ? 31.141 14.727 18.203 1 65.75 372 SER B CA 1
ATOM 8618 C C . SER B 1 372 ? 30.625 15.859 19.078 1 65.75 372 SER B C 1
ATOM 8620 O O . SER B 1 372 ? 31.375 16.781 19.406 1 65.75 372 SER B O 1
ATOM 8622 N N . SER B 1 373 ? 29.391 15.734 19.438 1 55.94 373 SER B N 1
ATOM 8623 C CA . SER B 1 373 ? 28.828 16.828 20.219 1 55.94 373 SER B CA 1
ATOM 8624 C C . SER B 1 373 ? 29.109 16.656 21.703 1 55.94 373 SER B C 1
ATOM 8626 O O . SER B 1 373 ? 29.297 15.539 22.172 1 55.94 373 SER B O 1
ATOM 8628 N N . ASP B 1 374 ? 29.672 17.609 22.344 1 50.69 374 ASP B N 1
ATOM 8629 C CA . ASP B 1 374 ? 30.047 17.594 23.75 1 50.69 374 ASP B CA 1
ATOM 8630 C C . ASP B 1 374 ? 29.109 16.703 24.562 1 50.69 374 ASP B C 1
ATOM 8632 O O . ASP B 1 374 ? 27.922 16.984 24.688 1 50.69 374 ASP B O 1
ATOM 8636 N N . PRO B 1 375 ? 29.609 15.492 24.844 1 50.19 375 PRO B N 1
ATOM 8637 C CA . PRO B 1 375 ? 28.828 14.5 25.578 1 50.19 375 PRO B CA 1
ATOM 8638 C C . PRO B 1 375 ? 28.141 15.078 26.812 1 50.19 375 PRO B C 1
ATOM 8640 O O . PRO B 1 375 ? 27.188 14.492 27.328 1 50.19 375 PRO B O 1
ATOM 8643 N N . SER B 1 376 ? 28.922 15.922 27.469 1 46.41 376 SER B N 1
ATOM 8644 C CA . SER B 1 376 ? 28.516 16.359 28.812 1 46.41 376 SER B CA 1
ATOM 8645 C C . SER B 1 376 ? 27.297 17.266 28.734 1 46.41 376 SER B C 1
ATOM 8647 O O . SER B 1 376 ? 26.672 17.562 29.766 1 46.41 376 SER B O 1
ATOM 8649 N N . SER B 1 377 ? 27.094 17.906 27.641 1 52.03 377 SER B N 1
ATOM 8650 C CA . SER B 1 377 ? 25.984 18.859 27.594 1 52.03 377 SER B CA 1
ATOM 8651 C C . SER B 1 377 ? 24.969 18.453 26.547 1 52.03 377 SER B C 1
ATOM 8653 O O . SER B 1 377 ? 25.328 17.891 25.5 1 52.03 377 SER B O 1
ATOM 8655 N N . ASP B 1 378 ? 23.844 18.109 26.953 1 56.09 378 ASP B N 1
ATOM 8656 C CA . ASP B 1 378 ? 22.75 18.078 25.984 1 56.09 378 ASP B CA 1
ATOM 8657 C C . ASP B 1 378 ? 22.812 19.266 25.031 1 56.09 378 ASP B C 1
ATOM 8659 O O . ASP B 1 378 ? 21.938 19.438 24.188 1 56.09 378 ASP B O 1
ATOM 8663 N N . ASP B 1 379 ? 23.906 20 25.312 1 58.31 379 ASP B N 1
ATOM 8664 C CA . ASP B 1 379 ? 24.016 21.234 24.547 1 58.31 379 ASP B CA 1
ATOM 8665 C C . ASP B 1 379 ? 24.469 20.953 23.125 1 58.31 379 ASP B C 1
ATOM 8667 O O . ASP B 1 379 ? 25.484 20.297 22.906 1 58.31 379 ASP B O 1
ATOM 8671 N N . VAL B 1 380 ? 23.594 21.016 22.266 1 65.06 380 VAL B N 1
ATOM 8672 C CA . VAL B 1 380 ? 23.781 20.766 20.844 1 65.06 380 VAL B CA 1
ATOM 8673 C C . VAL B 1 380 ? 24.438 21.984 20.188 1 65.06 380 VAL B C 1
ATOM 8675 O O . VAL B 1 380 ? 24.094 23.125 20.484 1 65.06 380 VAL B O 1
ATOM 8678 N N . THR B 1 381 ? 25.625 21.812 19.578 1 77.31 381 THR B N 1
ATOM 8679 C CA . THR B 1 381 ? 26.328 22.828 18.797 1 77.31 381 THR B CA 1
ATOM 8680 C C . THR B 1 381 ? 25.359 23.562 17.875 1 77.31 381 THR B C 1
ATOM 8682 O O . THR B 1 381 ? 24.438 22.953 17.328 1 77.31 381 THR B O 1
ATOM 8685 N N . THR B 1 382 ? 25.5 24.906 17.938 1 88.62 382 THR B N 1
ATOM 8686 C CA . THR B 1 382 ? 24.734 25.719 17.016 1 88.62 382 THR B CA 1
ATOM 8687 C C . THR B 1 382 ? 25.328 25.656 15.617 1 88.62 382 THR B C 1
ATOM 8689 O O . THR B 1 382 ? 26.531 25.797 15.445 1 88.62 382 THR B O 1
ATOM 8692 N N . LEU B 1 383 ? 24.453 25.344 14.672 1 94.38 383 LEU B N 1
ATOM 8693 C CA . LEU B 1 383 ? 24.922 25.219 13.289 1 94.38 383 LEU B CA 1
ATOM 8694 C C . LEU B 1 383 ? 24.844 26.562 12.578 1 94.38 383 LEU B C 1
ATOM 8696 O O . LEU B 1 383 ? 24.25 27.516 13.094 1 94.38 383 LEU B O 1
ATOM 8700 N N . GLU B 1 384 ? 25.453 26.641 11.391 1 93.94 384 GLU B N 1
ATOM 8701 C CA . GLU B 1 384 ? 25.516 27.844 10.586 1 93.94 384 GLU B CA 1
ATOM 8702 C C . GLU B 1 384 ? 24.125 28.266 10.109 1 93.94 384 GLU B C 1
ATOM 8704 O O . GLU B 1 384 ? 23.219 27.422 9.992 1 93.94 384 GLU B O 1
ATOM 8709 N N . ASP B 1 385 ? 24 29.484 9.836 1 96.88 385 ASP B N 1
ATOM 8710 C CA . ASP B 1 385 ? 22.75 30.031 9.305 1 96.88 385 ASP B CA 1
ATOM 8711 C C . ASP B 1 385 ? 22.562 29.656 7.84 1 96.88 385 ASP B C 1
ATOM 8713 O O . ASP B 1 385 ? 23.531 29.5 7.102 1 96.88 385 ASP B O 1
ATOM 8717 N N . VAL B 1 386 ? 21.344 29.484 7.441 1 98.31 386 VAL B N 1
ATOM 8718 C CA . VAL B 1 386 ? 21 29.328 6.027 1 98.31 386 VAL B CA 1
ATOM 8719 C C . VAL B 1 386 ? 21.203 30.656 5.305 1 98.31 386 VAL B C 1
ATOM 8721 O O . VAL B 1 386 ? 20.719 31.688 5.754 1 98.31 386 VAL B O 1
ATOM 8724 N N . GLU B 1 387 ? 21.875 30.641 4.246 1 98.06 387 GLU B N 1
ATOM 8725 C CA . GLU B 1 387 ? 22.219 31.859 3.521 1 98.06 387 GLU B CA 1
ATOM 8726 C C . GLU B 1 387 ? 21.344 32.031 2.277 1 98.06 387 GLU B C 1
ATOM 8728 O O . GLU B 1 387 ? 21.219 33.125 1.74 1 98.06 387 GLU B O 1
ATOM 8733 N N . VAL B 1 388 ? 20.812 30.953 1.76 1 97.5 388 VAL B N 1
ATOM 8734 C CA . VAL B 1 388 ? 19.922 31 0.604 1 97.5 388 VAL B CA 1
ATOM 8735 C C . VAL B 1 388 ? 18.703 31.859 0.927 1 97.5 388 VAL B C 1
ATOM 8737 O O . VAL B 1 388 ? 18.094 31.719 1.999 1 97.5 388 VAL B O 1
ATOM 8740 N N . THR B 1 389 ? 18.312 32.75 -0.018 1 97 389 THR B N 1
ATOM 8741 C CA . THR B 1 389 ? 17.219 33.656 0.215 1 97 389 THR B CA 1
ATOM 8742 C C . THR B 1 389 ? 15.883 33 -0.157 1 97 389 THR B C 1
ATOM 8744 O O . THR B 1 389 ? 15.852 31.969 -0.816 1 97 389 THR B O 1
ATOM 8747 N N . ARG B 1 390 ? 14.828 33.688 0.285 1 96.75 390 ARG B N 1
ATOM 8748 C CA . ARG B 1 390 ? 13.469 33.25 -0.053 1 96.75 390 ARG B CA 1
ATOM 8749 C C . ARG B 1 390 ? 13.273 33.219 -1.564 1 96.75 390 ARG B C 1
ATOM 8751 O O . ARG B 1 390 ? 12.719 32.25 -2.1 1 96.75 390 ARG B O 1
ATOM 8758 N N . ASP B 1 391 ? 13.68 34.188 -2.25 1 96.69 391 ASP B N 1
ATOM 8759 C CA . ASP B 1 391 ? 13.5 34.312 -3.695 1 96.69 391 ASP B CA 1
ATOM 8760 C C . ASP B 1 391 ? 14.219 33.188 -4.426 1 96.69 391 ASP B C 1
ATOM 8762 O O . ASP B 1 391 ? 13.688 32.625 -5.387 1 96.69 391 ASP B O 1
ATOM 8766 N N . GLU B 1 392 ? 15.398 32.906 -3.99 1 96.75 392 GLU B N 1
ATOM 8767 C CA . GLU B 1 392 ? 16.172 31.828 -4.602 1 96.75 392 GLU B CA 1
ATOM 8768 C C . GLU B 1 392 ? 15.516 30.469 -4.371 1 96.75 392 GLU B C 1
ATOM 8770 O O . GLU B 1 392 ? 15.508 29.625 -5.266 1 96.75 392 GLU B O 1
ATOM 8775 N N . MET B 1 393 ? 15.031 30.266 -3.16 1 97.31 393 MET B N 1
ATOM 8776 C CA . MET B 1 393 ? 14.312 29.031 -2.832 1 97.31 393 MET B CA 1
ATOM 8777 C C . MET B 1 393 ? 13.078 28.875 -3.723 1 97.31 393 MET B C 1
ATOM 8779 O O . MET B 1 393 ? 12.836 27.797 -4.258 1 97.31 393 MET B O 1
ATOM 8783 N N . GLN B 1 394 ? 12.328 29.984 -3.943 1 97.06 394 GLN B N 1
ATOM 8784 C CA . GLN B 1 394 ? 11.07 29.922 -4.68 1 97.06 394 GLN B CA 1
ATOM 8785 C C . GLN B 1 394 ? 11.312 29.766 -6.176 1 97.06 394 GLN B C 1
ATOM 8787 O O . GLN B 1 394 ? 10.438 29.281 -6.906 1 97.06 394 GLN B O 1
ATOM 8792 N N . LYS B 1 395 ? 12.484 30.172 -6.652 1 96.62 395 LYS B N 1
ATOM 8793 C CA . LYS B 1 395 ? 12.859 29.906 -8.039 1 96.62 395 LYS B CA 1
ATOM 8794 C C . LYS B 1 395 ? 13.07 28.406 -8.273 1 96.62 395 LYS B C 1
ATOM 8796 O O . LYS B 1 395 ? 12.633 27.875 -9.297 1 96.62 395 LYS B O 1
ATOM 8801 N N . ASP B 1 396 ? 13.758 27.828 -7.375 1 97.38 396 ASP B N 1
ATOM 8802 C CA . ASP B 1 396 ? 13.992 26.375 -7.363 1 97.38 396 ASP B CA 1
ATOM 8803 C C . ASP B 1 396 ? 14.273 25.875 -5.949 1 97.38 396 ASP B C 1
ATOM 8805 O O . ASP B 1 396 ? 15.297 26.219 -5.352 1 97.38 396 ASP B O 1
ATOM 8809 N N . VAL B 1 397 ? 13.414 25.031 -5.43 1 98.12 397 VAL B N 1
ATOM 8810 C CA . VAL B 1 397 ? 13.484 24.609 -4.035 1 98.12 397 VAL B CA 1
ATOM 8811 C C . VAL B 1 397 ? 14.789 23.844 -3.795 1 98.12 397 VAL B C 1
ATOM 8813 O O . VAL B 1 397 ? 15.266 23.766 -2.66 1 98.12 397 VAL B O 1
ATOM 8816 N N . ARG B 1 398 ? 15.484 23.328 -4.805 1 97.88 398 ARG B N 1
ATOM 8817 C CA . ARG B 1 398 ? 16.766 22.625 -4.695 1 97.88 398 ARG B CA 1
ATOM 8818 C C . ARG B 1 398 ? 17.844 23.531 -4.117 1 97.88 398 ARG B C 1
ATOM 8820 O O . ARG B 1 398 ? 18.781 23.062 -3.463 1 97.88 398 ARG B O 1
ATOM 8827 N N . ASN B 1 399 ? 17.672 24.828 -4.312 1 98 399 ASN B N 1
ATOM 8828 C CA . ASN B 1 399 ? 18.641 25.797 -3.801 1 98 399 ASN B CA 1
ATOM 8829 C C . ASN B 1 399 ? 18.688 25.797 -2.275 1 98 399 ASN B C 1
ATOM 8831 O O . ASN B 1 399 ? 19.766 25.875 -1.682 1 98 399 ASN B O 1
ATOM 8835 N N . VAL B 1 400 ? 17.562 25.703 -1.602 1 98.31 400 VAL B N 1
ATOM 8836 C CA . VAL B 1 400 ? 17.531 25.75 -0.144 1 98.31 400 VAL B CA 1
ATOM 8837 C C . VAL B 1 400 ? 17.938 24.391 0.427 1 98.31 400 VAL B C 1
ATOM 8839 O O . VAL B 1 400 ? 18.375 24.297 1.571 1 98.31 400 VAL B O 1
ATOM 8842 N N . ILE B 1 401 ? 17.797 23.297 -0.358 1 98.38 401 ILE B N 1
ATOM 8843 C CA . ILE B 1 401 ? 18.172 21.953 0.099 1 98.38 401 ILE B CA 1
ATOM 8844 C C . ILE B 1 401 ? 19.688 21.844 0.161 1 98.38 401 ILE B C 1
ATOM 8846 O O . ILE B 1 401 ? 20.25 21.578 1.225 1 98.38 401 ILE B O 1
ATOM 8850 N N . GLY B 1 402 ? 20.406 22.094 -0.927 1 94.75 402 GLY B N 1
ATOM 8851 C CA . GLY B 1 402 ? 21.828 21.828 -1.013 1 94.75 402 GLY B CA 1
ATOM 8852 C C . GLY B 1 402 ? 22.672 23.078 -0.996 1 94.75 402 GLY B C 1
ATOM 8853 O O . GLY B 1 402 ? 23.906 23 -0.948 1 94.75 402 GLY B O 1
ATOM 8854 N N . GLY B 1 403 ? 22.078 24.219 -1.031 1 94.06 403 GLY B N 1
ATOM 8855 C CA . GLY B 1 403 ? 22.828 25.453 -1.171 1 94.06 403 GLY B CA 1
ATOM 8856 C C . GLY B 1 403 ? 23 25.891 -2.613 1 94.06 403 GLY B C 1
ATOM 8857 O O . GLY B 1 403 ? 22.719 25.125 -3.537 1 94.06 403 GLY B O 1
ATOM 8858 N N . VAL B 1 404 ? 23.391 27.141 -2.791 1 93.25 404 VAL B N 1
ATOM 8859 C CA . VAL B 1 404 ? 23.562 27.672 -4.137 1 93.25 404 VAL B CA 1
ATOM 8860 C C . VAL B 1 404 ? 24.797 28.578 -4.164 1 93.25 404 VAL B C 1
ATOM 8862 O O . VAL B 1 404 ? 24.938 29.469 -3.324 1 93.25 404 VAL B O 1
ATOM 8865 N N . ASN B 1 405 ? 25.703 28.359 -5.125 1 92 405 ASN B N 1
ATOM 8866 C CA . ASN B 1 405 ? 26.891 29.188 -5.328 1 92 405 ASN B CA 1
ATOM 8867 C C . ASN B 1 405 ? 27.703 29.328 -4.047 1 92 405 ASN B C 1
ATOM 8869 O O . ASN B 1 405 ? 28.109 30.438 -3.684 1 92 405 ASN B O 1
ATOM 8873 N N . GLY B 1 406 ? 27.844 28.266 -3.262 1 90.38 406 GLY B N 1
ATOM 8874 C CA . GLY B 1 406 ? 28.641 28.266 -2.053 1 90.38 406 GLY B CA 1
ATOM 8875 C C . GLY B 1 406 ? 27.891 28.781 -0.835 1 90.38 406 GLY B C 1
ATOM 8876 O O . GLY B 1 406 ? 28.422 28.766 0.276 1 90.38 406 GLY B O 1
ATOM 8877 N N . ARG B 1 407 ? 26.75 29.25 -1.007 1 95.19 407 ARG B N 1
ATOM 8878 C CA . ARG B 1 407 ? 25.922 29.703 0.105 1 95.19 407 ARG B CA 1
ATOM 8879 C C . ARG B 1 407 ? 25.156 28.547 0.742 1 95.19 407 ARG B C 1
ATOM 8881 O O . ARG B 1 407 ? 24.641 27.672 0.039 1 95.19 407 ARG B O 1
ATOM 8888 N N . GLN B 1 408 ? 25.047 28.594 2.02 1 97.44 408 GLN B N 1
ATOM 8889 C CA . GLN B 1 408 ? 24.594 27.484 2.834 1 97.44 408 GLN B CA 1
ATOM 8890 C C . GLN B 1 408 ? 23.078 27.312 2.721 1 97.44 408 GLN B C 1
ATOM 8892 O O . GLN B 1 408 ? 22.328 28.281 2.871 1 97.44 408 GLN B O 1
ATOM 8897 N N . GLY B 1 409 ? 22.625 26.094 2.395 1 98.19 409 GLY B N 1
ATOM 8898 C CA . GLY B 1 409 ? 21.234 25.719 2.492 1 98.19 409 GLY B CA 1
ATOM 8899 C C . GLY B 1 409 ? 20.875 25.078 3.818 1 98.19 409 GLY B C 1
ATOM 8900 O O . GLY B 1 409 ? 21.578 25.25 4.812 1 98.19 409 GLY B O 1
ATOM 8901 N N . ILE B 1 410 ? 19.719 24.406 3.881 1 98.62 410 ILE B N 1
ATOM 8902 C CA . ILE B 1 410 ? 19.266 23.766 5.117 1 98.62 410 ILE B CA 1
ATOM 8903 C C . ILE B 1 410 ? 20.125 22.547 5.41 1 98.62 410 ILE B C 1
ATOM 8905 O O . ILE B 1 410 ? 20.453 22.266 6.566 1 98.62 410 ILE B O 1
ATOM 8909 N N . PHE B 1 411 ? 20.516 21.828 4.371 1 98.56 411 PHE B N 1
ATOM 8910 C CA . PHE B 1 411 ? 21.328 20.609 4.523 1 98.56 411 PHE B CA 1
ATOM 8911 C C . PHE B 1 411 ? 22.766 20.859 4.133 1 98.56 411 PHE B C 1
ATOM 8913 O O . PHE B 1 411 ? 23.109 21.953 3.662 1 98.56 411 PHE B O 1
ATOM 8920 N N . ASP B 1 412 ? 23.625 19.875 4.391 1 97.31 412 ASP B N 1
ATOM 8921 C CA . ASP B 1 412 ? 25.047 20.031 4.098 1 97.31 412 ASP B CA 1
ATOM 8922 C C . ASP B 1 412 ? 25.266 20.297 2.609 1 97.31 412 ASP B C 1
ATOM 8924 O O . ASP B 1 412 ? 24.656 19.641 1.758 1 97.31 412 ASP B O 1
ATOM 8928 N N . CYS B 1 413 ? 26.125 21.219 2.324 1 96.06 413 CYS B N 1
ATOM 8929 C CA . CYS B 1 413 ? 26.422 21.594 0.944 1 96.06 413 CYS B CA 1
ATOM 8930 C C . CYS B 1 413 ? 26.922 20.391 0.148 1 96.06 413 CYS B C 1
ATOM 8932 O O . CYS B 1 413 ? 27.797 19.672 0.599 1 96.06 413 CYS B O 1
ATOM 8934 N N . GLY B 1 414 ? 26.25 20.172 -0.973 1 93.25 414 GLY B N 1
ATOM 8935 C CA . GLY B 1 414 ? 26.688 19.141 -1.892 1 93.25 414 GLY B CA 1
ATOM 8936 C C . GLY B 1 414 ? 26.234 17.75 -1.481 1 93.25 414 GLY B C 1
ATOM 8937 O O . GLY B 1 414 ? 26.578 16.766 -2.133 1 93.25 414 GLY B O 1
ATOM 8938 N N . SER B 1 415 ? 25.406 17.625 -0.492 1 96.56 415 SER B N 1
ATOM 8939 C CA . SER B 1 415 ? 25.062 16.312 0.035 1 96.56 415 SER B CA 1
ATOM 8940 C C . SER B 1 415 ? 23.781 15.781 -0.598 1 96.56 415 SER B C 1
ATOM 8942 O O . SER B 1 415 ? 23.453 14.594 -0.477 1 96.56 415 SER B O 1
ATOM 8944 N N . PHE B 1 416 ? 23.047 16.688 -1.382 1 97.88 416 PHE B N 1
ATOM 8945 C CA . PHE B 1 416 ? 21.719 16.297 -1.874 1 97.88 416 PHE B CA 1
ATOM 8946 C C . PHE B 1 416 ? 21.844 15.32 -3.035 1 97.88 416 PHE B C 1
ATOM 8948 O O . PHE B 1 416 ? 22.484 15.609 -4.039 1 97.88 416 PHE B O 1
ATOM 8955 N N . ASP B 1 417 ? 21.219 14.102 -2.805 1 98.25 417 ASP B N 1
ATOM 8956 C CA . ASP B 1 417 ? 21.062 13.094 -3.852 1 98.25 417 ASP B CA 1
ATOM 8957 C C . ASP B 1 417 ? 19.609 12.961 -4.266 1 98.25 417 ASP B C 1
ATOM 8959 O O . ASP B 1 417 ? 18.812 12.305 -3.578 1 98.25 417 ASP B O 1
ATOM 8963 N N . GLU B 1 418 ? 19.234 13.547 -5.395 1 98.31 418 GLU B N 1
ATOM 8964 C CA . GLU B 1 418 ? 17.859 13.57 -5.855 1 98.31 418 GLU B CA 1
ATOM 8965 C C . GLU B 1 418 ? 17.469 12.25 -6.523 1 98.31 418 GLU B C 1
ATOM 8967 O O . GLU B 1 418 ? 18.281 11.656 -7.234 1 98.31 418 GLU B O 1
ATOM 8972 N N . ILE B 1 419 ? 16.297 11.797 -6.258 1 98.56 419 ILE B N 1
ATOM 8973 C CA . ILE B 1 419 ? 15.773 10.609 -6.918 1 98.56 419 ILE B CA 1
ATOM 8974 C C . ILE B 1 419 ? 14.492 10.961 -7.672 1 98.56 419 ILE B C 1
ATOM 8976 O O . ILE B 1 419 ? 13.781 11.898 -7.297 1 98.56 419 ILE B O 1
ATOM 8980 N N . CYS B 1 420 ? 14.156 10.273 -8.781 1 97.75 420 CYS B N 1
ATOM 8981 C CA . CYS B 1 420 ? 12.977 10.422 -9.625 1 97.75 420 CYS B CA 1
ATOM 8982 C C . CYS B 1 420 ? 12.797 11.875 -10.055 1 97.75 420 CYS B C 1
ATOM 8984 O O . CYS B 1 420 ? 11.711 12.438 -9.922 1 97.75 420 CYS B O 1
ATOM 8986 N N . PRO B 1 421 ? 13.836 12.484 -10.57 1 96.62 421 PRO B N 1
ATOM 8987 C CA . PRO B 1 421 ? 13.727 13.914 -10.883 1 96.62 421 PRO B CA 1
ATOM 8988 C C . PRO B 1 421 ? 12.75 14.195 -12.016 1 96.62 421 PRO B C 1
ATOM 8990 O O . PRO B 1 421 ? 12.148 15.273 -12.07 1 96.62 421 PRO B O 1
ATOM 8993 N N . ALA B 1 422 ? 12.555 13.234 -12.945 1 94.56 422 ALA B N 1
ATOM 8994 C CA . ALA B 1 422 ? 11.727 13.469 -14.125 1 94.56 422 ALA B CA 1
ATOM 8995 C C . ALA B 1 422 ? 10.258 13.18 -13.828 1 94.56 422 ALA B C 1
ATOM 8997 O O . ALA B 1 422 ? 9.367 13.68 -14.516 1 94.56 422 ALA B O 1
ATOM 8998 N N . TRP B 1 423 ? 9.961 12.375 -12.867 1 96 423 TRP B N 1
ATOM 8999 C CA . TRP B 1 423 ? 8.594 11.961 -12.547 1 96 423 TRP B CA 1
ATOM 9000 C C . TRP B 1 423 ? 7.941 12.953 -11.586 1 96 423 TRP B C 1
ATOM 9002 O O . TRP B 1 423 ? 8.453 13.203 -10.5 1 96 423 TRP B O 1
ATOM 9012 N N . ALA B 1 424 ? 6.773 13.492 -12.008 1 96.31 424 ALA B N 1
ATOM 9013 C CA . ALA B 1 424 ? 6.031 14.422 -11.164 1 96.31 424 ALA B CA 1
ATOM 9014 C C . ALA B 1 424 ? 6.953 15.5 -10.594 1 96.31 424 ALA B C 1
ATOM 9016 O O . ALA B 1 424 ? 7.035 15.68 -9.375 1 96.31 424 ALA B O 1
ATOM 9017 N N . ALA B 1 425 ? 7.512 16.281 -11.43 1 95.62 425 ALA B N 1
ATOM 9018 C CA . ALA B 1 425 ? 8.648 17.141 -11.156 1 95.62 425 ALA B CA 1
ATOM 9019 C C . ALA B 1 425 ? 8.25 18.312 -10.25 1 95.62 425 ALA B C 1
ATOM 9021 O O . ALA B 1 425 ? 9.109 19.016 -9.719 1 95.62 425 ALA B O 1
ATOM 9022 N N . SER B 1 426 ? 6.992 18.484 -9.969 1 96.38 426 SER B N 1
ATOM 9023 C CA . SER B 1 426 ? 6.551 19.516 -9.039 1 96.38 426 SER B CA 1
ATOM 9024 C C . SER B 1 426 ? 6.941 19.172 -7.605 1 96.38 426 SER B C 1
ATOM 9026 O O . SER B 1 426 ? 6.906 20.047 -6.727 1 96.38 426 SER B O 1
ATOM 9028 N N . ILE B 1 427 ? 7.238 17.953 -7.379 1 98.19 427 ILE B N 1
ATOM 9029 C CA . ILE B 1 427 ? 7.734 17.5 -6.082 1 98.19 427 ILE B CA 1
ATOM 9030 C C . ILE B 1 427 ? 9.164 17 -6.219 1 98.19 427 ILE B C 1
ATOM 9032 O O . ILE B 1 427 ? 9.461 16.172 -7.086 1 98.19 427 ILE B O 1
ATOM 9036 N N . VAL B 1 428 ? 10.016 17.516 -5.43 1 98.44 428 VAL B N 1
ATOM 9037 C CA . VAL B 1 428 ? 11.414 17.109 -5.402 1 98.44 428 VAL B CA 1
ATOM 9038 C C . VAL B 1 428 ? 11.648 16.125 -4.25 1 98.44 428 VAL B C 1
ATOM 9040 O O . VAL B 1 428 ? 11.242 16.391 -3.115 1 98.44 428 VAL B O 1
ATOM 9043 N N . THR B 1 429 ? 12.258 14.945 -4.512 1 98.75 429 THR B N 1
ATOM 9044 C CA . THR B 1 429 ? 12.531 13.945 -3.486 1 98.75 429 THR B CA 1
ATOM 9045 C C . THR B 1 429 ? 13.992 13.516 -3.531 1 98.75 429 THR B C 1
ATOM 9047 O O . THR B 1 429 ? 14.617 13.539 -4.594 1 98.75 429 THR B O 1
ATOM 9050 N N . GLY B 1 430 ? 14.539 13.18 -2.398 1 98.69 430 GLY B N 1
ATOM 9051 C CA . GLY B 1 430 ? 15.898 12.68 -2.328 1 98.69 430 GLY B CA 1
ATOM 9052 C C . GLY B 1 430 ? 16.422 12.555 -0.906 1 98.69 430 GLY B C 1
ATOM 9053 O O . GLY B 1 430 ? 15.641 12.633 0.05 1 98.69 430 GLY B O 1
ATOM 9054 N N . ARG B 1 431 ? 17.703 12.32 -0.753 1 98.69 431 ARG B N 1
ATOM 9055 C CA . ARG B 1 431 ? 18.391 12.227 0.531 1 98.69 431 ARG B CA 1
ATOM 9056 C C . ARG B 1 431 ? 19.453 13.32 0.666 1 98.69 431 ARG B C 1
ATOM 9058 O O . ARG B 1 431 ? 20.016 13.766 -0.331 1 98.69 431 ARG B O 1
ATOM 9065 N N . ALA B 1 432 ? 19.641 13.773 1.803 1 98.56 432 ALA B N 1
ATOM 9066 C CA . ALA B 1 432 ? 20.703 14.711 2.141 1 98.56 432 ALA B CA 1
ATOM 9067 C C . ALA B 1 432 ? 21.234 14.461 3.549 1 98.56 432 ALA B C 1
ATOM 9069 O O . ALA B 1 432 ? 20.734 13.586 4.258 1 98.56 432 ALA B O 1
ATOM 9070 N N . THR B 1 433 ? 22.312 15.094 3.926 1 97.94 433 THR B N 1
ATOM 9071 C CA . THR B 1 433 ? 22.797 15.031 5.301 1 97.94 433 THR B CA 1
ATOM 9072 C C . THR B 1 433 ? 22.656 16.391 5.984 1 97.94 433 THR B C 1
ATOM 9074 O O . THR B 1 433 ? 22.781 17.438 5.34 1 97.94 433 THR B O 1
ATOM 9077 N N . LEU B 1 434 ? 22.281 16.375 7.137 1 97.62 434 LEU B N 1
ATOM 9078 C CA . LEU B 1 434 ? 22.234 17.531 8.016 1 97.62 434 LEU B CA 1
ATOM 9079 C C . LEU B 1 434 ? 23.234 17.391 9.164 1 97.62 434 LEU B C 1
ATOM 9081 O O . LEU B 1 434 ? 22.969 16.688 10.141 1 97.62 434 LEU B O 1
ATOM 9085 N N . ASN B 1 435 ? 24.375 18.141 9.031 1 94.94 435 ASN B N 1
ATOM 9086 C CA . ASN B 1 435 ? 25.484 17.969 9.961 1 94.94 435 ASN B CA 1
ATOM 9087 C C . ASN B 1 435 ? 25.906 16.516 10.094 1 94.94 435 ASN B C 1
ATOM 9089 O O . ASN B 1 435 ? 26.047 16 11.203 1 94.94 435 ASN B O 1
ATOM 9093 N N . GLY B 1 436 ? 25.891 15.828 8.961 1 94.31 436 GLY B N 1
ATOM 9094 C CA . GLY B 1 436 ? 26.312 14.438 8.914 1 94.31 436 GLY B CA 1
ATOM 9095 C C . GLY B 1 436 ? 25.172 13.453 9.086 1 94.31 436 GLY B C 1
ATOM 9096 O O . GLY B 1 436 ? 25.312 12.266 8.781 1 94.31 436 GLY B O 1
ATOM 9097 N N . LEU B 1 437 ? 24.031 13.859 9.609 1 96.19 437 LEU B N 1
ATOM 9098 C CA . LEU B 1 437 ? 22.875 12.992 9.797 1 96.19 437 LEU B CA 1
ATOM 9099 C C . LEU B 1 437 ? 22.156 12.758 8.469 1 96.19 437 LEU B C 1
ATOM 9101 O O . LEU B 1 437 ? 21.688 13.711 7.84 1 96.19 437 LEU B O 1
ATOM 9105 N N . PRO B 1 438 ? 22.062 11.531 7.988 1 98 438 PRO B N 1
ATOM 9106 C CA . PRO B 1 438 ? 21.266 11.289 6.781 1 98 438 PRO B CA 1
ATOM 9107 C C . PRO B 1 438 ? 19.781 11.555 6.996 1 98 438 PRO B C 1
ATOM 9109 O O . PRO B 1 438 ? 19.203 11.133 8.008 1 98 438 PRO B O 1
ATOM 9112 N N . VAL B 1 439 ? 19.188 12.258 6.066 1 98.75 439 VAL B N 1
ATOM 9113 C CA . VAL B 1 439 ? 17.781 12.68 6.168 1 98.75 439 VAL B CA 1
ATOM 9114 C C . VAL B 1 439 ? 17.094 12.516 4.812 1 98.75 439 VAL B C 1
ATOM 9116 O O . VAL B 1 439 ? 17.688 12.812 3.77 1 98.75 439 VAL B O 1
ATOM 9119 N N . GLY B 1 440 ? 15.883 11.867 4.801 1 98.88 440 GLY B N 1
ATOM 9120 C CA . GLY B 1 440 ? 15.047 11.977 3.617 1 98.88 440 GLY B CA 1
ATOM 9121 C C . GLY B 1 440 ? 14.438 13.352 3.441 1 98.88 440 GLY B C 1
ATOM 9122 O O . GLY B 1 440 ? 14.047 13.992 4.418 1 98.88 440 GLY B O 1
ATOM 9123 N N . VAL B 1 441 ? 14.328 13.82 2.166 1 98.94 441 VAL B N 1
ATOM 9124 C CA . VAL B 1 441 ? 13.828 15.164 1.896 1 98.94 441 VAL B CA 1
ATOM 9125 C C . VAL B 1 441 ? 12.727 15.102 0.837 1 98.94 441 VAL B C 1
ATOM 9127 O O . VAL B 1 441 ? 12.891 14.453 -0.2 1 98.94 441 VAL B O 1
ATOM 9130 N N . ILE B 1 442 ? 11.625 15.641 1.055 1 98.94 442 ILE B N 1
ATOM 9131 C CA . ILE B 1 442 ? 10.539 15.867 0.105 1 98.94 442 ILE B CA 1
ATOM 9132 C C . ILE B 1 442 ? 10.188 17.359 0.075 1 98.94 442 ILE B C 1
ATOM 9134 O O . ILE B 1 442 ? 9.914 17.953 1.116 1 98.94 442 ILE B O 1
ATOM 9138 N N . ALA B 1 443 ? 10.18 17.984 -1.085 1 98.88 443 ALA B N 1
ATOM 9139 C CA . ALA B 1 443 ? 9.953 19.422 -1.16 1 98.88 443 ALA B CA 1
ATOM 9140 C C . ALA B 1 443 ? 9.07 19.781 -2.352 1 98.88 443 ALA B C 1
ATOM 9142 O O . ALA B 1 443 ? 9.203 19.188 -3.43 1 98.88 443 ALA B O 1
ATOM 9143 N N . SER B 1 444 ? 8.211 20.703 -2.172 1 98.38 444 SER B N 1
ATOM 9144 C CA . SER B 1 444 ? 7.348 21.156 -3.254 1 98.38 444 SER B CA 1
ATOM 9145 C C . SER B 1 444 ? 7.984 22.312 -4.02 1 98.38 444 SER B C 1
ATOM 9147 O O . SER B 1 444 ? 8.609 23.188 -3.42 1 98.38 444 SER B O 1
ATOM 9149 N N . GLN B 1 445 ? 7.809 22.281 -5.324 1 97.88 445 GLN B N 1
ATOM 9150 C CA . GLN B 1 445 ? 8.258 23.375 -6.18 1 97.88 445 GLN B CA 1
ATOM 9151 C C . GLN B 1 445 ? 7.211 24.469 -6.258 1 97.88 445 GLN B C 1
ATOM 9153 O O . GLN B 1 445 ? 6.016 24.219 -6.082 1 97.88 445 GLN B O 1
ATOM 9158 N N . TRP B 1 446 ? 7.699 25.734 -6.543 1 96.62 446 TRP B N 1
ATOM 9159 C CA . TRP B 1 446 ? 6.805 26.859 -6.793 1 96.62 446 TRP B CA 1
ATOM 9160 C C . TRP B 1 446 ? 6.473 26.969 -8.281 1 96.62 446 TRP B C 1
ATOM 9162 O O . TRP B 1 446 ? 5.355 27.344 -8.648 1 96.62 446 TRP B O 1
ATOM 9172 N N . LYS B 1 447 ? 7.367 26.609 -9.062 1 93.62 447 LYS B N 1
ATOM 9173 C CA . LYS B 1 447 ? 7.195 26.781 -10.5 1 93.62 447 LYS B CA 1
ATOM 9174 C C . LYS B 1 447 ? 6.363 25.641 -11.094 1 93.62 447 LYS B C 1
ATOM 9176 O O . LYS B 1 447 ? 6.316 24.547 -10.531 1 93.62 447 LYS B O 1
ATOM 9181 N N . SER B 1 448 ? 5.715 25.906 -12.18 1 91.88 448 SER B N 1
ATOM 9182 C CA . SER B 1 448 ? 4.922 24.922 -12.906 1 91.88 448 SER B CA 1
ATOM 9183 C C . SER B 1 448 ? 5.805 24.062 -13.797 1 91.88 448 SER B C 1
ATOM 9185 O O . SER B 1 448 ? 6.93 24.438 -14.125 1 91.88 448 SER B O 1
ATOM 9187 N N . PHE B 1 449 ? 5.312 22.922 -14.047 1 90.25 449 PHE B N 1
ATOM 9188 C CA . PHE B 1 449 ? 6.055 22.016 -14.906 1 90.25 449 PHE B CA 1
ATOM 9189 C C . PHE B 1 449 ? 5.145 21.422 -15.977 1 90.25 449 PHE B C 1
ATOM 9191 O O . PHE B 1 449 ? 3.926 21.344 -15.789 1 90.25 449 PHE B O 1
ATOM 9198 N N . GLU B 1 450 ? 5.812 21.062 -17.016 1 87.5 450 GLU B N 1
ATOM 9199 C CA . GLU B 1 450 ? 5.082 20.422 -18.094 1 87.5 450 GLU B CA 1
ATOM 9200 C C . GLU B 1 450 ? 5.133 18.891 -17.969 1 87.5 450 GLU B C 1
ATOM 9202 O O . GLU B 1 450 ? 6.191 18.328 -17.703 1 87.5 450 GLU B O 1
ATOM 9207 N N . LYS B 1 451 ? 3.988 18.234 -18.047 1 85.06 451 LYS B N 1
ATOM 9208 C CA . LYS B 1 451 ? 3.904 16.766 -18.062 1 85.06 451 LYS B CA 1
ATOM 9209 C C . LYS B 1 451 ? 3.576 16.25 -19.453 1 85.06 451 LYS B C 1
ATOM 9211 O O . LYS B 1 451 ? 2.625 16.719 -20.094 1 85.06 451 LYS B O 1
ATOM 9216 N N . ARG B 1 452 ? 4.414 15.359 -19.922 1 80.69 452 ARG B N 1
ATOM 9217 C CA . ARG B 1 452 ? 4.199 14.719 -21.219 1 80.69 452 ARG B CA 1
ATOM 9218 C C . ARG B 1 452 ? 3.451 13.398 -21.062 1 80.69 452 ARG B C 1
ATOM 9220 O O . ARG B 1 452 ? 3.824 12.57 -20.234 1 80.69 452 ARG B O 1
ATOM 9227 N N . GLN B 1 453 ? 2.354 13.266 -21.734 1 76.44 453 GLN B N 1
ATOM 9228 C CA . GLN B 1 453 ? 1.649 11.992 -21.812 1 76.44 453 GLN B CA 1
ATOM 9229 C C . GLN B 1 453 ? 1.865 11.312 -23.156 1 76.44 453 GLN B C 1
ATOM 9231 O O . GLN B 1 453 ? 1.54 11.891 -24.203 1 76.44 453 GLN B O 1
ATOM 9236 N N . LEU B 1 454 ? 2.348 10.148 -23.141 1 77.12 454 LEU B N 1
ATOM 9237 C CA . LEU B 1 454 ? 2.729 9.453 -24.375 1 77.12 454 LEU B CA 1
ATOM 9238 C C . LEU B 1 454 ? 1.495 8.953 -25.109 1 77.12 454 LEU B C 1
ATOM 9240 O O . LEU B 1 454 ? 0.462 8.68 -24.5 1 77.12 454 LEU B O 1
ATOM 9244 N N . ALA B 1 455 ? 1.688 8.906 -26.438 1 73.25 455 ALA B N 1
ATOM 9245 C CA . ALA B 1 455 ? 0.661 8.289 -27.281 1 73.25 455 ALA B CA 1
ATOM 9246 C C . ALA B 1 455 ? 0.678 6.77 -27.125 1 73.25 455 ALA B C 1
ATOM 9248 O O . ALA B 1 455 ? 1.697 6.188 -26.75 1 73.25 455 ALA B O 1
ATOM 9249 N N . ASP B 1 456 ? -0.487 6.141 -27.25 1 65.94 456 ASP B N 1
ATOM 9250 C CA . ASP B 1 456 ? -0.573 4.688 -27.328 1 65.94 456 ASP B CA 1
ATOM 9251 C C . ASP B 1 456 ? -0.324 4.207 -28.766 1 65.94 456 ASP B C 1
ATOM 9253 O O . ASP B 1 456 ? -1.198 4.328 -29.625 1 65.94 456 ASP B O 1
ATOM 9257 N N . GLU B 1 457 ? 0.778 3.701 -29.016 1 71 457 GLU B N 1
ATOM 9258 C CA . GLU B 1 457 ? 1.172 3.318 -30.375 1 71 457 GLU B CA 1
ATOM 9259 C C . GLU B 1 457 ? 0.264 2.223 -30.922 1 71 457 GLU B C 1
ATOM 9261 O O . GLU B 1 457 ? 0.201 2.014 -32.125 1 71 457 GLU B O 1
ATOM 9266 N N . SER B 1 458 ? -0.428 1.514 -29.969 1 67.31 458 SER B N 1
ATOM 9267 C CA . SER B 1 458 ? -1.31 0.435 -30.406 1 67.31 458 SER B CA 1
ATOM 9268 C C . SER B 1 458 ? -2.662 0.975 -30.859 1 67.31 458 SER B C 1
ATOM 9270 O O . SER B 1 458 ? -3.455 0.248 -31.469 1 67.31 458 SER B O 1
ATOM 9272 N N . VAL B 1 459 ? -3.049 2.229 -30.484 1 68.19 459 VAL B N 1
ATOM 9273 C CA . VAL B 1 459 ? -4.324 2.854 -30.812 1 68.19 459 VAL B CA 1
ATOM 9274 C C . VAL B 1 459 ? -4.129 3.859 -31.953 1 68.19 459 VAL B C 1
ATOM 9276 O O . VAL B 1 459 ? -3.32 4.781 -31.844 1 68.19 459 VAL B O 1
ATOM 9279 N N . GLU B 1 460 ? -5.066 3.666 -32.938 1 67.88 460 GLU B N 1
ATOM 9280 C CA . GLU B 1 460 ? -4.984 4.555 -34.094 1 67.88 460 GLU B CA 1
ATOM 9281 C C . GLU B 1 460 ? -5.34 5.988 -33.719 1 67.88 460 GLU B C 1
ATOM 9283 O O . GLU B 1 460 ? -6.227 6.215 -32.875 1 67.88 460 GLU B O 1
ATOM 9288 N N . ASN B 1 461 ? -4.492 7.004 -33.875 1 70.88 461 ASN B N 1
ATOM 9289 C CA . ASN B 1 461 ? -4.734 8.438 -33.75 1 70.88 461 ASN B CA 1
ATOM 9290 C C . ASN B 1 461 ? -4.371 8.938 -32.375 1 70.88 461 ASN B C 1
ATOM 9292 O O . ASN B 1 461 ? -4.754 10.039 -31.969 1 70.88 461 ASN B O 1
ATOM 9296 N N . SER B 1 462 ? -3.898 7.934 -31.547 1 74 462 SER B N 1
ATOM 9297 C CA . SER B 1 462 ? -3.42 8.398 -30.25 1 74 462 SER B CA 1
ATOM 9298 C C . SER B 1 462 ? -2.262 9.375 -30.406 1 74 462 SER B C 1
ATOM 9300 O O . SER B 1 462 ? -1.376 9.172 -31.234 1 74 462 SER B O 1
ATOM 9302 N N . VAL B 1 463 ? -2.406 10.617 -29.781 1 74.94 463 VAL B N 1
ATOM 9303 C CA . VAL B 1 463 ? -1.371 11.641 -29.906 1 74.94 463 VAL B CA 1
ATOM 9304 C C . VAL B 1 463 ? -0.773 11.945 -28.531 1 74.94 463 VAL B C 1
ATOM 9306 O O . VAL B 1 463 ? -1.455 11.836 -27.516 1 74.94 463 VAL B O 1
ATOM 9309 N N . GLU B 1 464 ? 0.494 12.25 -28.562 1 80.06 464 GLU B N 1
ATOM 9310 C CA . GLU B 1 464 ? 1.147 12.734 -27.359 1 80.06 464 GLU B CA 1
ATOM 9311 C C . GLU B 1 464 ? 0.606 14.094 -26.938 1 80.06 464 GLU B C 1
ATOM 9313 O O . GLU B 1 464 ? 0.348 14.953 -27.781 1 80.06 464 GLU B O 1
ATOM 9318 N N . THR B 1 465 ? 0.321 14.25 -25.641 1 76.88 465 THR B N 1
ATOM 9319 C CA . THR B 1 465 ? -0.197 15.523 -25.156 1 76.88 465 THR B CA 1
ATOM 9320 C C . THR B 1 465 ? 0.702 16.078 -24.062 1 76.88 465 THR B C 1
ATOM 9322 O O . THR B 1 465 ? 1.425 15.336 -23.391 1 76.88 465 THR B O 1
ATOM 9325 N N . GLN B 1 466 ? 0.777 17.422 -24.047 1 82.44 466 GLN B N 1
ATOM 9326 C CA . GLN B 1 466 ? 1.509 18.141 -23 1 82.44 466 GLN B CA 1
ATOM 9327 C C . GLN B 1 466 ? 0.568 18.984 -22.141 1 82.44 466 GLN B C 1
ATOM 9329 O O . GLN B 1 466 ? -0.26 19.719 -22.672 1 82.44 466 GLN B O 1
ATOM 9334 N N . THR B 1 467 ? 0.61 18.703 -20.875 1 83.25 467 THR B N 1
ATOM 9335 C CA . THR B 1 467 ? -0.236 19.453 -19.953 1 83.25 467 THR B CA 1
ATOM 9336 C C . THR B 1 467 ? 0.608 20.172 -18.891 1 83.25 467 THR B C 1
ATOM 9338 O O . THR B 1 467 ? 1.631 19.641 -18.453 1 83.25 467 THR B O 1
ATOM 9341 N N . MET B 1 468 ? 0.158 21.328 -18.547 1 86.94 468 MET B N 1
ATOM 9342 C CA . MET B 1 468 ? 0.865 22.094 -17.531 1 86.94 468 MET B CA 1
ATOM 9343 C C . MET B 1 468 ? 0.368 21.734 -16.125 1 86.94 468 MET B C 1
ATOM 9345 O O . MET B 1 468 ? -0.839 21.641 -15.898 1 86.94 468 MET B O 1
ATOM 9349 N N . LYS B 1 469 ? 1.242 21.469 -15.258 1 89.56 469 LYS B N 1
ATOM 9350 C CA . LYS B 1 469 ? 0.944 21.203 -13.852 1 89.56 469 LYS B CA 1
ATOM 9351 C C . LYS B 1 469 ? 1.463 22.328 -12.953 1 89.56 469 LYS B C 1
ATOM 9353 O O . LYS B 1 469 ? 2.621 22.734 -13.07 1 89.56 469 LYS B O 1
ATOM 9358 N N . ALA B 1 470 ? 0.598 22.812 -12.141 1 91.19 470 ALA B N 1
ATOM 9359 C CA . ALA B 1 470 ? 0.955 23.938 -11.273 1 91.19 470 ALA B CA 1
ATOM 9360 C C . ALA B 1 470 ? 1.874 23.484 -10.141 1 91.19 470 ALA B C 1
ATOM 9362 O O . ALA B 1 470 ? 1.752 22.359 -9.641 1 91.19 470 ALA B O 1
ATOM 9363 N N . GLY B 1 471 ? 2.803 24.375 -9.805 1 94.62 471 GLY B N 1
ATOM 9364 C CA . GLY B 1 471 ? 3.543 24.156 -8.57 1 94.62 471 GLY B CA 1
ATOM 9365 C C . GLY B 1 471 ? 2.688 24.297 -7.328 1 94.62 471 GLY B C 1
ATOM 9366 O O . GLY B 1 471 ? 1.568 24.797 -7.391 1 94.62 471 GLY B O 1
ATOM 9367 N N . GLN B 1 472 ? 3.109 23.672 -6.266 1 96.75 472 GLN B N 1
ATOM 9368 C CA . GLN B 1 472 ? 2.494 23.797 -4.949 1 96.75 472 GLN B CA 1
ATOM 9369 C C . GLN B 1 472 ? 1.134 23.109 -4.906 1 96.75 472 GLN B C 1
ATOM 9371 O O . GLN B 1 472 ? 0.294 23.422 -4.066 1 96.75 472 GLN B O 1
ATOM 9376 N N . VAL B 1 473 ? 0.844 22.312 -5.902 1 95.94 473 VAL B N 1
ATOM 9377 C CA . VAL B 1 473 ? -0.398 21.547 -5.938 1 95.94 473 VAL B CA 1
ATOM 9378 C C . VAL B 1 473 ? -0.086 20.062 -6.117 1 95.94 473 VAL B C 1
ATOM 9380 O O . VAL B 1 473 ? 0.78 19.703 -6.918 1 95.94 473 VAL B O 1
ATOM 9383 N N . TRP B 1 474 ? -0.722 19.219 -5.352 1 97.69 474 TRP B N 1
ATOM 9384 C CA . TRP B 1 474 ? -0.578 17.781 -5.562 1 97.69 474 TRP B CA 1
ATOM 9385 C C . TRP B 1 474 ? -1.532 17.297 -6.645 1 97.69 474 TRP B C 1
ATOM 9387 O O . TRP B 1 474 ? -2.73 17.578 -6.602 1 97.69 474 TRP B O 1
ATOM 9397 N N . TYR B 1 475 ? -1.036 16.703 -7.582 1 96.56 475 TYR B N 1
ATOM 9398 C CA . TYR B 1 475 ? -1.754 15.938 -8.594 1 96.56 475 TYR B CA 1
ATOM 9399 C C . TYR B 1 475 ? -1.689 14.445 -8.281 1 96.56 475 TYR B C 1
ATOM 9401 O O . TYR B 1 475 ? -0.997 14.023 -7.355 1 96.56 475 TYR B O 1
ATOM 9409 N N . PRO B 1 476 ? -2.434 13.578 -9.016 1 96.19 476 PRO B N 1
ATOM 9410 C CA . PRO B 1 476 ? -2.375 12.141 -8.727 1 96.19 476 PRO B CA 1
ATOM 9411 C C . PRO B 1 476 ? -0.95 11.594 -8.742 1 96.19 476 PRO B C 1
ATOM 9413 O O . PRO B 1 476 ? -0.543 10.891 -7.812 1 96.19 476 PRO B O 1
ATOM 9416 N N . ASP B 1 477 ? -0.152 11.93 -9.719 1 96.5 477 ASP B N 1
ATOM 9417 C CA . ASP B 1 477 ? 1.192 11.375 -9.852 1 96.5 477 ASP B CA 1
ATOM 9418 C C . ASP B 1 477 ? 2.125 11.938 -8.781 1 96.5 477 ASP B C 1
ATOM 9420 O O . ASP B 1 477 ? 2.926 11.203 -8.203 1 96.5 477 ASP B O 1
ATOM 9424 N N . SER B 1 478 ? 2.062 13.281 -8.508 1 97.75 478 SER B N 1
ATOM 9425 C CA . SER B 1 478 ? 2.945 13.859 -7.5 1 97.75 478 SER B CA 1
ATOM 9426 C C . SER B 1 478 ? 2.576 13.383 -6.098 1 97.75 478 SER B C 1
ATOM 9428 O O . SER B 1 478 ? 3.449 13.219 -5.242 1 97.75 478 SER B O 1
ATOM 9430 N N . ALA B 1 479 ? 1.24 13.195 -5.848 1 98.38 479 ALA B N 1
ATOM 9431 C CA . ALA B 1 479 ? 0.823 12.594 -4.582 1 98.38 479 ALA B CA 1
ATOM 9432 C C . ALA B 1 479 ? 1.361 11.172 -4.453 1 98.38 479 ALA B C 1
ATOM 9434 O O . ALA B 1 479 ? 1.852 10.781 -3.389 1 98.38 479 ALA B O 1
ATOM 9435 N N . PHE B 1 480 ? 1.331 10.406 -5.559 1 98.19 480 PHE B N 1
ATOM 9436 C CA . PHE B 1 480 ? 1.853 9.039 -5.566 1 98.19 480 PHE B CA 1
ATOM 9437 C C . PHE B 1 480 ? 3.359 9.039 -5.336 1 98.19 480 PHE B C 1
ATOM 9439 O O . PHE B 1 480 ? 3.871 8.227 -4.559 1 98.19 480 PHE B O 1
ATOM 9446 N N . LYS B 1 481 ? 4.035 9.906 -5.961 1 98.44 481 LYS B N 1
ATOM 9447 C CA . LYS B 1 481 ? 5.473 10.047 -5.762 1 98.44 481 LYS B CA 1
ATOM 9448 C C . LYS B 1 481 ? 5.801 10.328 -4.301 1 98.44 481 LYS B C 1
ATOM 9450 O O . LYS B 1 481 ? 6.734 9.742 -3.742 1 98.44 481 LYS B O 1
ATOM 9455 N N . THR B 1 482 ? 5.035 11.242 -3.688 1 98.81 482 THR B N 1
ATOM 9456 C CA . THR B 1 482 ? 5.246 11.617 -2.293 1 98.81 482 THR B CA 1
ATOM 9457 C C . THR 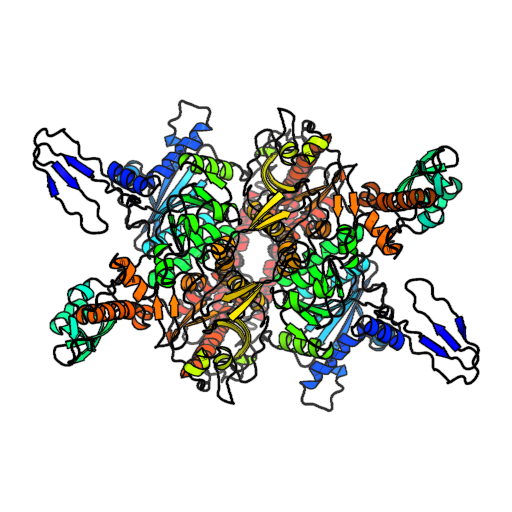B 1 482 ? 5.09 10.406 -1.38 1 98.81 482 THR B C 1
ATOM 9459 O O . THR B 1 482 ? 5.957 10.133 -0.545 1 98.81 482 THR B O 1
ATOM 9462 N N . SER B 1 483 ? 4.023 9.695 -1.582 1 98.56 483 SER B N 1
ATOM 9463 C CA . SER B 1 483 ? 3.783 8.523 -0.741 1 98.56 483 SER B CA 1
ATOM 9464 C C . SER B 1 483 ? 4.863 7.465 -0.941 1 98.56 483 SER B C 1
ATOM 9466 O O . SER B 1 483 ? 5.297 6.824 0.018 1 98.56 483 SER B O 1
ATOM 9468 N N . GLN B 1 484 ? 5.305 7.258 -2.178 1 98.19 484 GLN B N 1
ATOM 9469 C CA . GLN B 1 484 ? 6.367 6.297 -2.463 1 98.19 484 GLN B CA 1
ATOM 9470 C C . GLN B 1 484 ? 7.664 6.691 -1.763 1 98.19 484 GLN B C 1
ATOM 9472 O O . GLN B 1 484 ? 8.344 5.844 -1.177 1 98.19 484 GLN B O 1
ATOM 9477 N N . ALA B 1 485 ? 8.016 7.934 -1.836 1 98.75 485 ALA B N 1
ATOM 9478 C CA . ALA B 1 485 ? 9.234 8.414 -1.194 1 98.75 485 ALA B CA 1
ATOM 9479 C C . ALA B 1 485 ? 9.172 8.219 0.319 1 98.75 485 ALA B C 1
ATOM 9481 O O . ALA B 1 485 ? 10.148 7.793 0.938 1 98.75 485 ALA B O 1
ATOM 9482 N N . ILE B 1 486 ? 8 8.555 0.927 1 98.88 486 ILE B N 1
ATOM 9483 C CA . ILE B 1 486 ? 7.824 8.375 2.363 1 98.88 486 ILE B CA 1
ATOM 9484 C C . ILE B 1 486 ? 8.062 6.914 2.732 1 98.88 486 ILE B C 1
ATOM 9486 O O . ILE B 1 486 ? 8.789 6.621 3.689 1 98.88 486 ILE B O 1
ATOM 9490 N N . SER B 1 487 ? 7.543 6.02 1.945 1 98.38 487 SER B N 1
ATOM 9491 C CA . SER B 1 487 ? 7.684 4.59 2.207 1 98.38 487 SER B CA 1
ATOM 9492 C C . SER B 1 487 ? 9.141 4.152 2.109 1 98.38 487 SER B C 1
ATOM 9494 O O . SER B 1 487 ? 9.633 3.426 2.975 1 98.38 487 SER B O 1
ATOM 9496 N N . ASP B 1 488 ? 9.812 4.594 1.057 1 98.38 488 ASP B N 1
ATOM 9497 C CA . ASP B 1 488 ? 11.203 4.199 0.833 1 98.38 488 ASP B CA 1
ATOM 9498 C C . ASP B 1 488 ? 12.102 4.703 1.96 1 98.38 488 ASP B C 1
ATOM 9500 O O . ASP B 1 488 ? 12.938 3.955 2.479 1 98.38 488 ASP B O 1
ATOM 9504 N N . PHE B 1 489 ? 11.945 5.934 2.369 1 98.75 489 PHE B N 1
ATOM 9505 C CA . PHE B 1 489 ? 12.781 6.523 3.406 1 98.75 489 PHE B CA 1
ATOM 9506 C C . PHE B 1 489 ? 12.516 5.867 4.754 1 98.75 489 PHE B C 1
ATOM 9508 O O . PHE B 1 489 ? 13.438 5.684 5.555 1 98.75 489 PHE B O 1
ATOM 9515 N N . ASN B 1 490 ? 11.258 5.555 5 1 98.44 490 ASN B N 1
ATOM 9516 C CA . ASN B 1 490 ? 10.93 4.852 6.234 1 98.44 490 ASN B CA 1
ATOM 9517 C C . ASN B 1 490 ? 11.641 3.506 6.324 1 98.44 490 ASN B C 1
ATOM 9519 O O . ASN B 1 490 ? 12.148 3.133 7.383 1 98.44 490 ASN B O 1
ATOM 9523 N N . ARG B 1 491 ? 11.719 2.803 5.172 1 97.44 491 ARG B N 1
ATOM 9524 C CA . ARG B 1 491 ? 12.352 1.491 5.137 1 97.44 491 ARG B CA 1
ATOM 9525 C C . ARG B 1 491 ? 13.859 1.608 5.332 1 97.44 491 ARG B C 1
ATOM 9527 O O . ARG B 1 491 ? 14.516 0.644 5.727 1 97.44 491 ARG B O 1
ATOM 9534 N N . GLU B 1 492 ? 14.398 2.758 5.074 1 97.88 492 GLU B N 1
ATOM 9535 C CA . GLU B 1 492 ? 15.812 3.027 5.312 1 97.88 492 GLU B CA 1
ATOM 9536 C C . GLU B 1 492 ? 16.031 3.607 6.707 1 97.88 492 GLU B C 1
ATOM 9538 O O . GLU B 1 492 ? 17.156 3.99 7.051 1 97.88 492 GLU B O 1
ATOM 9543 N N . SER B 1 493 ? 14.953 3.777 7.539 1 97.19 493 SER B N 1
ATOM 9544 C CA . SER B 1 493 ? 14.984 4.305 8.898 1 97.19 493 SER B CA 1
ATOM 9545 C C . SER B 1 493 ? 15.547 5.723 8.93 1 97.19 493 SER B C 1
ATOM 9547 O O . SER B 1 493 ? 16.328 6.062 9.82 1 97.19 493 SER B O 1
ATOM 9549 N N . LEU B 1 494 ? 15.188 6.496 7.934 1 98.62 494 LEU B N 1
ATOM 9550 C CA . LEU B 1 494 ? 15.633 7.883 7.871 1 98.62 494 LEU B CA 1
ATOM 9551 C C . LEU B 1 494 ? 14.617 8.812 8.531 1 98.62 494 LEU B C 1
ATOM 9553 O O . LEU B 1 494 ? 13.406 8.617 8.391 1 98.62 494 LEU B O 1
ATOM 9557 N N . PRO B 1 495 ? 15.117 9.789 9.359 1 98.69 495 PRO B N 1
ATOM 9558 C CA . PRO B 1 495 ? 14.195 10.906 9.594 1 98.69 495 PRO B CA 1
ATOM 9559 C C . PRO B 1 495 ? 13.797 11.617 8.305 1 98.69 495 PRO B C 1
ATOM 9561 O O . PRO B 1 495 ? 14.461 11.461 7.273 1 98.69 495 PRO B O 1
ATOM 9564 N N . LEU B 1 496 ? 12.719 12.32 8.312 1 98.94 496 LEU B N 1
ATOM 9565 C CA . LEU B 1 496 ? 12.172 12.93 7.105 1 98.94 496 LEU B CA 1
ATOM 9566 C C . LEU B 1 496 ? 11.914 14.422 7.316 1 98.94 496 LEU B C 1
ATOM 9568 O O . LEU B 1 496 ? 11.406 14.828 8.359 1 98.94 496 LEU B O 1
ATOM 9572 N N . VAL B 1 497 ? 12.359 15.242 6.41 1 98.94 497 VAL B N 1
ATOM 9573 C CA . VAL B 1 497 ? 12.016 16.656 6.379 1 98.94 497 VAL B CA 1
ATOM 9574 C C . VAL B 1 497 ? 11.203 16.969 5.121 1 98.94 497 VAL B C 1
ATOM 9576 O O . VAL B 1 497 ? 11.672 16.734 4.004 1 98.94 497 VAL B O 1
ATOM 9579 N N . MET B 1 498 ? 10.086 17.406 5.293 1 98.94 498 MET B N 1
ATOM 9580 C CA . MET B 1 498 ? 9.242 17.859 4.188 1 98.94 498 MET B CA 1
ATOM 9581 C C . MET B 1 498 ? 9.18 19.375 4.145 1 98.94 498 MET B C 1
ATOM 9583 O O . MET B 1 498 ? 8.742 20.016 5.105 1 98.94 498 MET B O 1
ATOM 9587 N N . ILE B 1 499 ? 9.68 19.984 3.125 1 98.81 499 ILE B N 1
ATOM 9588 C CA . ILE B 1 499 ? 9.492 21.406 2.867 1 98.81 499 ILE B CA 1
ATOM 9589 C C . ILE B 1 499 ? 8.203 21.625 2.074 1 98.81 499 ILE B C 1
ATOM 9591 O O . ILE B 1 499 ? 8.188 21.469 0.85 1 98.81 499 ILE B O 1
ATOM 9595 N N . ALA B 1 500 ? 7.219 22 2.793 1 98.5 500 ALA B N 1
ATOM 9596 C CA . ALA B 1 500 ? 5.871 21.859 2.248 1 98.5 500 ALA B CA 1
ATOM 9597 C C . ALA B 1 500 ? 5.227 23.219 2.02 1 98.5 500 ALA B C 1
ATOM 9599 O O . ALA B 1 500 ? 4.668 23.812 2.947 1 98.5 500 ALA B O 1
ATOM 9600 N N . SER B 1 501 ? 5.293 23.75 0.86 1 98.56 501 SER B N 1
ATOM 9601 C CA . SER B 1 501 ? 4.441 24.828 0.381 1 98.56 501 SER B CA 1
ATOM 9602 C C . SER B 1 501 ? 3.395 24.312 -0.603 1 98.56 501 SER B C 1
ATOM 9604 O O . SER B 1 501 ? 3.619 24.328 -1.815 1 98.56 501 SER B O 1
ATOM 9606 N N . LEU B 1 502 ? 2.275 23.922 -0.095 1 98 502 LEU B N 1
ATOM 9607 C CA . LEU B 1 502 ? 1.241 23.25 -0.872 1 98 502 LEU B CA 1
ATOM 9608 C C . LEU B 1 502 ? -0.12 23.906 -0.649 1 98 502 LEU B C 1
ATOM 9610 O O . LEU B 1 502 ? -0.64 23.891 0.469 1 98 502 LEU B O 1
ATOM 9614 N N . ARG B 1 503 ? -0.727 24.312 -1.687 1 94 503 ARG B N 1
ATOM 9615 C CA . ARG B 1 503 ? -2.01 25 -1.64 1 94 503 ARG B CA 1
ATOM 9616 C C . ARG B 1 503 ? -3.168 24.016 -1.627 1 94 503 ARG B C 1
ATOM 9618 O O . ARG B 1 503 ? -4.32 24.391 -1.406 1 94 503 ARG B O 1
ATOM 9625 N N . GLY B 1 504 ? -2.852 22.797 -1.935 1 93.81 504 GLY B N 1
ATOM 9626 C CA . GLY B 1 504 ? -3.885 21.781 -1.898 1 93.81 504 GLY B CA 1
ATOM 9627 C C . GLY B 1 504 ? -3.684 20.688 -2.934 1 93.81 504 GLY B C 1
ATOM 9628 O O . GLY B 1 504 ? -2.562 20.469 -3.398 1 93.81 504 GLY B O 1
ATOM 9629 N N . PHE B 1 505 ? -4.781 19.953 -3.154 1 95.75 505 PHE B N 1
ATOM 9630 C CA . PHE B 1 505 ? -4.852 18.922 -4.191 1 95.75 505 PHE B CA 1
ATOM 9631 C C . PHE B 1 505 ? -5.629 19.422 -5.398 1 95.75 505 PHE B C 1
ATOM 9633 O O . PHE B 1 505 ? -6.566 20.219 -5.254 1 95.75 505 PHE B O 1
ATOM 9640 N N . SER B 1 506 ? -5.219 18.938 -6.52 1 92.5 506 SER B N 1
ATOM 9641 C CA . SER B 1 506 ? -6.02 19.234 -7.703 1 92.5 506 SER B CA 1
ATOM 9642 C C . SER B 1 506 ? -7.398 18.594 -7.613 1 92.5 506 SER B C 1
ATOM 9644 O O . SER B 1 506 ? -7.516 17.375 -7.398 1 92.5 506 SER B O 1
ATOM 9646 N N . GLY B 1 507 ? -8.445 19.406 -7.758 1 88.94 507 GLY B N 1
ATOM 9647 C CA . GLY B 1 507 ? -9.797 18.906 -7.574 1 88.94 507 GLY B CA 1
ATOM 9648 C C . GLY B 1 507 ? -10.594 18.859 -8.867 1 88.94 507 GLY B C 1
ATOM 9649 O O . GLY B 1 507 ? -11.82 18.719 -8.836 1 88.94 507 GLY B O 1
ATOM 9650 N N . GLY B 1 508 ? -9.93 18.984 -9.977 1 88.12 508 GLY B N 1
ATOM 9651 C CA . GLY B 1 508 ? -10.617 18.938 -11.258 1 88.12 508 GLY B CA 1
ATOM 9652 C C . GLY B 1 508 ? -11.125 17.547 -11.617 1 88.12 508 GLY B C 1
ATOM 9653 O O . GLY B 1 508 ? -10.68 16.562 -11.039 1 88.12 508 GLY B O 1
ATOM 9654 N N . ARG B 1 509 ? -12.008 17.547 -12.539 1 89.25 509 ARG B N 1
ATOM 9655 C CA . ARG B 1 509 ? -12.703 16.312 -12.914 1 89.25 509 ARG B CA 1
ATOM 9656 C C . ARG B 1 509 ? -11.719 15.227 -13.32 1 89.25 509 ARG B C 1
ATOM 9658 O O . ARG B 1 509 ? -11.828 14.086 -12.883 1 89.25 509 ARG B O 1
ATOM 9665 N N . LYS B 1 510 ? -10.797 15.57 -14.18 1 89.75 510 LYS B N 1
ATOM 9666 C CA . LYS B 1 510 ? -9.82 14.602 -14.672 1 89.75 510 LYS B CA 1
ATOM 9667 C C . LYS B 1 510 ? -8.977 14.047 -13.531 1 89.75 510 LYS B C 1
ATOM 9669 O O . LYS B 1 510 ? -8.766 12.836 -13.445 1 89.75 510 LYS B O 1
ATOM 9674 N N . ASP B 1 511 ? -8.492 14.938 -12.695 1 92.44 511 ASP B N 1
ATOM 9675 C CA . ASP B 1 511 ? -7.637 14.508 -11.594 1 92.44 511 ASP B CA 1
ATOM 9676 C C . ASP B 1 511 ? -8.414 13.672 -10.586 1 92.44 511 ASP B C 1
ATOM 9678 O O . ASP B 1 511 ? -7.883 12.719 -10.016 1 92.44 511 ASP B O 1
ATOM 9682 N N . MET B 1 512 ? -9.695 14.031 -10.359 1 94.31 512 MET B N 1
ATOM 9683 C CA . MET B 1 512 ? -10.547 13.219 -9.5 1 94.31 512 MET B CA 1
ATOM 9684 C C . MET B 1 512 ? -10.758 11.828 -10.094 1 94.31 512 MET B C 1
ATOM 9686 O O . MET B 1 512 ? -10.719 10.828 -9.375 1 94.31 512 MET B O 1
ATOM 9690 N N . SER B 1 513 ? -10.977 11.805 -11.367 1 93.75 513 SER B N 1
ATOM 9691 C CA . SER B 1 513 ? -11.141 10.539 -12.078 1 93.75 513 SER B CA 1
ATOM 9692 C C . SER B 1 513 ? -9.867 9.703 -12.008 1 93.75 513 SER B C 1
ATOM 9694 O O . SER B 1 513 ? -9.93 8.477 -11.906 1 93.75 513 SER B O 1
ATOM 9696 N N . ASP B 1 514 ? -8.68 10.398 -12.023 1 93.19 514 ASP B N 1
ATOM 9697 C CA . ASP B 1 514 ? -7.387 9.727 -12.016 1 93.19 514 ASP B CA 1
ATOM 9698 C C . ASP B 1 514 ? -6.934 9.422 -10.586 1 93.19 514 ASP B C 1
ATOM 9700 O O . ASP B 1 514 ? -5.742 9.227 -10.336 1 93.19 514 ASP B O 1
ATOM 9704 N N . GLN B 1 515 ? -7.875 9.453 -9.688 1 96 515 GLN B N 1
ATOM 9705 C CA . GLN B 1 515 ? -7.734 8.883 -8.352 1 96 515 GLN B CA 1
ATOM 9706 C C . GLN B 1 515 ? -6.824 9.742 -7.477 1 96 515 GLN B C 1
ATOM 9708 O O . GLN B 1 515 ? -6.012 9.219 -6.711 1 96 515 GLN B O 1
ATOM 9713 N N . VAL B 1 516 ? -6.887 11.062 -7.57 1 96.81 516 VAL B N 1
ATOM 9714 C CA . VAL B 1 516 ? -6.121 11.953 -6.707 1 96.81 516 VAL B CA 1
ATOM 9715 C C . VAL B 1 516 ? -6.469 11.688 -5.246 1 96.81 516 VAL B C 1
ATOM 9717 O O . VAL B 1 516 ? -5.602 11.758 -4.371 1 96.81 516 VAL B O 1
ATOM 9720 N N . LEU B 1 517 ? -7.738 11.375 -4.973 1 97.5 517 LEU B N 1
ATOM 9721 C CA . LEU B 1 517 ? -8.18 11.062 -3.615 1 97.5 517 LEU B CA 1
ATOM 9722 C C . LEU B 1 517 ? -7.48 9.812 -3.092 1 97.5 517 LEU B C 1
ATOM 9724 O O . LEU B 1 517 ? -7.047 9.773 -1.938 1 97.5 517 LEU B O 1
ATOM 9728 N N . THR B 1 518 ? -7.344 8.82 -3.957 1 97.69 518 THR B N 1
ATOM 9729 C CA . THR B 1 518 ? -6.688 7.574 -3.588 1 97.69 518 THR B CA 1
ATOM 9730 C C . THR B 1 518 ? -5.223 7.812 -3.242 1 97.69 518 THR B C 1
ATOM 9732 O O . THR B 1 518 ? -4.742 7.363 -2.199 1 97.69 518 THR B O 1
ATOM 9735 N N . PHE B 1 519 ? -4.539 8.539 -4.066 1 97.75 519 PHE B N 1
ATOM 9736 C CA . PHE B 1 519 ? -3.104 8.719 -3.879 1 97.75 519 PHE B CA 1
ATOM 9737 C C . PHE B 1 519 ? -2.822 9.711 -2.758 1 97.75 519 PHE B C 1
ATOM 9739 O O . PHE B 1 519 ? -1.799 9.609 -2.078 1 97.75 519 PHE B O 1
ATOM 9746 N N . GLY B 1 520 ? -3.754 10.68 -2.578 1 98 520 GLY B N 1
ATOM 9747 C CA . GLY B 1 520 ? -3.654 11.508 -1.383 1 98 520 GLY B CA 1
ATOM 9748 C C . GLY B 1 520 ? -3.795 10.711 -0.098 1 98 520 GLY B C 1
ATOM 9749 O O . GLY B 1 520 ? -3.068 10.953 0.869 1 98 520 GLY B O 1
ATOM 9750 N N . ALA B 1 521 ? -4.719 9.781 -0.068 1 98.12 521 ALA B N 1
ATOM 9751 C CA . ALA B 1 521 ? -4.918 8.922 1.093 1 98.12 521 ALA B CA 1
ATOM 9752 C C . ALA B 1 521 ? -3.678 8.07 1.367 1 98.12 521 ALA B C 1
ATOM 9754 O O . ALA B 1 521 ? -3.381 7.754 2.521 1 98.12 521 ALA B O 1
ATOM 9755 N N . HIS B 1 522 ? -2.91 7.723 0.302 1 98.25 522 HIS B N 1
ATOM 9756 C CA . HIS B 1 522 ? -1.677 6.961 0.469 1 98.25 522 HIS B CA 1
ATOM 9757 C C . HIS B 1 522 ? -0.669 7.727 1.322 1 98.25 522 HIS B C 1
ATOM 9759 O O . HIS B 1 522 ? 0.109 7.121 2.062 1 98.25 522 HIS B O 1
ATOM 9765 N N . ILE B 1 523 ? -0.667 9.016 1.209 1 98.75 523 ILE B N 1
ATOM 9766 C CA . ILE B 1 523 ? 0.25 9.82 2.006 1 98.75 523 ILE B CA 1
ATOM 9767 C C . ILE B 1 523 ? -0.069 9.656 3.49 1 98.75 523 ILE B C 1
ATOM 9769 O O . ILE B 1 523 ? 0.831 9.438 4.305 1 98.75 523 ILE B O 1
ATOM 9773 N N . ILE B 1 524 ? -1.392 9.711 3.855 1 98.75 524 ILE B N 1
ATOM 9774 C CA . ILE B 1 524 ? -1.821 9.508 5.234 1 98.75 524 ILE B CA 1
ATOM 9775 C C . ILE B 1 524 ? -1.416 8.109 5.703 1 98.75 524 ILE B C 1
ATOM 9777 O O . ILE B 1 524 ? -0.877 7.949 6.801 1 98.75 524 ILE B O 1
ATOM 9781 N N . ASP B 1 525 ? -1.615 7.109 4.836 1 98.5 525 ASP B N 1
ATOM 9782 C CA . ASP B 1 525 ? -1.298 5.727 5.164 1 98.5 525 ASP B CA 1
ATOM 9783 C C . ASP B 1 525 ? 0.185 5.566 5.496 1 98.5 525 ASP B C 1
ATOM 9785 O O . ASP B 1 525 ? 0.539 4.953 6.508 1 98.5 525 ASP B O 1
ATOM 9789 N N . GLU B 1 526 ? 1.032 6.129 4.648 1 98.56 526 GLU B N 1
ATOM 9790 C CA . GLU B 1 526 ? 2.473 5.961 4.824 1 98.56 526 GLU B CA 1
ATOM 9791 C C . GLU B 1 526 ? 2.977 6.758 6.023 1 98.56 526 GLU B C 1
ATOM 9793 O O . GLU B 1 526 ? 3.811 6.27 6.793 1 98.56 526 GLU B O 1
ATOM 9798 N N . LEU B 1 527 ? 2.455 7.945 6.246 1 98.81 527 LEU B N 1
ATOM 9799 C CA . LEU B 1 527 ? 2.908 8.773 7.359 1 98.81 527 LEU B CA 1
ATOM 9800 C C . LEU B 1 527 ? 2.434 8.203 8.688 1 98.81 527 LEU B C 1
ATOM 9802 O O . LEU B 1 527 ? 3.131 8.305 9.703 1 98.81 527 LEU B O 1
ATOM 9806 N N . SER B 1 528 ? 1.237 7.629 8.719 1 98.06 528 SER B N 1
ATOM 9807 C CA . SER B 1 528 ? 0.705 7.055 9.953 1 98.06 528 SER B CA 1
ATOM 9808 C C . SER B 1 528 ? 1.562 5.887 10.43 1 98.06 528 SER B C 1
ATOM 9810 O O . SER B 1 528 ? 1.517 5.52 11.609 1 98.06 528 SER B O 1
ATOM 9812 N N . GLN B 1 529 ? 2.4 5.355 9.523 1 97.19 529 GLN B N 1
ATOM 9813 C CA . GLN B 1 529 ? 3.221 4.195 9.852 1 97.19 529 GLN B CA 1
ATOM 9814 C C . GLN B 1 529 ? 4.695 4.57 9.953 1 97.19 529 GLN B C 1
ATOM 9816 O O . GLN B 1 529 ? 5.551 3.709 10.156 1 97.19 529 GLN B O 1
ATOM 9821 N N . TYR B 1 530 ? 4.996 5.82 9.734 1 98.31 530 TYR B N 1
ATOM 9822 C CA . TYR B 1 530 ? 6.398 6.234 9.75 1 98.31 530 TYR B CA 1
ATOM 9823 C C . TYR B 1 530 ? 7.008 6.051 11.133 1 98.31 530 TYR B C 1
ATOM 9825 O O . TYR B 1 530 ? 6.359 6.328 12.141 1 98.31 530 TYR B O 1
ATOM 9833 N N . THR B 1 531 ? 8.281 5.66 11.289 1 97.31 531 THR B N 1
ATOM 9834 C CA . THR B 1 531 ? 8.797 5.227 12.578 1 97.31 531 THR B CA 1
ATOM 9835 C C . THR B 1 531 ? 9.945 6.125 13.031 1 97.31 531 THR B C 1
ATOM 9837 O O . THR B 1 531 ? 10.547 5.895 14.086 1 97.31 531 THR B O 1
ATOM 9840 N N . GLN B 1 532 ? 10.359 7.051 12.242 1 98.12 532 GLN B N 1
ATOM 9841 C CA . GLN B 1 532 ? 11.352 8.062 12.578 1 98.12 532 GLN B CA 1
ATOM 9842 C C . GLN B 1 532 ? 10.742 9.461 12.586 1 98.12 532 GLN B C 1
ATOM 9844 O O . GLN B 1 532 ? 9.633 9.656 12.086 1 98.12 532 GLN B O 1
ATOM 9849 N N . PRO B 1 533 ? 11.406 10.43 13.18 1 98.38 533 PRO B N 1
ATOM 9850 C CA . PRO B 1 533 ? 10.805 11.758 13.242 1 98.38 533 PRO B CA 1
ATOM 9851 C C . PRO B 1 533 ? 10.609 12.383 11.867 1 98.38 533 PRO B C 1
ATOM 9853 O O . PRO B 1 533 ? 11.453 12.227 10.984 1 98.38 533 PRO B O 1
ATOM 9856 N N . VAL B 1 534 ? 9.508 13.055 11.734 1 98.94 534 VAL B N 1
ATOM 9857 C CA . VAL B 1 534 ? 9.164 13.773 10.508 1 98.94 534 VAL B CA 1
ATOM 9858 C C . VAL B 1 534 ? 8.969 15.258 10.82 1 98.94 534 VAL B C 1
ATOM 9860 O O . VAL B 1 534 ? 8.188 15.617 11.695 1 98.94 534 VAL B O 1
ATOM 9863 N N . ILE B 1 535 ? 9.695 16.094 10.172 1 98.88 535 ILE B N 1
ATOM 9864 C CA . ILE B 1 535 ? 9.477 17.531 10.258 1 98.88 535 ILE B CA 1
ATOM 9865 C C . ILE B 1 535 ? 8.734 18.016 9.016 1 98.88 535 ILE B C 1
ATOM 9867 O O . ILE B 1 535 ? 9.18 17.797 7.887 1 98.88 535 ILE B O 1
ATOM 9871 N N . VAL B 1 536 ? 7.613 18.531 9.188 1 98.88 536 VAL B N 1
ATOM 9872 C CA . VAL B 1 536 ? 6.914 19.25 8.125 1 98.88 536 VAL B CA 1
ATOM 9873 C C . VAL B 1 536 ? 7.137 20.75 8.289 1 98.88 536 VAL B C 1
ATOM 9875 O O . VAL B 1 536 ? 6.652 21.359 9.25 1 98.88 536 VAL B O 1
ATOM 9878 N N . TYR B 1 537 ? 7.863 21.375 7.355 1 98.81 537 TYR B N 1
ATOM 9879 C CA . TYR B 1 537 ? 8.258 22.781 7.434 1 98.81 537 TYR B CA 1
ATOM 9880 C C . TYR B 1 537 ? 7.516 23.625 6.398 1 98.81 537 TYR B C 1
ATOM 9882 O O . TYR B 1 537 ? 7.629 23.375 5.195 1 98.81 537 TYR B O 1
ATOM 9890 N N . ILE B 1 538 ? 6.672 24.531 6.867 1 98.81 538 ILE B N 1
ATOM 9891 C CA . ILE B 1 538 ? 6.129 25.547 5.965 1 98.81 538 ILE B CA 1
ATOM 9892 C C . ILE B 1 538 ? 7.156 26.656 5.758 1 98.81 538 ILE B C 1
ATOM 9894 O O . ILE B 1 538 ? 7.359 27.5 6.637 1 98.81 538 ILE B O 1
ATOM 9898 N N . PRO B 1 539 ? 7.73 26.766 4.578 1 98.56 539 PRO B N 1
ATOM 9899 C CA . PRO B 1 539 ? 8.898 27.625 4.383 1 98.56 539 PRO B CA 1
ATOM 9900 C C . PRO B 1 539 ? 8.523 29.109 4.242 1 98.56 539 PRO B C 1
ATOM 9902 O O . PRO B 1 539 ? 7.336 29.438 4.195 1 98.56 539 PRO B O 1
ATOM 9905 N N . ALA B 1 540 ? 9.594 29.953 4.203 1 98.31 540 ALA B N 1
ATOM 9906 C CA . ALA B 1 540 ? 9.422 31.391 4.062 1 98.31 540 ALA B CA 1
ATOM 9907 C C . ALA B 1 540 ? 8.586 31.734 2.828 1 98.31 540 ALA B C 1
ATOM 9909 O O . ALA B 1 540 ? 8.922 31.328 1.715 1 98.31 540 ALA B O 1
ATOM 9910 N N . GLY B 1 541 ? 7.523 32.438 3.109 1 97.19 541 GLY B N 1
ATOM 9911 C CA . GLY B 1 541 ? 6.641 32.812 2.02 1 97.19 541 GLY B CA 1
ATOM 9912 C C . GLY B 1 541 ? 5.773 31.672 1.525 1 97.19 541 GLY B C 1
ATOM 9913 O O . GLY B 1 541 ? 5.031 31.828 0.553 1 97.19 541 GLY B O 1
ATOM 9914 N N . GLY B 1 542 ? 5.895 30.5 2.145 1 97.75 542 GLY B N 1
ATOM 9915 C CA . GLY B 1 542 ? 5.113 29.344 1.744 1 97.75 542 GLY B CA 1
ATOM 9916 C C . GLY B 1 542 ? 3.742 29.281 2.395 1 97.75 542 GLY B C 1
ATOM 9917 O O . GLY B 1 542 ? 3.434 30.109 3.266 1 97.75 542 GLY B O 1
ATOM 9918 N N . GLU B 1 543 ? 2.887 28.391 1.91 1 97.62 543 GLU B N 1
ATOM 9919 C CA . GLU B 1 543 ? 1.563 28.188 2.49 1 97.62 543 GLU B CA 1
ATOM 9920 C C . GLU B 1 543 ? 1.192 26.703 2.49 1 97.62 543 GLU B C 1
ATOM 9922 O O . GLU B 1 543 ? 1.652 25.938 1.638 1 97.62 543 GLU B O 1
ATOM 9927 N N . LEU B 1 544 ? 0.531 26.281 3.434 1 98.06 544 LEU B N 1
ATOM 9928 C CA . LEU B 1 544 ? -0.031 24.938 3.559 1 98.06 544 LEU B CA 1
ATOM 9929 C C . LEU B 1 544 ? -1.53 25 3.83 1 98.06 544 LEU B C 1
ATOM 9931 O O . LEU B 1 544 ? -1.961 25.578 4.836 1 98.06 544 LEU B O 1
ATOM 9935 N N . ARG B 1 545 ? -2.377 24.391 2.941 1 95.56 545 ARG B N 1
ATOM 9936 C CA . ARG B 1 545 ? -3.807 24.672 2.975 1 95.56 545 ARG B CA 1
ATOM 9937 C C . ARG B 1 545 ? -4.629 23.391 2.889 1 95.56 545 ARG B C 1
ATOM 9939 O O . ARG B 1 545 ? -4.266 22.469 2.16 1 95.56 545 ARG B O 1
ATOM 9946 N N . GLY B 1 546 ? -5.703 23.344 3.621 1 94.44 546 GLY B N 1
ATOM 9947 C CA . GLY B 1 546 ? -6.758 22.359 3.439 1 94.44 546 GLY B CA 1
ATOM 9948 C C . GLY B 1 546 ? -6.27 20.922 3.568 1 94.44 546 GLY B C 1
ATOM 9949 O O . GLY B 1 546 ? -5.613 20.578 4.555 1 94.44 546 GLY B O 1
ATOM 9950 N N . GLY B 1 547 ? -6.605 20.203 2.5 1 94.94 547 GLY B N 1
ATOM 9951 C CA . GLY B 1 547 ? -6.246 18.797 2.496 1 94.94 547 GLY B CA 1
ATOM 9952 C C . GLY B 1 547 ? -4.75 18.562 2.539 1 94.94 547 GLY B C 1
ATOM 9953 O O . GLY B 1 547 ? -4.285 17.578 3.113 1 94.94 547 GLY B O 1
ATOM 9954 N N . ALA B 1 548 ? -4.062 19.453 1.957 1 97.19 548 ALA B N 1
ATOM 9955 C CA . ALA B 1 548 ? -2.609 19.297 1.967 1 97.19 548 ALA B CA 1
ATOM 9956 C C . ALA B 1 548 ? -2.061 19.375 3.389 1 97.19 548 ALA B C 1
ATOM 9958 O O . ALA B 1 548 ? -1.104 18.672 3.727 1 97.19 548 ALA B O 1
ATOM 9959 N N . TRP B 1 549 ? -2.652 20.281 4.188 1 97.88 549 TRP B N 1
ATOM 9960 C CA . TRP B 1 549 ? -2.268 20.312 5.594 1 97.88 549 TRP B CA 1
ATOM 9961 C C . TRP B 1 549 ? -2.709 19.031 6.301 1 97.88 549 TRP B C 1
ATOM 9963 O O . TRP B 1 549 ? -1.924 18.406 7.02 1 97.88 549 TRP B O 1
ATOM 9973 N N . ALA B 1 550 ? -3.914 18.641 6.07 1 97.31 550 ALA B N 1
ATOM 9974 C CA . ALA B 1 550 ? -4.527 17.547 6.809 1 97.31 550 ALA B CA 1
ATOM 9975 C C . ALA B 1 550 ? -3.717 16.25 6.645 1 97.31 550 ALA B C 1
ATOM 9977 O O . ALA B 1 550 ? -3.549 15.492 7.602 1 97.31 550 ALA B O 1
ATOM 9978 N N . VAL B 1 551 ? -3.162 15.984 5.492 1 98.06 551 VAL B N 1
ATOM 9979 C CA . VAL B 1 551 ? -2.549 14.688 5.219 1 98.06 551 VAL B CA 1
ATOM 9980 C C . VAL B 1 551 ? -1.147 14.641 5.824 1 98.06 551 VAL B C 1
ATOM 9982 O O . VAL B 1 551 ? -0.554 13.57 5.949 1 98.06 551 VAL B O 1
ATOM 9985 N N . VAL B 1 552 ? -0.551 15.844 6.203 1 98.56 552 VAL B N 1
ATOM 9986 C CA . VAL B 1 552 ? 0.801 15.836 6.75 1 98.56 552 VAL B CA 1
ATOM 9987 C C . VAL B 1 552 ? 0.787 16.391 8.172 1 98.56 552 VAL B C 1
ATOM 9989 O O . VAL B 1 552 ? 1.84 16.703 8.734 1 98.56 552 VAL B O 1
ATOM 9992 N N . ASP B 1 553 ? -0.392 16.547 8.766 1 98.5 553 ASP B N 1
ATOM 9993 C CA . ASP B 1 553 ? -0.545 17.109 10.102 1 98.5 553 ASP B CA 1
ATOM 9994 C C . ASP B 1 553 ? 0.129 16.219 11.148 1 98.5 553 ASP B C 1
ATOM 9996 O O . ASP B 1 553 ? 0.25 15.008 10.953 1 98.5 553 ASP B O 1
ATOM 10000 N N . SER B 1 554 ? 0.493 16.812 12.258 1 98.12 554 SER B N 1
ATOM 10001 C CA . SER B 1 554 ? 1.178 16.109 13.336 1 98.12 554 SER B CA 1
ATOM 10002 C C . SER B 1 554 ? 0.302 15.008 13.914 1 98.12 554 SER B C 1
ATOM 10004 O O . SER B 1 554 ? 0.809 13.984 14.375 1 98.12 554 SER B O 1
ATOM 10006 N N . ASN B 1 555 ? -0.998 15.203 13.867 1 97.94 555 ASN B N 1
ATOM 10007 C CA . ASN B 1 555 ? -1.909 14.266 14.516 1 97.94 555 ASN B CA 1
ATOM 10008 C C . ASN B 1 555 ? -2.139 13.023 13.672 1 97.94 555 ASN B C 1
ATOM 10010 O O . ASN B 1 555 ? -2.75 12.055 14.125 1 97.94 555 ASN B O 1
ATOM 10014 N N . VAL B 1 556 ? -1.697 13 12.398 1 98.5 556 VAL B N 1
ATOM 10015 C CA . VAL B 1 556 ? -1.724 11.781 11.602 1 98.5 556 VAL B CA 1
ATOM 10016 C C . VAL B 1 556 ? -0.923 10.688 12.305 1 98.5 556 VAL B C 1
ATOM 10018 O O . VAL B 1 556 ? -1.309 9.516 12.289 1 98.5 556 VAL B O 1
ATOM 10021 N N . ASN B 1 557 ? 0.181 11.062 12.906 1 97.81 557 ASN B N 1
ATOM 10022 C CA . ASN B 1 557 ? 1.105 10.211 13.648 1 97.81 557 ASN B CA 1
ATOM 10023 C C . ASN B 1 557 ? 1.723 10.953 14.828 1 97.81 557 ASN B C 1
ATOM 10025 O O . ASN B 1 557 ? 2.865 11.406 14.758 1 97.81 557 ASN B O 1
ATOM 10029 N N . ARG B 1 558 ? 0.963 10.992 15.922 1 95 558 ARG B N 1
ATOM 10030 C CA . ARG B 1 558 ? 1.322 11.781 17.094 1 95 558 ARG B CA 1
ATOM 10031 C C . ARG B 1 558 ? 2.65 11.32 17.688 1 95 558 ARG B C 1
ATOM 10033 O O . ARG B 1 558 ? 2.889 10.117 17.812 1 95 558 ARG B O 1
ATOM 10040 N N . GLY B 1 559 ? 3.547 12.242 17.938 1 93.69 559 GLY B N 1
ATOM 10041 C CA . GLY B 1 559 ? 4.848 11.945 18.516 1 93.69 559 GLY B CA 1
ATOM 10042 C C . GLY B 1 559 ? 5.93 11.727 17.469 1 93.69 559 GLY B C 1
ATOM 10043 O O . GLY B 1 559 ? 7.121 11.734 17.797 1 93.69 559 GLY B O 1
ATOM 10044 N N . ILE B 1 560 ? 5.512 11.586 16.266 1 97.69 560 ILE B N 1
ATOM 10045 C CA . ILE B 1 560 ? 6.469 11.32 15.195 1 97.69 560 ILE B CA 1
ATOM 10046 C C . ILE B 1 560 ? 6.543 12.523 14.258 1 97.69 560 ILE B C 1
ATOM 10048 O O . ILE B 1 560 ? 7.633 12.984 13.922 1 97.69 560 ILE B O 1
ATOM 10052 N N . ILE B 1 561 ? 5.398 13.141 13.891 1 98.62 561 ILE B N 1
ATOM 10053 C CA . ILE B 1 561 ? 5.355 14.25 12.953 1 98.62 561 ILE B CA 1
ATOM 10054 C C . ILE B 1 561 ? 5.367 15.57 13.719 1 98.62 561 ILE B C 1
ATOM 10056 O O . ILE B 1 561 ? 4.594 15.758 14.656 1 98.62 561 ILE B O 1
ATOM 10060 N N . HIS B 1 562 ? 6.188 16.469 13.328 1 98.5 562 HIS B N 1
ATOM 10061 C CA . HIS B 1 562 ? 6.301 17.797 13.914 1 98.5 562 HIS B CA 1
ATOM 10062 C C . HIS B 1 562 ? 6.16 18.891 12.852 1 98.5 562 HIS B C 1
ATOM 10064 O O . HIS B 1 562 ? 7.008 19 11.961 1 98.5 562 HIS B O 1
ATOM 10070 N N . VAL B 1 563 ? 5.137 19.703 12.977 1 98.62 563 VAL B N 1
ATOM 10071 C CA . VAL B 1 563 ? 4.914 20.781 12.016 1 98.62 563 VAL B CA 1
ATOM 10072 C C . VAL B 1 563 ? 5.551 22.062 12.516 1 98.62 563 VAL B C 1
ATOM 10074 O O . VAL B 1 563 ? 5.324 22.484 13.664 1 98.62 563 VAL B O 1
ATOM 10077 N N . ILE B 1 564 ? 6.363 22.641 11.68 1 98.19 564 ILE B N 1
ATOM 10078 C CA . ILE B 1 564 ? 7.047 23.906 11.961 1 98.19 564 ILE B CA 1
ATOM 10079 C C . ILE B 1 564 ? 6.738 24.922 10.859 1 98.19 564 ILE B C 1
ATOM 10081 O O . ILE B 1 564 ? 6.566 24.547 9.695 1 98.19 564 ILE B O 1
ATOM 10085 N N . ALA B 1 565 ? 6.691 26.188 11.281 1 98.5 565 ALA B N 1
ATOM 10086 C CA . ALA B 1 565 ? 6.309 27.203 10.297 1 98.5 565 ALA B CA 1
ATOM 10087 C C . ALA B 1 565 ? 7.281 28.375 10.297 1 98.5 565 ALA B C 1
ATOM 10089 O O . ALA B 1 565 ? 7.746 28.797 11.359 1 98.5 565 ALA B O 1
ATOM 10090 N N . ASP B 1 566 ? 7.559 28.828 9.148 1 98.44 566 ASP B N 1
ATOM 10091 C CA . ASP B 1 566 ? 8.281 30.094 9.031 1 98.44 566 ASP B CA 1
ATOM 10092 C C . ASP B 1 566 ? 7.41 31.266 9.453 1 98.44 566 ASP B C 1
ATOM 10094 O O . ASP B 1 566 ? 6.191 31.234 9.273 1 98.44 566 ASP B O 1
ATOM 10098 N N . SER B 1 567 ? 8.039 32.344 9.844 1 96.88 567 SER B N 1
ATOM 10099 C CA . SER B 1 567 ? 7.316 33.531 10.344 1 96.88 567 SER B CA 1
ATOM 10100 C C . SER B 1 567 ? 6.535 34.188 9.234 1 96.88 567 SER B C 1
ATOM 10102 O O . SER B 1 567 ? 5.582 34.938 9.492 1 96.88 567 SER B O 1
ATOM 10104 N N . SER B 1 568 ? 6.891 33.969 8 1 97.25 568 SER B N 1
ATOM 10105 C CA . SER B 1 568 ? 6.223 34.625 6.883 1 97.25 568 SER B CA 1
ATOM 10106 C C . SER B 1 568 ? 5.27 33.656 6.172 1 97.25 568 SER B C 1
ATOM 10108 O O . SER B 1 568 ? 4.742 34 5.102 1 97.25 568 SER B O 1
ATOM 10110 N N . SER B 1 569 ? 5.043 32.5 6.723 1 97.62 569 SER B N 1
ATOM 10111 C CA . SER B 1 569 ? 4.219 31.484 6.082 1 97.62 569 SER B CA 1
ATOM 10112 C C . SER B 1 569 ? 2.738 31.703 6.383 1 97.62 569 SER B C 1
ATOM 10114 O O . SER B 1 569 ? 2.383 32.562 7.191 1 97.62 569 SER B O 1
ATOM 10116 N N . ARG B 1 570 ? 1.871 31.047 5.629 1 97.88 570 ARG B N 1
ATOM 10117 C CA . ARG B 1 570 ? 0.433 31.016 5.871 1 97.88 570 ARG B CA 1
ATOM 10118 C C . ARG B 1 570 ? -0.07 29.594 6.039 1 97.88 570 ARG B C 1
ATOM 10120 O O . ARG B 1 570 ? 0.412 28.672 5.367 1 97.88 570 ARG B O 1
ATOM 10127 N N . GLY B 1 571 ? -0.913 29.328 6.949 1 97.19 571 GLY B N 1
ATOM 10128 C CA . GLY B 1 571 ? -1.627 28.062 7.137 1 97.19 571 GLY B CA 1
ATOM 10129 C C . GLY B 1 571 ? -3.117 28.25 7.352 1 97.19 571 GLY B C 1
ATOM 10130 O O . GLY B 1 571 ? -3.535 29.172 8.07 1 97.19 571 GLY B O 1
ATOM 10131 N N . GLY B 1 572 ? -3.902 27.469 6.707 1 94.81 572 GLY B N 1
ATOM 10132 C CA . GLY B 1 572 ? -5.348 27.578 6.855 1 94.81 572 GLY B CA 1
ATOM 10133 C C . GLY B 1 572 ? -6.109 26.641 5.938 1 94.81 572 GLY B C 1
ATOM 10134 O O . GLY B 1 572 ? -5.508 25.859 5.203 1 94.81 572 GLY B O 1
ATOM 10135 N N . ILE B 1 573 ? -7.414 26.719 5.977 1 92.75 573 ILE B N 1
ATOM 10136 C CA . ILE B 1 573 ? -8.266 25.797 5.223 1 92.75 573 ILE B CA 1
ATOM 10137 C C . ILE B 1 573 ? -8.336 26.234 3.762 1 92.75 573 ILE B C 1
ATOM 10139 O O . ILE B 1 573 ? -8.039 25.469 2.855 1 92.75 573 ILE B O 1
ATOM 10143 N N . LEU B 1 574 ? -8.656 27.516 3.543 1 88.81 574 LEU B N 1
ATOM 10144 C CA . LEU B 1 574 ? -8.703 28.141 2.227 1 88.81 574 LEU B CA 1
ATOM 10145 C C . LEU B 1 574 ? -7.844 29.406 2.193 1 88.81 574 LEU B C 1
ATOM 10147 O O . LEU B 1 574 ? -7.512 29.953 3.242 1 88.81 574 LEU B O 1
ATOM 10151 N N . GLU B 1 575 ? -7.57 29.75 1.005 1 87.5 575 GLU B N 1
ATOM 10152 C CA . GLU B 1 575 ? -6.922 31.047 0.868 1 87.5 575 GLU B CA 1
ATOM 10153 C C . GLU B 1 575 ? -7.875 32.188 1.244 1 87.5 575 GLU B C 1
ATOM 10155 O O . GLU B 1 575 ? -9.094 32.062 1.102 1 87.5 575 GLU B O 1
ATOM 10160 N N . ALA B 1 576 ? -7.293 33.25 1.631 1 86.19 576 ALA B N 1
ATOM 10161 C CA . ALA B 1 576 ? -8.062 34.375 2.158 1 86.19 576 ALA B CA 1
ATOM 10162 C C . ALA B 1 576 ? -9.086 34.875 1.144 1 86.19 576 ALA B C 1
ATOM 10164 O O . ALA B 1 576 ? -10.242 35.156 1.498 1 86.19 576 ALA B O 1
ATOM 10165 N N . ASN B 1 577 ? -8.648 34.969 -0.06 1 79.75 577 ASN B N 1
ATOM 10166 C CA . ASN B 1 577 ? -9.562 35.406 -1.098 1 79.75 577 ASN B CA 1
ATOM 10167 C C . ASN B 1 577 ? -10.75 34.469 -1.255 1 79.75 577 ASN B C 1
ATOM 10169 O O . ASN B 1 577 ? -11.883 34.906 -1.455 1 79.75 577 ASN B O 1
ATOM 10173 N N . ALA B 1 578 ? -10.5 33.281 -1.117 1 76.69 578 ALA B N 1
ATOM 10174 C CA . ALA B 1 578 ? -11.555 32.281 -1.258 1 76.69 578 ALA B CA 1
ATOM 10175 C C . ALA B 1 578 ? -12.516 32.344 -0.078 1 76.69 578 ALA B C 1
ATOM 10177 O O . ALA B 1 578 ? -13.719 32.125 -0.243 1 76.69 578 ALA B O 1
ATOM 10178 N N . VAL B 1 579 ? -12.062 32.594 1.047 1 73.75 579 VAL B N 1
ATOM 10179 C CA . VAL B 1 579 ? -12.891 32.688 2.242 1 73.75 579 VAL B CA 1
ATOM 10180 C C . VAL B 1 579 ? -13.906 33.812 2.08 1 73.75 579 VAL B C 1
ATOM 10182 O O . VAL B 1 579 ? -15.086 33.656 2.387 1 73.75 579 VAL B O 1
ATOM 10185 N N . ILE B 1 580 ? -13.445 34.906 1.584 1 73.5 580 ILE B N 1
ATOM 10186 C CA . ILE B 1 580 ? -14.289 36.094 1.441 1 73.5 580 ILE B CA 1
ATOM 10187 C C . ILE B 1 580 ? -15.328 35.875 0.349 1 73.5 580 ILE B C 1
ATOM 10189 O O . ILE B 1 580 ? -16.484 36.25 0.494 1 73.5 580 ILE B O 1
ATOM 10193 N N . MET B 1 581 ? -14.859 35.156 -0.633 1 68.12 581 MET B N 1
ATOM 10194 C CA . MET B 1 581 ? -15.789 34.875 -1.726 1 68.12 581 MET B CA 1
ATOM 10195 C C . MET B 1 581 ? -16.859 33.906 -1.283 1 68.12 581 MET B C 1
ATOM 10197 O O . MET B 1 581 ? -18.031 34.031 -1.659 1 68.12 581 MET B O 1
ATOM 10201 N N . GLU B 1 582 ? -16.5 33 -0.596 1 62.78 582 GLU B N 1
ATOM 10202 C CA . GLU B 1 582 ? -17.438 31.984 -0.095 1 62.78 582 GLU B CA 1
ATOM 10203 C C . GLU B 1 582 ? -18.484 32.625 0.826 1 62.78 582 GLU B C 1
ATOM 10205 O O . GLU B 1 582 ? -19.656 32.25 0.791 1 62.78 582 GLU B O 1
ATOM 10210 N N . ARG B 1 583 ? -18.062 33.531 1.491 1 61.66 583 ARG B N 1
ATOM 10211 C CA . ARG B 1 583 ? -18.938 34.156 2.479 1 61.66 583 ARG B CA 1
ATOM 10212 C C . ARG B 1 583 ? -19.797 35.25 1.84 1 61.66 583 ARG B C 1
ATOM 10214 O O . ARG B 1 583 ? -20.938 35.469 2.264 1 61.66 583 ARG B O 1
ATOM 10221 N N . SER B 1 584 ? -19.188 36 0.896 1 60.16 584 SER B N 1
ATOM 10222 C CA . SER B 1 584 ? -19.906 37.125 0.282 1 60.16 584 SER B CA 1
ATOM 10223 C C . SER B 1 584 ? -20.891 36.625 -0.766 1 60.16 584 SER B C 1
ATOM 10225 O O . SER B 1 584 ? -21.828 37.344 -1.127 1 60.16 584 SER B O 1
ATOM 10227 N N . GLY B 1 585 ? -20.969 35.281 -1.016 1 52.88 585 GLY B N 1
ATOM 10228 C CA . GLY B 1 585 ? -21.812 34.75 -2.062 1 52.88 585 GLY B CA 1
ATOM 10229 C C . GLY B 1 585 ? -21.609 35.406 -3.408 1 52.88 585 GLY B C 1
ATOM 10230 O O . GLY B 1 585 ? -22.234 35.031 -4.398 1 52.88 585 GLY B O 1
ATOM 10231 N N . GLN B 1 586 ? -21.062 36.75 -3.643 1 50.41 586 GLN B N 1
ATOM 10232 C CA . GLN B 1 586 ? -21.047 37.531 -4.879 1 50.41 586 GLN B CA 1
ATOM 10233 C C . GLN B 1 586 ? -19.672 37.5 -5.535 1 50.41 586 GLN B C 1
ATOM 10235 O O . GLN B 1 586 ? -18.656 37.656 -4.863 1 50.41 586 GLN B O 1
ATOM 10240 N N . PRO B 1 587 ? -19.719 36.969 -6.812 1 48.78 587 PRO B N 1
ATOM 10241 C CA . PRO B 1 587 ? -18.469 37.156 -7.562 1 48.78 587 PRO B CA 1
ATOM 10242 C C . PRO B 1 587 ? -18 38.625 -7.586 1 48.78 587 PRO B C 1
ATOM 10244 O O . PRO B 1 587 ? -18.828 39.531 -7.449 1 48.78 587 PRO B O 1
ATOM 10247 N N . PRO B 1 588 ? -16.719 38.875 -7.512 1 44.12 588 PRO B N 1
ATOM 10248 C CA . PRO B 1 588 ? -16.266 40.25 -7.586 1 44.12 588 PRO B CA 1
ATOM 10249 C C . PRO B 1 588 ? -16.953 41.031 -8.719 1 44.12 588 PRO B C 1
ATOM 10251 O O . PRO B 1 588 ? -16.938 40.594 -9.867 1 44.12 588 PRO B O 1
ATOM 10254 N N . SER B 1 589 ? -18.031 41.531 -8.562 1 40.41 589 SER B N 1
ATOM 10255 C CA . SER B 1 589 ? -18.453 42.438 -9.617 1 40.41 589 SER B CA 1
ATOM 10256 C C . SER B 1 589 ? -17.359 43.438 -9.93 1 40.41 589 SER B C 1
ATOM 10258 O O . SER B 1 589 ? -16.688 43.938 -9.031 1 40.41 589 SER B O 1
ATOM 10260 N N . LEU B 1 590 ? -16.938 43.469 -11.164 1 38.84 590 LEU B N 1
ATOM 10261 C CA . LEU B 1 590 ? -16 44.406 -11.773 1 38.84 590 LEU B CA 1
ATOM 10262 C C . LEU B 1 590 ? -16.328 45.844 -11.391 1 38.84 590 LEU B C 1
ATOM 10264 O O . LEU B 1 590 ? -15.781 46.781 -11.969 1 38.84 590 LEU B O 1
ATOM 10268 N N . ALA B 1 591 ? -17.469 46.188 -10.867 1 38.78 591 ALA B N 1
ATOM 10269 C CA . ALA B 1 591 ? -17.734 47.625 -10.875 1 38.78 591 ALA B CA 1
ATOM 10270 C C . ALA B 1 591 ? -16.656 48.375 -10.102 1 38.78 591 ALA B C 1
ATOM 10272 O O . ALA B 1 591 ? -16.188 47.906 -9.055 1 38.78 591 ALA B O 1
ATOM 10273 N N . CYS B 1 592 ? -16.031 49.438 -10.727 1 42.5 592 CYS B N 1
ATOM 10274 C CA . CYS B 1 592 ? -15.055 50.531 -10.68 1 42.5 592 CYS B CA 1
ATOM 10275 C C . CYS B 1 592 ? -15.188 51.312 -9.383 1 42.5 592 CYS B C 1
ATOM 10277 O O . CYS B 1 592 ? -14.688 52.438 -9.289 1 42.5 592 CYS B O 1
ATOM 10279 N N . ASP B 1 593 ? -16.078 50.969 -8.461 1 52.75 593 ASP B N 1
ATOM 10280 C CA . ASP B 1 593 ? -15.992 51.969 -7.391 1 52.75 593 ASP B CA 1
ATOM 10281 C C . ASP B 1 593 ? -14.781 51.719 -6.496 1 52.75 593 ASP B C 1
ATOM 10283 O O . ASP B 1 593 ? -14.625 50.594 -5.973 1 52.75 593 ASP B O 1
ATOM 10287 N N . SER B 1 594 ? -13.758 52.438 -6.613 1 56.16 594 SER B N 1
ATOM 10288 C CA . SER B 1 594 ? -12.469 52.469 -5.93 1 56.16 594 SER B CA 1
ATOM 10289 C C . SER B 1 594 ? -12.617 52.156 -4.449 1 56.16 594 SER B C 1
ATOM 10291 O O . SER B 1 594 ? -11.812 51.406 -3.895 1 56.16 594 SER B O 1
ATOM 10293 N N . VAL B 1 595 ? -13.672 52.531 -3.818 1 55.72 595 VAL B N 1
ATOM 10294 C CA . VAL B 1 595 ? -13.891 52.312 -2.395 1 55.72 595 VAL B CA 1
ATOM 10295 C C . VAL B 1 595 ? -14.25 50.844 -2.148 1 55.72 595 VAL B C 1
ATOM 10297 O O . VAL B 1 595 ? -13.766 50.219 -1.195 1 55.72 595 VAL B O 1
ATOM 10300 N N . LYS B 1 596 ? -14.961 50.344 -3.027 1 70.19 596 LYS B N 1
ATOM 10301 C CA . LYS B 1 596 ? -15.344 48.938 -2.902 1 70.19 596 LYS B CA 1
ATOM 10302 C C . LYS B 1 596 ? -14.141 48 -3.061 1 70.19 596 LYS B C 1
ATOM 10304 O O . LYS B 1 596 ? -14.031 47 -2.379 1 70.19 596 LYS B O 1
ATOM 10309 N N . SER B 1 597 ? -13.344 48.562 -3.895 1 77.5 597 SER B N 1
ATOM 10310 C CA . SER B 1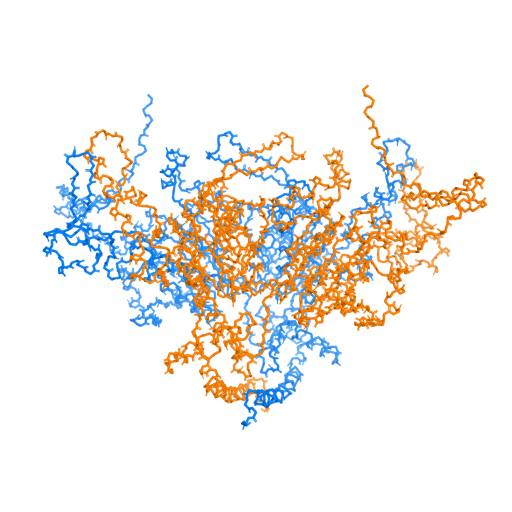 597 ? -12.125 47.812 -4.105 1 77.5 597 SER B CA 1
ATOM 10311 C C . SER B 1 597 ? -11.242 47.812 -2.861 1 77.5 597 SER B C 1
ATOM 10313 O O . SER B 1 597 ? -10.664 46.781 -2.492 1 77.5 597 SER B O 1
ATOM 10315 N N . ALA B 1 598 ? -11.164 48.938 -2.24 1 79.25 598 ALA B N 1
ATOM 10316 C CA . ALA B 1 598 ? -10.367 49.062 -1.021 1 79.25 598 ALA B CA 1
ATOM 10317 C C . ALA B 1 598 ? -10.938 48.188 0.088 1 79.25 598 ALA B C 1
ATOM 10319 O O . ALA B 1 598 ? -10.188 47.562 0.834 1 79.25 598 ALA B O 1
ATOM 10320 N N . PHE B 1 599 ? -12.141 48.094 0.125 1 79.62 599 PHE B N 1
ATOM 10321 C CA . PHE B 1 599 ? -12.789 47.312 1.163 1 79.62 599 PHE B CA 1
ATOM 10322 C C . PHE B 1 599 ? -12.625 45.812 0.892 1 79.62 599 PHE B C 1
ATOM 10324 O O . PHE B 1 599 ? -12.492 45.031 1.823 1 79.62 599 PHE B O 1
ATOM 10331 N N . LYS B 1 600 ? -12.711 45.5 -0.317 1 82.75 600 LYS B N 1
ATOM 10332 C CA . LYS B 1 600 ? -12.461 44.094 -0.666 1 82.75 600 LYS B CA 1
ATOM 10333 C C . LYS B 1 600 ? -11.055 43.688 -0.271 1 82.75 600 LYS B C 1
ATOM 10335 O O . LYS B 1 600 ? -10.859 42.594 0.292 1 82.75 600 LYS B O 1
ATOM 10340 N N . LYS B 1 601 ? -10.172 44.469 -0.599 1 87.06 601 LYS B N 1
ATOM 10341 C CA . LYS B 1 601 ? -8.789 44.188 -0.232 1 87.06 601 LYS B CA 1
ATOM 10342 C C . LYS B 1 601 ? -8.625 44.094 1.283 1 87.06 601 LYS B C 1
ATOM 10344 O O . LYS B 1 601 ? -7.867 43.281 1.786 1 87.06 601 LYS B O 1
ATOM 10349 N N . ALA B 1 602 ? -9.312 45 1.944 1 89.38 602 ALA B N 1
ATOM 10350 C CA . ALA B 1 602 ? -9.273 45 3.404 1 89.38 602 ALA B CA 1
ATOM 10351 C C . ALA B 1 602 ? -9.859 43.719 3.975 1 89.38 602 ALA B C 1
ATOM 10353 O O . ALA B 1 602 ? -9.336 43.156 4.941 1 89.38 602 ALA B O 1
ATOM 10354 N N . ALA B 1 603 ? -10.922 43.25 3.381 1 88.75 603 ALA B N 1
ATOM 10355 C CA . ALA B 1 603 ? -11.555 42.031 3.822 1 88.75 603 ALA B CA 1
ATOM 10356 C C . ALA B 1 603 ? -10.617 40.844 3.623 1 88.75 603 ALA B C 1
ATOM 10358 O O . ALA B 1 603 ? -10.531 39.938 4.484 1 88.75 603 ALA B O 1
ATOM 10359 N N . VAL B 1 604 ? -9.992 40.812 2.543 1 90.94 604 VAL B N 1
ATOM 10360 C CA . VAL B 1 604 ? -9.047 39.719 2.236 1 90.94 604 VAL B CA 1
ATOM 10361 C C . VAL B 1 604 ? -7.887 39.75 3.227 1 90.94 604 VAL B C 1
ATOM 10363 O O . VAL B 1 604 ? -7.438 38.719 3.703 1 90.94 604 VAL B O 1
ATOM 10366 N N . GLU B 1 605 ? -7.461 40.969 3.51 1 93.75 605 GLU B N 1
ATOM 10367 C CA . GLU B 1 605 ? -6.383 41.125 4.484 1 93.75 605 GLU B CA 1
ATOM 10368 C C . GLU B 1 605 ? -6.812 40.625 5.863 1 93.75 605 GLU B C 1
ATOM 10370 O O . GLU B 1 605 ? -6.031 39.969 6.566 1 93.75 605 GLU B O 1
ATOM 10375 N N . PHE B 1 606 ? -8 41 6.25 1 93.75 606 PHE B N 1
ATOM 10376 C CA . PHE B 1 606 ? -8.523 40.531 7.531 1 93.75 606 PHE B CA 1
ATOM 10377 C C . PHE B 1 606 ? -8.562 39.031 7.586 1 93.75 606 PHE B C 1
ATOM 10379 O O . PHE B 1 606 ? -8.164 38.406 8.586 1 93.75 606 PHE B O 1
ATOM 10386 N N . ALA B 1 607 ? -9.039 38.375 6.516 1 93.5 607 ALA B N 1
ATOM 10387 C CA . ALA B 1 607 ? -9.047 36.938 6.434 1 93.5 607 ALA B CA 1
ATOM 10388 C C . ALA B 1 607 ? -7.633 36.375 6.508 1 93.5 607 ALA B C 1
ATOM 10390 O O . ALA B 1 607 ? -7.398 35.344 7.16 1 93.5 607 ALA B O 1
ATOM 10391 N N . ASP B 1 608 ? -6.73 36.969 5.863 1 95.69 608 ASP B N 1
ATOM 10392 C CA . ASP B 1 608 ? -5.332 36.562 5.844 1 95.69 608 ASP B CA 1
ATOM 10393 C C . ASP B 1 608 ? -4.738 36.562 7.25 1 95.69 608 ASP B C 1
ATOM 10395 O O . ASP B 1 608 ? -3.887 35.719 7.566 1 95.69 608 ASP B O 1
ATOM 10399 N N . MET B 1 609 ? -5.148 37.5 8.078 1 96.56 609 MET B N 1
ATOM 10400 C CA . MET B 1 609 ? -4.637 37.656 9.438 1 96.56 609 MET B CA 1
ATOM 10401 C C . MET B 1 609 ? -4.965 36.406 10.273 1 96.56 609 MET B C 1
ATOM 10403 O O . MET B 1 609 ? -4.336 36.156 11.305 1 96.56 609 MET B O 1
ATOM 10407 N N . HIS B 1 610 ? -5.969 35.625 9.852 1 96.44 610 HIS B N 1
ATOM 10408 C CA . HIS B 1 610 ? -6.344 34.406 10.539 1 96.44 610 HIS B CA 1
ATOM 10409 C C . HIS B 1 610 ? -5.445 33.219 10.125 1 96.44 610 HIS B C 1
ATOM 10411 O O . HIS B 1 610 ? -5.5 32.156 10.719 1 96.44 610 HIS B O 1
ATOM 10417 N N . ASP B 1 611 ? -4.609 33.406 9.078 1 96.88 611 ASP B N 1
ATOM 10418 C CA . ASP B 1 611 ? -3.797 32.344 8.516 1 96.88 611 ASP B CA 1
ATOM 10419 C C . ASP B 1 611 ? -2.33 32.5 8.914 1 96.88 611 ASP B C 1
ATOM 10421 O O . ASP B 1 611 ? -1.483 31.703 8.492 1 96.88 611 ASP B O 1
ATOM 10425 N N . ARG B 1 612 ? -2.002 33.469 9.703 1 97.69 612 ARG B N 1
ATOM 10426 C CA . ARG B 1 612 ? -0.616 33.75 10.047 1 97.69 612 ARG B CA 1
ATOM 10427 C C . ARG B 1 612 ? -0.148 32.906 11.219 1 97.69 612 ARG B C 1
ATOM 10429 O O . ARG B 1 612 ? -0.955 32.25 11.875 1 97.69 612 ARG B O 1
ATOM 10436 N N . TRP B 1 613 ? 1.188 32.875 11.5 1 97.19 613 TRP B N 1
ATOM 10437 C CA . TRP B 1 613 ? 1.811 31.938 12.43 1 97.19 613 TRP B CA 1
ATOM 10438 C C . TRP B 1 613 ? 1.326 32.188 13.859 1 97.19 613 TRP B C 1
ATOM 10440 O O . TRP B 1 613 ? 1.272 31.25 14.672 1 97.19 613 TRP B O 1
ATOM 10450 N N . GLN B 1 614 ? 0.912 33.438 14.164 1 96.88 614 GLN B N 1
ATOM 10451 C CA . GLN B 1 614 ? 0.469 33.75 15.516 1 96.88 614 GLN B CA 1
ATOM 10452 C C . GLN B 1 614 ? -0.759 32.938 15.898 1 96.88 614 GLN B C 1
ATOM 10454 O O . GLN B 1 614 ? -0.863 32.469 17.031 1 96.88 614 GLN B O 1
ATOM 10459 N N . ARG B 1 615 ? -1.674 32.844 14.977 1 96.44 615 ARG B N 1
ATOM 10460 C CA . ARG B 1 615 ? -2.838 32 15.242 1 96.44 615 ARG B CA 1
ATOM 10461 C C . ARG B 1 615 ? -2.455 30.531 15.289 1 96.44 615 ARG B C 1
ATOM 10463 O O . ARG B 1 615 ? -2.943 29.781 16.141 1 96.44 615 ARG B O 1
ATOM 10470 N N . MET B 1 616 ? -1.605 30.062 14.328 1 97.62 616 MET B N 1
ATOM 10471 C CA . MET B 1 616 ? -1.163 28.672 14.297 1 97.62 616 MET B CA 1
ATOM 10472 C C . MET B 1 616 ? -0.565 28.25 15.641 1 97.62 616 MET B C 1
ATOM 10474 O O . MET B 1 616 ? -0.859 27.172 16.156 1 97.62 616 MET B O 1
ATOM 10478 N N . GLU B 1 617 ? 0.267 29.141 16.141 1 96.56 617 GLU B N 1
ATOM 10479 C CA . GLU B 1 617 ? 0.895 28.875 17.438 1 96.56 617 GLU B CA 1
ATOM 10480 C C . GLU B 1 617 ? -0.135 28.891 18.562 1 96.56 617 GLU B C 1
ATOM 10482 O O . GLU B 1 617 ? -0.098 28.031 19.453 1 96.56 617 GLU B O 1
ATOM 10487 N N . ALA B 1 618 ? -1.039 29.828 18.516 1 95.56 618 ALA B N 1
ATOM 10488 C CA . ALA B 1 618 ? -2.031 30.016 19.562 1 95.56 618 ALA B CA 1
ATOM 10489 C C . ALA B 1 618 ? -2.916 28.781 19.703 1 95.56 618 ALA B C 1
ATOM 10491 O O . ALA B 1 618 ? -3.312 28.406 20.828 1 95.56 618 ALA B O 1
ATOM 10492 N N . VAL B 1 619 ? -3.258 28.156 18.609 1 95.75 619 VAL B N 1
ATOM 10493 C CA . VAL B 1 619 ? -4.172 27.031 18.656 1 95.75 619 VAL B CA 1
ATOM 10494 C C . VAL B 1 619 ? -3.373 25.719 18.734 1 95.75 619 VAL B C 1
ATOM 10496 O O . VAL B 1 619 ? -3.951 24.641 18.766 1 95.75 619 VAL B O 1
ATOM 10499 N N . GLY B 1 620 ? -2.023 25.75 18.672 1 95.75 620 GLY B N 1
ATOM 10500 C CA . GLY B 1 620 ? -1.166 24.578 18.844 1 95.75 620 GLY B CA 1
ATOM 10501 C C . GLY B 1 620 ? -0.96 23.797 17.562 1 95.75 620 GLY B C 1
ATOM 10502 O O . GLY B 1 620 ? -0.658 22.609 17.594 1 95.75 620 GLY B O 1
ATOM 10503 N N . ALA B 1 621 ? -1.119 24.453 16.406 1 97.38 621 ALA B N 1
ATOM 10504 C CA . ALA B 1 621 ? -1.03 23.766 15.125 1 97.38 621 ALA B CA 1
ATOM 10505 C C . ALA B 1 621 ? 0.424 23.578 14.711 1 97.38 621 ALA B C 1
ATOM 10507 O O . ALA B 1 621 ? 0.726 22.734 13.859 1 97.38 621 ALA B O 1
ATOM 10508 N N . ILE B 1 622 ? 1.316 24.328 15.297 1 98.06 622 ILE B N 1
ATOM 10509 C CA . ILE B 1 622 ? 2.736 24.219 14.984 1 98.06 622 ILE B CA 1
ATOM 10510 C C . ILE B 1 622 ? 3.537 24.062 16.281 1 98.06 622 ILE B C 1
ATOM 10512 O O . ILE B 1 622 ? 3.129 24.547 17.328 1 98.06 622 ILE B O 1
ATOM 10516 N N . ARG B 1 623 ? 4.625 23.375 16.156 1 96.12 623 ARG B N 1
ATOM 10517 C CA . ARG B 1 623 ? 5.508 23.156 17.297 1 96.12 623 ARG B CA 1
ATOM 10518 C C . ARG B 1 623 ? 6.297 24.422 17.625 1 96.12 623 ARG B C 1
ATOM 10520 O O . ARG B 1 623 ? 6.52 24.734 18.797 1 96.12 623 ARG B O 1
ATOM 10527 N N . GLN B 1 624 ? 6.73 25.109 16.609 1 96.25 624 GLN B N 1
ATOM 10528 C CA . GLN B 1 624 ? 7.48 26.344 16.812 1 96.25 624 GLN B CA 1
ATOM 10529 C C . GLN B 1 624 ? 7.586 27.141 15.523 1 96.25 624 GLN B C 1
ATOM 10531 O O . GLN B 1 624 ? 7.332 26.609 14.438 1 96.25 624 GLN B O 1
ATOM 10536 N N . VAL B 1 625 ? 7.84 28.406 15.688 1 97.75 625 VAL B N 1
ATOM 10537 C CA . VAL B 1 625 ? 8.086 29.312 14.57 1 97.75 625 VAL B CA 1
ATOM 10538 C C . VAL B 1 625 ? 9.594 29.453 14.344 1 97.75 625 VAL B C 1
ATOM 10540 O O . VAL B 1 625 ? 10.359 29.531 15.305 1 97.75 625 VAL B O 1
ATOM 10543 N N . VAL B 1 626 ? 9.992 29.375 13.094 1 97.31 626 VAL B N 1
ATOM 10544 C CA . VAL B 1 626 ? 11.406 29.469 12.742 1 97.31 626 VAL B CA 1
ATOM 10545 C C . VAL B 1 626 ? 11.578 30.391 11.539 1 97.31 626 VAL B C 1
ATOM 10547 O O . VAL B 1 626 ? 10.641 30.594 10.758 1 97.31 626 VAL B O 1
ATOM 10550 N N . THR B 1 627 ? 12.727 31.094 11.5 1 97.56 627 THR B N 1
ATOM 10551 C CA . THR B 1 627 ? 13.062 31.812 10.281 1 97.56 627 THR B CA 1
ATOM 10552 C C . THR B 1 627 ? 13.867 30.938 9.336 1 97.56 627 THR B C 1
ATOM 10554 O O . THR B 1 627 ? 14.5 29.969 9.766 1 97.56 627 THR B O 1
ATOM 10557 N N . LEU B 1 628 ? 13.805 31.25 8.039 1 98.06 628 LEU B N 1
ATOM 10558 C CA . LEU B 1 628 ? 14.594 30.516 7.059 1 98.06 628 LEU B CA 1
ATOM 10559 C C . LEU B 1 628 ? 16.062 30.453 7.473 1 98.06 628 LEU B C 1
ATOM 10561 O O . LEU B 1 628 ? 16.703 29.406 7.371 1 98.06 628 LEU B O 1
ATOM 10565 N N . ARG B 1 629 ? 16.562 31.5 8.062 1 97.12 629 ARG B N 1
ATOM 10566 C CA . ARG B 1 629 ? 17.969 31.656 8.453 1 97.12 629 ARG B CA 1
ATOM 10567 C C . ARG B 1 629 ? 18.328 30.656 9.539 1 97.12 629 ARG B C 1
ATOM 10569 O O . ARG B 1 629 ? 19.422 30.062 9.508 1 97.12 629 ARG B O 1
ATOM 10576 N N . GLU B 1 630 ? 17.422 30.375 10.453 1 96.75 630 GLU B N 1
ATOM 10577 C CA . GLU B 1 630 ? 17.734 29.547 11.609 1 96.75 630 GLU B CA 1
ATOM 10578 C C . GLU B 1 630 ? 17.266 28.109 11.383 1 96.75 630 GLU B C 1
ATOM 10580 O O . GLU B 1 630 ? 17.5 27.234 12.227 1 96.75 630 GLU B O 1
ATOM 10585 N N . SER B 1 631 ? 16.672 27.797 10.273 1 98 631 SER B N 1
ATOM 10586 C CA . SER B 1 631 ? 16 26.516 10.031 1 98 631 SER B CA 1
ATOM 10587 C C . SER B 1 631 ? 16.969 25.359 10.156 1 98 631 SER B C 1
ATOM 10589 O O . SER B 1 631 ? 16.656 24.344 10.789 1 98 631 SER B O 1
ATOM 10591 N N . ARG B 1 632 ? 18.203 25.453 9.594 1 97.88 632 ARG B N 1
ATOM 10592 C CA . ARG B 1 632 ? 19.203 24.375 9.633 1 97.88 632 ARG B CA 1
ATOM 10593 C C . ARG B 1 632 ? 19.484 23.953 11.07 1 97.88 632 ARG B C 1
ATOM 10595 O O . ARG B 1 632 ? 19.453 22.766 11.391 1 97.88 632 ARG B O 1
ATOM 10602 N N . ASP B 1 633 ? 19.719 24.938 11.938 1 96.62 633 ASP B N 1
ATOM 10603 C CA . ASP B 1 633 ? 20.047 24.672 13.336 1 96.62 633 ASP B CA 1
ATOM 10604 C C . ASP B 1 633 ? 18.859 24.062 14.07 1 96.62 633 ASP B C 1
ATOM 10606 O O . ASP B 1 633 ? 19.031 23.094 14.828 1 96.62 633 ASP B O 1
ATOM 10610 N N . VAL B 1 634 ? 17.703 24.578 13.875 1 97.06 634 VAL B N 1
ATOM 10611 C CA . VAL B 1 634 ? 16.484 24.109 14.555 1 97.06 634 VAL B CA 1
ATOM 10612 C C . VAL B 1 634 ? 16.188 22.672 14.148 1 97.06 634 VAL B C 1
ATOM 10614 O O . VAL B 1 634 ? 15.867 21.828 14.992 1 97.06 634 VAL B O 1
ATOM 10617 N N . PHE B 1 635 ? 16.297 22.375 12.82 1 98 635 PHE B N 1
ATOM 10618 C CA . PHE B 1 635 ? 16.016 21.031 12.336 1 98 635 PHE B CA 1
ATOM 10619 C C . PHE B 1 635 ? 17 20.031 12.938 1 98 635 PHE B C 1
ATOM 10621 O O . PHE B 1 635 ? 16.609 18.938 13.359 1 98 635 PHE B O 1
ATOM 10628 N N . TRP B 1 636 ? 18.25 20.422 13.008 1 96.31 636 TRP B N 1
ATOM 10629 C CA . TRP B 1 636 ? 19.281 19.562 13.555 1 96.31 636 TRP B CA 1
ATOM 10630 C C . TRP B 1 636 ? 18.984 19.203 15.008 1 96.31 636 TRP B C 1
ATOM 10632 O O . TRP B 1 636 ? 18.984 18.031 15.383 1 96.31 636 TRP B O 1
ATOM 10642 N N . LYS B 1 637 ? 18.703 20.219 15.812 1 94.44 637 LYS B N 1
ATOM 10643 C CA . LYS B 1 637 ? 18.453 20.016 17.234 1 94.44 637 LYS B CA 1
ATOM 10644 C C . LYS B 1 637 ? 17.203 19.172 17.469 1 94.44 637 LYS B C 1
ATOM 10646 O O . LYS B 1 637 ? 17.188 18.297 18.328 1 94.44 637 LYS B O 1
ATOM 10651 N N . MET B 1 638 ? 16.188 19.391 16.656 1 96.19 638 MET B N 1
ATOM 10652 C CA . MET B 1 638 ? 14.93 18.656 16.797 1 96.19 638 MET B CA 1
ATOM 10653 C C . MET B 1 638 ? 15.094 17.203 16.422 1 96.19 638 MET B C 1
ATOM 10655 O O . MET B 1 638 ? 14.648 16.297 17.141 1 96.19 638 MET B O 1
ATOM 10659 N N . LEU B 1 639 ? 15.711 16.938 15.258 1 97.25 639 LEU B N 1
ATOM 10660 C CA . LEU B 1 639 ? 15.883 15.57 14.789 1 97.25 639 LEU B CA 1
ATOM 10661 C C . LEU B 1 639 ? 16.766 14.781 15.75 1 97.25 639 LEU B C 1
ATOM 10663 O O . LEU B 1 639 ? 16.484 13.617 16.047 1 97.25 639 LEU B O 1
ATOM 10667 N N . ARG B 1 640 ? 17.828 15.43 16.234 1 94.44 640 ARG B N 1
ATOM 10668 C CA . ARG B 1 640 ? 18.703 14.758 17.188 1 94.44 640 ARG B CA 1
ATOM 10669 C C . ARG B 1 640 ? 17.922 14.336 18.422 1 94.44 640 ARG B C 1
ATOM 10671 O O . ARG B 1 640 ? 18 13.172 18.844 1 94.44 640 ARG B O 1
ATOM 10678 N N . ARG B 1 641 ? 17.219 15.242 18.969 1 93.12 641 ARG B N 1
ATOM 10679 C CA . ARG B 1 641 ? 16.469 14.961 20.188 1 93.12 641 ARG B CA 1
ATOM 10680 C C . ARG B 1 641 ? 15.422 13.867 19.969 1 93.12 641 ARG B C 1
ATOM 10682 O O . ARG B 1 641 ? 15.32 12.93 20.75 1 93.12 641 ARG B O 1
ATOM 10689 N N . GLU B 1 642 ? 14.633 13.984 18.906 1 96.19 642 GLU B N 1
ATOM 10690 C CA . GLU B 1 642 ? 13.531 13.062 18.641 1 96.19 642 GLU B CA 1
ATOM 10691 C C . GLU B 1 642 ? 14.047 11.672 18.281 1 96.19 642 GLU B C 1
ATOM 10693 O O . GLU B 1 642 ? 13.414 10.664 18.609 1 96.19 642 GLU B O 1
ATOM 10698 N N . MET B 1 643 ? 15.164 11.586 17.562 1 96.94 643 MET B N 1
ATOM 10699 C CA . MET B 1 643 ? 15.742 10.289 17.234 1 96.94 643 MET B CA 1
ATOM 10700 C C . MET B 1 643 ? 16.219 9.57 18.484 1 96.94 643 MET B C 1
ATOM 10702 O O . MET B 1 643 ? 16.047 8.352 18.609 1 96.94 643 MET B O 1
ATOM 10706 N N . ILE B 1 644 ? 16.844 10.312 19.406 1 94.56 644 ILE B N 1
ATOM 10707 C CA . ILE B 1 644 ? 17.297 9.734 20.656 1 94.56 644 ILE B CA 1
ATOM 10708 C C . ILE B 1 644 ? 16.094 9.242 21.453 1 94.56 644 ILE B C 1
ATOM 10710 O O . ILE B 1 644 ? 16.109 8.141 22.016 1 94.56 644 ILE B O 1
ATOM 10714 N N . ARG B 1 645 ? 15.047 10.047 21.484 1 95.25 645 ARG B N 1
ATOM 10715 C CA . ARG B 1 645 ? 13.812 9.688 22.172 1 95.25 645 ARG B CA 1
ATOM 10716 C C . ARG B 1 645 ? 13.25 8.375 21.625 1 95.25 645 ARG B C 1
ATOM 10718 O O . ARG B 1 645 ? 12.875 7.488 22.391 1 95.25 645 ARG B O 1
ATOM 10725 N N . ILE B 1 646 ? 13.195 8.242 20.344 1 96.69 646 ILE B N 1
ATOM 10726 C CA . ILE B 1 646 ? 12.641 7.062 19.688 1 96.69 646 ILE B CA 1
ATOM 10727 C C . ILE B 1 646 ? 13.523 5.848 19.984 1 96.69 646 ILE B C 1
ATOM 10729 O O . ILE B 1 646 ? 13.016 4.75 20.203 1 96.69 646 ILE B O 1
ATOM 10733 N N . GLU B 1 647 ? 14.844 6.082 19.984 1 95.69 647 GLU B N 1
ATOM 10734 C CA . GLU B 1 647 ? 15.75 4.977 20.266 1 95.69 647 GLU B CA 1
ATOM 10735 C C . GLU B 1 647 ? 15.586 4.496 21.719 1 95.69 647 GLU B C 1
ATOM 10737 O O . GLU B 1 647 ? 15.688 3.299 21.984 1 95.69 647 GLU B O 1
ATOM 10742 N N . LEU B 1 648 ? 15.359 5.43 22.625 1 95.19 648 LEU B N 1
ATOM 10743 C CA . LEU B 1 648 ? 15.078 5.051 24 1 95.19 648 LEU B CA 1
ATOM 10744 C C . LEU B 1 648 ? 13.805 4.211 24.094 1 95.19 648 LEU B C 1
ATOM 10746 O O . LEU B 1 648 ? 13.766 3.213 24.812 1 95.19 648 LEU B O 1
ATOM 10750 N N . ALA B 1 649 ? 12.812 4.617 23.344 1 96.19 649 ALA B N 1
ATOM 10751 C CA . ALA B 1 649 ? 11.562 3.861 23.297 1 96.19 649 ALA B CA 1
ATOM 10752 C C . ALA B 1 649 ? 11.789 2.459 22.75 1 96.19 649 ALA B C 1
ATOM 10754 O O . ALA B 1 649 ? 11.188 1.492 23.219 1 96.19 649 ALA B O 1
ATOM 10755 N N . ARG B 1 650 ? 12.625 2.346 21.766 1 95.25 650 ARG B N 1
ATOM 10756 C CA . ARG B 1 650 ? 12.93 1.053 21.156 1 95.25 650 ARG B CA 1
ATOM 10757 C C . ARG B 1 650 ? 13.656 0.143 22.141 1 95.25 650 ARG B C 1
ATOM 10759 O O . ARG B 1 650 ? 13.453 -1.073 22.141 1 95.25 650 ARG B O 1
ATOM 10766 N N . ARG B 1 651 ? 14.484 0.709 22.938 1 92.94 651 ARG B N 1
ATOM 10767 C CA . ARG B 1 651 ? 15.188 -0.068 23.953 1 92.94 651 ARG B CA 1
ATOM 10768 C C . ARG B 1 651 ? 14.211 -0.61 24.984 1 92.94 651 ARG B C 1
ATOM 10770 O O . ARG B 1 651 ? 14.383 -1.729 25.484 1 92.94 651 ARG B O 1
ATOM 10777 N N . PHE B 1 652 ? 13.289 0.208 25.297 1 94 652 PHE B N 1
ATOM 10778 C CA . PHE B 1 652 ? 12.219 -0.271 26.172 1 94 652 PHE B CA 1
ATOM 10779 C C . PHE B 1 652 ? 11.445 -1.395 25.5 1 94 652 PHE B C 1
ATOM 10781 O O . PHE B 1 652 ? 11.164 -2.424 26.109 1 94 652 PHE B O 1
ATOM 10788 N N . GLN B 1 653 ? 11.141 -1.242 24.219 1 93.12 653 GLN B N 1
ATOM 10789 C CA . GLN B 1 653 ? 10.367 -2.205 23.438 1 93.12 653 GLN B CA 1
ATOM 10790 C C . GLN B 1 653 ? 11.094 -3.545 23.359 1 93.12 653 GLN B C 1
ATOM 10792 O O . GLN B 1 653 ? 10.453 -4.602 23.359 1 93.12 653 GLN B O 1
ATOM 10797 N N . THR B 1 654 ? 12.383 -3.549 23.234 1 90.62 654 THR B N 1
ATOM 10798 C CA . THR B 1 654 ? 13.164 -4.766 23.031 1 90.62 654 THR B CA 1
ATOM 10799 C C . THR B 1 654 ? 13.5 -5.43 24.359 1 90.62 654 THR B C 1
ATOM 10801 O O . THR B 1 654 ? 14.062 -6.523 24.391 1 90.62 654 THR B O 1
ATOM 10804 N N . SER B 1 655 ? 13.219 -4.773 25.469 1 92.31 655 SER B N 1
ATOM 10805 C CA . SER B 1 655 ? 13.375 -5.387 26.781 1 92.31 655 SER B CA 1
ATOM 10806 C C . SER B 1 655 ? 12.32 -6.457 27.016 1 92.31 655 SER B C 1
ATOM 10808 O O . SER B 1 655 ? 11.336 -6.543 26.266 1 92.31 655 SER B O 1
ATOM 10810 N N . PRO B 1 656 ? 12.641 -7.391 27.922 1 91.75 656 PRO B N 1
ATOM 10811 C CA . PRO B 1 656 ? 11.672 -8.461 28.156 1 91.75 656 PRO B CA 1
ATOM 10812 C C . PRO B 1 656 ? 10.422 -7.973 28.906 1 91.75 656 PRO B C 1
ATOM 10814 O O . PRO B 1 656 ? 10.125 -8.453 30 1 91.75 656 PRO B O 1
ATOM 10817 N N . VAL B 1 657 ? 9.727 -7.102 28.281 1 91.69 657 VAL B N 1
ATOM 10818 C CA . VAL B 1 657 ? 8.453 -6.594 28.781 1 91.69 657 VAL B CA 1
ATOM 10819 C C . VAL B 1 657 ? 7.301 -7.379 28.156 1 91.69 657 VAL B C 1
ATOM 10821 O O . VAL B 1 657 ? 7.336 -7.707 26.969 1 91.69 657 VAL B O 1
ATOM 10824 N N . PHE B 1 658 ? 6.359 -7.816 29.031 1 89.38 658 PHE B N 1
ATOM 10825 C CA . PHE B 1 658 ? 5.23 -8.617 28.578 1 89.38 658 PHE B CA 1
ATOM 10826 C C . PHE B 1 658 ? 3.912 -7.914 28.875 1 89.38 658 PHE B C 1
ATOM 10828 O O . PHE B 1 658 ? 3.668 -7.516 30.016 1 89.38 658 PHE B O 1
ATOM 10835 N N . PRO B 1 659 ? 2.934 -7.809 27.969 1 89.69 659 PRO B N 1
ATOM 10836 C CA . PRO B 1 659 ? 3.135 -8.086 26.547 1 89.69 659 PRO B CA 1
ATOM 10837 C C . PRO B 1 659 ? 4.078 -7.094 25.875 1 89.69 659 PRO B C 1
ATOM 10839 O O . PRO B 1 659 ? 4.246 -5.973 26.359 1 89.69 659 PRO B O 1
ATOM 10842 N N . THR B 1 660 ? 4.781 -7.551 24.812 1 90.69 660 THR B N 1
ATOM 10843 C CA . THR B 1 660 ? 5.703 -6.668 24.109 1 90.69 660 THR B CA 1
ATOM 10844 C C . THR B 1 660 ? 4.977 -5.426 23.594 1 90.69 660 THR B C 1
ATOM 10846 O O . THR B 1 660 ? 4.008 -5.531 22.844 1 90.69 660 THR B O 1
ATOM 10849 N N . PRO B 1 661 ? 5.43 -4.277 24.016 1 92.81 661 PRO B N 1
ATOM 10850 C CA . PRO B 1 661 ? 4.742 -3.057 23.578 1 92.81 661 PRO B CA 1
ATOM 10851 C C . PRO B 1 661 ? 5.02 -2.701 22.125 1 92.81 661 PRO B C 1
ATOM 10853 O O . PRO B 1 661 ? 6.109 -2.975 21.625 1 92.81 661 PRO B O 1
ATOM 10856 N N . SER B 1 662 ? 4.008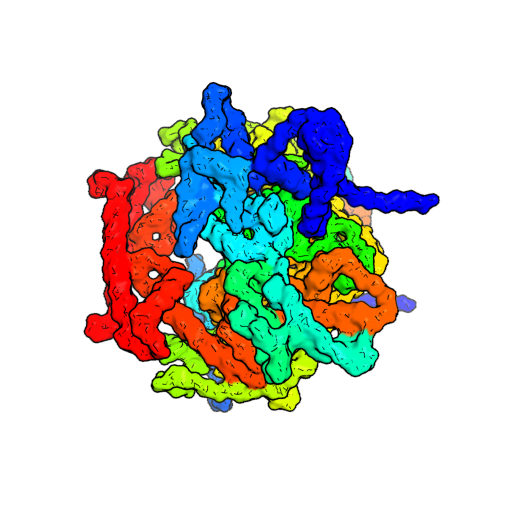 -2.104 21.469 1 90.31 662 SER B N 1
ATOM 10857 C CA . SER B 1 662 ? 4.246 -1.467 20.188 1 90.31 662 SER B CA 1
ATOM 10858 C C . SER B 1 662 ? 5.113 -0.221 20.328 1 90.31 662 SER B C 1
ATOM 10860 O O . SER B 1 662 ? 5.352 0.245 21.453 1 90.31 662 SER B O 1
ATOM 10862 N N . LEU B 1 663 ? 5.598 0.282 19.25 1 91.38 663 LEU B N 1
ATOM 10863 C CA . LEU B 1 663 ? 6.395 1.503 19.312 1 91.38 663 LEU B CA 1
ATOM 10864 C C . LEU B 1 663 ? 5.582 2.65 19.906 1 91.38 663 LEU B C 1
ATOM 10866 O O . LEU B 1 663 ? 6.102 3.441 20.688 1 91.38 663 LEU B O 1
ATOM 10870 N N . GLY B 1 664 ? 4.336 2.713 19.469 1 90.25 664 GLY B N 1
ATOM 10871 C CA . GLY B 1 664 ? 3.467 3.738 20.031 1 90.25 664 GLY B CA 1
ATOM 10872 C C . GLY B 1 664 ? 3.301 3.629 21.531 1 90.25 664 GLY B C 1
ATOM 10873 O O . GLY B 1 664 ? 3.357 4.633 22.25 1 90.25 664 GLY B O 1
ATOM 10874 N N . GLU B 1 665 ? 3.182 2.465 22.031 1 92 665 GLU B N 1
ATOM 10875 C CA . GLU B 1 665 ? 3.043 2.229 23.469 1 92 665 GLU B CA 1
ATOM 10876 C C . GLU B 1 665 ? 4.344 2.529 24.203 1 92 665 GLU B C 1
ATOM 10878 O O . GLU B 1 665 ? 4.324 3.057 25.328 1 92 665 GLU B O 1
ATOM 10883 N N . ALA B 1 666 ? 5.391 2.152 23.562 1 95.88 666 ALA B N 1
ATOM 10884 C CA . ALA B 1 666 ? 6.699 2.422 24.156 1 95.88 666 ALA B CA 1
ATOM 10885 C C . ALA B 1 666 ? 6.945 3.924 24.266 1 95.88 666 ALA B C 1
ATOM 10887 O O . ALA B 1 666 ? 7.484 4.391 25.281 1 95.88 666 ALA B O 1
ATOM 10888 N N . LEU B 1 667 ? 6.57 4.645 23.266 1 95.94 667 LEU B N 1
ATOM 10889 C CA . LEU B 1 667 ? 6.73 6.094 23.281 1 95.94 667 LEU B CA 1
ATOM 10890 C C . LEU B 1 667 ? 5.848 6.73 24.359 1 95.94 667 LEU B C 1
ATOM 10892 O O . LEU B 1 667 ? 6.266 7.668 25.031 1 95.94 667 LEU B O 1
ATOM 10896 N N . GLU B 1 668 ? 4.68 6.25 24.469 1 93.56 668 GLU B N 1
ATOM 10897 C CA . GLU B 1 668 ? 3.785 6.746 25.516 1 93.56 668 GLU B CA 1
ATOM 10898 C C . GLU B 1 668 ? 4.367 6.504 26.906 1 93.56 668 GLU B C 1
ATOM 10900 O O . GLU B 1 668 ? 4.289 7.371 27.781 1 93.56 668 GLU B O 1
ATOM 10905 N N . TRP B 1 669 ? 4.859 5.305 27.062 1 94.81 669 TRP B N 1
ATOM 10906 C CA . TRP B 1 669 ? 5.496 4.973 28.328 1 94.81 669 TRP B CA 1
ATOM 10907 C C . TRP B 1 669 ? 6.66 5.918 28.625 1 94.81 669 TRP B C 1
ATOM 10909 O O . TRP B 1 669 ? 6.785 6.434 29.734 1 94.81 669 TRP B O 1
ATOM 10919 N N . LEU B 1 670 ? 7.473 6.109 27.656 1 95.25 670 LEU B N 1
ATOM 10920 C CA . LEU B 1 670 ? 8.641 6.969 27.797 1 95.25 670 LEU B CA 1
ATOM 10921 C C . LEU B 1 670 ? 8.234 8.398 28.125 1 95.25 670 LEU B C 1
ATOM 10923 O O . LEU B 1 670 ? 8.805 9.023 29.031 1 95.25 670 LEU B O 1
ATOM 10927 N N . ASP B 1 671 ? 7.27 8.93 27.422 1 94.25 671 ASP B N 1
ATOM 10928 C CA . ASP B 1 671 ? 6.816 10.297 27.625 1 94.25 671 ASP B CA 1
ATOM 10929 C C . ASP B 1 671 ? 6.195 10.477 29.016 1 94.25 671 ASP B C 1
ATOM 10931 O O . ASP B 1 671 ? 6.367 11.523 29.641 1 94.25 671 ASP B O 1
ATOM 10935 N N . ALA B 1 672 ? 5.52 9.516 29.453 1 93.62 672 ALA B N 1
ATOM 10936 C CA . ALA B 1 672 ? 4.953 9.562 30.797 1 93.62 672 ALA B CA 1
ATOM 10937 C C . ALA B 1 672 ? 6.051 9.625 31.859 1 93.62 672 ALA B C 1
ATOM 10939 O O . ALA B 1 672 ? 5.934 10.359 32.844 1 93.62 672 ALA B O 1
ATOM 10940 N N . LYS B 1 673 ? 7.07 8.883 31.656 1 92.69 673 LYS B N 1
ATOM 10941 C CA . LYS B 1 673 ? 8.188 8.883 32.594 1 92.69 673 LYS B CA 1
ATOM 10942 C C . LYS B 1 673 ? 8.93 10.219 32.562 1 92.69 673 LYS B C 1
ATOM 10944 O O . LYS B 1 673 ? 9.359 10.711 33.625 1 92.69 673 LYS B O 1
ATOM 10949 N N . ILE B 1 674 ? 9.102 10.719 31.438 1 90.38 674 ILE B N 1
ATOM 10950 C CA . ILE B 1 674 ? 9.797 11.992 31.297 1 90.38 674 ILE B CA 1
ATOM 10951 C C . ILE B 1 674 ? 9.031 13.086 32.031 1 90.38 674 ILE B C 1
ATOM 10953 O O . ILE B 1 674 ? 9.641 13.922 32.719 1 90.38 674 ILE B O 1
ATOM 10957 N N . VAL B 1 675 ? 7.758 13.062 31.938 1 87.44 675 VAL B N 1
ATOM 10958 C CA . VAL B 1 675 ? 6.922 14.055 32.594 1 87.44 675 VAL B CA 1
ATOM 10959 C C . VAL B 1 675 ? 6.918 13.805 34.125 1 87.44 675 VAL B C 1
ATOM 10961 O O . VAL B 1 675 ? 7.109 14.727 34.906 1 87.44 675 VAL B O 1
ATOM 10964 N N . GLU B 1 676 ? 6.73 12.633 34.469 1 86.25 676 GLU B N 1
ATOM 10965 C CA . GLU B 1 676 ? 6.637 12.242 35.875 1 86.25 676 GLU B CA 1
ATOM 10966 C C . GLU B 1 676 ? 7.918 12.586 36.625 1 86.25 676 GLU B C 1
ATOM 10968 O O . GLU B 1 676 ? 7.863 13.055 37.781 1 86.25 676 GLU B O 1
ATOM 10973 N N . LYS B 1 677 ? 8.969 12.43 35.938 1 83.75 677 LYS B N 1
ATOM 10974 C CA . LYS B 1 677 ? 10.258 12.594 36.625 1 83.75 677 LYS B CA 1
ATOM 10975 C C . LYS B 1 677 ? 10.867 13.961 36.312 1 83.75 677 LYS B C 1
ATOM 10977 O O . LYS B 1 677 ? 11.969 14.266 36.781 1 83.75 677 LYS B O 1
ATOM 10982 N N . GLU B 1 678 ? 10.117 14.695 35.469 1 83.56 678 GLU B N 1
ATOM 10983 C CA . GLU B 1 678 ? 10.594 16.016 35.094 1 83.56 678 GLU B CA 1
ATOM 10984 C C . GLU B 1 678 ? 12.008 15.945 34.5 1 83.56 678 GLU B C 1
ATOM 10986 O O . GLU B 1 678 ? 12.906 16.656 34.969 1 83.56 678 GLU B O 1
ATOM 10991 N N . VAL B 1 679 ? 12.18 15.016 33.656 1 79.75 679 VAL B N 1
ATOM 10992 C CA . VAL B 1 679 ? 13.477 14.789 33.031 1 79.75 679 VAL B CA 1
ATOM 10993 C C . VAL B 1 679 ? 13.883 16.016 32.219 1 79.75 679 VAL B C 1
ATOM 10995 O O . VAL B 1 679 ? 13.211 16.391 31.25 1 79.75 679 VAL B O 1
ATOM 10998 N N . ARG B 1 680 ? 14.945 16.578 32.625 1 78.06 680 ARG B N 1
ATOM 10999 C CA . ARG B 1 680 ? 15.445 17.766 31.922 1 78.06 680 ARG B CA 1
ATOM 11000 C C . ARG B 1 680 ? 16.531 17.391 30.906 1 78.06 680 ARG B C 1
ATOM 11002 O O . ARG B 1 680 ? 16.688 18.047 29.875 1 78.06 680 ARG B O 1
ATOM 11009 N N . CYS B 1 681 ? 17.234 16.359 31.281 1 82.56 681 CYS B N 1
ATOM 11010 C CA . CYS B 1 681 ? 18.328 15.883 30.422 1 82.56 681 CYS B CA 1
ATOM 11011 C C . CYS B 1 681 ? 18.219 14.383 30.172 1 82.56 681 CYS B C 1
ATOM 11013 O O . CYS B 1 681 ? 18.328 13.586 31.109 1 82.56 681 CYS B O 1
ATOM 11015 N N . LEU B 1 682 ? 18.047 14.016 28.984 1 88.56 682 LEU B N 1
ATOM 11016 C CA . LEU B 1 682 ? 17.828 12.625 28.609 1 88.56 682 LEU B CA 1
ATOM 11017 C C . LEU B 1 682 ? 19.094 11.797 28.891 1 88.56 682 LEU B C 1
ATOM 11019 O O . LEU B 1 682 ? 19 10.625 29.266 1 88.56 682 LEU B O 1
ATOM 11023 N N . LYS B 1 683 ? 20.219 12.414 28.688 1 87.94 683 LYS B N 1
ATOM 11024 C CA . LYS B 1 683 ? 21.469 11.703 28.906 1 87.94 683 LYS B CA 1
ATOM 11025 C C . LYS B 1 683 ? 21.609 11.281 30.359 1 87.94 683 LYS B C 1
ATOM 11027 O O . LYS B 1 683 ? 21.969 10.133 30.656 1 87.94 683 LYS B O 1
ATOM 11032 N N . MET B 1 684 ? 21.328 12.195 31.188 1 87.38 684 MET B N 1
ATOM 11033 C CA . MET B 1 684 ? 21.422 11.93 32.625 1 87.38 684 MET B CA 1
ATOM 11034 C C . MET B 1 684 ? 20.406 10.875 33.031 1 87.38 684 MET B C 1
ATOM 11036 O O . MET B 1 684 ? 20.719 10.016 33.875 1 87.38 684 MET B O 1
ATOM 11040 N N . TRP B 1 685 ? 19.266 11.047 32.5 1 89.75 685 TRP B N 1
ATOM 11041 C CA . TRP B 1 685 ? 18.234 10.078 32.844 1 89.75 685 TRP B CA 1
ATOM 11042 C C . TRP B 1 685 ? 18.594 8.688 32.312 1 89.75 685 TRP B C 1
ATOM 11044 O O . TRP B 1 685 ? 18.328 7.684 32.969 1 89.75 685 TRP B O 1
ATOM 11054 N N . TYR B 1 686 ? 19.141 8.586 31.203 1 90.25 686 TYR B N 1
ATOM 11055 C CA . TYR B 1 686 ? 19.547 7.305 30.625 1 90.25 686 TYR B CA 1
ATOM 11056 C C . TYR B 1 686 ? 20.578 6.613 31.5 1 90.25 686 TYR B C 1
ATOM 11058 O O . TYR B 1 686 ? 20.516 5.395 31.703 1 90.25 686 TYR B O 1
ATOM 11066 N N . SER B 1 687 ? 21.422 7.391 32.094 1 85.19 687 SER B N 1
ATOM 11067 C CA . SER B 1 687 ? 22.5 6.855 32.906 1 85.19 687 SER B CA 1
ATOM 11068 C C . SER B 1 687 ? 22.016 6.426 34.281 1 85.19 687 SER B C 1
ATOM 11070 O O . SER B 1 687 ? 22.484 5.426 34.812 1 85.19 687 SER B O 1
ATOM 11072 N N . ASP B 1 688 ? 21.031 7.156 34.75 1 83.44 688 ASP B N 1
ATOM 11073 C CA . ASP B 1 688 ? 20.766 6.973 36.188 1 83.44 688 ASP B CA 1
ATOM 11074 C C . ASP B 1 688 ? 19.375 6.406 36.406 1 83.44 688 ASP B C 1
ATOM 11076 O O . ASP B 1 688 ? 19.078 5.863 37.469 1 83.44 688 ASP B O 1
ATOM 11080 N N . GLY B 1 689 ? 18.578 6.609 35.438 1 87.25 689 GLY B N 1
ATOM 11081 C CA . GLY B 1 689 ? 17.188 6.355 35.781 1 87.25 689 GLY B CA 1
ATOM 11082 C C . GLY B 1 689 ? 16.5 5.414 34.812 1 87.25 689 GLY B C 1
ATOM 11083 O O . GLY B 1 689 ? 15.672 4.602 35.219 1 87.25 689 GLY B O 1
ATOM 11084 N N . PHE B 1 690 ? 16.812 5.41 33.656 1 91.94 690 PHE B N 1
ATOM 11085 C CA . PHE B 1 690 ? 16.078 4.73 32.594 1 91.94 690 PHE B CA 1
ATOM 11086 C C . PHE B 1 690 ? 16.062 3.227 32.812 1 91.94 690 PHE B C 1
ATOM 11088 O O . PHE B 1 690 ? 14.992 2.611 32.812 1 91.94 690 PHE B O 1
ATOM 11095 N N . TRP B 1 691 ? 17.141 2.596 33.125 1 91.06 691 TRP B N 1
ATOM 11096 C CA . TRP B 1 691 ? 17.234 1.146 33.25 1 91.06 691 TRP B CA 1
ATOM 11097 C C . TRP B 1 691 ? 16.578 0.674 34.531 1 91.06 691 TRP B C 1
ATOM 11099 O O . TRP B 1 691 ? 16.047 -0.437 34.594 1 91.06 691 TRP B O 1
ATOM 11109 N N . ARG B 1 692 ? 16.625 1.537 35.5 1 90.19 692 ARG B N 1
ATOM 11110 C CA . ARG B 1 692 ? 15.906 1.212 36.719 1 90.19 692 ARG B CA 1
ATOM 11111 C C . ARG B 1 692 ? 14.406 1.131 36.469 1 90.19 692 ARG B C 1
ATOM 11113 O O . ARG B 1 692 ? 13.75 0.196 36.938 1 90.19 692 ARG B O 1
ATOM 11120 N N . GLU B 1 693 ? 13.93 2.117 35.781 1 92.38 693 GLU B N 1
ATOM 11121 C CA . GLU B 1 693 ? 12.5 2.145 35.469 1 92.38 693 GLU B CA 1
ATOM 11122 C C . GLU B 1 693 ? 12.102 0.975 34.562 1 92.38 693 GLU B C 1
ATOM 11124 O O . GLU B 1 693 ? 11.047 0.366 34.781 1 92.38 693 GLU B O 1
ATOM 11129 N N . VAL B 1 694 ? 12.922 0.659 33.594 1 93.62 694 VAL B N 1
ATOM 11130 C CA . VAL B 1 694 ? 12.672 -0.478 32.719 1 93.62 694 VAL B CA 1
ATOM 11131 C C . VAL B 1 694 ? 12.68 -1.772 33.531 1 93.62 694 VAL B C 1
ATOM 11133 O O . VAL B 1 694 ? 11.859 -2.662 33.312 1 93.62 694 VAL B O 1
ATOM 11136 N N . GLY B 1 695 ? 13.625 -1.833 34.469 1 91.94 695 GLY B N 1
ATOM 11137 C CA . GLY B 1 695 ? 13.711 -2.994 35.344 1 91.94 695 GLY B CA 1
ATOM 11138 C C . GLY B 1 695 ? 12.453 -3.213 36.156 1 91.94 695 GLY B C 1
ATOM 11139 O O . GLY B 1 695 ? 12.031 -4.352 36.375 1 91.94 695 GLY B O 1
ATOM 11140 N N . GLU B 1 696 ? 11.977 -2.129 36.625 1 92.62 696 GLU B N 1
ATOM 11141 C CA . GLU B 1 696 ? 10.719 -2.215 37.375 1 92.62 696 GLU B CA 1
ATOM 11142 C C . GLU B 1 696 ? 9.602 -2.773 36.5 1 92.62 696 GLU B C 1
ATOM 11144 O O . GLU B 1 696 ? 8.828 -3.623 36.938 1 92.62 696 GLU B O 1
ATOM 11149 N N . GLU B 1 697 ? 9.516 -2.285 35.281 1 93.06 697 GLU B N 1
ATOM 11150 C CA . GLU B 1 697 ? 8.492 -2.764 34.375 1 93.06 697 GLU B CA 1
ATOM 11151 C C . GLU B 1 697 ? 8.711 -4.234 34.031 1 93.06 697 GLU B C 1
ATOM 11153 O O . GLU B 1 697 ? 7.746 -4.973 33.781 1 93.06 697 GLU B O 1
ATOM 11158 N N . VAL B 1 698 ? 9.961 -4.66 33.938 1 93.06 698 VAL B N 1
ATOM 11159 C CA . VAL B 1 698 ? 10.297 -6.047 33.594 1 93.06 698 VAL B CA 1
ATOM 11160 C C . VAL B 1 698 ? 9.836 -6.965 34.719 1 93.06 698 VAL B C 1
ATOM 11162 O O . VAL B 1 698 ? 9.328 -8.055 34.469 1 93.06 698 VAL B O 1
ATOM 11165 N N . MET B 1 699 ? 9.977 -6.504 35.938 1 91.81 699 MET B N 1
ATOM 11166 C CA . MET B 1 699 ? 9.539 -7.301 37.094 1 91.81 699 MET B CA 1
ATOM 11167 C C . MET B 1 699 ? 8.023 -7.445 37.125 1 91.81 699 MET B C 1
ATOM 11169 O O . MET B 1 699 ? 7.5 -8.523 37.375 1 91.81 699 MET B O 1
ATOM 11173 N N . VAL B 1 700 ? 7.418 -6.375 36.781 1 93.25 700 VAL B N 1
ATOM 11174 C CA . VAL B 1 700 ? 5.961 -6.414 36.719 1 93.25 700 VAL B CA 1
ATOM 11175 C C . VAL B 1 700 ? 5.531 -7.332 35.562 1 93.25 700 VAL B C 1
ATOM 11177 O O . VAL B 1 700 ? 4.539 -8.055 35.688 1 93.25 700 VAL B O 1
ATOM 11180 N N . SER B 1 701 ? 6.281 -7.305 34.594 1 90.62 701 SER B N 1
ATOM 11181 C CA . SER B 1 701 ? 6.004 -8.117 33.406 1 90.62 701 SER B CA 1
ATOM 11182 C C . SER B 1 701 ? 6.188 -9.602 33.688 1 90.62 701 SER B C 1
ATOM 11184 O O . SER B 1 701 ? 5.457 -10.445 33.156 1 90.62 701 SER B O 1
ATOM 11186 N N . LYS B 1 702 ? 7.199 -9.898 34.469 1 90 702 LYS B N 1
ATOM 11187 C CA . LYS B 1 702 ? 7.398 -11.281 34.875 1 90 702 LYS B CA 1
ATOM 11188 C C . LYS B 1 702 ? 6.168 -11.82 35.594 1 90 702 LYS B C 1
ATOM 11190 O O . LYS B 1 702 ? 5.703 -12.922 35.312 1 90 702 LYS B O 1
ATOM 11195 N N . ALA B 1 703 ? 5.688 -10.984 36.438 1 92.38 703 ALA B N 1
ATOM 11196 C CA . ALA B 1 703 ? 4.488 -11.367 37.156 1 92.38 703 ALA B CA 1
ATOM 11197 C C . ALA B 1 703 ? 3.289 -11.5 36.219 1 92.38 703 ALA B C 1
ATOM 11199 O O . ALA B 1 703 ? 2.477 -12.414 36.375 1 92.38 703 ALA B O 1
ATOM 11200 N N . ARG B 1 704 ? 3.189 -10.57 35.375 1 91.5 704 ARG B N 1
ATOM 11201 C CA . ARG B 1 704 ? 2.09 -10.586 34.406 1 91.5 704 ARG B CA 1
ATOM 11202 C C . ARG B 1 704 ? 2.15 -11.828 33.531 1 91.5 704 ARG B C 1
ATOM 11204 O O . ARG B 1 704 ? 1.115 -12.398 33.156 1 91.5 704 ARG B O 1
ATOM 11211 N N . PHE B 1 705 ? 3.338 -12.211 33.125 1 90.69 705 PHE B N 1
ATOM 11212 C CA . PHE B 1 705 ? 3.523 -13.383 32.281 1 90.69 705 PHE B CA 1
ATOM 11213 C C . PHE B 1 705 ? 3.131 -14.656 33.031 1 90.69 705 PHE B C 1
ATOM 11215 O O . PHE B 1 705 ? 2.467 -15.523 32.469 1 90.69 705 PHE B O 1
ATOM 11222 N N . GLU B 1 706 ? 3.479 -14.695 34.25 1 91.25 706 GLU B N 1
ATOM 11223 C CA . GLU B 1 706 ? 3.119 -15.844 35.094 1 91.25 706 GLU B CA 1
ATOM 11224 C C . GLU B 1 706 ? 1.611 -15.914 35.281 1 91.25 706 GLU B C 1
ATOM 11226 O O . GLU B 1 706 ? 1.03 -17 35.281 1 91.25 706 GLU B O 1
ATOM 11231 N N . GLU B 1 707 ? 1.104 -14.773 35.438 1 92.06 707 GLU B N 1
ATOM 11232 C CA . GLU B 1 707 ? -0.347 -14.719 35.594 1 92.06 707 GLU B CA 1
ATOM 11233 C C . GLU B 1 707 ? -1.057 -15.172 34.312 1 92.06 707 GLU B C 1
ATOM 11235 O O . GLU B 1 707 ? -2.088 -15.844 34.375 1 92.06 707 GLU B O 1
ATOM 11240 N N . ARG B 1 708 ? -0.549 -14.766 33.219 1 90.5 708 ARG B N 1
ATOM 11241 C CA . ARG B 1 708 ? -1.125 -15.156 31.938 1 90.5 708 ARG B CA 1
ATOM 11242 C C . ARG B 1 708 ? -1.029 -16.672 31.719 1 90.5 708 ARG B C 1
ATOM 11244 O O . ARG B 1 708 ? -1.948 -17.281 31.188 1 90.5 708 ARG B O 1
ATOM 11251 N N . ILE B 1 709 ? 0.073 -17.266 32.125 1 91.06 709 ILE B N 1
ATOM 11252 C CA . ILE B 1 709 ? 0.252 -18.719 32.031 1 91.06 709 ILE B CA 1
ATOM 11253 C C . ILE B 1 709 ? -0.77 -19.422 32.906 1 91.06 709 ILE B C 1
ATOM 11255 O O . ILE B 1 709 ? -1.392 -20.406 32.5 1 91.06 709 ILE B O 1
ATOM 11259 N N . ALA B 1 710 ? -0.944 -18.891 34.094 1 91.31 710 ALA B N 1
ATOM 11260 C CA . ALA B 1 710 ? -1.887 -19.5 35.031 1 91.31 710 ALA B CA 1
ATOM 11261 C C . ALA B 1 710 ? -3.314 -19.422 34.5 1 91.31 710 ALA B C 1
ATOM 11263 O O . ALA B 1 710 ? -4.07 -20.391 34.594 1 91.31 710 ALA B O 1
ATOM 11264 N N . THR B 1 711 ? -3.621 -18.281 33.938 1 90.5 711 THR B N 1
ATOM 11265 C CA . THR B 1 711 ? -4.957 -18.109 33.375 1 90.5 711 THR B CA 1
ATOM 11266 C C . THR B 1 711 ? -5.168 -19.016 32.156 1 90.5 711 THR B C 1
ATOM 11268 O O . THR B 1 711 ? -6.246 -19.578 31.984 1 90.5 711 THR B O 1
ATOM 11271 N N . TRP B 1 712 ? -4.191 -19.094 31.344 1 88.69 712 TRP B N 1
ATOM 11272 C CA . TRP B 1 712 ? -4.25 -19.922 30.141 1 88.69 712 TRP B CA 1
ATOM 11273 C C . TRP B 1 712 ? -4.414 -21.391 30.516 1 88.69 712 TRP B C 1
ATOM 11275 O O . TRP B 1 712 ? -5.188 -22.125 29.875 1 88.69 712 TRP B O 1
ATOM 11285 N N . LYS B 1 713 ? -3.744 -21.859 31.547 1 86.25 713 LYS B N 1
ATOM 11286 C CA . LYS B 1 713 ? -3.848 -23.25 32 1 86.25 713 LYS B CA 1
ATOM 11287 C C . LYS B 1 713 ? -5.258 -23.562 32.5 1 86.25 713 LYS B C 1
ATOM 11289 O O . LYS B 1 713 ? -5.77 -24.656 32.312 1 86.25 713 LYS B O 1
ATOM 11294 N N . LYS B 1 714 ? -5.805 -22.625 33.031 1 83.94 714 LYS B N 1
ATOM 11295 C CA . LYS B 1 714 ? -7.156 -22.797 33.562 1 83.94 714 LYS B CA 1
ATOM 11296 C C . LYS B 1 714 ? -8.172 -22.891 32.438 1 83.94 714 LYS B C 1
ATOM 11298 O O . LYS B 1 714 ? -9.141 -23.656 32.531 1 83.94 714 LYS B O 1
ATOM 11303 N N . MET B 1 715 ? -7.883 -22.141 31.391 1 78.62 715 MET B N 1
ATOM 11304 C CA . MET B 1 715 ? -8.836 -22.062 30.281 1 78.62 715 MET B CA 1
ATOM 11305 C C . MET B 1 715 ? -8.664 -23.266 29.344 1 78.62 715 MET B C 1
ATOM 11307 O O . MET B 1 715 ? -9.641 -23.75 28.766 1 78.62 715 MET B O 1
ATOM 11311 N N . SER B 1 716 ? -7.457 -23.688 29.031 1 70.88 716 SER B N 1
ATOM 11312 C CA . SER B 1 716 ? -7.18 -24.719 28.031 1 70.88 716 SER B CA 1
ATOM 11313 C C . SER B 1 716 ? -7.344 -26.125 28.625 1 70.88 716 SER B C 1
ATOM 11315 O O . SER B 1 716 ? -7.691 -27.062 27.906 1 70.88 716 SER B O 1
ATOM 11317 N N . ASN B 1 717 ? -6.859 -26.438 29.938 1 60.12 717 ASN B N 1
ATOM 11318 C CA . ASN B 1 717 ? -7.008 -27.734 30.578 1 60.12 717 ASN B CA 1
ATOM 11319 C C . ASN B 1 717 ? -7.629 -27.609 31.969 1 60.12 717 ASN B C 1
ATOM 11321 O O . ASN B 1 717 ? -6.914 -27.547 32.969 1 60.12 717 ASN B O 1
ATOM 11325 N N . PRO B 1 718 ? -8.906 -27.406 32 1 49.03 718 PRO B N 1
ATOM 11326 C CA . PRO B 1 718 ? -9.461 -27.312 33.375 1 49.03 718 PRO B CA 1
ATOM 11327 C C . PRO B 1 718 ? -9.008 -28.453 34.25 1 49.03 718 PRO B C 1
ATOM 11329 O O . PRO B 1 718 ? -9.07 -28.344 35.5 1 49.03 718 PRO B O 1
ATOM 11332 N N . GLU B 1 719 ? -8.648 -29.547 33.719 1 44.47 719 GLU B N 1
ATOM 11333 C CA . GLU B 1 719 ? -8.266 -30.625 34.625 1 44.47 719 GLU B CA 1
ATOM 11334 C C . GLU B 1 719 ? -6.785 -30.547 34.969 1 44.47 719 GLU B C 1
ATOM 11336 O O . GLU B 1 719 ? -6.305 -31.312 35.812 1 44.47 719 GLU B O 1
ATOM 11341 N N . MET B 1 720 ? -6.059 -29.828 34.344 1 37.22 720 MET B N 1
ATOM 11342 C CA . MET B 1 720 ? -4.648 -29.859 34.719 1 37.22 720 MET B CA 1
ATOM 11343 C C . MET B 1 720 ? -4.348 -28.797 35.781 1 37.22 720 MET B C 1
ATOM 11345 O O . MET B 1 720 ? -4.758 -27.641 35.625 1 37.22 720 MET B O 1
#

Organism: Caenorhabditis japonica (NCBI:txid281687)

InterPro domains:
  IPR011762 Acetyl-coenzyme A carboxyltransferase, N-terminal [PS50980] (43-369)
  IPR011763 Acetyl-coenzyme A carboxyltransferase, C-terminal [PS50989] (375-654)
  IPR029045 ClpP/crotonase-like domain superfamily [SSF52096] (60-360)
  IPR029045 ClpP/crotonase-like domain superfamily [SSF52096] (378-675)
  IPR034733 Acetyl-coenzyme A carboxylase carboxyl transferase subunit beta [PF01039] (140-579)
  IPR049076 Acetyl-CoA carboxylase [PTHR45728] (36-580)

Sequence (1440 aa):
MNKSFETYQFQIIIISTPTRTLRFLNEIGDYLEETLENSEIFEFSAPSKRDLKRSLARQNRTTYIYDFPLLFARIFSEKTENETINWKSLVEIHEITLGENGEIQLISDPEILENRAASGLNTSSVVAWLLKIKTTSLEFVLIGNDITHQVGSFAMPEHGLFEAASKLARQRKIPRINISCNSGARIGLARDVLDVLKVKLKANGHDFDYLYVDATEKERIGSQIVYEQHGEELKLVAVKGKKNEYIGVENLMGSGAIGGETSRAYREIPTYCYVTGRSVGIGAYTARLARRIIQHEKSHLILTGAMALNTLLGKKVYASNNRLGGTEIMSNNGIAHATVASDLAAVRKLVEWLNFLPQKQPEYPFFKCFTSSDPSSDDVTTLEDVEVTRDEMQKDVRNVIGGVNGRQGIFDCGSFDEICPAWAASIVTGRATLNGLPVGVIASQWKSFEKRQLADESVENSVETQTMKAGQVWYPDSAFKTSQAISDFNRESLPLVMIASLRGFSGGRKDMSDQVLTFGAHIIDELSQYTQPVIVYIPAGGELRGGAWAVVDSNVNRGIIHVIADSSSRGGILEANAVIMERSGQPPSLACDSVKSAFKKAAVEFADMHDRWQRMEAVGAIRQVVTLRESRDVFWKMLRREMIRIELARRFQTSPVFPTPSLGEALEWLDAKIVEKEVRCLKMWYSDGFWREVGEEVMVSKARFEERIATWKKMSNPEMMNKSFETYQFQIIIISTPTRTLRFLNEIGDYLEETLENSEIFEFSAPSKRDLKRSLARQNRTTYIYDFPLLFARIFSEKTENETINWKSLVEIHEITLGENGEIQLISDPEILENRAASGLNTSSVVAWLLKIKTTSLEFVLIGNDITHQVGSFAMPEHGLFEAASKLARQRKIPRINISCNSGARIGLARDVLDVLKVKLKANGHDFDYLYVDATEK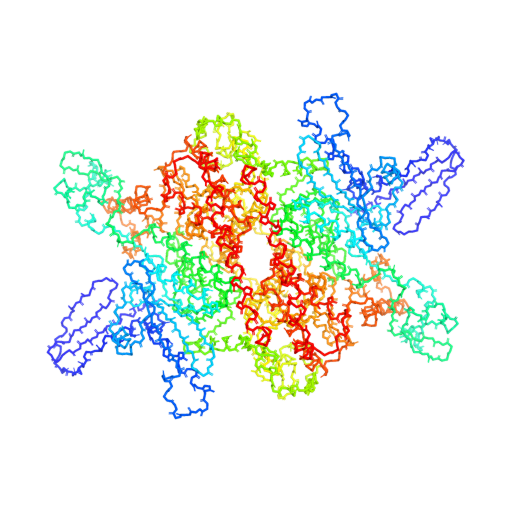ERIGSQIVYEQHGEELKLVAVKGKKNEYIGVENLMGSGAIGGETSRAYREIPTYCYVTGRSVGIGAYTARLARRIIQHEKSHLILTGAMALNTLLGKKVYASNNRLGGTEIMSNNGIAHATVASDLAAVRKLVEWLNFLPQKQPEYPFFKCFTSSDPSSDDVTTLEDVEVTRDEMQKDVRNVIGGVNGRQGIFDCGSFDEICPAWAASIVTGRATLNGLPVGVIASQWKSFEKRQLADESVENSVETQTMKAGQVWYPDSAFKTSQAISDFNRESLPLVMIASLRGFSGGRKDMSDQVLTFGAHIIDELSQYTQPVIVYIPAGGELRGGAWAVVDSNVNRGIIHVIADSSSRGGILEANAVIMERSGQPPSLACDSVKSAFKKAAVEFADMHDRWQRMEAVGAIRQVVTLRESRDVFWKMLRREMIRIELARRFQTSPVFPTPSLGEALEWLDAKIVEKEVRCLKMWYSDGFWREVGEEVMVSKARFEERIATWKKMSNPEM

pLDDT: mean 87.49, std 17.89, range [16.66, 98.94]

Secondary structure (DSSP, 8-state):
-----------EEEEE-SS-EEEEEE-SS-EEEEEE--S---------HHHHHHHHHHHTTS--GGGHHHHHHHHHHHTSS-TTS-GGGGEEEEEEEE-TTS-EEEE--HHHHHHHHHHT--SSSEEEEEEEETTSS-EEEEEEE-TTSGGG-B-HHHHHHHHHHHHHHHHHT--EEEEE----B-----HHHHHT-EEEE-TTSSSEEEEEEEGGGHHHHGGGEEEEEETTEEEEEEE---TT---STHHHHHHHHHHHHHHHHHHHS-EEEEE-SEEETHHHHHHHHH--EEEETT-EEESS-HHHHHHHHTS---S-THHHHSHHHHTTTTSEEEEESSHHHHHHHHHHHHHTSPPB-SSTTSBGGGTTS-TT-----PPPPP---HHHHHH-THHHHH-BTTB--SS-TT--EEE-SSTTTTEEEEEEEETTEEEEEEEE-SS-EEEEE---TTSTT---EEEEE-TTEE-HHHHHHHHHHHHHHHHTT--EEEE--B-EE--SHHHHHTTHHHHHHHHHHHHHT--S-EEEEE-TT-EEEHHHHHTT-GGGGTTTEEEEEETT-EEESS-HHHHHHHHH-S-------HHHHHHHHHHHHHHHTTSSHHHHHHTT--SEEE-TTTHHHHHHHHHHHHHHHHHHHHHHHHSS-SSPPPHHHHHHHHHHHHHHTT-S-HHHHIIIIIHHHHHHHHHHHHHHHHHHHHHHHHHH-TT-/-----------EEEEE-SS-EEEEEE-SS-EEEEEE--S---------HHHHHHHHHHHTTS--GGGHHHHHHHHHHHTSS-TTS-GGGGEEEEEEEE-TTS-EEEE--HHHHHHHHHHT--SSSEEEEEEEETTSS-EEEEEEE-TTSGGG-B-HHHHHHHHHHHHHHHHHT--EEEEE----B-----HHHHHT-EEEE-TTSSSEEEEEEEGGGHHHHGGGEEEEEETTEEEEEEE---TT---STHHHHHHHHHHHHHHHHHHHS-EEEEE-SEEETHHHHHHHHH--EEEETT-EEESS-HHHHHHHHTS---S-THHHHSHHHHTTTTSEEEEESSHHHHHHHHHHHHHTS--B-SSTTSBGGGTTS-TT-S---PPPPP---HHHHHH-THHHHH-BTTB--SS-TT--EEE-SSTTTTEEEEEEEETTEEEEEEEE-SS-EEEEEPP-TTSTT---EEEEE-TTEE-HHHHHHHHHHHHHHHHTT--EEEE--B-EE--SHHHHHTTHHHHHHHHHHHHHT--S-EEEEE-TT-EEEHHHHHTT-GGGGTTTEEEEEETT-EEESS-HHHHHHHHH-S-------HHHHHHHHHHHHHHHTTSSHHHHHHTT--SEEE-GGGHHHHHHHHHHHHHHHHHHHHHHHHSS-SSPPPHHHHHHHHHHHHHHTT-S-HHHHIIIIIHHHHHHHHHHHHHHHHHHHHHHHHHH-TT-